Protein AF-A0A8H6WNJ5-F1 (afdb_monomer_lite)

Radius of gyration: 41.68 Å; chains: 1; bounding box: 129×124×131 Å

Secondary structure (DSSP, 8-state):
-EEEEEETTS-EEEEE--TT-BHHHHHHHHHHHH---GGGEEEEETTEEPPTTSBTGGGT--TT-EEEEEE-PPPPPPPPPPP----------------------------------PPPPTT-TT----HHHHHHHHHHHHHTT--HHHHHHHHHHTTT-HHHHHHHHHH---HHHHHHTT-------------------------------------GGGGGGGTTSSS-------------S----HHHHHT-HHHHHHHHHHTT-GGGHHHHHHHHHTT-HHHHHHHHT-HHHHHHHHT--------SS-PPPTT---PPPPHHHHHHHHHHHTTT--HHHHHHHHHHTTT-HHHHHHHHHHHHTTTTTSSS--SS-------S---S-SSSTTSSSS---S----PPP---GGGGS-EEEEEPP-TTT--SEEE-BTTB----HHHHHHHHHHIIIIIHHHHHHHHTTSGGGTS-GGGTTT----EEEEE---HHHHHHHHHHHHHHH-TTSHHHHHHT-TTHHHHEEEEEE-THHHHHHHHHHHTTS--HHHHHH--SSS-----TTS-TT-TT-S-TTSHHHHHHHHHHHHHHHHHHHTT--B-THHHHHHHHHHHHSSS--SSSTTSTTS-TTTT-BGGGGGGSHHHHTT-SPEEEEEEEE--TT----SPPPTTSPEEEE-SSEEEE-STTT-EEEEGGGTTS-EETTEETTSSEEEES--BHHHHHHHTT--HHHHHHHHHHHS-HHHHHHHHHHHHHHHTTS-BS-SSSEEEE-S-BTSSTTT-GGGG-SEEEEEETTTTS--S--HHHHBTTT--SEEEE------STTS---SHHHHHHHHHHHHTGGGTBPPPPP--SSHHHHHHTTGGGS-EEESSS--SS-SSPEEEE------TT-PPP-S---TT-----HHHHHHHHHHHHHHHHH---TTSSS--TTHHHHHHHHHHHHHHHTSSSPPPPPHHHHHHHHHHB--TTS---GGGS-S---S----S-TTHHHHHHHHHHTHHHHHHHHHHHHHHHHHHHHHHHHHHHHHHHHHHHHHHHHHHHTTSSS-------------------------

pLDDT: mean 73.52, std 24.9, range [21.52, 98.81]

Structure (mmCIF, N/CA/C/O backbone):
data_AF-A0A8H6WNJ5-F1
#
_entry.id   AF-A0A8H6WNJ5-F1
#
loop_
_atom_site.group_PDB
_atom_site.id
_atom_site.type_symbol
_atom_site.label_atom_id
_atom_site.label_alt_id
_atom_site.label_comp_id
_atom_site.label_asym_id
_atom_site.label_entity_id
_atom_site.label_seq_id
_atom_site.pdbx_PDB_ins_code
_atom_site.Cartn_x
_atom_site.Cartn_y
_atom_site.Cartn_z
_atom_site.occupancy
_atom_site.B_iso_or_equiv
_atom_site.auth_seq_id
_atom_site.auth_comp_id
_atom_site.auth_asym_id
_atom_site.auth_atom_id
_atom_site.pdbx_PDB_model_num
ATOM 1 N N . MET A 1 1 ? -17.580 -41.265 -45.799 1.00 80.19 1 MET A N 1
ATOM 2 C CA . MET A 1 1 ? -18.316 -40.592 -44.713 1.00 80.19 1 MET A CA 1
ATOM 3 C C . MET A 1 1 ? -17.388 -39.628 -43.997 1.00 80.19 1 MET A C 1
ATOM 5 O O . MET A 1 1 ? -16.237 -39.984 -43.762 1.00 80.19 1 MET A O 1
ATOM 9 N N . LYS A 1 2 ? -17.866 -38.427 -43.658 1.00 82.88 2 LYS A N 1
ATOM 10 C CA . LYS A 1 2 ? -17.081 -37.424 -42.920 1.00 82.88 2 LYS A CA 1
ATOM 11 C C . LYS A 1 2 ? -17.260 -37.576 -41.416 1.00 82.88 2 LYS A C 1
ATOM 13 O O . LYS A 1 2 ? -18.384 -37.557 -40.906 1.00 82.88 2 LYS A O 1
ATOM 18 N N . ILE A 1 3 ? -16.135 -37.695 -40.718 1.00 87.50 3 ILE A N 1
ATOM 19 C CA . ILE A 1 3 ? -16.066 -37.811 -39.261 1.00 87.50 3 ILE A CA 1
ATOM 20 C C . ILE A 1 3 ? -15.277 -36.616 -38.725 1.00 87.50 3 ILE A C 1
ATOM 22 O O . ILE A 1 3 ? -14.269 -36.210 -39.306 1.00 87.50 3 ILE A O 1
ATOM 26 N N . THR A 1 4 ? -15.735 -36.036 -37.620 1.00 87.62 4 THR A N 1
ATOM 27 C CA . THR A 1 4 ? -15.039 -34.931 -36.952 1.00 87.62 4 THR A CA 1
ATOM 28 C C . THR A 1 4 ? -14.009 -35.496 -35.975 1.00 87.62 4 THR A C 1
ATOM 30 O O . THR A 1 4 ? -14.309 -36.421 -35.227 1.00 87.62 4 THR A O 1
ATOM 33 N N . VAL A 1 5 ? -12.800 -34.942 -35.924 1.00 88.06 5 VAL A N 1
ATOM 34 C CA . VAL A 1 5 ? -11.782 -35.316 -34.932 1.00 88.06 5 VAL A CA 1
ATOM 35 C C . VAL A 1 5 ? -11.458 -34.101 -34.075 1.00 88.06 5 VAL A C 1
ATOM 37 O O . VAL A 1 5 ? -11.085 -33.047 -34.590 1.00 88.06 5 VAL A O 1
ATOM 40 N N . LYS A 1 6 ? -11.599 -34.246 -32.755 1.00 87.19 6 LYS A N 1
ATOM 41 C CA . LYS A 1 6 ? -11.269 -33.225 -31.758 1.00 87.19 6 LYS A CA 1
ATOM 42 C C . LYS A 1 6 ? -10.090 -33.687 -30.909 1.00 87.19 6 LYS A C 1
ATOM 44 O O . LYS A 1 6 ? -10.146 -34.714 -30.242 1.00 87.19 6 LYS A O 1
ATOM 49 N N . THR A 1 7 ? -9.012 -32.918 -30.912 1.00 83.44 7 THR A N 1
ATOM 50 C CA . THR A 1 7 ? -7.849 -33.175 -30.050 1.00 83.44 7 THR A CA 1
ATOM 51 C C . THR A 1 7 ? -8.117 -32.726 -28.612 1.00 83.44 7 THR A C 1
ATOM 53 O O . THR A 1 7 ? -8.915 -31.815 -28.375 1.00 83.44 7 THR A O 1
ATOM 56 N N . THR A 1 8 ? -7.376 -33.269 -27.643 1.00 77.12 8 THR A N 1
ATOM 57 C CA . THR A 1 8 ? -7.347 -32.722 -26.268 1.00 77.12 8 THR A CA 1
ATOM 58 C C . THR A 1 8 ? -6.810 -31.286 -26.184 1.00 77.12 8 THR A C 1
ATOM 60 O O . THR A 1 8 ? -7.001 -30.623 -25.174 1.00 77.12 8 THR A O 1
ATOM 63 N N . GLN A 1 9 ? -6.198 -30.768 -27.254 1.00 75.19 9 GLN A N 1
ATOM 64 C CA . GLN A 1 9 ? -5.739 -29.378 -27.388 1.00 75.19 9 GLN A CA 1
ATOM 65 C C . GLN A 1 9 ? -6.824 -28.462 -27.994 1.00 75.19 9 GLN A C 1
ATOM 67 O O . GLN A 1 9 ? -6.501 -27.469 -28.641 1.00 75.19 9 GLN A O 1
ATOM 72 N N . GLN A 1 10 ? -8.106 -28.832 -27.869 1.00 70.94 10 GLN A N 1
ATOM 73 C CA . GLN A 1 10 ? -9.296 -28.161 -28.427 1.00 70.94 10 GLN A CA 1
ATOM 74 C C . GLN A 1 10 ? -9.339 -27.995 -29.965 1.00 70.94 10 GLN A C 1
ATOM 76 O O . GLN A 1 10 ? -10.391 -27.638 -30.491 1.00 70.94 10 GLN A O 1
ATOM 81 N N . LYS A 1 11 ? -8.270 -28.305 -30.717 1.00 79.75 11 LYS A N 1
ATOM 82 C CA . LYS A 1 11 ? -8.272 -28.272 -32.193 1.00 79.75 11 LYS A CA 1
ATOM 83 C C . LYS A 1 11 ? -9.247 -29.301 -32.765 1.00 79.75 11 LYS A C 1
ATOM 85 O O . LYS A 1 11 ? -9.247 -30.448 -32.311 1.00 79.75 11 LYS A O 1
ATOM 90 N N . VAL A 1 12 ? -10.006 -28.893 -33.781 1.00 86.00 12 VAL A N 1
ATOM 91 C CA . VAL A 1 12 ? -11.004 -29.705 -34.491 1.00 86.00 12 VAL A CA 1
ATOM 92 C C . VAL A 1 12 ? -10.688 -29.720 -35.987 1.00 86.00 12 VAL A C 1
ATOM 94 O O . VAL A 1 12 ? -10.395 -28.674 -36.561 1.00 86.00 12 VAL A O 1
ATOM 97 N N . PHE A 1 13 ? -10.770 -30.892 -36.611 1.00 87.12 13 PHE A N 1
ATOM 98 C CA . PHE A 1 13 ? -10.658 -31.094 -38.060 1.00 87.12 13 PHE A CA 1
ATOM 99 C C . PHE A 1 13 ? -11.637 -32.189 -38.522 1.00 87.12 13 PHE A C 1
ATOM 101 O O . PHE A 1 13 ? -12.321 -32.801 -37.699 1.00 87.12 13 PHE A O 1
ATOM 108 N N . GLN A 1 14 ? -11.752 -32.419 -39.831 1.00 88.25 14 GLN A N 1
ATOM 109 C CA . GLN A 1 14 ? -12.578 -33.488 -40.404 1.00 88.25 14 GLN A CA 1
ATOM 110 C C . GLN A 1 14 ? -11.718 -34.444 -41.222 1.00 88.25 14 GLN A C 1
ATOM 112 O O . GLN A 1 14 ? -10.786 -34.005 -41.887 1.00 88.25 14 GLN A O 1
ATOM 117 N N . ILE A 1 15 ? -12.076 -35.726 -41.198 1.00 86.25 15 ILE A N 1
ATOM 118 C CA . ILE A 1 15 ? -11.433 -36.787 -41.971 1.00 86.25 15 ILE A CA 1
ATOM 119 C C . ILE A 1 15 ? -12.477 -37.563 -42.782 1.00 86.25 15 ILE A C 1
ATOM 121 O O . ILE A 1 15 ? -13.592 -37.809 -42.308 1.00 86.25 15 ILE A O 1
ATOM 125 N N . ASP A 1 16 ? -12.116 -37.939 -44.008 1.00 84.75 16 ASP A N 1
ATOM 126 C CA . ASP A 1 16 ? -12.905 -38.839 -44.847 1.00 84.75 16 ASP A CA 1
ATOM 127 C C . ASP A 1 16 ? -12.531 -40.307 -44.560 1.00 84.75 16 ASP A C 1
ATOM 129 O O . ASP A 1 16 ? -11.361 -40.707 -44.592 1.00 84.75 16 ASP A O 1
ATOM 133 N N . ALA A 1 17 ? -13.554 -41.107 -44.258 1.00 83.62 17 ALA A N 1
ATOM 134 C CA . ALA A 1 17 ? -13.458 -42.516 -43.882 1.00 83.62 17 ALA A CA 1
ATOM 135 C C . ALA A 1 17 ? -14.458 -43.376 -44.670 1.00 83.62 17 ALA A C 1
ATOM 137 O O . ALA A 1 17 ? -15.530 -42.898 -45.049 1.00 83.62 17 ALA A O 1
ATOM 138 N N . GLU A 1 18 ? -14.160 -44.654 -44.858 1.00 85.00 18 GLU A N 1
ATOM 139 C CA . GLU A 1 18 ? -15.108 -45.675 -45.310 1.00 85.00 18 GLU A CA 1
ATOM 140 C C . GLU A 1 18 ? -15.568 -46.534 -44.115 1.00 85.00 18 GLU A C 1
ATOM 142 O O . GLU A 1 18 ? -14.791 -46.733 -43.181 1.00 85.00 18 GLU A O 1
ATOM 147 N N . PRO A 1 19 ? -16.803 -47.079 -44.099 1.00 80.19 19 PRO A N 1
ATOM 148 C CA . PRO A 1 19 ? -17.280 -47.923 -42.990 1.00 80.19 19 PRO A CA 1
ATOM 149 C C . PRO A 1 19 ? -16.394 -49.157 -42.728 1.00 80.19 19 PRO A C 1
ATOM 151 O O . PRO A 1 19 ? -16.294 -49.634 -41.595 1.00 80.19 19 PRO A O 1
ATOM 154 N N . THR A 1 20 ? -15.732 -49.630 -43.787 1.00 84.62 20 THR A N 1
ATOM 155 C CA . THR A 1 20 ? -14.778 -50.744 -43.840 1.00 84.62 20 THR A CA 1
ATOM 156 C C . THR A 1 20 ? -13.347 -50.385 -43.431 1.00 84.62 20 THR A C 1
ATOM 158 O O . THR A 1 20 ? -12.560 -51.304 -43.207 1.00 84.62 20 THR A O 1
ATOM 161 N N . ASP A 1 21 ? -12.988 -49.100 -43.310 1.00 85.81 21 ASP A N 1
ATOM 162 C CA . ASP A 1 21 ? -11.672 -48.702 -42.792 1.00 85.81 21 ASP A CA 1
ATOM 163 C C . ASP A 1 21 ? -11.505 -49.173 -41.344 1.00 85.81 21 ASP A C 1
ATOM 165 O O . ASP A 1 21 ? -12.457 -49.150 -40.557 1.00 85.81 21 ASP A O 1
ATOM 169 N N . THR A 1 22 ? -10.282 -49.547 -40.960 1.00 88.56 22 THR A N 1
ATOM 170 C CA . THR A 1 22 ? -9.955 -49.822 -39.557 1.00 88.56 22 THR A CA 1
ATOM 171 C C . THR A 1 22 ? -9.496 -48.569 -38.816 1.00 88.56 22 THR A C 1
ATOM 173 O O . THR A 1 22 ? -9.031 -47.589 -39.405 1.00 88.56 22 THR A O 1
ATOM 176 N N . VAL A 1 23 ? -9.579 -48.608 -37.488 1.00 85.75 23 VAL A N 1
ATOM 177 C CA . VAL A 1 23 ? -9.060 -47.550 -36.607 1.00 85.75 23 VAL A CA 1
ATOM 178 C C . VAL A 1 23 ? -7.545 -47.354 -36.802 1.00 85.75 23 VAL A C 1
ATOM 180 O O . VAL A 1 23 ? -7.070 -46.221 -36.731 1.00 85.75 23 VAL A O 1
ATOM 183 N N . GLY A 1 24 ? -6.799 -48.409 -37.156 1.00 83.00 24 GLY A N 1
ATOM 184 C CA . GLY A 1 24 ? -5.403 -48.298 -37.595 1.00 83.00 24 GLY A CA 1
ATOM 185 C C . GLY A 1 24 ? -5.228 -47.423 -38.846 1.00 83.00 24 GLY A C 1
ATOM 186 O O . GLY A 1 24 ? -4.438 -46.479 -38.823 1.00 83.00 24 GLY A O 1
ATOM 187 N N . VAL A 1 25 ? -6.021 -47.658 -39.899 1.00 84.31 25 VAL A N 1
ATOM 188 C CA . VAL A 1 25 ? -5.990 -46.856 -41.142 1.00 84.31 25 VAL A CA 1
ATOM 189 C C . VAL A 1 25 ? -6.358 -45.389 -40.877 1.00 84.31 25 VAL A C 1
ATOM 191 O O . VAL A 1 25 ? -5.734 -44.481 -41.432 1.00 84.31 25 VAL A O 1
ATOM 194 N N . LEU A 1 26 ? -7.310 -45.126 -39.973 1.00 83.81 26 LEU A N 1
ATOM 195 C CA . LEU A 1 26 ? -7.619 -43.758 -39.537 1.00 83.81 26 LEU A CA 1
ATOM 196 C C . LEU A 1 26 ? -6.427 -43.079 -38.850 1.00 83.81 26 LEU A C 1
ATOM 198 O O . LEU A 1 26 ? -6.127 -41.925 -39.161 1.00 83.81 26 LEU A O 1
ATOM 202 N N . LYS A 1 27 ? -5.706 -43.778 -37.963 1.00 87.06 27 LYS A N 1
ATOM 203 C CA . LYS A 1 27 ? -4.481 -43.238 -37.349 1.00 87.06 27 LYS A CA 1
ATOM 204 C C . LYS A 1 27 ? -3.397 -42.942 -38.386 1.00 87.06 27 LYS A C 1
ATOM 206 O O . LYS A 1 27 ? -2.699 -41.945 -38.231 1.00 87.06 27 LYS A O 1
ATOM 211 N N . GLU A 1 28 ? -3.247 -43.759 -39.428 1.00 83.69 28 GLU A N 1
ATOM 212 C CA . GLU A 1 28 ? -2.262 -43.532 -40.499 1.00 83.69 28 GLU A CA 1
ATOM 213 C C . GLU A 1 28 ? -2.602 -42.311 -41.367 1.00 83.69 28 GLU A C 1
ATOM 215 O O . GLU A 1 28 ? -1.719 -41.496 -41.652 1.00 83.69 28 GLU A O 1
ATOM 220 N N . ARG A 1 29 ? -3.880 -42.102 -41.712 1.00 83.00 29 ARG A N 1
ATOM 221 C CA . ARG A 1 29 ? -4.323 -40.872 -42.395 1.00 83.00 29 ARG A CA 1
ATOM 222 C C . ARG A 1 29 ? -4.084 -39.628 -41.529 1.00 83.00 29 ARG A C 1
ATOM 224 O O . ARG A 1 29 ? -3.439 -38.690 -41.988 1.00 83.00 29 ARG A O 1
ATOM 231 N N . ILE A 1 30 ? -4.466 -39.661 -40.247 1.00 83.06 30 ILE A N 1
ATOM 232 C CA . ILE A 1 30 ? -4.194 -38.568 -39.288 1.00 83.06 30 ILE A CA 1
ATOM 233 C C . ILE A 1 30 ? -2.679 -38.334 -39.113 1.00 83.06 30 ILE A C 1
ATOM 235 O O . ILE A 1 30 ? -2.234 -37.194 -38.983 1.00 83.06 30 ILE A O 1
ATOM 239 N N . SER A 1 31 ? -1.867 -39.395 -39.138 1.00 79.62 31 SER A N 1
ATOM 240 C CA . SER A 1 31 ? -0.401 -39.304 -39.094 1.00 79.62 31 SER A CA 1
ATOM 241 C C . SER A 1 31 ? 0.153 -38.564 -40.314 1.00 79.62 31 SER A C 1
ATOM 243 O O . SER A 1 31 ? 1.023 -37.705 -40.170 1.00 79.62 31 SER A O 1
ATOM 245 N N . THR A 1 32 ? -0.407 -38.841 -41.494 1.00 78.12 32 THR A N 1
ATOM 246 C CA . THR A 1 32 ? -0.011 -38.237 -42.773 1.00 78.12 32 THR A CA 1
ATOM 247 C C . THR A 1 32 ? -0.407 -36.759 -42.864 1.00 78.12 32 THR A C 1
ATOM 249 O O . THR A 1 32 ? 0.394 -35.939 -43.307 1.00 78.12 32 THR A O 1
ATOM 252 N N . GLU A 1 33 ? -1.610 -36.395 -42.413 1.00 73.62 33 GLU A N 1
ATOM 253 C CA . GLU A 1 33 ? -2.128 -35.020 -42.512 1.00 73.62 33 GLU A CA 1
ATOM 254 C C . GLU A 1 33 ? -1.657 -34.100 -41.371 1.00 73.62 33 GLU A C 1
ATOM 256 O O . GLU A 1 33 ? -1.548 -32.885 -41.561 1.00 73.62 33 GLU A O 1
ATOM 261 N N . HIS A 1 34 ? -1.368 -34.645 -40.181 1.00 72.50 34 HIS A N 1
ATOM 262 C CA . HIS A 1 34 ? -1.080 -33.856 -38.970 1.00 72.50 34 HIS A CA 1
ATOM 263 C C . HIS A 1 34 ? 0.207 -34.247 -38.216 1.00 72.50 34 HIS A C 1
ATOM 265 O O . HIS A 1 34 ? 0.498 -33.685 -37.158 1.00 72.50 34 HIS A O 1
ATOM 271 N N . GLY A 1 35 ? 1.028 -35.153 -38.758 1.00 65.56 35 GLY A N 1
ATOM 272 C CA . GLY A 1 35 ? 2.419 -35.358 -38.327 1.00 65.56 35 GLY A CA 1
ATOM 273 C C . GLY A 1 35 ? 2.610 -36.000 -36.946 1.00 65.56 35 GLY A C 1
ATOM 274 O O . GLY A 1 35 ? 3.686 -35.899 -36.357 1.00 65.56 35 GLY A O 1
ATOM 275 N N . HIS A 1 36 ? 1.582 -36.643 -36.392 1.00 72.06 36 HIS A N 1
ATOM 276 C CA . HIS A 1 36 ? 1.666 -37.392 -35.133 1.00 72.06 36 HIS A CA 1
ATOM 277 C C . HIS A 1 36 ? 2.021 -38.860 -35.399 1.00 72.06 36 HIS A C 1
ATOM 279 O O . HIS A 1 36 ? 1.545 -39.437 -36.372 1.00 72.06 36 HIS A O 1
ATOM 285 N N . SER A 1 37 ? 2.821 -39.509 -34.545 1.00 69.94 37 SER A N 1
ATOM 286 C CA . SER A 1 37 ? 3.149 -40.932 -34.735 1.00 69.94 37 SER A CA 1
ATOM 287 C C . SER A 1 37 ? 1.990 -41.833 -34.296 1.00 69.94 37 SER A C 1
ATOM 289 O O . SER A 1 37 ? 1.435 -41.653 -33.210 1.00 69.94 37 SER A O 1
ATOM 291 N N . THR A 1 38 ? 1.638 -42.829 -35.112 1.00 73.25 38 THR A N 1
ATOM 292 C CA . THR A 1 38 ? 0.499 -43.741 -34.878 1.00 73.25 38 THR A CA 1
ATOM 293 C C . THR A 1 38 ? 0.539 -44.412 -33.502 1.00 73.25 38 THR A C 1
ATOM 295 O O . THR A 1 38 ? -0.462 -44.409 -32.789 1.00 73.25 38 THR A O 1
ATOM 298 N N . ALA A 1 39 ? 1.717 -44.873 -33.070 1.00 70.62 39 ALA A N 1
ATOM 299 C CA . ALA A 1 39 ? 1.939 -45.485 -31.756 1.00 70.62 39 ALA A CA 1
ATOM 300 C C . ALA A 1 39 ? 1.699 -44.543 -30.553 1.00 70.62 39 ALA A C 1
ATOM 302 O O . ALA A 1 39 ? 1.490 -45.016 -29.438 1.00 70.62 39 ALA A O 1
ATOM 303 N N . SER A 1 40 ? 1.718 -43.218 -30.749 1.00 75.44 40 SER A N 1
ATOM 304 C CA . SER A 1 40 ? 1.399 -42.240 -29.694 1.00 75.44 40 SER A CA 1
ATOM 305 C C . SER A 1 40 ? -0.095 -41.903 -29.606 1.00 75.44 40 SER A C 1
ATOM 307 O O . SER A 1 40 ? -0.538 -41.342 -28.596 1.00 75.44 40 SER A O 1
ATOM 309 N N . MET A 1 41 ? -0.871 -42.239 -30.644 1.00 82.31 41 MET A N 1
ATOM 310 C CA . MET A 1 41 ? -2.264 -41.831 -30.808 1.00 82.31 41 MET A CA 1
ATOM 311 C C . MET A 1 41 ? -3.247 -42.834 -30.199 1.00 82.31 41 MET A C 1
ATOM 313 O O . MET A 1 41 ? -3.257 -44.019 -30.538 1.00 82.31 41 MET A O 1
ATOM 317 N N . LYS A 1 42 ? -4.143 -42.329 -29.347 1.00 86.06 42 LYS A N 1
ATOM 318 C CA . LYS A 1 42 ? -5.325 -43.047 -28.851 1.00 86.06 42 LYS A CA 1
ATOM 319 C C . LYS A 1 42 ? -6.575 -42.323 -29.340 1.00 86.06 42 LYS A C 1
ATOM 321 O O . LYS A 1 42 ? -6.768 -41.149 -29.025 1.00 86.06 42 LYS A O 1
ATOM 326 N N . MET A 1 43 ? -7.404 -43.024 -30.109 1.00 83.81 43 MET A N 1
ATOM 327 C CA . MET A 1 43 ? -8.712 -42.534 -30.546 1.00 83.81 43 MET A CA 1
ATOM 328 C C . MET A 1 43 ? -9.778 -43.009 -29.561 1.00 83.81 43 MET A C 1
ATOM 330 O O . MET A 1 43 ? -9.734 -44.153 -29.109 1.00 83.81 43 MET A O 1
ATOM 334 N N . ILE A 1 44 ? -10.712 -42.130 -29.210 1.00 87.50 44 ILE A N 1
ATOM 335 C CA . ILE A 1 44 ? -11.752 -42.377 -28.210 1.00 87.50 44 ILE A CA 1
ATOM 336 C C . ILE A 1 44 ? -13.110 -42.013 -28.809 1.00 87.50 44 ILE A C 1
ATOM 338 O O . ILE A 1 44 ? -13.285 -40.920 -29.350 1.00 87.50 44 ILE A O 1
ATOM 342 N N . TYR A 1 45 ? -14.075 -42.920 -28.679 1.00 86.81 45 TYR A N 1
ATOM 343 C CA . TYR A 1 45 ? -15.467 -42.728 -29.084 1.00 86.81 45 TYR A CA 1
ATOM 344 C C . TYR A 1 45 ? -16.383 -43.180 -27.949 1.00 86.81 45 TYR A C 1
ATOM 346 O O . TYR A 1 45 ? -16.164 -44.247 -27.376 1.00 86.81 45 TYR A O 1
ATOM 354 N N . SER A 1 46 ? -17.389 -42.373 -27.601 1.00 80.50 46 SER A N 1
ATOM 355 C CA . SER A 1 46 ? -18.374 -42.691 -26.549 1.00 80.50 46 SER A CA 1
ATOM 356 C C . SER A 1 46 ? -17.741 -43.241 -25.253 1.00 80.50 46 SER A C 1
ATOM 358 O O . SER A 1 46 ? -18.128 -44.290 -24.740 1.00 80.50 46 SER A O 1
ATOM 360 N N . GLY A 1 47 ? -16.690 -42.563 -24.770 1.00 72.19 47 GLY A N 1
ATOM 361 C CA . GLY A 1 47 ? -15.939 -42.918 -23.556 1.00 72.19 47 GLY A CA 1
ATOM 362 C C . GLY A 1 47 ? -14.959 -44.096 -23.679 1.00 72.19 47 GLY A C 1
ATOM 363 O O . GLY A 1 47 ? -14.218 -44.361 -22.737 1.00 72.19 47 GLY A O 1
ATOM 364 N N . LYS A 1 48 ? -14.905 -44.802 -24.816 1.00 79.81 48 LYS A N 1
ATOM 365 C CA . LYS A 1 48 ? -14.087 -46.014 -24.996 1.00 79.81 48 LYS A CA 1
ATOM 366 C C . LYS A 1 48 ? -12.903 -45.759 -25.926 1.00 79.81 48 LYS A C 1
ATOM 368 O O . LYS A 1 48 ? -13.068 -45.211 -27.015 1.00 79.81 48 LYS A O 1
ATOM 373 N N . VAL A 1 49 ? -11.709 -46.189 -25.508 1.00 85.50 49 VAL A N 1
ATOM 374 C CA . VAL A 1 49 ? -10.516 -46.207 -26.370 1.00 85.50 49 VAL A CA 1
ATOM 375 C C . VAL A 1 49 ? -10.712 -47.265 -27.454 1.00 85.50 49 VAL A C 1
ATOM 377 O O . VAL A 1 49 ? -11.038 -48.415 -27.152 1.00 85.50 49 VAL A O 1
ATOM 380 N N . LEU A 1 50 ? -10.524 -46.878 -28.711 1.00 85.94 50 LEU A N 1
ATOM 381 C CA . LEU A 1 50 ? -10.669 -47.767 -29.856 1.00 85.94 50 LEU A CA 1
ATOM 382 C C . LEU A 1 50 ? -9.378 -48.560 -30.113 1.00 85.94 50 LEU A C 1
ATOM 384 O O . LEU A 1 50 ? -8.273 -48.026 -30.010 1.00 85.94 50 LEU A O 1
ATOM 388 N N . THR A 1 51 ? -9.542 -49.841 -30.443 1.00 84.81 51 THR A N 1
ATOM 389 C CA . THR A 1 51 ? -8.473 -50.781 -30.816 1.00 84.81 51 THR A CA 1
ATOM 390 C C . THR A 1 51 ? -8.303 -50.812 -32.330 1.00 84.81 51 THR A C 1
ATOM 392 O O . THR A 1 51 ? -9.301 -50.824 -33.052 1.00 84.81 51 THR A O 1
ATOM 395 N N . ASP A 1 52 ? -7.061 -50.874 -32.803 1.00 85.62 52 ASP A N 1
ATOM 396 C CA . ASP A 1 52 ? -6.713 -50.595 -34.205 1.00 85.62 52 ASP A CA 1
ATOM 397 C C . ASP A 1 52 ? -7.245 -51.634 -35.205 1.00 85.62 52 ASP A C 1
ATOM 399 O O . ASP A 1 52 ? -7.427 -51.317 -36.379 1.00 85.62 52 ASP A O 1
ATOM 403 N N . ASP A 1 53 ? -7.590 -52.828 -34.717 1.00 82.88 53 ASP A N 1
ATOM 404 C CA . ASP A 1 53 ? -8.133 -53.964 -35.473 1.00 82.88 53 ASP A CA 1
ATOM 405 C C . ASP A 1 53 ? -9.632 -53.830 -35.817 1.00 82.88 53 ASP A C 1
ATOM 407 O O . ASP A 1 53 ? -10.174 -54.643 -36.566 1.00 82.88 53 ASP A O 1
ATOM 411 N N . LYS A 1 54 ? -10.337 -52.844 -35.243 1.00 85.00 54 LYS A N 1
ATOM 412 C CA . LYS A 1 54 ? -11.787 -52.657 -35.436 1.00 85.00 54 LYS A CA 1
ATOM 413 C C . LYS A 1 54 ? -12.094 -51.743 -36.614 1.00 85.00 54 LYS A C 1
ATOM 415 O O . LYS A 1 54 ? -11.413 -50.739 -36.809 1.00 85.00 54 LYS A O 1
ATOM 420 N N . THR A 1 55 ? -13.162 -52.050 -37.352 1.00 87.44 55 THR A N 1
ATOM 421 C CA . THR A 1 55 ? -13.692 -51.173 -38.408 1.00 87.44 55 THR A CA 1
ATOM 422 C C . THR A 1 55 ? -14.509 -50.016 -37.836 1.00 87.44 55 THR A C 1
ATOM 424 O O . THR A 1 55 ? -15.065 -50.133 -36.736 1.00 87.44 55 THR A O 1
ATOM 427 N N . VAL A 1 56 ? -14.630 -48.922 -38.594 1.00 82.75 56 VAL A N 1
ATOM 428 C CA . VAL A 1 56 ? -15.483 -47.763 -38.263 1.00 82.75 56 VAL A CA 1
ATOM 429 C C . VAL A 1 56 ? -16.925 -48.197 -37.974 1.00 82.75 56 VAL A C 1
ATOM 431 O O . VAL A 1 56 ? -17.487 -47.815 -36.945 1.00 82.75 56 VAL A O 1
ATOM 434 N N . GLU A 1 57 ? -17.485 -49.070 -38.816 1.00 82.25 57 GLU A N 1
ATOM 435 C CA . GLU A 1 57 ? -18.824 -49.644 -38.634 1.00 82.25 57 GLU A CA 1
ATOM 436 C C . GLU A 1 57 ? -18.941 -50.458 -37.333 1.00 82.25 57 GLU A C 1
ATOM 438 O O . GLU A 1 57 ? -19.872 -50.251 -36.554 1.00 82.25 57 GLU A O 1
ATOM 443 N N . SER A 1 58 ? -17.958 -51.316 -37.022 1.00 80.81 58 SER A N 1
ATOM 444 C CA . SER A 1 58 ? -17.956 -52.121 -35.785 1.00 80.81 58 SER A CA 1
ATOM 445 C C . SER A 1 58 ? -17.808 -51.294 -34.498 1.00 80.81 58 SER A C 1
ATOM 447 O O . SER A 1 58 ? -18.099 -51.785 -33.405 1.00 80.81 58 SER A O 1
ATOM 449 N N . CYS A 1 59 ? -17.374 -50.035 -34.616 1.00 78.50 59 CYS A N 1
ATOM 450 C CA . CYS A 1 59 ? -17.323 -49.073 -33.516 1.00 78.50 59 CYS A CA 1
ATOM 451 C C . CYS A 1 59 ? -18.638 -48.288 -33.340 1.00 78.50 59 CYS A C 1
ATOM 453 O O . CYS A 1 59 ? -18.765 -47.547 -32.366 1.00 78.50 59 CYS A O 1
ATOM 455 N N . GLY A 1 60 ? -19.609 -48.445 -34.250 1.00 80.38 60 GLY A N 1
ATOM 456 C CA . GLY A 1 60 ? -20.910 -47.767 -34.217 1.00 80.38 60 GLY A CA 1
ATOM 457 C C . GLY A 1 60 ? -20.890 -46.298 -34.660 1.00 80.38 60 GLY A C 1
ATOM 458 O O . GLY A 1 60 ? -21.890 -45.606 -34.468 1.00 80.38 60 GLY A O 1
ATOM 459 N N . ILE A 1 61 ? -19.776 -45.832 -35.233 1.00 84.12 61 ILE A N 1
ATOM 460 C CA . ILE A 1 61 ? -19.540 -44.428 -35.600 1.00 84.12 61 ILE A CA 1
ATOM 461 C C . ILE A 1 61 ? -20.386 -44.054 -36.824 1.00 84.12 61 ILE A C 1
ATOM 463 O O . ILE A 1 61 ? -20.418 -44.787 -37.813 1.00 84.12 61 ILE A O 1
ATOM 467 N N . LYS A 1 62 ? -21.042 -42.891 -36.781 1.00 80.75 62 LYS A N 1
ATOM 468 C CA . LYS A 1 62 ? -21.910 -42.373 -37.849 1.00 80.75 62 LYS A CA 1
ATOM 469 C C . LYS A 1 62 ? -21.325 -41.127 -38.511 1.00 80.75 62 LYS A C 1
ATOM 471 O O . LYS A 1 62 ? -20.407 -40.482 -38.008 1.00 80.75 62 LYS A O 1
ATOM 476 N N . GLU A 1 63 ? -21.855 -40.778 -39.679 1.00 77.88 63 GLU A N 1
ATOM 477 C CA . GLU A 1 63 ? -21.473 -39.541 -40.361 1.00 77.88 63 GLU A CA 1
ATOM 478 C C . GLU A 1 63 ? -21.896 -38.313 -39.537 1.00 77.88 63 GLU A C 1
ATOM 480 O O . GLU A 1 63 ? -23.031 -38.245 -39.065 1.00 77.88 63 GLU A O 1
ATOM 485 N N . LYS A 1 64 ? -20.982 -37.338 -39.408 1.00 78.25 64 LYS A N 1
ATOM 486 C CA . LYS A 1 64 ? -21.030 -36.169 -38.499 1.00 78.25 64 LYS A CA 1
ATOM 487 C C . LYS A 1 64 ? -20.734 -36.434 -37.015 1.00 78.25 64 LYS A C 1
ATOM 489 O O . LYS A 1 64 ? -20.648 -35.457 -36.273 1.00 78.25 64 LYS A O 1
ATOM 494 N N . ASP A 1 65 ? -20.504 -37.674 -36.580 1.00 82.12 65 ASP A N 1
ATOM 495 C CA . ASP A 1 65 ? -20.020 -37.931 -35.215 1.00 82.12 65 ASP A CA 1
ATOM 496 C C . ASP A 1 65 ? -18.630 -37.310 -34.977 1.00 82.12 65 ASP A C 1
ATOM 498 O O . ASP A 1 65 ? -17.897 -36.984 -35.921 1.00 82.12 65 ASP A O 1
ATOM 502 N N . PHE A 1 66 ? -18.249 -37.175 -33.700 1.00 85.38 66 PHE A N 1
ATOM 503 C CA . PHE A 1 66 ? -16.914 -36.733 -33.302 1.00 85.38 66 PHE A CA 1
ATOM 504 C C . PHE A 1 66 ? -16.112 -37.811 -32.557 1.00 85.38 66 PHE A C 1
ATOM 506 O O . PHE A 1 66 ? -16.625 -38.540 -31.709 1.00 85.38 66 PHE A O 1
ATOM 513 N N . LEU A 1 67 ? -14.817 -37.872 -32.865 1.00 84.81 67 LEU A N 1
ATOM 514 C CA . LEU A 1 67 ? -13.809 -38.724 -32.239 1.00 84.81 67 LEU A CA 1
ATOM 515 C C . LEU A 1 67 ? -12.847 -37.859 -31.425 1.00 84.81 67 LEU A C 1
ATOM 517 O O . LEU A 1 67 ? -12.377 -36.830 -31.914 1.00 84.81 67 LEU A O 1
ATOM 521 N N . VAL A 1 68 ? -12.516 -38.276 -30.203 1.00 86.69 68 VAL A N 1
ATOM 522 C CA . VAL A 1 68 ? -11.527 -37.578 -29.369 1.00 86.69 68 VAL A CA 1
ATOM 523 C C . VAL A 1 68 ? -10.148 -38.204 -29.569 1.00 86.69 68 VAL A C 1
ATOM 525 O O . VAL A 1 68 ? -9.970 -39.407 -29.381 1.00 86.69 68 VAL A O 1
ATOM 528 N N . LEU A 1 69 ? -9.164 -37.387 -29.946 1.00 84.19 69 LEU A N 1
ATOM 529 C CA . LEU A 1 69 ? -7.781 -37.805 -30.173 1.00 84.19 69 LEU A CA 1
ATOM 530 C C . LEU A 1 69 ? -6.877 -37.364 -29.015 1.00 84.19 69 LEU A C 1
ATOM 532 O O . LEU A 1 69 ? -6.652 -36.169 -28.801 1.00 84.19 69 LEU A O 1
ATOM 536 N N . MET A 1 70 ? -6.304 -38.340 -28.309 1.00 79.69 70 MET A N 1
ATOM 537 C CA . MET A 1 70 ? -5.195 -38.132 -27.376 1.00 79.69 70 MET A CA 1
ATOM 538 C C . MET A 1 70 ? -3.864 -38.465 -28.058 1.00 79.69 70 MET A C 1
ATOM 540 O O . MET A 1 70 ? -3.729 -39.522 -28.677 1.00 79.69 70 MET A O 1
ATOM 544 N N . VAL A 1 71 ? -2.863 -37.598 -27.885 1.00 81.19 71 VAL A N 1
ATOM 545 C CA . VAL A 1 71 ? -1.483 -37.820 -28.347 1.00 81.19 71 VAL A CA 1
ATOM 546 C C . VAL A 1 71 ? -0.566 -37.917 -27.131 1.00 81.19 71 VAL A C 1
ATOM 548 O O . VAL A 1 71 ? -0.445 -36.975 -26.347 1.00 81.19 71 VAL A O 1
ATOM 551 N N . SER A 1 72 ? 0.071 -39.072 -26.962 1.00 67.69 72 SER A N 1
ATOM 552 C CA . SER A 1 72 ? 0.897 -39.398 -25.797 1.00 67.69 72 SER A CA 1
ATOM 553 C C . SER A 1 72 ? 2.328 -38.888 -26.001 1.00 67.69 72 SER A C 1
ATOM 555 O O . SER A 1 72 ? 3.042 -39.406 -26.859 1.00 67.69 72 SER A O 1
ATOM 557 N N . LYS A 1 73 ? 2.787 -37.901 -25.217 1.00 49.72 73 LYS A N 1
ATOM 558 C CA . LYS A 1 73 ? 4.206 -37.491 -25.251 1.00 49.72 73 LYS A CA 1
ATOM 559 C C . LYS A 1 73 ? 5.090 -38.657 -24.763 1.00 49.72 73 LYS A C 1
ATOM 561 O O . LYS A 1 73 ? 4.837 -39.158 -23.666 1.00 49.72 73 LYS A O 1
ATOM 566 N N . PRO A 1 74 ? 6.121 -39.090 -25.514 1.00 38.62 74 PRO A N 1
ATOM 567 C CA . PRO A 1 74 ? 7.048 -40.111 -25.035 1.00 38.62 74 PRO A CA 1
ATOM 568 C C . PRO A 1 74 ? 7.846 -39.587 -23.834 1.00 38.62 74 PRO A C 1
ATOM 570 O O . PRO A 1 74 ? 8.283 -38.435 -23.816 1.00 38.62 74 PRO A O 1
ATOM 573 N N . LYS A 1 75 ? 8.034 -40.438 -22.820 1.00 29.31 75 LYS A N 1
ATOM 574 C CA . LYS A 1 75 ? 8.761 -40.092 -21.591 1.00 29.31 75 LYS A CA 1
ATOM 575 C C . LYS A 1 75 ? 10.259 -39.918 -21.904 1.00 29.31 75 LYS A C 1
ATOM 577 O O . LYS A 1 75 ? 10.855 -40.859 -22.431 1.00 29.31 75 LYS A O 1
ATOM 582 N N . PRO A 1 76 ? 10.890 -38.772 -21.582 1.00 30.19 76 PRO A N 1
ATOM 583 C CA . PRO A 1 76 ? 12.320 -38.599 -21.803 1.00 30.19 76 PRO A CA 1
ATOM 584 C C . PRO A 1 76 ? 13.107 -39.581 -20.927 1.00 30.19 76 PRO A C 1
ATOM 586 O O . PRO A 1 76 ? 12.892 -39.666 -19.717 1.00 30.19 76 PRO A O 1
ATOM 589 N N . THR A 1 77 ? 14.011 -40.331 -21.554 1.00 25.86 77 THR A N 1
ATOM 590 C CA . THR A 1 77 ? 14.980 -41.198 -20.866 1.00 25.86 77 THR A CA 1
ATOM 591 C C . THR A 1 77 ? 16.284 -40.409 -20.682 1.00 25.86 77 THR A C 1
ATOM 593 O O . THR A 1 77 ? 16.647 -39.683 -21.609 1.00 25.86 77 THR A O 1
ATOM 596 N N . PRO A 1 78 ? 16.987 -40.484 -19.534 1.00 31.12 78 PRO A N 1
ATOM 597 C CA . PRO A 1 78 ? 18.138 -39.615 -19.281 1.00 31.12 78 PRO A CA 1
ATOM 598 C C . PRO A 1 78 ? 19.337 -39.947 -20.179 1.00 31.12 78 PRO A C 1
ATOM 600 O O . PRO A 1 78 ? 19.813 -41.082 -20.185 1.00 31.12 78 PRO A O 1
ATOM 603 N N . THR A 1 79 ? 19.868 -38.950 -20.890 1.00 25.28 79 THR A N 1
ATOM 604 C CA . THR A 1 79 ? 21.131 -39.077 -21.635 1.00 25.28 79 THR A CA 1
ATOM 605 C C . THR A 1 79 ? 22.323 -38.780 -20.703 1.00 25.28 79 THR A C 1
ATOM 607 O O . THR A 1 79 ? 22.251 -37.793 -19.968 1.00 25.28 79 THR A O 1
ATOM 610 N N . PRO A 1 80 ? 23.414 -39.578 -20.683 1.00 28.67 80 PRO A N 1
ATOM 611 C CA . PRO A 1 80 ? 24.472 -39.428 -19.673 1.00 28.67 80 PRO A CA 1
ATOM 612 C C . PRO A 1 80 ? 25.468 -38.284 -19.934 1.00 28.67 80 PRO A C 1
ATOM 614 O O . PRO A 1 80 ? 25.625 -37.813 -21.059 1.00 28.67 80 PRO A O 1
ATOM 617 N N . MET A 1 81 ? 26.217 -37.907 -18.890 1.00 33.97 81 MET A N 1
ATOM 618 C CA . MET A 1 81 ? 27.415 -37.060 -19.002 1.00 33.97 81 MET A CA 1
ATOM 619 C C . MET A 1 81 ? 28.546 -37.754 -19.797 1.00 33.97 81 MET A C 1
ATOM 621 O O . MET A 1 81 ? 28.637 -38.984 -19.783 1.00 33.97 81 MET A O 1
ATOM 625 N N . PRO A 1 82 ? 29.436 -36.991 -20.466 1.00 30.70 82 PRO A N 1
ATOM 626 C CA . PRO A 1 82 ? 30.526 -37.552 -21.264 1.00 30.70 82 PRO A CA 1
ATOM 627 C C . PRO A 1 82 ? 31.620 -38.207 -20.390 1.00 30.70 82 PRO A C 1
ATOM 629 O O . PRO A 1 82 ? 32.023 -37.618 -19.383 1.00 30.70 82 PRO A O 1
ATOM 632 N N . PRO A 1 83 ? 32.146 -39.391 -20.764 1.00 30.39 83 PRO A N 1
ATOM 633 C CA . PRO A 1 83 ? 33.150 -40.103 -19.977 1.00 30.39 83 PRO A CA 1
ATOM 634 C C . PRO A 1 83 ? 34.596 -39.734 -20.348 1.00 30.39 83 PRO A C 1
ATOM 636 O O . PRO A 1 83 ? 34.964 -39.685 -21.523 1.00 30.39 83 PRO A O 1
ATOM 639 N N . SER A 1 84 ? 35.459 -39.614 -19.338 1.00 28.55 84 SER A N 1
ATOM 640 C CA . SER A 1 84 ? 36.914 -39.679 -19.525 1.00 28.55 84 SER A CA 1
ATOM 641 C C . SER A 1 84 ? 37.379 -41.138 -19.624 1.00 28.55 84 SER A C 1
ATOM 643 O O . SER A 1 84 ? 37.272 -41.880 -18.657 1.00 28.55 84 SER A O 1
ATOM 645 N N . ALA A 1 85 ? 37.894 -41.510 -20.801 1.00 29.95 85 ALA A N 1
ATOM 646 C CA . ALA A 1 85 ? 38.792 -42.633 -21.128 1.00 29.95 85 ALA A CA 1
ATOM 647 C C . ALA A 1 85 ? 38.793 -43.927 -20.265 1.00 29.95 85 ALA A C 1
ATOM 649 O O . ALA A 1 85 ? 39.305 -43.915 -19.147 1.00 29.95 85 ALA A O 1
ATOM 650 N N . SER A 1 86 ? 38.459 -45.084 -20.877 1.00 27.73 86 SER A N 1
ATOM 651 C CA . SER A 1 86 ? 39.371 -46.260 -21.015 1.00 27.73 86 SER A CA 1
ATOM 652 C C . SER A 1 86 ? 38.762 -47.474 -21.769 1.00 27.73 86 SER A C 1
ATOM 654 O O . SER A 1 86 ? 37.728 -48.004 -21.391 1.00 27.73 86 SER A O 1
ATOM 656 N N . THR A 1 87 ? 39.457 -47.900 -22.832 1.00 26.34 87 THR A N 1
ATOM 657 C CA . THR A 1 87 ? 39.595 -49.242 -23.478 1.00 26.34 87 THR A CA 1
ATOM 658 C C . THR A 1 87 ? 38.621 -50.443 -23.260 1.00 26.34 87 THR A C 1
ATOM 660 O O . THR A 1 87 ? 38.488 -50.961 -22.158 1.00 26.34 87 THR A O 1
ATOM 663 N N . SER A 1 88 ? 38.193 -51.026 -24.406 1.00 29.36 88 SER A N 1
ATOM 664 C CA . SER A 1 88 ? 38.053 -52.475 -24.778 1.00 29.36 88 SER A CA 1
ATOM 665 C C . SER A 1 88 ? 36.960 -53.439 -24.217 1.00 29.36 88 SER A C 1
ATOM 667 O O . SER A 1 88 ? 37.115 -54.005 -23.144 1.00 29.36 88 SER A O 1
ATOM 669 N N . THR A 1 89 ? 35.942 -53.728 -25.061 1.00 24.91 89 THR A N 1
ATOM 670 C CA . THR A 1 89 ? 35.417 -55.045 -25.586 1.00 24.91 89 THR A CA 1
ATOM 671 C C . THR A 1 89 ? 35.737 -56.420 -24.923 1.00 24.91 89 THR A C 1
ATOM 673 O O . THR A 1 89 ? 36.901 -56.606 -24.571 1.00 24.91 89 THR A O 1
ATOM 676 N N . PRO A 1 90 ? 34.911 -57.504 -25.113 1.00 44.94 90 PRO A N 1
ATOM 677 C CA . PRO A 1 90 ? 33.422 -57.654 -25.206 1.00 44.94 90 PRO A CA 1
ATOM 678 C C . PRO A 1 90 ? 32.834 -58.991 -24.572 1.00 44.94 90 PRO A C 1
ATOM 680 O O . PRO A 1 90 ? 33.568 -59.683 -23.878 1.00 44.94 90 PRO A O 1
ATOM 683 N N . VAL A 1 91 ? 31.564 -59.392 -24.892 1.00 28.09 91 VAL A N 1
ATOM 684 C CA . VAL A 1 91 ? 30.936 -60.783 -24.957 1.00 28.09 91 VAL A CA 1
ATOM 685 C C . VAL A 1 91 ? 29.665 -61.147 -24.091 1.00 28.09 91 VAL A C 1
ATOM 687 O O . VAL A 1 91 ? 29.782 -61.464 -22.918 1.00 28.09 91 VAL A O 1
ATOM 690 N N . ALA A 1 92 ? 28.486 -61.208 -24.766 1.00 29.97 92 ALA A N 1
ATOM 691 C CA . ALA A 1 92 ? 27.342 -62.193 -24.821 1.00 29.97 92 ALA A CA 1
ATOM 692 C C . ALA A 1 92 ? 26.422 -62.738 -23.652 1.00 29.97 92 ALA A C 1
ATOM 694 O O . ALA A 1 92 ? 26.895 -63.128 -22.591 1.00 29.97 92 ALA A O 1
ATOM 695 N N . THR A 1 93 ? 25.131 -63.004 -24.026 1.00 25.66 93 THR A N 1
ATOM 696 C CA . THR A 1 93 ? 24.131 -64.065 -23.580 1.00 25.66 93 THR A CA 1
ATOM 697 C C . THR A 1 93 ? 23.445 -64.010 -22.173 1.00 25.66 93 THR A C 1
ATOM 699 O O . THR A 1 93 ? 24.082 -63.542 -21.242 1.00 25.66 93 THR A O 1
ATOM 702 N N . GLU A 1 94 ? 22.190 -64.467 -21.877 1.00 29.45 94 GLU A N 1
ATOM 703 C CA . GLU A 1 94 ? 20.984 -64.958 -22.638 1.00 29.45 94 GLU A CA 1
ATOM 704 C C . GLU A 1 94 ? 19.652 -65.038 -21.779 1.00 29.45 94 GLU A C 1
ATOM 706 O O . GLU A 1 94 ? 19.726 -65.079 -20.556 1.00 29.45 94 GLU A O 1
ATOM 711 N N . ALA A 1 95 ? 18.473 -65.183 -22.436 1.00 27.16 95 ALA A N 1
ATOM 712 C CA . ALA A 1 95 ? 17.219 -65.923 -22.056 1.00 27.16 95 ALA A CA 1
ATOM 713 C C . ALA A 1 95 ? 16.149 -65.451 -20.997 1.00 27.16 95 ALA A C 1
ATOM 715 O O . ALA A 1 95 ? 16.379 -64.616 -20.130 1.00 27.16 95 ALA A O 1
ATOM 716 N N . THR A 1 96 ? 14.922 -66.022 -21.113 1.00 25.64 96 THR A N 1
ATOM 717 C CA . THR A 1 96 ? 13.646 -65.858 -20.319 1.00 25.64 96 THR A CA 1
ATOM 718 C C . THR A 1 96 ? 12.932 -67.242 -20.170 1.00 25.64 96 THR A C 1
ATOM 720 O O . THR A 1 96 ? 13.430 -68.163 -20.825 1.00 25.64 96 THR A O 1
ATOM 723 N N . PRO A 1 97 ? 11.843 -67.491 -19.365 1.00 42.12 97 PRO A N 1
ATOM 724 C CA . PRO A 1 97 ? 10.418 -67.400 -19.837 1.00 42.12 97 PRO A CA 1
ATOM 725 C C . PRO A 1 97 ? 9.284 -67.273 -18.731 1.00 42.12 97 PRO A C 1
ATOM 727 O O . PRO A 1 97 ? 9.572 -66.889 -17.602 1.00 42.12 97 PRO A O 1
ATOM 730 N N . ALA A 1 98 ? 7.997 -67.577 -19.055 1.00 29.19 98 ALA A N 1
ATOM 731 C CA . ALA A 1 98 ? 6.737 -67.464 -18.237 1.00 29.19 98 ALA A CA 1
ATOM 732 C C . ALA A 1 98 ? 5.872 -68.787 -18.244 1.00 29.19 98 ALA A C 1
ATOM 734 O O . ALA A 1 98 ? 6.425 -69.798 -18.666 1.00 29.19 98 ALA A O 1
ATOM 735 N N . ALA A 1 99 ? 4.583 -68.972 -17.835 1.00 28.59 99 ALA A N 1
ATOM 736 C CA . ALA A 1 99 ? 3.377 -68.152 -17.490 1.00 28.59 99 ALA A CA 1
ATOM 737 C C . ALA A 1 99 ? 2.306 -68.966 -16.648 1.00 28.59 99 ALA A C 1
ATOM 739 O O . ALA A 1 99 ? 2.622 -70.080 -16.237 1.00 28.59 99 ALA A O 1
ATOM 740 N N . ALA A 1 100 ? 1.057 -68.476 -16.395 1.00 26.94 100 ALA A N 1
ATOM 741 C CA . ALA A 1 100 ? 0.020 -69.134 -15.526 1.00 26.94 100 ALA A CA 1
ATOM 742 C C . ALA A 1 100 ? -1.507 -68.879 -15.875 1.00 26.94 100 ALA A C 1
ATOM 744 O O . ALA A 1 100 ? -1.775 -67.868 -16.525 1.00 26.94 100 ALA A O 1
ATOM 745 N N . PRO A 1 101 ? -2.506 -69.728 -15.453 1.00 41.78 101 PRO A N 1
ATOM 746 C CA . PRO A 1 101 ? -3.965 -69.593 -15.788 1.00 41.78 101 PRO A CA 1
ATOM 747 C C . PRO A 1 101 ? -5.055 -69.893 -14.676 1.00 41.78 101 PRO A C 1
ATOM 749 O O . PRO A 1 101 ? -4.706 -70.354 -13.595 1.00 41.78 101 PRO A O 1
ATOM 752 N N . ALA A 1 102 ? -6.370 -69.790 -15.031 1.00 26.78 102 ALA A N 1
ATOM 753 C CA . ALA A 1 102 ? -7.607 -70.425 -14.433 1.00 26.78 102 ALA A CA 1
ATOM 754 C C . ALA A 1 102 ? -8.211 -69.891 -13.080 1.00 26.78 102 ALA A C 1
ATOM 756 O O . ALA A 1 102 ? -7.473 -69.289 -12.313 1.00 26.78 102 ALA A O 1
ATOM 757 N N . ALA A 1 103 ? -9.498 -70.081 -12.658 1.00 26.50 103 ALA A N 1
ATOM 758 C CA . ALA A 1 103 ? -10.829 -70.410 -13.276 1.00 26.50 103 ALA A CA 1
ATOM 759 C C . ALA A 1 103 ? -12.044 -70.212 -12.271 1.00 26.50 103 ALA A C 1
ATOM 761 O O . ALA A 1 103 ? -11.814 -69.852 -11.122 1.00 26.50 103 ALA A O 1
ATOM 762 N N . ALA A 1 104 ? -13.320 -70.441 -12.684 1.00 25.84 104 ALA A N 1
ATOM 763 C CA . ALA A 1 104 ? -14.620 -70.322 -11.927 1.00 25.84 104 ALA A CA 1
ATOM 764 C C . ALA A 1 104 ? -15.735 -71.231 -12.579 1.00 25.84 104 ALA A C 1
ATOM 766 O O . ALA A 1 104 ? -15.304 -72.013 -13.436 1.00 25.84 104 ALA A O 1
ATOM 767 N N . PRO A 1 105 ? -17.100 -71.187 -12.355 1.00 47.00 105 PRO A N 1
ATOM 768 C CA . PRO A 1 105 ? -18.039 -70.460 -11.430 1.00 47.00 105 PRO A CA 1
ATOM 769 C C . PRO A 1 105 ? -19.224 -71.344 -10.841 1.00 47.00 105 PRO A C 1
ATOM 771 O O . PRO A 1 105 ? -19.116 -72.562 -10.941 1.00 47.00 105 PRO A O 1
ATOM 774 N N . ALA A 1 106 ? -20.352 -70.780 -10.298 1.00 27.38 106 ALA A N 1
ATOM 775 C CA . ALA A 1 106 ? -21.795 -71.184 -10.545 1.00 27.38 106 ALA A CA 1
ATOM 776 C C . ALA A 1 106 ? -22.940 -70.699 -9.556 1.00 27.38 106 ALA A C 1
ATOM 778 O O . ALA A 1 106 ? -23.005 -71.182 -8.430 1.00 27.38 106 ALA A O 1
ATOM 779 N N . ALA A 1 107 ? -23.941 -69.934 -10.077 1.00 26.84 107 ALA A N 1
ATOM 780 C CA . ALA A 1 107 ? -25.383 -69.759 -9.657 1.00 26.84 107 ALA A CA 1
ATOM 781 C C . ALA A 1 107 ? -25.737 -69.165 -8.238 1.00 26.84 107 ALA A C 1
ATOM 783 O O . ALA A 1 107 ? -24.811 -68.890 -7.488 1.00 26.84 107 ALA A O 1
ATOM 784 N N . VAL A 1 108 ? -26.985 -68.840 -7.782 1.00 26.02 108 VAL A N 1
ATOM 785 C CA . VAL A 1 108 ? -28.427 -69.022 -8.206 1.00 26.02 108 VAL A CA 1
ATOM 786 C C . VAL A 1 108 ? -29.354 -67.821 -7.749 1.00 26.02 108 VAL A C 1
ATOM 788 O O . VAL A 1 108 ? -28.840 -66.862 -7.188 1.00 26.02 108 VAL A O 1
ATOM 791 N N . ALA A 1 109 ? -30.698 -67.855 -7.957 1.00 25.77 109 ALA A N 1
ATOM 792 C CA . ALA A 1 109 ? -31.772 -66.869 -7.570 1.00 25.77 109 ALA A CA 1
ATOM 793 C C . ALA A 1 109 ? -33.182 -67.584 -7.471 1.00 25.77 109 ALA A C 1
ATOM 795 O O . ALA A 1 109 ? -33.114 -68.818 -7.545 1.00 25.77 109 ALA A O 1
ATOM 796 N N . PRO A 1 110 ? -34.433 -66.993 -7.387 1.00 35.00 110 PRO A N 1
ATOM 797 C CA . PRO A 1 110 ? -34.952 -65.582 -7.389 1.00 35.00 110 PRO A CA 1
ATOM 798 C C . PRO A 1 110 ? -36.241 -65.270 -6.498 1.00 35.00 110 PRO A C 1
ATOM 800 O O . PRO A 1 110 ? -36.598 -66.079 -5.649 1.00 35.00 110 PRO A O 1
ATOM 803 N N . ALA A 1 111 ? -36.989 -64.169 -6.801 1.00 25.48 111 ALA A N 1
ATOM 804 C CA . ALA A 1 111 ? -38.425 -63.804 -6.500 1.00 25.48 111 ALA A CA 1
ATOM 805 C C . ALA A 1 111 ? -38.862 -63.297 -5.079 1.00 25.48 111 ALA A C 1
ATOM 807 O O . ALA A 1 111 ? -38.402 -63.848 -4.088 1.00 25.48 111 ALA A O 1
ATOM 808 N N . ALA A 1 112 ? -39.800 -62.329 -4.873 1.00 25.27 112 ALA A N 1
ATOM 809 C CA . ALA A 1 112 ? -40.495 -61.333 -5.743 1.00 25.27 112 ALA A CA 1
ATOM 810 C C . ALA A 1 112 ? -41.222 -60.171 -4.960 1.00 25.27 112 ALA A C 1
ATOM 812 O O . ALA A 1 112 ? -41.570 -60.348 -3.797 1.00 25.27 112 ALA A O 1
ATOM 813 N N . ASP A 1 113 ? -41.468 -59.036 -5.650 1.00 22.94 113 ASP A N 1
ATOM 814 C CA . ASP A 1 113 ? -42.430 -57.896 -5.495 1.00 22.94 113 ASP A CA 1
ATOM 815 C C . ASP A 1 113 ? -42.842 -57.219 -4.153 1.00 22.94 113 ASP A C 1
ATOM 817 O O . ASP A 1 113 ? -43.570 -57.787 -3.342 1.00 22.94 113 ASP A O 1
ATOM 821 N N . ALA A 1 114 ? -42.595 -55.892 -4.072 1.00 25.06 114 ALA A N 1
ATOM 822 C CA . ALA A 1 114 ? -43.539 -54.816 -3.663 1.00 25.06 114 ALA A CA 1
ATOM 823 C C . ALA A 1 114 ? -42.967 -53.413 -4.033 1.00 25.06 114 ALA A C 1
ATOM 825 O O . ALA A 1 114 ? -41.750 -53.270 -4.124 1.00 25.06 114 ALA A O 1
ATOM 826 N N . SER A 1 115 ? -43.791 -52.370 -4.259 1.00 25.67 115 SER A N 1
ATOM 827 C CA . SER A 1 115 ? -43.335 -51.087 -4.859 1.00 25.67 115 SER A CA 1
ATOM 828 C C . SER A 1 115 ? -43.380 -49.841 -3.955 1.00 25.67 115 SER A C 1
ATOM 830 O O . SER A 1 115 ? -44.425 -49.557 -3.368 1.00 25.67 115 SER A O 1
ATOM 832 N N . ALA A 1 116 ? -42.337 -49.001 -4.011 1.00 26.92 116 ALA A N 1
ATOM 833 C CA . ALA A 1 116 ? -42.395 -47.559 -3.724 1.00 26.92 116 ALA A CA 1
ATOM 834 C C . ALA A 1 116 ? -41.216 -46.811 -4.394 1.00 26.92 116 ALA A C 1
ATOM 836 O O . ALA A 1 116 ? -40.099 -47.285 -4.269 1.00 26.92 116 ALA A O 1
ATOM 837 N N . ALA A 1 117 ? -41.504 -45.674 -5.056 1.00 29.44 117 ALA A N 1
ATOM 838 C CA . ALA A 1 117 ? -40.627 -44.582 -5.555 1.00 29.44 117 ALA A CA 1
ATOM 839 C C . ALA A 1 117 ? -39.255 -44.888 -6.244 1.00 29.44 117 ALA A C 1
ATOM 841 O O . ALA A 1 117 ? -38.500 -45.750 -5.811 1.00 29.44 117 ALA A O 1
ATOM 842 N N . PRO A 1 118 ? -38.859 -44.138 -7.297 1.00 29.11 118 PRO A N 1
ATOM 843 C CA . PRO A 1 118 ? -37.531 -44.282 -7.903 1.00 29.11 118 PRO A CA 1
ATOM 844 C C . PRO A 1 118 ? -36.418 -43.659 -7.027 1.00 29.11 118 PRO A C 1
ATOM 846 O O . PRO A 1 118 ? -36.626 -42.573 -6.480 1.00 29.11 118 PRO A O 1
ATOM 849 N N . PRO A 1 119 ? -35.229 -44.285 -6.923 1.00 32.03 119 PRO A N 1
ATOM 850 C CA . PRO A 1 119 ? -34.064 -43.692 -6.264 1.00 32.03 119 PRO A CA 1
ATOM 851 C C . PRO A 1 119 ? -33.378 -42.628 -7.149 1.00 32.03 119 PRO A C 1
ATOM 853 O O . PRO A 1 119 ? -33.540 -42.657 -8.374 1.00 32.03 119 PRO A O 1
ATOM 856 N N . PRO A 1 120 ? -32.577 -41.713 -6.564 1.00 31.19 120 PRO A N 1
ATOM 857 C CA . PRO A 1 120 ? -31.722 -40.805 -7.328 1.00 31.19 120 PRO A CA 1
ATOM 858 C C . PRO A 1 120 ? -30.653 -41.571 -8.125 1.00 31.19 120 PRO A C 1
ATOM 860 O O . PRO A 1 120 ? -30.255 -42.684 -7.771 1.00 31.19 120 PRO A O 1
ATOM 863 N N . ALA A 1 121 ? -30.193 -40.973 -9.224 1.00 33.75 121 ALA A N 1
ATOM 864 C CA . ALA A 1 121 ? -29.188 -41.574 -10.094 1.00 33.75 121 ALA A CA 1
ATOM 865 C C . ALA A 1 121 ? -27.766 -41.442 -9.518 1.00 33.75 121 ALA A C 1
ATOM 867 O O . ALA A 1 121 ? -27.457 -40.515 -8.774 1.00 33.75 121 ALA A O 1
ATOM 868 N N . PHE A 1 122 ? -26.879 -42.357 -9.915 1.00 27.70 122 PHE A N 1
ATOM 869 C CA . PHE A 1 122 ? -25.459 -42.312 -9.563 1.00 27.70 122 PHE A CA 1
ATOM 870 C C . PHE A 1 122 ? -24.811 -41.056 -10.183 1.00 27.70 122 PHE A C 1
ATOM 872 O O . PHE A 1 122 ? -24.706 -40.971 -11.409 1.00 27.70 122 PHE A O 1
ATOM 879 N N . GLY A 1 123 ? -24.415 -40.080 -9.356 1.00 42.88 123 GLY A N 1
ATOM 880 C CA . GLY A 1 123 ? -23.836 -38.812 -9.827 1.00 42.88 123 GLY A CA 1
ATOM 881 C C . GLY A 1 123 ? -24.013 -37.572 -8.934 1.00 42.88 123 GLY A C 1
ATOM 882 O O . GLY A 1 123 ? -23.490 -36.525 -9.301 1.00 42.88 123 GLY A O 1
ATOM 883 N N . ASP A 1 124 ? -24.713 -37.651 -7.795 1.00 37.59 124 ASP A N 1
ATOM 884 C CA . ASP A 1 124 ? -24.883 -36.514 -6.866 1.00 37.59 124 ASP A CA 1
ATOM 885 C C . ASP A 1 124 ? -23.647 -36.318 -5.960 1.00 37.59 124 ASP A C 1
ATOM 887 O O . ASP A 1 124 ? -23.452 -37.018 -4.962 1.00 37.59 124 ASP A O 1
ATOM 891 N N . THR A 1 125 ? -22.782 -35.360 -6.306 1.00 40.56 125 THR A N 1
ATOM 892 C CA . THR A 1 125 ? -21.405 -35.253 -5.779 1.00 40.56 125 THR A CA 1
ATOM 893 C C . THR A 1 125 ? -21.255 -34.597 -4.395 1.00 40.56 125 THR A C 1
ATOM 895 O O . THR A 1 125 ? -20.148 -34.200 -4.033 1.00 40.56 125 THR A O 1
ATOM 898 N N . SER A 1 126 ? -22.325 -34.453 -3.605 1.00 47.81 126 SER A N 1
ATOM 899 C CA . SER A 1 126 ? -22.309 -33.693 -2.336 1.00 47.81 126 SER A CA 1
ATOM 900 C C . SER A 1 126 ? -23.071 -34.332 -1.161 1.00 47.81 126 SER A C 1
ATOM 902 O O . SER A 1 126 ? -23.408 -33.646 -0.197 1.00 47.81 126 SER A O 1
ATOM 904 N N . SER A 1 127 ? -23.300 -35.654 -1.170 1.00 50.66 127 SER A N 1
ATOM 905 C CA . SER A 1 127 ? -23.907 -36.357 -0.024 1.00 50.66 127 SER A CA 1
ATOM 906 C C . SER A 1 127 ? -22.872 -36.996 0.922 1.00 50.66 127 SER A C 1
ATOM 908 O O . SER A 1 127 ? -22.221 -37.992 0.607 1.00 50.66 127 SER A O 1
ATOM 910 N N . PHE A 1 128 ? -22.746 -36.448 2.137 1.00 56.62 128 PHE A N 1
ATOM 911 C CA . PHE A 1 128 ? -22.082 -37.130 3.255 1.00 56.62 128 PHE A CA 1
ATOM 912 C C . PHE A 1 128 ? -23.039 -38.168 3.852 1.00 56.62 128 PHE A C 1
ATOM 914 O O . PHE A 1 128 ? -24.013 -37.824 4.525 1.00 56.62 128 PHE A O 1
ATOM 921 N N . LEU A 1 129 ? -22.788 -39.451 3.589 1.00 69.88 129 LEU A N 1
ATOM 922 C CA . LEU A 1 129 ? -23.731 -40.508 3.948 1.00 69.88 129 LEU A CA 1
ATOM 923 C C . LEU A 1 129 ? -23.739 -40.809 5.454 1.00 69.88 129 LEU A C 1
ATOM 925 O O . LEU A 1 129 ? -22.700 -40.975 6.099 1.00 69.88 129 LEU A O 1
ATOM 929 N N . SER A 1 130 ? -24.944 -40.947 6.007 1.00 65.00 130 SER A N 1
ATOM 930 C CA . SER A 1 130 ? -25.192 -41.354 7.393 1.00 65.00 130 SER A CA 1
ATOM 931 C C . SER A 1 130 ? -26.437 -42.251 7.489 1.00 65.00 130 SER A C 1
ATOM 933 O O . SER A 1 130 ? -27.148 -42.462 6.503 1.00 65.00 130 SER A O 1
ATOM 935 N N . GLY A 1 131 ? -26.685 -42.833 8.666 1.00 73.75 131 GLY A N 1
ATOM 936 C CA . GLY A 1 131 ? -27.868 -43.664 8.914 1.00 73.75 131 GLY A CA 1
ATOM 937 C C . GLY A 1 131 ? -27.950 -44.921 8.035 1.00 73.75 131 GLY A C 1
ATOM 938 O O . GLY A 1 131 ? -26.950 -45.598 7.793 1.00 73.75 131 GLY A O 1
ATOM 939 N N . THR A 1 132 ? -29.160 -45.256 7.580 1.00 61.84 132 THR A N 1
ATOM 940 C CA . THR A 1 132 ? -29.430 -46.450 6.758 1.00 61.84 132 THR A CA 1
ATOM 941 C C . THR A 1 132 ? -28.829 -46.357 5.358 1.00 61.84 132 THR A C 1
ATOM 943 O O . THR A 1 132 ? -28.288 -47.350 4.883 1.00 61.84 132 THR A O 1
ATOM 946 N N . VAL A 1 133 ? -28.823 -45.171 4.742 1.00 67.31 133 VAL A N 1
ATOM 947 C CA . VAL A 1 133 ? -28.312 -44.952 3.373 1.00 67.31 133 VAL A CA 1
ATOM 948 C C . VAL A 1 133 ? -26.813 -45.274 3.274 1.00 67.31 133 VAL A C 1
ATOM 950 O O . VAL A 1 133 ? -26.351 -45.859 2.293 1.00 67.31 133 VAL A O 1
ATOM 953 N N . LEU A 1 134 ? -26.046 -44.982 4.332 1.00 75.75 134 LEU A N 1
ATOM 954 C CA . LEU A 1 134 ? -24.651 -45.419 4.461 1.00 75.75 134 LEU A CA 1
ATOM 955 C C . LEU A 1 134 ? -24.531 -46.955 4.480 1.00 75.75 134 LEU A C 1
ATOM 957 O O . LEU A 1 134 ? -23.660 -47.517 3.821 1.00 75.75 134 LEU A O 1
ATOM 961 N N . GLN A 1 135 ? -25.411 -47.644 5.210 1.00 76.38 135 GLN A N 1
ATOM 962 C CA . GLN A 1 135 ? -25.395 -49.105 5.348 1.00 76.38 135 GLN A CA 1
ATOM 963 C C . GLN A 1 135 ? -25.838 -49.825 4.059 1.00 76.38 135 GLN A C 1
ATOM 965 O O . GLN A 1 135 ? -25.295 -50.883 3.725 1.00 76.38 135 GLN A O 1
ATOM 970 N N . GLU A 1 136 ? -26.785 -49.246 3.321 1.00 78.25 136 GLU A N 1
ATOM 971 C CA . GLU A 1 136 ? -27.195 -49.679 1.980 1.00 78.25 136 GLU A CA 1
ATOM 972 C C . GLU A 1 136 ? -26.047 -49.487 0.984 1.00 78.25 136 GLU A C 1
ATOM 974 O O . GLU A 1 136 ? -25.668 -50.428 0.295 1.00 78.25 136 GLU A O 1
ATOM 979 N N . THR A 1 137 ? -25.387 -48.327 0.995 1.00 77.38 137 THR A N 1
ATOM 980 C CA . THR A 1 137 ? -24.253 -48.042 0.100 1.00 77.38 137 THR A CA 1
ATOM 981 C C . THR A 1 137 ? -23.043 -48.944 0.382 1.00 77.38 137 THR A C 1
ATOM 983 O O . THR A 1 137 ? -22.428 -49.458 -0.551 1.00 77.38 137 THR A O 1
ATOM 986 N N . ILE A 1 138 ? -22.754 -49.240 1.657 1.00 82.00 138 ILE A N 1
ATOM 987 C CA . ILE A 1 138 ? -21.772 -50.269 2.052 1.00 82.00 138 ILE A CA 1
ATOM 988 C C . ILE A 1 138 ? -22.162 -51.648 1.493 1.00 82.00 138 ILE A C 1
ATOM 990 O O . ILE A 1 138 ? -21.294 -52.417 1.085 1.00 82.00 138 ILE A O 1
ATOM 994 N N . THR A 1 139 ? -23.455 -51.972 1.453 1.00 80.50 139 THR A N 1
ATOM 995 C CA . THR A 1 139 ? -23.942 -53.256 0.928 1.00 80.50 139 THR A CA 1
ATOM 996 C C . THR A 1 139 ? -23.818 -53.311 -0.599 1.00 80.50 139 THR A C 1
ATOM 998 O O . THR A 1 139 ? -23.264 -54.277 -1.115 1.00 80.50 139 THR A O 1
ATOM 1001 N N . ASN A 1 140 ? -24.160 -52.235 -1.313 1.00 80.00 140 ASN A N 1
ATOM 1002 C CA . ASN A 1 140 ? -23.961 -52.113 -2.764 1.00 80.00 140 ASN A CA 1
ATOM 1003 C C . ASN A 1 140 ? -22.474 -52.256 -3.162 1.00 80.00 140 ASN A C 1
ATOM 1005 O O . ASN A 1 140 ? -22.147 -52.865 -4.179 1.00 80.00 140 ASN A O 1
ATOM 1009 N N . MET A 1 141 ? -21.544 -51.749 -2.344 1.00 78.81 141 MET A N 1
ATOM 1010 C CA . MET A 1 141 ? -20.102 -51.945 -2.562 1.00 78.81 141 MET A CA 1
ATOM 1011 C C . MET A 1 141 ? -19.620 -53.369 -2.260 1.00 78.81 141 MET A C 1
ATOM 1013 O O . MET A 1 141 ? -18.687 -53.843 -2.908 1.00 78.81 141 MET A O 1
ATOM 1017 N N . MET A 1 142 ? -20.259 -54.079 -1.325 1.00 80.44 142 MET A N 1
ATOM 1018 C CA . MET A 1 142 ? -20.008 -55.511 -1.132 1.00 80.44 142 MET A CA 1
ATOM 1019 C C . MET A 1 142 ? -20.510 -56.344 -2.317 1.00 80.44 142 MET A C 1
ATOM 1021 O O . MET A 1 142 ? -19.860 -57.316 -2.695 1.00 80.44 142 MET A O 1
ATOM 1025 N N . GLU A 1 143 ? -21.622 -55.954 -2.946 1.00 76.50 143 GLU A N 1
ATOM 1026 C CA . GLU A 1 143 ? -22.132 -56.604 -4.163 1.00 76.50 143 GLU A CA 1
ATOM 1027 C C . GLU A 1 143 ? -21.209 -56.399 -5.379 1.00 76.50 143 GLU A C 1
ATOM 1029 O O . GLU A 1 143 ? -21.163 -57.253 -6.264 1.00 76.50 143 GLU A O 1
ATOM 1034 N N . MET A 1 144 ? -20.379 -55.347 -5.381 1.00 71.69 144 MET A N 1
ATOM 1035 C CA . MET A 1 144 ? -19.266 -55.190 -6.333 1.00 71.69 144 MET A CA 1
ATOM 1036 C C . MET A 1 144 ? -18.054 -56.106 -6.044 1.00 71.69 144 MET A C 1
ATOM 1038 O O . MET A 1 144 ? -17.085 -56.088 -6.802 1.00 71.69 144 MET A O 1
ATOM 1042 N N . GLY A 1 145 ? -18.104 -56.934 -4.993 1.00 68.38 145 GLY A N 1
ATOM 1043 C CA . GLY A 1 145 ? -17.137 -58.005 -4.717 1.00 68.38 145 GLY A CA 1
ATOM 1044 C C . GLY A 1 145 ? -16.096 -57.715 -3.630 1.00 68.38 145 GLY A C 1
ATOM 1045 O O . GLY A 1 145 ? -15.247 -58.569 -3.377 1.00 68.38 145 GLY A O 1
ATOM 1046 N N . PHE A 1 146 ? -16.150 -56.553 -2.973 1.00 81.75 146 PHE A N 1
ATOM 1047 C CA . PHE A 1 146 ? -15.239 -56.189 -1.879 1.00 81.75 146 PHE A CA 1
ATOM 1048 C C . PHE A 1 146 ? -15.738 -56.707 -0.520 1.00 81.75 146 PHE A C 1
ATOM 1050 O O . PHE A 1 146 ? -16.945 -56.806 -0.281 1.00 81.75 146 PHE A O 1
ATOM 1057 N N . THR A 1 147 ? -14.839 -57.025 0.419 1.00 85.62 147 THR A N 1
ATOM 1058 C CA . THR A 1 147 ? -15.274 -57.478 1.753 1.00 85.62 147 THR A CA 1
ATOM 1059 C C . THR A 1 147 ? -15.840 -56.322 2.581 1.00 85.62 147 THR A C 1
ATOM 1061 O O . THR A 1 147 ? -15.424 -55.170 2.445 1.00 85.62 147 THR A O 1
ATOM 1064 N N . ARG A 1 148 ? -16.761 -56.616 3.514 1.00 80.88 148 ARG A N 1
ATOM 1065 C CA . ARG A 1 148 ? -17.366 -55.581 4.379 1.00 80.88 148 ARG A CA 1
ATOM 1066 C C . ARG A 1 148 ? -16.325 -54.787 5.170 1.00 80.88 148 ARG A C 1
ATOM 1068 O O . ARG A 1 148 ? -16.533 -53.604 5.426 1.00 80.88 148 ARG A O 1
ATOM 1075 N N . GLU A 1 149 ? -15.214 -55.416 5.548 1.00 81.62 149 GLU A N 1
ATOM 1076 C CA . GLU A 1 149 ? -14.124 -54.763 6.277 1.00 81.62 149 GLU A CA 1
ATOM 1077 C C . GLU A 1 149 ? -13.322 -53.802 5.396 1.00 81.62 149 GLU A C 1
ATOM 1079 O O . GLU A 1 149 ? -12.983 -52.712 5.853 1.00 81.62 149 GLU A O 1
ATOM 1084 N N . GLU A 1 150 ? -13.050 -54.163 4.139 1.00 81.50 150 GLU A N 1
ATOM 1085 C CA . GLU A 1 150 ? -12.409 -53.271 3.166 1.00 81.50 150 GLU A CA 1
ATOM 1086 C C . GLU A 1 150 ? -13.318 -52.087 2.842 1.00 81.50 150 GLU A C 1
ATOM 1088 O O . GLU A 1 150 ? -12.881 -50.945 2.954 1.00 81.50 150 GLU A O 1
ATOM 1093 N N . VAL A 1 151 ? -14.598 -52.343 2.542 1.00 85.94 151 VAL A N 1
ATOM 1094 C CA . VAL A 1 151 ? -15.595 -51.297 2.264 1.00 85.94 151 VAL A CA 1
ATOM 1095 C C . VAL A 1 151 ? -15.741 -50.348 3.453 1.00 85.94 151 VAL A C 1
ATOM 1097 O O . VAL A 1 151 ? -15.664 -49.136 3.283 1.00 85.94 151 VAL A O 1
ATOM 1100 N N . THR A 1 152 ? -15.882 -50.864 4.679 1.00 81.31 152 THR A N 1
ATOM 1101 C CA . THR A 1 152 ? -16.022 -50.014 5.878 1.00 81.31 152 THR A CA 1
ATOM 1102 C C . THR A 1 152 ? -14.744 -49.213 6.161 1.00 81.31 152 THR A C 1
ATOM 1104 O O . THR A 1 152 ? -14.818 -48.074 6.619 1.00 81.31 152 THR A O 1
ATOM 1107 N N . ARG A 1 153 ? -13.561 -49.768 5.861 1.00 82.06 153 ARG A N 1
ATOM 1108 C CA . ARG A 1 153 ? -12.270 -49.073 6.004 1.00 82.06 153 ARG A CA 1
ATOM 1109 C C . ARG A 1 153 ? -12.083 -47.991 4.939 1.00 82.06 153 ARG A C 1
ATOM 1111 O O . ARG A 1 153 ? -11.606 -46.910 5.271 1.00 82.06 153 ARG A O 1
ATOM 1118 N N . ALA A 1 154 ? -12.498 -48.255 3.700 1.00 83.19 154 ALA A N 1
ATOM 1119 C CA . ALA A 1 154 ? -12.493 -47.288 2.608 1.00 83.19 154 ALA A CA 1
ATOM 1120 C C . ALA A 1 154 ? -13.491 -46.150 2.862 1.00 83.19 154 ALA A C 1
ATOM 1122 O O . ALA A 1 154 ? -13.093 -44.996 2.768 1.00 83.19 154 ALA A O 1
ATOM 1123 N N . MET A 1 155 ? -14.723 -46.456 3.293 1.00 82.62 155 MET A N 1
ATOM 1124 C CA . MET A 1 155 ? -15.722 -45.454 3.695 1.00 82.62 155 MET A CA 1
ATOM 1125 C C . MET A 1 155 ? -15.254 -44.622 4.897 1.00 82.62 155 MET A C 1
ATOM 1127 O O . MET A 1 155 ? -15.455 -43.412 4.913 1.00 82.62 155 MET A O 1
ATOM 1131 N N . ARG A 1 156 ? -14.565 -45.216 5.886 1.00 79.75 156 ARG A N 1
ATOM 1132 C CA . ARG A 1 156 ? -13.952 -44.437 6.979 1.00 79.75 156 ARG A CA 1
ATOM 1133 C C . ARG A 1 156 ? -12.863 -43.496 6.456 1.00 79.75 156 ARG A C 1
ATOM 1135 O O . ARG A 1 156 ? -12.872 -42.325 6.812 1.00 79.75 156 ARG A O 1
ATOM 1142 N N . ALA A 1 157 ? -11.954 -43.986 5.612 1.00 78.69 157 ALA A N 1
ATOM 1143 C CA . ALA A 1 157 ? -10.878 -43.173 5.039 1.00 78.69 157 ALA A CA 1
ATOM 1144 C C . ALA A 1 157 ? -11.378 -42.118 4.030 1.00 78.69 157 ALA A C 1
ATOM 1146 O O . ALA A 1 157 ? -10.710 -41.110 3.820 1.00 78.69 157 ALA A O 1
ATOM 1147 N N . SER A 1 158 ? -12.544 -42.320 3.409 1.00 79.56 158 SER A N 1
ATOM 1148 C CA . SER A 1 158 ? -13.182 -41.359 2.503 1.00 79.56 158 SER A CA 1
ATOM 1149 C C . SER A 1 158 ? -14.138 -40.383 3.201 1.00 79.56 158 SER A C 1
ATOM 1151 O O . SER A 1 158 ? -14.759 -39.572 2.515 1.00 79.56 158 SER A O 1
ATOM 1153 N N . PHE A 1 159 ? -14.268 -40.451 4.533 1.00 78.69 159 PHE A N 1
ATOM 1154 C CA . PHE A 1 159 ? -15.230 -39.674 5.326 1.00 78.69 159 PHE A CA 1
ATOM 1155 C C . PHE A 1 159 ? -16.687 -39.874 4.860 1.00 78.69 159 PHE A C 1
ATOM 1157 O O . PHE A 1 159 ? -17.444 -38.927 4.668 1.00 78.69 159 PHE A O 1
ATOM 1164 N N . ASN A 1 160 ? -17.076 -41.137 4.664 1.00 81.44 160 ASN A N 1
ATOM 1165 C CA . ASN A 1 160 ? -18.374 -41.608 4.163 1.00 81.44 160 ASN A CA 1
ATOM 1166 C C . ASN A 1 160 ? -18.762 -41.133 2.747 1.00 81.44 160 ASN A C 1
ATOM 1168 O O . ASN A 1 160 ? -19.907 -41.337 2.338 1.00 81.44 160 ASN A O 1
ATOM 1172 N N . ASN A 1 161 ? -17.836 -40.561 1.968 1.00 83.19 161 ASN A N 1
ATOM 1173 C CA . ASN A 1 161 ? -18.058 -40.304 0.544 1.00 83.19 161 ASN A CA 1
ATOM 1174 C C . ASN A 1 161 ? -17.919 -41.616 -0.267 1.00 83.19 161 ASN A C 1
ATOM 1176 O O . ASN A 1 161 ? -16.879 -42.280 -0.156 1.00 83.19 161 ASN A O 1
ATOM 1180 N N . PRO A 1 162 ? -18.919 -42.004 -1.081 1.00 76.56 162 PRO A N 1
ATOM 1181 C CA . PRO A 1 162 ? -18.915 -43.306 -1.738 1.00 76.56 162 PRO A CA 1
ATOM 1182 C C . PRO A 1 162 ? -17.971 -43.398 -2.944 1.00 76.56 162 PRO A C 1
ATOM 1184 O O . PRO A 1 162 ? -17.281 -44.405 -3.092 1.00 76.56 162 PRO A O 1
ATOM 1187 N N . ASP A 1 163 ? -17.875 -42.364 -3.780 1.00 77.75 163 ASP A N 1
ATOM 1188 C CA . ASP A 1 163 ? -17.028 -42.398 -4.980 1.00 77.75 163 ASP A CA 1
ATOM 1189 C C . ASP A 1 163 ? -15.539 -42.487 -4.618 1.00 77.75 163 ASP A C 1
ATOM 1191 O O . ASP A 1 163 ? -14.805 -43.320 -5.154 1.00 77.75 163 ASP A O 1
ATOM 1195 N N . ARG A 1 164 ? -15.105 -41.713 -3.615 1.00 78.94 164 ARG A N 1
ATOM 1196 C CA . ARG A 1 164 ? -13.746 -41.786 -3.057 1.00 78.94 164 ARG A CA 1
ATOM 1197 C C . ARG A 1 164 ? -13.483 -43.117 -2.341 1.00 78.94 164 ARG A C 1
ATOM 1199 O O . ARG A 1 164 ? -12.357 -43.606 -2.376 1.00 78.94 164 ARG A O 1
ATOM 1206 N N . ALA A 1 165 ? -14.491 -43.744 -1.728 1.00 80.69 165 ALA A N 1
ATOM 1207 C CA . ALA A 1 165 ? -14.328 -45.096 -1.187 1.00 80.69 165 ALA A CA 1
ATOM 1208 C C . ALA A 1 165 ? -14.147 -46.137 -2.302 1.00 80.69 165 ALA A C 1
ATOM 1210 O O . ALA A 1 165 ? -13.271 -46.992 -2.188 1.00 80.69 165 ALA A O 1
ATOM 1211 N N . ALA A 1 166 ? -14.910 -46.046 -3.395 1.00 80.19 166 ALA A N 1
ATOM 1212 C CA . ALA A 1 166 ? -14.732 -46.906 -4.564 1.00 80.19 166 ALA A CA 1
ATOM 1213 C C . ALA A 1 166 ? -13.342 -46.715 -5.202 1.00 80.19 166 ALA A C 1
ATOM 1215 O O . ALA A 1 166 ? -12.673 -47.701 -5.516 1.00 80.19 166 ALA A O 1
ATOM 1216 N N . GLU A 1 167 ? -12.852 -45.475 -5.305 1.00 78.81 167 GLU A N 1
ATOM 1217 C CA . GLU A 1 167 ? -11.478 -45.185 -5.730 1.00 78.81 167 GLU A CA 1
ATOM 1218 C C . GLU A 1 167 ? -10.446 -45.844 -4.798 1.00 78.81 167 GLU A C 1
ATOM 1220 O O . GLU A 1 167 ? -9.545 -46.537 -5.275 1.00 78.81 167 GLU A O 1
ATOM 1225 N N . TYR A 1 168 ? -10.590 -45.712 -3.475 1.00 86.31 168 TYR A N 1
ATOM 1226 C CA . TYR A 1 168 ? -9.682 -46.328 -2.496 1.00 86.31 168 TYR A CA 1
ATOM 1227 C C . TYR A 1 168 ? -9.759 -47.863 -2.456 1.00 86.31 168 TYR A C 1
ATOM 1229 O O . TYR A 1 168 ? -8.762 -48.505 -2.124 1.00 86.31 168 TYR A O 1
ATOM 1237 N N . LEU A 1 169 ? -10.890 -48.467 -2.833 1.00 81.94 169 LEU A N 1
ATOM 1238 C CA . LEU A 1 169 ? -11.025 -49.918 -3.020 1.00 81.94 169 LEU A CA 1
ATOM 1239 C C . LEU A 1 169 ? -10.314 -50.409 -4.294 1.00 81.94 169 LEU A C 1
ATOM 1241 O O . LEU A 1 169 ? -9.785 -51.519 -4.306 1.00 81.94 169 LEU A O 1
ATOM 1245 N N . MET A 1 170 ? -10.252 -49.588 -5.348 1.00 72.81 170 MET A N 1
ATOM 1246 C CA . MET A 1 170 ? -9.568 -49.927 -6.606 1.00 72.81 170 MET A CA 1
ATOM 1247 C C . MET A 1 170 ? -8.073 -49.565 -6.628 1.00 72.81 170 MET A C 1
ATOM 1249 O O . MET A 1 170 ? -7.309 -50.190 -7.363 1.00 72.81 170 MET A O 1
ATOM 1253 N N . THR A 1 171 ? -7.646 -48.560 -5.855 1.00 78.75 171 THR A N 1
ATOM 1254 C CA . THR A 1 171 ? -6.274 -48.005 -5.885 1.00 78.75 171 THR A CA 1
ATOM 1255 C C . THR A 1 171 ? -5.486 -48.196 -4.584 1.00 78.75 171 THR A C 1
ATOM 1257 O O . THR A 1 171 ? -4.255 -48.143 -4.607 1.00 78.75 171 THR A O 1
ATOM 1260 N N . GLY A 1 172 ? -6.169 -48.482 -3.471 1.00 76.50 172 GLY A N 1
ATOM 1261 C CA . GLY A 1 172 ? -5.599 -48.594 -2.129 1.00 76.50 172 GLY A CA 1
ATOM 1262 C C . GLY A 1 172 ? -5.666 -47.283 -1.334 1.00 76.50 172 GLY A C 1
ATOM 1263 O O . GLY A 1 172 ? -5.368 -46.206 -1.842 1.00 76.50 172 GLY A O 1
ATOM 1264 N N . ILE A 1 173 ? -6.020 -47.378 -0.048 1.00 80.88 173 ILE A N 1
ATOM 1265 C CA . ILE A 1 173 ? -6.097 -46.223 0.864 1.00 80.88 173 ILE A CA 1
ATOM 1266 C C . ILE A 1 173 ? -4.697 -45.590 1.038 1.00 80.88 173 ILE A C 1
ATOM 1268 O O . ILE A 1 173 ? -3.773 -46.304 1.447 1.00 80.88 173 ILE A O 1
ATOM 1272 N N . PRO A 1 174 ? -4.517 -44.273 0.810 1.00 72.62 174 PRO A N 1
ATOM 1273 C CA . PRO A 1 174 ? -3.248 -43.576 1.029 1.00 72.62 174 PRO A CA 1
ATOM 1274 C C . PRO A 1 174 ? -2.690 -43.741 2.449 1.00 72.62 174 PRO A C 1
ATOM 1276 O O . PRO A 1 174 ? -3.419 -43.640 3.434 1.00 72.62 174 PRO A O 1
ATOM 1279 N N . ALA A 1 175 ? -1.372 -43.938 2.569 1.00 69.06 175 ALA A N 1
ATOM 1280 C CA . ALA A 1 175 ? -0.718 -44.306 3.832 1.00 69.06 175 ALA A CA 1
ATOM 1281 C C . ALA A 1 175 ? -0.944 -43.321 5.000 1.00 69.06 175 ALA A C 1
ATOM 1283 O O . ALA A 1 175 ? -0.942 -43.749 6.151 1.00 69.06 175 ALA A O 1
ATOM 1284 N N . HIS A 1 176 ? -1.178 -42.030 4.728 1.00 66.31 176 HIS A N 1
ATOM 1285 C CA . HIS A 1 176 ? -1.474 -41.045 5.774 1.00 66.31 176 HIS A CA 1
ATOM 1286 C C . HIS A 1 176 ? -2.858 -41.262 6.421 1.00 66.31 176 HIS A C 1
ATOM 1288 O O . HIS A 1 176 ? -2.984 -41.122 7.633 1.00 66.31 176 HIS A O 1
ATOM 1294 N N . LEU A 1 177 ? -3.856 -41.722 5.656 1.00 64.81 177 LEU A N 1
ATOM 1295 C CA . LEU A 1 177 ? -5.212 -42.019 6.149 1.00 64.81 177 LEU A CA 1
ATOM 1296 C C . LEU A 1 177 ? -5.310 -43.390 6.848 1.00 64.81 177 LEU A C 1
ATOM 1298 O O . LEU A 1 177 ? -6.264 -43.663 7.577 1.00 64.81 177 LEU A O 1
ATOM 1302 N N . GLN A 1 178 ? -4.325 -44.277 6.654 1.00 64.56 178 GLN A N 1
ATOM 1303 C CA . GLN A 1 178 ? -4.332 -45.615 7.264 1.00 64.56 178 GLN A CA 1
ATOM 1304 C C . GLN A 1 178 ? -4.160 -45.578 8.792 1.00 64.56 178 GLN A C 1
ATOM 1306 O O . GLN A 1 178 ? -4.724 -46.426 9.483 1.00 64.56 178 GLN A O 1
ATOM 1311 N N . ALA A 1 179 ? -3.412 -44.605 9.323 1.00 55.84 179 ALA A N 1
ATOM 1312 C CA . ALA A 1 179 ? -3.246 -44.423 10.768 1.00 55.84 179 ALA A CA 1
ATOM 1313 C C . ALA A 1 179 ? -4.526 -43.875 11.425 1.00 55.84 179 ALA A C 1
ATOM 1315 O O . ALA A 1 179 ? -4.943 -44.340 12.485 1.00 55.84 179 ALA A O 1
ATOM 1316 N N . GLU A 1 180 ? -5.183 -42.929 10.757 1.00 53.62 180 GLU A N 1
ATOM 1317 C CA . GLU A 1 180 ? -6.412 -42.274 11.216 1.00 53.62 180 GLU A CA 1
ATOM 1318 C C . GLU A 1 180 ? -7.602 -43.250 11.269 1.00 53.62 180 GLU A C 1
ATOM 1320 O O . GLU A 1 180 ? -8.413 -43.220 12.195 1.00 53.62 180 GLU A O 1
ATOM 1325 N N . ALA A 1 181 ? -7.641 -44.226 10.356 1.00 50.47 181 ALA A N 1
ATOM 1326 C CA . ALA A 1 181 ? -8.638 -45.293 10.364 1.00 50.47 181 ALA A CA 1
ATOM 1327 C C . ALA A 1 181 ? -8.547 -46.263 11.572 1.00 50.47 181 ALA A C 1
ATOM 1329 O O . ALA A 1 181 ? -9.511 -47.007 11.803 1.00 50.47 181 ALA A O 1
ATOM 1330 N N . ALA A 1 182 ? -7.428 -46.280 12.317 1.00 51.03 182 ALA A N 1
ATOM 1331 C CA . ALA A 1 182 ? -7.090 -47.321 13.299 1.00 51.03 182 ALA A CA 1
ATOM 1332 C C . ALA A 1 182 ? -7.573 -47.061 14.747 1.00 51.03 182 ALA A C 1
ATOM 1334 O O . ALA A 1 182 ? -8.023 -48.002 15.398 1.00 51.03 182 ALA A O 1
ATOM 1335 N N . GLY A 1 183 ? -7.547 -45.810 15.228 1.00 36.97 183 GLY A N 1
ATOM 1336 C CA . GLY A 1 183 ? -8.106 -45.394 16.531 1.00 36.97 183 GLY A CA 1
ATOM 1337 C C . GLY A 1 183 ? -7.183 -45.546 17.775 1.00 36.97 183 GLY A C 1
ATOM 1338 O O . GLY A 1 183 ? -6.448 -46.530 17.861 1.00 36.97 183 GLY A O 1
ATOM 1339 N N . PRO A 1 184 ? -7.209 -44.621 18.771 1.00 35.06 184 PRO A N 1
ATOM 1340 C CA . PRO A 1 184 ? -6.356 -44.682 19.978 1.00 35.06 184 PRO A CA 1
ATOM 1341 C C . PRO A 1 184 ? -7.028 -45.277 21.242 1.00 35.06 184 PRO A C 1
ATOM 1343 O O . PRO A 1 184 ? -8.253 -45.337 21.344 1.00 35.06 184 PRO A O 1
ATOM 1346 N N . GLN A 1 185 ? -6.220 -45.628 22.259 1.00 26.56 185 GLN A N 1
ATOM 1347 C CA . GLN A 1 185 ? -6.667 -45.965 23.629 1.00 26.56 185 GLN A CA 1
ATOM 1348 C C . GLN A 1 185 ? -6.355 -44.842 24.661 1.00 26.56 185 GLN A C 1
ATOM 1350 O O . GLN A 1 185 ? -5.337 -44.168 24.509 1.00 26.56 185 GLN A O 1
ATOM 1355 N N . PRO A 1 186 ? -7.161 -44.672 25.738 1.00 26.95 186 PRO A N 1
ATOM 1356 C CA . PRO A 1 186 ? -6.961 -43.669 26.811 1.00 26.95 186 PRO A CA 1
ATOM 1357 C C . PRO A 1 186 ? -6.586 -44.296 28.196 1.00 26.95 186 PRO A C 1
ATOM 1359 O O . PRO A 1 186 ? -6.602 -45.523 28.310 1.00 26.95 186 PRO A O 1
ATOM 1362 N N . PRO A 1 187 ? -6.433 -43.533 29.313 1.00 40.69 187 PRO A N 1
ATOM 1363 C CA . PRO A 1 187 ? -5.580 -42.343 29.540 1.00 40.69 187 PRO A CA 1
ATOM 1364 C C . PRO A 1 187 ? -4.891 -42.317 30.954 1.00 40.69 187 PRO A C 1
ATOM 1366 O O . PRO A 1 187 ? -5.054 -43.240 31.750 1.00 40.69 187 PRO A O 1
ATOM 1369 N N . ALA A 1 188 ? -4.196 -41.221 31.320 1.00 23.23 188 ALA A N 1
ATOM 1370 C CA . ALA A 1 188 ? -3.841 -40.823 32.710 1.00 23.23 188 ALA A CA 1
ATOM 1371 C C . ALA A 1 188 ? -3.624 -39.281 32.812 1.00 23.23 188 ALA A C 1
ATOM 1373 O O . ALA A 1 188 ? -3.346 -38.673 31.780 1.00 23.23 188 ALA A O 1
ATOM 1374 N N . ALA A 1 189 ? -3.784 -38.624 33.985 1.00 24.42 189 ALA A N 1
ATOM 1375 C CA . ALA A 1 189 ? -4.006 -37.153 34.050 1.00 24.42 189 ALA A CA 1
ATOM 1376 C C . ALA A 1 189 ? -3.619 -36.386 35.360 1.00 24.42 189 ALA A C 1
ATOM 1378 O O . ALA A 1 189 ? -3.460 -37.005 36.410 1.00 24.42 189 ALA A O 1
ATOM 1379 N N . ALA A 1 190 ? -3.642 -35.032 35.269 1.00 24.28 190 ALA A N 1
ATOM 1380 C CA . ALA A 1 190 ? -3.763 -33.982 36.329 1.00 24.28 190 ALA A CA 1
ATOM 1381 C C . ALA A 1 190 ? -2.534 -33.698 37.256 1.00 24.28 190 ALA A C 1
ATOM 1383 O O . ALA A 1 190 ? -1.607 -34.510 37.234 1.00 24.28 190 ALA A O 1
ATOM 1384 N N . PRO A 1 191 ? -2.474 -32.600 38.082 1.00 32.06 191 PRO A N 1
ATOM 1385 C CA . PRO A 1 191 ? -3.439 -31.500 38.366 1.00 32.06 191 PRO A CA 1
ATOM 1386 C C . PRO A 1 191 ? -2.858 -30.032 38.323 1.00 32.06 191 PRO A C 1
ATOM 1388 O O . PRO A 1 191 ? -1.921 -29.775 37.573 1.00 32.06 191 PRO A O 1
ATOM 1391 N N . GLN A 1 192 ? -3.442 -29.064 39.070 1.00 24.84 192 GLN A N 1
ATOM 1392 C CA . GLN A 1 192 ? -3.347 -27.576 38.937 1.00 24.84 192 GLN A CA 1
ATOM 1393 C C . GLN A 1 192 ? -3.000 -26.818 40.261 1.00 24.84 192 GLN A C 1
ATOM 1395 O O . GLN A 1 192 ? -3.103 -27.432 41.316 1.00 24.84 192 GLN A O 1
ATOM 1400 N N . ASP A 1 193 ? -2.676 -25.503 40.198 1.00 23.55 193 ASP A N 1
ATOM 1401 C CA . ASP A 1 193 ? -2.842 -24.410 41.222 1.00 23.55 193 ASP A CA 1
ATOM 1402 C C . ASP A 1 193 ? -2.193 -23.083 40.688 1.00 23.55 193 ASP A C 1
ATOM 1404 O O . ASP A 1 193 ? -1.395 -23.181 39.756 1.00 23.55 193 ASP A O 1
ATOM 1408 N N . ALA A 1 194 ? -2.387 -21.819 41.143 1.00 22.62 194 ALA A N 1
ATOM 1409 C CA . ALA A 1 194 ? -3.347 -21.114 42.035 1.00 22.62 194 ALA A CA 1
ATOM 1410 C C . ALA A 1 194 ? -3.359 -19.560 41.736 1.00 22.62 194 ALA A C 1
ATOM 1412 O O . ALA A 1 194 ? -3.117 -19.170 40.596 1.00 22.62 194 ALA A O 1
ATOM 1413 N N . ALA A 1 195 ? -3.648 -18.663 42.710 1.00 22.20 195 ALA A N 1
ATOM 1414 C CA . ALA A 1 195 ? -3.980 -17.217 42.543 1.00 22.20 195 ALA A CA 1
ATOM 1415 C C . ALA A 1 195 ? -3.371 -16.208 43.583 1.00 22.20 195 ALA A C 1
ATOM 1417 O O . ALA A 1 195 ? -2.838 -16.647 44.599 1.00 22.20 195 ALA A O 1
ATOM 1418 N N . ALA A 1 196 ? -3.578 -14.878 43.365 1.00 22.64 196 ALA A N 1
ATOM 1419 C CA . ALA A 1 196 ? -3.796 -13.752 44.341 1.00 22.64 196 ALA A CA 1
ATOM 1420 C C . ALA A 1 196 ? -2.865 -12.486 44.330 1.00 22.64 196 ALA A C 1
ATOM 1422 O O . ALA A 1 196 ? -1.676 -12.561 44.038 1.00 22.64 196 ALA A O 1
ATOM 1423 N N . ALA A 1 197 ? -3.430 -11.318 44.721 1.00 22.28 197 ALA A N 1
ATOM 1424 C CA . ALA A 1 197 ? -2.820 -9.968 44.917 1.00 22.28 197 ALA A CA 1
ATOM 1425 C C . ALA A 1 197 ? -3.484 -9.229 46.126 1.00 22.28 197 ALA A C 1
ATOM 1427 O O . ALA A 1 197 ? -4.487 -9.769 46.610 1.00 22.28 197 ALA A O 1
ATOM 1428 N N . PRO A 1 198 ? -2.988 -8.072 46.678 1.00 32.84 198 PRO A N 1
ATOM 1429 C CA . PRO A 1 198 ? -3.596 -6.736 46.359 1.00 32.84 198 PRO A CA 1
ATOM 1430 C C . PRO A 1 198 ? -2.815 -5.404 46.717 1.00 32.84 198 PRO A C 1
ATOM 1432 O O . PRO A 1 198 ? -1.785 -5.428 47.385 1.00 32.84 198 PRO A O 1
ATOM 1435 N N . ALA A 1 199 ? -3.451 -4.240 46.418 1.00 21.52 199 ALA A N 1
ATOM 1436 C CA . ALA A 1 199 ? -3.498 -2.941 47.173 1.00 21.52 199 ALA A CA 1
ATOM 1437 C C . ALA A 1 199 ? -2.628 -1.683 46.805 1.00 21.52 199 ALA A C 1
ATOM 1439 O O . ALA A 1 199 ? -1.501 -1.778 46.334 1.00 21.52 199 ALA A O 1
ATOM 1440 N N . GLN A 1 200 ? -3.194 -0.477 47.068 1.00 23.33 200 GLN A N 1
ATOM 1441 C CA . GLN A 1 200 ? -2.674 0.916 46.863 1.00 23.33 200 GLN A CA 1
ATOM 1442 C C . GLN A 1 200 ? -2.652 1.733 48.196 1.00 23.33 200 GLN A C 1
ATOM 1444 O O . GLN A 1 200 ? -3.149 1.186 49.186 1.00 23.33 200 GLN A O 1
ATOM 1449 N N . PRO A 1 201 ? -2.152 3.010 48.286 1.00 30.62 201 PRO A N 1
ATOM 1450 C CA . PRO A 1 201 ? -3.056 4.198 48.135 1.00 30.62 201 PRO A CA 1
ATOM 1451 C C . PRO A 1 201 ? -2.469 5.633 47.823 1.00 30.62 201 PRO A C 1
ATOM 1453 O O . PRO A 1 201 ? -1.333 5.950 48.158 1.00 30.62 201 PRO A O 1
ATOM 1456 N N . ALA A 1 202 ? -3.366 6.549 47.386 1.00 21.53 202 ALA A N 1
ATOM 1457 C CA . ALA A 1 202 ? -3.460 8.019 47.668 1.00 21.53 202 ALA A CA 1
ATOM 1458 C C . ALA A 1 202 ? -2.520 9.099 47.023 1.00 21.53 202 ALA A C 1
ATOM 1460 O O . ALA A 1 202 ? -1.450 8.811 46.502 1.00 21.53 202 ALA A O 1
ATOM 1461 N N . ALA A 1 203 ? -2.979 10.375 47.033 1.00 23.20 203 ALA A N 1
ATOM 1462 C CA . ALA A 1 203 ? -2.555 11.503 46.159 1.00 23.20 203 ALA A CA 1
ATOM 1463 C C . ALA A 1 203 ? -2.346 12.878 46.871 1.00 23.20 203 ALA A C 1
ATOM 1465 O O . ALA A 1 203 ? -2.800 13.030 48.003 1.00 23.20 203 ALA A O 1
ATOM 1466 N N . ALA A 1 204 ? -1.749 13.893 46.194 1.00 22.42 204 ALA A N 1
ATOM 1467 C CA . ALA A 1 204 ? -1.816 15.349 46.521 1.00 22.42 204 ALA A CA 1
ATOM 1468 C C . ALA A 1 204 ? -1.235 16.304 45.418 1.00 22.42 204 ALA A C 1
ATOM 1470 O O . ALA A 1 204 ? -0.520 15.855 44.527 1.00 22.42 204 ALA A O 1
ATOM 1471 N N . ALA A 1 205 ? -1.505 17.623 45.518 1.00 23.97 205 ALA A N 1
ATOM 1472 C CA . ALA A 1 205 ? -0.976 18.783 44.732 1.00 23.97 205 ALA A CA 1
ATOM 1473 C C . ALA A 1 205 ? -0.759 20.007 45.701 1.00 23.97 205 ALA A C 1
ATOM 1475 O O . ALA A 1 205 ? -0.910 19.738 46.899 1.00 23.97 205 ALA A O 1
ATOM 1476 N N . PRO A 1 206 ? -0.491 21.312 45.346 1.00 32.44 206 PRO A N 1
ATOM 1477 C CA . PRO A 1 206 ? -0.302 22.017 44.039 1.00 32.44 206 PRO A CA 1
ATOM 1478 C C . PRO A 1 206 ? 0.768 23.191 43.947 1.00 32.44 206 PRO A C 1
ATOM 1480 O O . PRO A 1 206 ? 1.230 23.680 44.969 1.00 32.44 206 PRO A O 1
ATOM 1483 N N . ALA A 1 207 ? 1.013 23.740 42.725 1.00 22.38 207 ALA A N 1
ATOM 1484 C CA . ALA A 1 207 ? 1.454 25.137 42.338 1.00 22.38 207 ALA A CA 1
ATOM 1485 C C . ALA A 1 207 ? 2.785 25.766 42.912 1.00 22.38 207 ALA A C 1
ATOM 1487 O O . ALA A 1 207 ? 3.389 25.124 43.767 1.00 22.38 207 ALA A O 1
ATOM 1488 N N . PRO A 1 208 ? 3.295 26.994 42.527 1.00 29.50 208 PRO A N 1
ATOM 1489 C CA . PRO A 1 208 ? 2.921 27.991 41.475 1.00 29.50 208 PRO A CA 1
ATOM 1490 C C . PRO A 1 208 ? 4.066 28.702 40.626 1.00 29.50 208 PRO A C 1
ATOM 1492 O O . PRO A 1 208 ? 5.219 28.764 41.027 1.00 29.50 208 PRO A O 1
ATOM 1495 N N . ALA A 1 209 ? 3.679 29.340 39.496 1.00 22.92 209 ALA A N 1
ATOM 1496 C CA . ALA A 1 209 ? 4.096 30.631 38.839 1.00 22.92 209 ALA A CA 1
ATOM 1497 C C . ALA A 1 209 ? 5.559 31.179 38.571 1.00 22.92 209 ALA A C 1
ATOM 1499 O O . ALA A 1 209 ? 6.246 31.585 39.500 1.00 22.92 209 ALA A O 1
ATOM 1500 N N . ALA A 1 210 ? 5.836 31.492 37.270 1.00 23.28 210 ALA A N 1
ATOM 1501 C CA . ALA A 1 210 ? 6.519 32.692 36.651 1.00 23.28 210 ALA A CA 1
ATOM 1502 C C . ALA A 1 210 ? 8.038 33.017 36.926 1.00 23.28 210 ALA A C 1
ATOM 1504 O O . ALA A 1 210 ? 8.594 32.376 37.814 1.00 23.28 210 ALA A O 1
ATOM 1505 N N . PRO A 1 211 ? 8.754 33.986 36.243 1.00 28.30 211 PRO A N 1
ATOM 1506 C CA . PRO A 1 211 ? 8.380 34.954 35.164 1.00 28.30 211 PRO A CA 1
ATOM 1507 C C . PRO A 1 211 ? 9.395 35.289 33.985 1.00 28.30 211 PRO A C 1
ATOM 1509 O O . PRO A 1 211 ? 10.605 35.194 34.132 1.00 28.30 211 PRO A O 1
ATOM 1512 N N . ALA A 1 212 ? 8.857 35.842 32.872 1.00 23.14 212 ALA A N 1
ATOM 1513 C CA . ALA A 1 212 ? 9.285 36.993 32.003 1.00 23.14 212 ALA A CA 1
ATOM 1514 C C . ALA A 1 212 ? 10.637 37.177 31.203 1.00 23.14 212 ALA A C 1
ATOM 1516 O O . ALA A 1 212 ? 11.725 37.167 31.765 1.00 23.14 212 ALA A O 1
ATOM 1517 N N . ALA A 1 213 ? 10.464 37.674 29.945 1.00 22.34 213 ALA A N 1
ATOM 1518 C CA . ALA A 1 213 ? 11.300 38.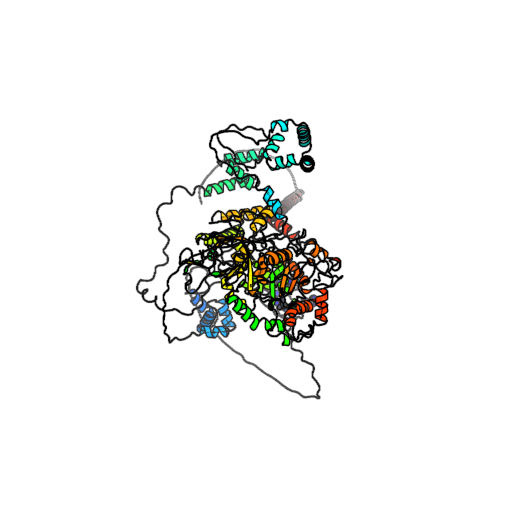605 29.113 1.00 22.34 213 ALA A CA 1
ATOM 1519 C C . ALA A 1 213 ? 12.619 38.115 28.428 1.00 22.34 213 ALA A C 1
ATOM 1521 O O . ALA A 1 213 ? 13.168 37.112 28.877 1.00 22.34 213 ALA A O 1
ATOM 1522 N N . PRO A 1 214 ? 13.186 38.804 27.383 1.00 28.67 214 PRO A N 1
ATOM 1523 C CA . PRO A 1 214 ? 12.757 40.009 26.622 1.00 28.67 214 PRO A CA 1
ATOM 1524 C C . PRO A 1 214 ? 12.688 39.833 25.061 1.00 28.67 214 PRO A C 1
ATOM 1526 O O . PRO A 1 214 ? 12.837 38.728 24.551 1.00 28.67 214 PRO A O 1
ATOM 1529 N N . GLY A 1 215 ? 12.469 40.922 24.292 1.00 26.20 215 GLY A N 1
ATOM 1530 C CA . GLY A 1 215 ? 12.520 40.970 22.801 1.00 26.20 215 GLY A CA 1
ATOM 1531 C C . GLY A 1 215 ? 13.881 41.432 22.218 1.00 26.20 215 GLY A C 1
ATOM 1532 O O . GLY A 1 215 ? 14.864 41.466 22.949 1.00 26.20 215 GLY A O 1
ATOM 1533 N N . VAL A 1 216 ? 14.038 41.839 20.943 1.00 27.92 216 VAL A N 1
ATOM 1534 C CA . VAL A 1 216 ? 13.079 42.176 19.857 1.00 27.92 216 VAL A CA 1
ATOM 1535 C C . VAL A 1 216 ? 13.694 41.867 18.472 1.00 27.92 216 VAL A C 1
ATOM 1537 O O . VAL A 1 216 ? 14.875 42.124 18.258 1.00 27.92 216 VAL A O 1
ATOM 1540 N N . GLY A 1 217 ? 12.877 41.430 17.504 1.00 26.02 217 GLY A N 1
ATOM 1541 C CA . GLY A 1 217 ? 13.195 41.420 16.065 1.00 26.02 217 GLY A CA 1
ATOM 1542 C C . GLY A 1 217 ? 11.906 41.322 15.237 1.00 26.02 217 GLY A C 1
ATOM 1543 O O . GLY A 1 217 ? 11.125 40.398 15.444 1.00 26.02 217 GLY A O 1
ATOM 1544 N N . GLN A 1 218 ? 11.623 42.304 14.376 1.00 33.72 218 GLN A N 1
ATOM 1545 C CA . GLN A 1 218 ? 10.308 42.457 13.727 1.00 33.72 218 GLN A CA 1
ATOM 1546 C C . GLN A 1 218 ? 10.120 41.526 12.519 1.00 33.72 218 GLN A C 1
ATOM 1548 O O . GLN A 1 218 ? 11.067 41.277 11.778 1.00 33.72 218 GLN A O 1
ATOM 1553 N N . ASN A 1 219 ? 8.883 41.074 12.281 1.00 28.48 219 ASN A N 1
ATOM 1554 C CA . ASN A 1 219 ? 8.499 40.357 11.063 1.00 28.48 219 ASN A CA 1
ATOM 1555 C C . ASN A 1 219 ? 7.039 40.631 10.653 1.00 28.48 219 ASN A C 1
ATOM 1557 O O . ASN A 1 219 ? 6.216 41.062 11.459 1.00 28.48 219 ASN A O 1
ATOM 1561 N N . LEU A 1 220 ? 6.735 40.396 9.373 1.00 41.19 220 LEU A N 1
ATOM 1562 C CA . LEU A 1 220 ? 5.622 41.023 8.639 1.00 41.19 220 LEU A CA 1
ATOM 1563 C C . LEU A 1 220 ? 4.196 40.574 9.042 1.00 41.19 220 LEU A C 1
ATOM 156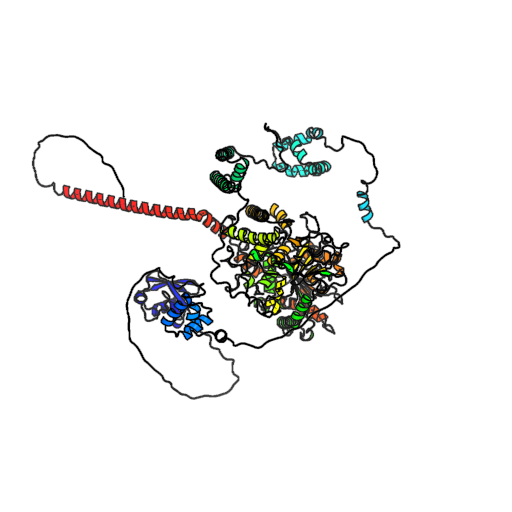5 O O . LEU A 1 220 ? 3.215 41.174 8.609 1.00 41.19 220 LEU A O 1
ATOM 1569 N N . PHE A 1 221 ? 4.063 39.571 9.915 1.00 35.31 221 PHE A N 1
ATOM 1570 C CA . PHE A 1 221 ? 2.774 39.030 10.377 1.00 35.31 221 PHE A CA 1
ATOM 1571 C C . PHE A 1 221 ? 1.911 40.061 11.135 1.00 35.31 221 PHE A C 1
ATOM 1573 O O . PHE A 1 221 ? 0.684 39.987 11.127 1.00 35.31 221 PHE A O 1
ATOM 1580 N N . GLN A 1 222 ? 2.542 41.071 11.747 1.00 46.66 222 GLN A N 1
ATOM 1581 C CA . GLN A 1 222 ? 1.857 42.072 12.572 1.00 46.66 222 GLN A CA 1
ATOM 1582 C C . GLN A 1 222 ? 0.989 43.069 11.774 1.00 46.66 222 GLN A C 1
ATOM 1584 O O . GLN A 1 222 ? 0.181 43.769 12.379 1.00 46.66 222 GLN A O 1
ATOM 1589 N N . LEU A 1 223 ? 1.091 43.111 10.435 1.00 46.69 223 LEU A N 1
ATOM 1590 C CA . LEU A 1 223 ? 0.160 43.883 9.595 1.00 46.69 223 LEU A CA 1
ATOM 1591 C C . LEU A 1 223 ? -1.167 43.147 9.337 1.00 46.69 223 LEU A C 1
ATOM 1593 O O . LEU A 1 223 ? -2.204 43.793 9.225 1.00 46.69 223 LEU A O 1
ATOM 1597 N N . ALA A 1 224 ? -1.159 41.811 9.264 1.00 38.62 224 ALA A N 1
ATOM 1598 C CA . ALA A 1 224 ? -2.353 41.033 8.917 1.00 38.62 224 ALA A CA 1
ATOM 1599 C C . ALA A 1 224 ? -3.425 41.101 10.020 1.00 38.62 224 ALA A C 1
ATOM 1601 O O . ALA A 1 224 ? -4.596 41.351 9.744 1.00 38.62 224 ALA A O 1
ATOM 1602 N N . GLN A 1 225 ? -3.017 40.985 11.290 1.00 47.41 225 GLN A N 1
ATOM 1603 C CA . GLN A 1 225 ? -3.938 41.088 12.431 1.00 47.41 225 GLN A CA 1
ATOM 1604 C C . GLN A 1 225 ? -4.560 42.488 12.607 1.00 47.41 225 GLN A C 1
ATOM 1606 O O . GLN A 1 225 ? -5.591 42.609 13.267 1.00 47.41 225 GLN A O 1
ATOM 1611 N N . GLN A 1 226 ? -4.002 43.543 11.996 1.00 43.94 226 GLN A N 1
ATOM 1612 C CA . GLN A 1 226 ? -4.589 44.888 12.065 1.00 43.94 226 GLN A CA 1
ATOM 1613 C C . GLN A 1 226 ? -5.817 45.080 11.160 1.00 43.94 226 GLN A C 1
ATOM 1615 O O . GLN A 1 226 ? -6.591 46.002 11.407 1.00 43.94 226 GLN A O 1
ATOM 1620 N N . ALA A 1 227 ? -6.053 44.206 10.175 1.00 38.00 227 ALA A N 1
ATOM 1621 C CA . ALA A 1 227 ? -7.262 44.263 9.349 1.00 38.00 227 ALA A CA 1
ATOM 1622 C C . ALA A 1 227 ? -8.518 43.736 10.075 1.00 38.00 227 ALA A C 1
ATOM 1624 O O . ALA A 1 227 ? -9.629 44.143 9.751 1.00 38.00 227 ALA A O 1
ATOM 1625 N N . GLN A 1 228 ? -8.354 42.851 11.068 1.00 39.41 228 GLN A N 1
ATOM 1626 C CA . GLN A 1 228 ? -9.465 42.109 11.685 1.00 39.41 228 GLN A CA 1
ATOM 1627 C C . GLN A 1 228 ? -9.857 42.606 13.093 1.00 39.41 228 GLN A C 1
ATOM 1629 O O . GLN A 1 228 ? -10.827 42.125 13.671 1.00 39.41 228 GLN A O 1
ATOM 1634 N N . GLN A 1 229 ? -9.153 43.603 13.648 1.00 39.62 229 GLN A N 1
ATOM 1635 C CA . GLN A 1 229 ? -9.429 44.178 14.979 1.00 39.62 229 GLN A CA 1
ATOM 1636 C C . GLN A 1 229 ? -10.269 45.474 14.969 1.00 39.62 229 GLN A C 1
ATOM 1638 O O . GLN A 1 229 ? -10.242 46.228 15.940 1.00 39.62 229 GLN A O 1
ATOM 1643 N N . GLN A 1 230 ? -11.046 45.747 13.913 1.00 36.50 230 GLN A N 1
ATOM 1644 C CA . GLN A 1 230 ? -11.892 46.954 13.830 1.00 36.50 230 GLN A CA 1
ATOM 1645 C C . GLN A 1 230 ? -13.413 46.730 13.889 1.00 36.50 230 GLN A C 1
ATOM 1647 O O . GLN A 1 230 ? -14.166 47.649 13.573 1.00 36.50 230 GLN A O 1
ATOM 1652 N N . GLN A 1 231 ? -13.893 45.570 14.364 1.00 35.66 231 GLN A N 1
ATOM 1653 C CA . GLN A 1 231 ? -15.343 45.365 14.530 1.00 35.66 231 GLN A CA 1
ATOM 1654 C C . GLN A 1 231 ? -15.816 44.587 15.776 1.00 35.66 231 GLN A C 1
ATOM 1656 O O . GLN A 1 231 ? -16.890 43.994 15.745 1.00 35.66 231 GLN A O 1
ATOM 1661 N N . ALA A 1 232 ? -15.087 44.645 16.905 1.00 31.19 232 ALA A N 1
ATOM 1662 C CA . ALA A 1 232 ? -15.640 44.227 18.207 1.00 31.19 232 ALA A CA 1
ATOM 1663 C C . ALA A 1 232 ? -14.922 44.815 19.450 1.00 31.19 232 ALA A C 1
ATOM 1665 O O . ALA A 1 232 ? -14.057 44.155 20.018 1.00 31.19 232 ALA A O 1
ATOM 1666 N N . GLN A 1 233 ? -15.334 46.000 19.934 1.00 27.08 233 GLN A N 1
ATOM 1667 C CA . GLN A 1 233 ? -15.561 46.265 21.376 1.00 27.08 233 GLN A CA 1
ATOM 1668 C C . GLN A 1 233 ? -16.143 47.669 21.652 1.00 27.08 233 GLN A C 1
ATOM 1670 O O . GLN A 1 233 ? -15.648 48.667 21.138 1.00 27.08 233 GLN A O 1
ATOM 1675 N N . GLY A 1 234 ? -17.145 47.734 22.542 1.00 26.30 234 GLY A N 1
ATOM 1676 C CA . GLY A 1 234 ? -17.793 48.970 23.015 1.00 26.30 234 GLY A CA 1
ATOM 1677 C C . GLY A 1 234 ? -19.051 49.357 22.213 1.00 26.30 234 GLY A C 1
ATOM 1678 O O . GLY A 1 234 ? -18.970 49.559 21.011 1.00 26.30 234 GLY A O 1
ATOM 1679 N N . GLY A 1 235 ? -20.242 49.485 22.810 1.00 25.20 235 GLY A N 1
ATOM 1680 C CA . GLY A 1 235 ? -20.612 49.305 24.221 1.00 25.20 235 GLY A CA 1
ATOM 1681 C C . GLY A 1 235 ? -22.133 49.158 24.413 1.00 25.20 235 GLY A C 1
ATOM 1682 O O . GLY A 1 235 ? -22.891 49.205 23.450 1.00 25.20 235 GLY A O 1
ATOM 1683 N N . ALA A 1 236 ? -22.578 48.933 25.653 1.00 25.67 236 ALA A N 1
ATOM 1684 C CA . ALA A 1 236 ? -23.950 48.512 25.957 1.00 25.67 236 ALA A CA 1
ATOM 1685 C C . ALA A 1 236 ? -24.995 49.650 26.000 1.00 25.67 236 ALA A C 1
ATOM 1687 O O . ALA A 1 236 ? -24.712 50.759 26.451 1.00 25.67 236 ALA A O 1
ATOM 1688 N N . GLY A 1 237 ? -26.236 49.320 25.629 1.00 23.75 237 GLY A N 1
ATOM 1689 C CA . GLY A 1 237 ? -27.440 50.149 25.758 1.00 23.75 237 GLY A CA 1
ATOM 1690 C C . GLY A 1 237 ? -28.683 49.355 25.328 1.00 23.75 237 GLY A C 1
ATOM 1691 O O . GLY A 1 237 ? -28.562 48.436 24.524 1.00 23.75 237 GLY A O 1
ATOM 1692 N N . ALA A 1 238 ? -29.864 49.661 25.877 1.00 28.86 238 ALA A N 1
ATOM 1693 C CA . ALA A 1 238 ? -31.099 48.904 25.630 1.00 28.86 238 ALA A CA 1
ATOM 1694 C C . ALA A 1 238 ? -32.194 49.775 24.989 1.00 28.86 238 ALA A C 1
ATOM 1696 O O . ALA A 1 238 ? -32.372 50.923 25.392 1.00 28.86 238 ALA A O 1
ATOM 1697 N N . GLY A 1 239 ? -32.967 49.225 24.045 1.00 24.00 239 GLY A N 1
ATOM 1698 C CA . GLY A 1 239 ? -34.118 49.917 23.450 1.00 24.00 239 GLY A CA 1
ATOM 1699 C C . GLY A 1 239 ? -34.641 49.267 22.164 1.00 24.00 239 GLY A C 1
ATOM 1700 O O . GLY A 1 239 ? -33.867 48.847 21.317 1.00 24.00 239 GLY A O 1
ATOM 1701 N N . ALA A 1 240 ? -35.963 49.166 22.046 1.00 27.19 240 ALA A N 1
ATOM 1702 C CA . ALA A 1 240 ? -36.693 48.431 21.014 1.00 27.19 240 ALA A CA 1
ATOM 1703 C C . ALA A 1 240 ? -36.638 48.993 19.569 1.00 27.19 240 ALA A C 1
ATOM 1705 O O . ALA A 1 240 ? -36.603 50.201 19.371 1.00 27.19 240 ALA A O 1
ATOM 1706 N N . ALA A 1 241 ? -36.856 48.073 18.616 1.00 29.45 241 ALA A N 1
ATOM 1707 C CA . ALA A 1 241 ? -37.534 48.230 17.315 1.00 29.45 241 ALA A CA 1
ATOM 1708 C C . ALA A 1 241 ? -36.879 48.995 16.128 1.00 29.45 241 ALA A C 1
ATOM 1710 O O . ALA A 1 241 ? -36.486 50.148 16.225 1.00 29.45 241 ALA A O 1
ATOM 1711 N N . ALA A 1 242 ? -36.976 48.337 14.958 1.00 28.84 242 ALA A N 1
ATOM 1712 C CA . ALA A 1 242 ? -37.046 48.859 13.579 1.00 28.84 242 ALA A CA 1
ATOM 1713 C C . ALA A 1 242 ? -35.854 49.619 12.929 1.00 28.84 242 ALA A C 1
ATOM 1715 O O . ALA A 1 242 ? -35.609 50.785 13.213 1.00 28.84 242 ALA A O 1
ATOM 1716 N N . GLY A 1 243 ? -35.303 49.027 11.851 1.00 28.03 243 GLY A N 1
ATOM 1717 C CA . GLY A 1 243 ? -35.111 49.755 10.578 1.00 28.03 243 GLY A CA 1
ATOM 1718 C C . GLY A 1 243 ? -33.695 50.114 10.080 1.00 28.03 243 GLY A C 1
ATOM 1719 O O . GLY A 1 243 ? -33.309 51.276 10.138 1.00 28.03 243 GLY A O 1
ATOM 1720 N N . GLY A 1 244 ? -33.017 49.174 9.400 1.00 28.20 244 GLY A N 1
ATOM 1721 C CA . GLY A 1 244 ? -31.927 49.453 8.434 1.00 28.20 244 GLY A CA 1
ATOM 1722 C C . GLY A 1 244 ? -30.545 49.823 9.014 1.00 28.20 244 GLY A C 1
ATOM 1723 O O . GLY A 1 244 ? -30.382 49.820 10.233 1.00 28.20 244 GLY A O 1
ATOM 1724 N N . PRO A 1 245 ? -29.538 50.152 8.166 1.00 37.44 245 PRO A N 1
ATOM 1725 C CA . PRO A 1 245 ? -29.536 50.197 6.693 1.00 37.44 245 PRO A CA 1
ATOM 1726 C C . PRO A 1 245 ? -28.639 49.120 6.026 1.00 37.44 245 PRO A C 1
ATOM 1728 O O . PRO A 1 245 ? -27.729 48.589 6.654 1.00 37.44 245 PRO A O 1
ATOM 1731 N N . GLY A 1 246 ? -28.847 48.841 4.729 1.00 33.88 246 GLY A N 1
ATOM 1732 C CA . GLY A 1 246 ? -27.960 47.947 3.955 1.00 33.88 246 GLY A CA 1
ATOM 1733 C C . GLY A 1 246 ? -28.526 47.317 2.670 1.00 33.88 246 GLY A C 1
ATOM 1734 O O . GLY A 1 246 ? -27.804 46.601 1.987 1.00 33.88 246 GLY A O 1
ATOM 1735 N N . ALA A 1 247 ? -29.798 47.548 2.328 1.00 40.03 247 ALA A N 1
ATOM 1736 C CA . ALA A 1 247 ? -30.441 46.925 1.167 1.00 40.03 247 ALA A CA 1
ATOM 1737 C C . ALA A 1 247 ? -30.177 47.665 -0.163 1.00 40.03 247 ALA A C 1
ATOM 1739 O O . ALA A 1 247 ? -30.113 48.893 -0.202 1.00 40.03 247 ALA A O 1
ATOM 1740 N N . LEU A 1 248 ? -30.091 46.898 -1.256 1.00 44.59 248 LEU A N 1
ATOM 1741 C CA . LEU A 1 248 ? -30.001 47.380 -2.640 1.00 44.59 248 LEU A CA 1
ATOM 1742 C C . LEU A 1 248 ? -31.292 48.083 -3.094 1.00 44.59 248 LEU A C 1
ATOM 1744 O O . LEU A 1 248 ? -32.373 47.498 -3.021 1.00 44.59 248 LEU A O 1
ATOM 1748 N N . ASP A 1 249 ? -31.173 49.281 -3.676 1.00 52.12 249 ASP A N 1
ATOM 1749 C CA . ASP A 1 249 ? -32.253 49.888 -4.467 1.00 52.12 249 ASP A CA 1
ATOM 1750 C C . ASP A 1 249 ? -32.286 49.265 -5.875 1.00 52.12 249 ASP A C 1
ATOM 1752 O O . ASP A 1 249 ? -31.644 49.725 -6.825 1.00 52.12 249 ASP A O 1
ATOM 1756 N N . LEU A 1 250 ? -33.039 48.172 -5.999 1.00 56.19 250 LEU A N 1
ATOM 1757 C CA . LEU A 1 250 ? -33.201 47.445 -7.259 1.00 56.19 250 LEU A CA 1
ATOM 1758 C C . LEU A 1 250 ? -34.017 48.238 -8.304 1.00 56.19 250 LEU A C 1
ATOM 1760 O O . LEU A 1 250 ? -33.865 48.002 -9.505 1.00 56.19 250 LEU A O 1
ATOM 1764 N N . ALA A 1 251 ? -34.838 49.206 -7.876 1.00 53.16 251 ALA A N 1
ATOM 1765 C CA . ALA A 1 251 ? -35.645 50.037 -8.770 1.00 53.16 251 ALA A CA 1
ATOM 1766 C C . ALA A 1 251 ? -34.787 51.079 -9.511 1.00 53.16 251 ALA A C 1
ATOM 1768 O O . ALA A 1 251 ? -35.037 51.363 -10.687 1.00 53.16 251 ALA A O 1
ATOM 1769 N N . ALA A 1 252 ? -33.726 51.586 -8.877 1.00 53.47 252 ALA A N 1
ATOM 1770 C CA . ALA A 1 252 ? -32.719 52.408 -9.548 1.00 53.47 252 ALA A CA 1
ATOM 1771 C C . ALA A 1 252 ? -31.963 51.628 -10.648 1.00 53.47 252 ALA A C 1
ATOM 1773 O O . ALA A 1 252 ? -31.685 52.174 -11.717 1.00 53.47 252 ALA A O 1
ATOM 1774 N N . LEU A 1 253 ? -31.676 50.338 -10.425 1.00 56.56 253 LEU A N 1
ATOM 1775 C CA . LEU A 1 253 ? -30.954 49.486 -11.381 1.00 56.56 253 LEU A CA 1
ATOM 1776 C C . LEU A 1 253 ? -31.802 49.065 -12.593 1.00 56.56 253 LEU A C 1
ATOM 1778 O O . LEU A 1 253 ? -31.296 49.094 -13.715 1.00 56.56 253 LEU A O 1
ATOM 1782 N N . GLN A 1 254 ? -33.090 48.747 -12.412 1.00 61.25 254 GLN A N 1
ATOM 1783 C CA . GLN A 1 254 ? -33.999 48.408 -13.525 1.00 61.25 254 GLN A CA 1
ATOM 1784 C C . GLN A 1 254 ? -34.163 49.542 -14.560 1.00 61.25 254 GLN A C 1
ATOM 1786 O O . GLN A 1 254 ? -34.501 49.278 -15.717 1.00 61.25 254 GLN A O 1
ATOM 1791 N N . ASN A 1 255 ? -33.907 50.792 -14.165 1.00 55.69 255 ASN A N 1
ATOM 1792 C CA . ASN A 1 255 ? -34.020 51.976 -15.019 1.00 55.69 255 ASN A CA 1
ATOM 1793 C C . ASN A 1 255 ? -32.684 52.423 -15.651 1.00 55.69 255 ASN A C 1
ATOM 1795 O O . ASN A 1 255 ? -32.631 53.464 -16.305 1.00 55.69 255 ASN A O 1
ATOM 1799 N N . ASN A 1 256 ? -31.599 51.654 -15.492 1.00 71.12 256 ASN A N 1
ATOM 1800 C CA . ASN A 1 256 ? -30.322 51.960 -16.137 1.00 71.12 256 ASN A CA 1
ATOM 1801 C C . ASN A 1 256 ? -30.379 51.629 -17.650 1.00 71.12 256 ASN A C 1
ATOM 1803 O O . ASN A 1 256 ? -30.603 50.466 -18.003 1.00 71.12 256 ASN A O 1
ATOM 1807 N N . PRO A 1 257 ? -30.119 52.590 -18.563 1.00 59.06 257 PRO A N 1
ATOM 1808 C CA . PRO A 1 257 ? -30.212 52.361 -20.007 1.00 59.06 257 PRO A CA 1
ATOM 1809 C C . PRO A 1 257 ? -29.241 51.292 -20.538 1.00 59.06 257 PRO A C 1
ATOM 1811 O O . PRO A 1 257 ? -29.554 50.638 -21.530 1.00 59.06 257 PRO A O 1
ATOM 1814 N N . GLN A 1 258 ? -28.103 51.045 -19.873 1.00 58.56 258 GLN A N 1
ATOM 1815 C CA . GLN A 1 258 ? -27.202 49.945 -20.252 1.00 58.56 258 GLN A CA 1
ATOM 1816 C C . GLN A 1 258 ? -27.826 48.567 -19.981 1.00 58.56 258 GLN A C 1
ATOM 1818 O O . GLN A 1 258 ? -27.604 47.632 -20.746 1.00 58.56 258 GLN A O 1
ATOM 1823 N N . ILE A 1 259 ? -28.639 48.439 -18.927 1.00 65.75 259 ILE A N 1
ATOM 1824 C CA . ILE A 1 259 ? -29.325 47.185 -18.582 1.00 65.75 259 ILE A CA 1
ATOM 1825 C C . ILE A 1 259 ? -30.543 46.961 -19.489 1.00 65.75 259 ILE A C 1
ATOM 1827 O O . ILE A 1 259 ? -30.851 45.821 -19.829 1.00 65.75 259 ILE A O 1
ATOM 1831 N N . GLN A 1 260 ? -31.181 48.034 -19.965 1.00 68.38 260 GLN A N 1
ATOM 1832 C CA . GLN A 1 260 ? -32.235 47.943 -20.982 1.00 68.38 260 GLN A CA 1
ATOM 1833 C C . GLN A 1 260 ? -31.670 47.445 -22.325 1.00 68.38 260 GLN A C 1
ATOM 1835 O O . GLN A 1 260 ? -32.152 46.440 -22.841 1.00 68.38 260 GLN A O 1
ATOM 1840 N N . GLN A 1 261 ? -30.567 48.029 -22.818 1.00 66.12 261 GLN A N 1
ATOM 1841 C CA . GLN A 1 261 ? -29.873 47.522 -24.015 1.00 66.12 261 GLN A CA 1
ATOM 1842 C C . GLN A 1 261 ? -29.379 46.072 -23.861 1.00 66.12 261 GLN A C 1
ATOM 1844 O O . GLN A 1 261 ? -29.420 45.299 -24.818 1.00 66.12 261 GLN A O 1
ATOM 1849 N N . LEU A 1 262 ? -28.927 45.687 -22.662 1.00 57.88 262 LEU A N 1
ATOM 1850 C CA . LEU A 1 262 ? -28.529 44.311 -22.361 1.00 57.88 262 LEU A CA 1
ATOM 1851 C C . LEU A 1 262 ? -29.720 43.342 -22.446 1.00 57.88 262 LEU A C 1
ATOM 1853 O O . LEU A 1 262 ? -29.585 42.275 -23.043 1.00 57.88 262 LEU A O 1
ATOM 1857 N N . ARG A 1 263 ? -30.890 43.716 -21.908 1.00 63.44 263 ARG A N 1
ATOM 1858 C CA . ARG A 1 263 ? -32.110 42.892 -21.967 1.00 63.44 263 ARG A CA 1
ATOM 1859 C C . ARG A 1 263 ? -32.590 42.698 -23.414 1.00 63.44 263 ARG A C 1
ATOM 1861 O O . ARG A 1 263 ? -32.902 41.571 -23.792 1.00 63.44 263 ARG A O 1
ATOM 1868 N N . ASP A 1 264 ? -32.550 43.750 -24.235 1.00 68.31 264 ASP A N 1
ATOM 1869 C CA . ASP A 1 264 ? -32.904 43.685 -25.663 1.00 68.31 264 ASP A CA 1
ATOM 1870 C C . ASP A 1 264 ? -31.953 42.781 -26.472 1.00 68.31 264 ASP A C 1
ATOM 1872 O O . ASP A 1 264 ? -32.387 42.085 -27.393 1.00 68.31 264 ASP A O 1
ATOM 1876 N N . LEU A 1 265 ? -30.657 42.757 -26.133 1.00 60.81 265 LEU A N 1
ATOM 1877 C CA . LEU A 1 265 ? -29.671 41.852 -26.740 1.00 60.81 265 LEU A CA 1
ATOM 1878 C C . LEU A 1 265 ? -29.848 40.398 -26.276 1.00 60.81 265 LEU A C 1
ATOM 1880 O O . LEU A 1 265 ? -29.783 39.481 -27.097 1.00 60.81 265 LEU A O 1
ATOM 1884 N N . MET A 1 266 ? -30.115 40.175 -24.986 1.00 55.81 266 MET A N 1
ATOM 1885 C CA . MET A 1 266 ? -30.366 38.839 -24.430 1.00 55.81 266 MET A CA 1
ATOM 1886 C C . MET A 1 266 ? -31.612 38.184 -25.035 1.00 55.81 266 MET A C 1
ATOM 1888 O O . MET A 1 266 ? -31.577 36.994 -25.339 1.00 55.81 266 MET A O 1
ATOM 1892 N N . ALA A 1 267 ? -32.670 38.961 -25.289 1.00 62.06 267 ALA A N 1
ATOM 1893 C CA . ALA A 1 267 ? -33.880 38.492 -25.967 1.00 62.06 267 ALA A CA 1
ATOM 1894 C C . ALA A 1 267 ? -33.639 38.038 -27.423 1.00 62.06 267 ALA A C 1
ATOM 1896 O O . ALA A 1 267 ? -34.449 37.294 -27.972 1.00 62.06 267 ALA A O 1
ATOM 1897 N N . GLN A 1 268 ? -32.540 38.473 -28.053 1.00 69.12 268 GLN A N 1
ATOM 1898 C CA . GLN A 1 268 ? -32.206 38.150 -29.445 1.00 69.12 268 GLN A CA 1
ATOM 1899 C C . GLN A 1 268 ? -31.133 37.061 -29.589 1.00 69.12 268 GLN A C 1
ATOM 1901 O O . GLN A 1 268 ? -31.135 36.355 -30.596 1.00 69.12 268 GLN A O 1
ATOM 1906 N N . ASN A 1 269 ? -30.196 36.922 -28.640 1.00 60.81 269 ASN A N 1
ATOM 1907 C CA . ASN A 1 269 ? -29.101 35.953 -28.767 1.00 60.81 269 ASN A CA 1
ATOM 1908 C C . ASN A 1 269 ? -28.542 35.463 -27.406 1.00 60.81 269 ASN A C 1
ATOM 1910 O O . ASN A 1 269 ? -27.492 35.938 -26.957 1.00 60.81 269 ASN A O 1
ATOM 1914 N N . PRO A 1 270 ? -29.194 34.484 -26.746 1.00 60.31 270 PRO A N 1
ATOM 1915 C CA . PRO A 1 270 ? -28.806 34.021 -25.408 1.00 60.31 270 PRO A CA 1
ATOM 1916 C C . PRO A 1 270 ? -27.427 33.337 -25.344 1.00 60.31 270 PRO A C 1
ATOM 1918 O O . PRO A 1 270 ? -26.827 33.269 -24.274 1.00 60.31 270 PRO A O 1
ATOM 1921 N N . ALA A 1 271 ? -26.864 32.886 -26.472 1.00 62.47 271 ALA A N 1
ATOM 1922 C CA . ALA A 1 271 ? -25.532 32.273 -26.504 1.00 62.47 271 ALA A CA 1
ATOM 1923 C C . ALA A 1 271 ? -24.387 33.254 -26.158 1.00 62.47 271 ALA A C 1
ATOM 1925 O O . ALA A 1 271 ? -23.291 32.824 -25.803 1.00 62.47 271 ALA A O 1
ATOM 1926 N N . LEU A 1 272 ? -24.626 34.570 -26.234 1.00 61.94 272 LEU A N 1
ATOM 1927 C CA . LEU A 1 272 ? -23.622 35.601 -25.936 1.00 61.94 272 LEU A CA 1
ATOM 1928 C C . LEU A 1 272 ? -23.522 35.970 -24.444 1.00 61.94 272 LEU A C 1
ATOM 1930 O O . LEU A 1 272 ? -22.651 36.757 -24.077 1.00 61.94 272 LEU A O 1
ATOM 1934 N N . ILE A 1 273 ? -24.368 35.405 -23.574 1.00 60.03 273 ILE A N 1
ATOM 1935 C CA . ILE A 1 273 ? -24.446 35.778 -22.150 1.00 60.03 273 ILE A CA 1
ATOM 1936 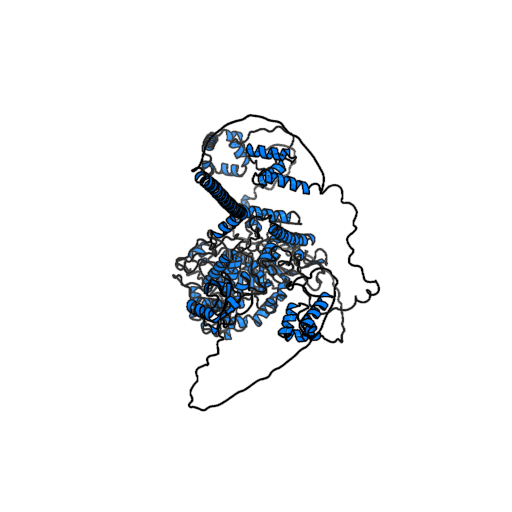C C . ILE A 1 273 ? -23.119 35.523 -21.409 1.00 60.03 273 ILE A C 1
ATOM 1938 O O . ILE A 1 273 ? -22.626 36.416 -20.724 1.00 60.03 273 ILE A O 1
ATOM 1942 N N . GLN A 1 274 ? -22.505 34.348 -21.588 1.00 59.69 274 GLN A N 1
ATOM 1943 C CA . GLN A 1 274 ? -21.236 33.966 -20.941 1.00 59.69 274 GLN A CA 1
ATOM 1944 C C . GLN A 1 274 ? -20.082 34.968 -21.183 1.00 59.69 274 GLN A C 1
ATOM 1946 O O . GLN A 1 274 ? -19.605 35.568 -20.214 1.00 59.69 274 GLN A O 1
ATOM 1951 N N . PRO A 1 275 ? -19.640 35.227 -22.434 1.00 58.75 275 PRO A N 1
ATOM 1952 C CA . PRO A 1 275 ? -18.542 36.166 -22.681 1.00 58.75 275 PRO A CA 1
ATOM 1953 C C . PRO A 1 275 ? -18.895 37.612 -22.300 1.00 58.75 275 PRO A C 1
ATOM 1955 O O . PRO A 1 275 ? -18.012 38.375 -21.904 1.00 58.75 275 PRO A O 1
ATOM 1958 N N . LEU A 1 276 ? -20.173 38.003 -22.375 1.00 59.06 276 LEU A N 1
ATOM 1959 C CA . LEU A 1 276 ? -20.593 39.365 -22.049 1.00 59.06 276 LEU A CA 1
ATOM 1960 C C . LEU A 1 276 ? -20.623 39.625 -20.532 1.00 59.06 276 LEU A C 1
ATOM 1962 O O . LEU A 1 276 ? -20.247 40.716 -20.108 1.00 59.06 276 LEU A O 1
ATOM 1966 N N . ILE A 1 277 ? -20.976 38.630 -19.705 1.00 62.19 277 ILE A N 1
ATOM 1967 C CA . ILE A 1 277 ? -20.847 38.715 -18.238 1.00 62.19 277 ILE A CA 1
ATOM 1968 C C . ILE A 1 277 ? -19.373 38.857 -17.837 1.00 62.19 277 ILE A C 1
ATOM 1970 O O . ILE A 1 277 ? -19.048 39.734 -17.037 1.00 62.19 277 ILE A O 1
ATOM 1974 N N . GLN A 1 278 ? -18.466 38.081 -18.443 1.00 66.00 278 GLN A N 1
ATOM 1975 C CA . GLN A 1 278 ? -17.022 38.225 -18.205 1.00 66.00 278 GLN A CA 1
ATOM 1976 C C . GLN A 1 278 ? -16.521 39.635 -18.577 1.00 66.00 278 GLN A C 1
ATOM 1978 O O . GLN A 1 278 ? -15.791 40.263 -17.808 1.00 66.00 278 GLN A O 1
ATOM 1983 N N . GLN A 1 279 ? -16.968 40.179 -19.715 1.00 65.69 279 GLN A N 1
ATOM 1984 C CA . GLN A 1 279 ? -16.617 41.536 -20.146 1.00 65.69 279 GLN A CA 1
ATOM 1985 C C . GLN A 1 279 ? -17.231 42.638 -19.255 1.00 65.69 279 GLN A C 1
ATOM 1987 O O . GLN A 1 279 ? -16.631 43.707 -19.104 1.00 65.69 279 GLN A O 1
ATOM 1992 N N . LEU A 1 280 ? -18.406 42.406 -18.662 1.00 58.12 280 LEU A N 1
ATOM 1993 C CA . LEU A 1 280 ? -19.053 43.342 -17.737 1.00 58.12 280 LEU A CA 1
ATOM 1994 C C . LEU A 1 280 ? -18.361 43.338 -16.364 1.00 58.12 280 LEU A C 1
ATOM 1996 O O . LEU A 1 280 ? -18.068 44.405 -15.824 1.00 58.12 280 LEU A O 1
ATOM 2000 N N . GLY A 1 281 ? -18.025 42.157 -15.837 1.00 57.22 281 GLY A N 1
ATOM 2001 C CA . GLY A 1 281 ? -17.299 42.010 -14.574 1.00 57.22 281 GLY A CA 1
ATOM 2002 C C . GLY A 1 281 ? -15.894 42.613 -14.612 1.00 57.22 281 GLY A C 1
ATOM 2003 O O . GLY A 1 281 ? -15.484 43.273 -13.659 1.00 57.22 281 GLY A O 1
ATOM 2004 N N . ALA A 1 282 ? -15.204 42.503 -15.751 1.00 65.38 282 ALA A N 1
ATOM 2005 C CA . ALA A 1 282 ? -13.921 43.169 -15.984 1.00 65.38 282 ALA A CA 1
ATOM 2006 C C . ALA A 1 282 ? -14.009 44.713 -15.996 1.00 65.38 282 ALA A C 1
ATOM 2008 O O . ALA A 1 282 ? -13.000 45.381 -15.777 1.00 65.38 282 ALA A O 1
ATOM 2009 N N . GLN A 1 283 ? -15.190 45.291 -16.254 1.00 59.62 283 GLN A N 1
ATOM 2010 C CA . GLN A 1 283 ? -15.403 46.745 -16.297 1.00 59.62 283 GLN A CA 1
ATOM 2011 C C . GLN A 1 283 ? -15.999 47.323 -15.008 1.00 59.62 283 GLN A C 1
ATOM 2013 O O . GLN A 1 283 ? -15.795 48.504 -14.733 1.00 59.62 283 GLN A O 1
ATOM 2018 N N . ASN A 1 284 ? -16.728 46.531 -14.216 1.00 54.44 284 ASN A N 1
ATOM 2019 C CA . ASN A 1 284 ? -17.351 47.001 -12.978 1.00 54.44 284 ASN A CA 1
ATOM 2020 C C . ASN A 1 284 ? -17.247 45.955 -11.845 1.00 54.44 284 ASN A C 1
ATOM 2022 O O . ASN A 1 284 ? -18.223 45.258 -11.558 1.00 54.44 284 ASN A O 1
ATOM 2026 N N . PRO A 1 285 ? -16.085 45.845 -11.167 1.00 62.41 285 PRO A N 1
ATOM 2027 C CA . PRO A 1 285 ? -15.840 44.801 -10.164 1.00 62.41 285 PRO A CA 1
ATOM 2028 C C . PRO A 1 285 ? -16.810 44.828 -8.974 1.00 62.41 285 PRO A C 1
ATOM 2030 O O . PRO A 1 285 ? -17.193 43.779 -8.462 1.00 62.41 285 PRO A O 1
ATOM 2033 N N . ALA A 1 286 ? -17.266 46.019 -8.567 1.00 57.59 286 ALA A N 1
ATOM 2034 C CA . ALA A 1 286 ? -18.249 46.167 -7.493 1.00 57.59 286 ALA A CA 1
ATOM 2035 C C . ALA A 1 286 ? -19.610 45.545 -7.858 1.00 57.59 286 ALA A C 1
ATOM 2037 O O . ALA A 1 286 ? -20.304 45.024 -6.987 1.00 57.59 286 ALA A O 1
ATOM 2038 N N . LEU A 1 287 ? -19.982 45.558 -9.145 1.00 60.50 287 LEU A N 1
ATOM 2039 C CA . LEU A 1 287 ? -21.196 44.895 -9.616 1.00 60.50 287 LEU A CA 1
ATOM 2040 C C . LEU A 1 287 ? -21.076 43.369 -9.503 1.00 60.50 287 LEU A C 1
ATOM 2042 O O . LEU A 1 287 ? -22.047 42.740 -9.102 1.00 60.50 287 LEU A O 1
ATOM 2046 N N . MET A 1 288 ? -19.903 42.781 -9.770 1.00 61.56 288 MET A N 1
ATOM 2047 C CA . MET A 1 288 ? -19.702 41.334 -9.602 1.00 61.56 288 MET A CA 1
ATOM 2048 C C . MET A 1 288 ? -19.838 40.882 -8.147 1.00 61.56 288 MET A C 1
ATOM 2050 O O . MET A 1 288 ? -20.562 39.927 -7.894 1.00 61.56 288 MET A O 1
ATOM 2054 N N . GLN A 1 289 ? -19.262 41.610 -7.186 1.00 61.25 289 GLN A N 1
ATOM 2055 C CA . GLN A 1 289 ? -19.426 41.261 -5.766 1.00 61.25 289 GLN A CA 1
ATOM 2056 C C . GLN A 1 289 ? -20.892 41.356 -5.301 1.00 61.25 289 GLN A C 1
ATOM 2058 O O . GLN A 1 289 ? -21.339 40.544 -4.496 1.00 61.25 289 GLN A O 1
ATOM 2063 N N . MET A 1 290 ? -21.673 42.303 -5.837 1.00 55.47 290 MET A N 1
ATOM 2064 C CA . MET A 1 290 ? -23.119 42.387 -5.567 1.00 55.47 290 MET A CA 1
ATOM 2065 C C . MET A 1 290 ? -23.941 41.312 -6.304 1.00 55.47 290 MET A C 1
ATOM 2067 O O . MET A 1 290 ? -25.029 40.962 -5.850 1.00 55.47 290 MET A O 1
ATOM 2071 N N . ILE A 1 291 ? -23.428 40.776 -7.415 1.00 57.22 291 ILE A N 1
ATOM 2072 C CA . ILE A 1 291 ? -24.016 39.664 -8.176 1.00 57.22 291 ILE A CA 1
ATOM 2073 C C . ILE A 1 291 ? -23.803 38.331 -7.448 1.00 57.22 291 ILE A C 1
ATOM 2075 O O . ILE A 1 291 ? -24.767 37.594 -7.249 1.00 57.22 291 ILE A O 1
ATOM 2079 N N . GLU A 1 292 ? -22.578 38.057 -6.991 1.00 55.09 292 GLU A N 1
ATOM 2080 C CA . GLU A 1 292 ? -22.228 36.867 -6.199 1.00 55.09 292 GLU A CA 1
ATOM 2081 C C . GLU A 1 292 ? -23.048 36.789 -4.902 1.00 55.09 292 GLU A C 1
ATOM 2083 O O . GLU A 1 292 ? -23.501 35.717 -4.509 1.00 55.09 292 GLU A O 1
ATOM 2088 N N . GLN A 1 293 ? -23.301 37.937 -4.266 1.00 51.16 293 GLN A N 1
ATOM 2089 C CA . GLN A 1 293 ? -24.052 38.025 -3.010 1.00 51.16 293 GLN A CA 1
ATOM 2090 C C . GLN A 1 293 ? -25.582 37.996 -3.179 1.00 51.16 293 GLN A C 1
ATOM 2092 O O . GLN A 1 293 ? -26.290 37.872 -2.179 1.00 51.16 293 GLN A O 1
ATOM 2097 N N . ASN A 1 294 ? -26.128 38.145 -4.395 1.00 51.31 294 ASN A N 1
ATOM 2098 C CA . ASN A 1 294 ? -27.583 38.191 -4.594 1.00 51.31 294 ASN A CA 1
ATOM 2099 C C . ASN A 1 294 ? -28.050 37.706 -5.989 1.00 51.31 294 ASN A C 1
ATOM 2101 O O . ASN A 1 294 ? -28.641 38.476 -6.756 1.00 51.31 294 ASN A O 1
ATOM 2105 N N . PRO A 1 295 ? -27.860 36.416 -6.332 1.00 53.88 295 PRO A N 1
ATOM 2106 C CA . PRO A 1 295 ? -28.277 35.865 -7.627 1.00 53.88 295 PRO A CA 1
ATOM 2107 C C . PRO A 1 295 ? -29.797 35.949 -7.876 1.00 53.88 295 PRO A C 1
ATOM 2109 O O . PRO A 1 295 ? -30.234 36.067 -9.021 1.00 53.88 295 PRO A O 1
ATOM 2112 N N . ALA A 1 296 ? -30.626 35.979 -6.825 1.00 50.03 296 ALA A N 1
ATOM 2113 C CA . ALA A 1 296 ? -32.074 36.170 -6.954 1.00 50.03 296 ALA A CA 1
ATOM 2114 C C . ALA A 1 296 ? -32.456 37.574 -7.474 1.00 50.03 296 ALA A C 1
ATOM 2116 O O . ALA A 1 296 ? -33.469 37.733 -8.162 1.00 50.03 296 ALA A O 1
ATOM 2117 N N . ALA A 1 297 ? -31.639 38.600 -7.204 1.00 52.47 297 ALA A N 1
ATOM 2118 C CA . ALA A 1 297 ? -31.848 39.939 -7.754 1.00 52.47 297 ALA A CA 1
ATOM 2119 C C . ALA A 1 297 ? -31.635 39.979 -9.279 1.00 52.47 297 ALA A C 1
ATOM 2121 O O . ALA A 1 297 ? -32.341 40.718 -9.964 1.00 52.47 297 ALA A O 1
ATOM 2122 N N . ILE A 1 298 ? -30.734 39.149 -9.825 1.00 55.81 298 ILE A N 1
ATOM 2123 C CA . ILE A 1 298 ? -30.500 39.012 -11.273 1.00 55.81 298 ILE A CA 1
ATOM 2124 C C . ILE A 1 298 ? -31.752 38.515 -12.005 1.00 55.81 298 ILE A C 1
ATOM 2126 O O . ILE A 1 298 ? -32.150 39.123 -12.997 1.00 55.81 298 ILE A O 1
ATOM 2130 N N . ALA A 1 299 ? -32.418 37.466 -11.509 1.00 56.84 299 ALA A N 1
ATOM 2131 C CA . ALA A 1 299 ? -33.609 36.910 -12.163 1.00 56.84 299 ALA A CA 1
ATOM 2132 C C . ALA A 1 299 ? -34.728 37.965 -12.298 1.00 56.84 299 ALA A C 1
ATOM 2134 O O . ALA A 1 299 ? -35.298 38.167 -13.375 1.00 56.84 299 ALA A O 1
ATOM 2135 N N . ARG A 1 300 ? -34.950 38.737 -11.226 1.00 57.78 300 ARG A N 1
ATOM 2136 C CA . ARG A 1 300 ? -35.904 39.861 -11.180 1.00 57.78 300 ARG A CA 1
ATOM 2137 C C . ARG A 1 300 ? -35.459 41.079 -12.002 1.00 57.78 300 ARG A C 1
ATOM 2139 O O . ARG A 1 300 ? -36.296 41.849 -12.471 1.00 57.78 300 ARG A O 1
ATOM 2146 N N . LEU A 1 301 ? -34.155 41.262 -12.210 1.00 54.69 301 LEU A N 1
ATOM 2147 C CA . LEU A 1 301 ? -33.593 42.323 -13.052 1.00 54.69 301 LEU A CA 1
ATOM 2148 C C . LEU A 1 301 ? -33.733 42.014 -14.554 1.00 54.69 301 LEU A C 1
ATOM 2150 O O . LEU A 1 301 ? -33.870 42.947 -15.351 1.00 54.69 301 LEU A O 1
ATOM 2154 N N . PHE A 1 302 ? -33.777 40.736 -14.942 1.00 57.53 302 PHE A N 1
ATOM 2155 C CA . PHE A 1 302 ? -34.056 40.309 -16.321 1.00 57.53 302 PHE A CA 1
ATOM 2156 C C . PHE A 1 302 ? -35.535 39.999 -16.608 1.00 57.53 302 PHE A C 1
ATOM 2158 O O . PHE A 1 302 ? -35.904 39.925 -17.776 1.00 57.53 302 PHE A O 1
ATOM 2165 N N . GLY A 1 303 ? -36.393 39.966 -15.582 1.00 49.22 303 GLY A N 1
ATOM 2166 C CA . GLY A 1 303 ? -37.854 40.012 -15.733 1.00 49.22 303 GLY A CA 1
ATOM 2167 C C . GLY A 1 303 ? -38.523 38.658 -15.976 1.00 49.22 303 GLY A C 1
ATOM 2168 O O . GLY A 1 303 ? -39.515 38.597 -16.695 1.00 49.22 303 GLY A O 1
ATOM 2169 N N . VAL A 1 304 ? -37.976 37.580 -15.407 1.00 45.12 304 VAL A N 1
ATOM 2170 C CA . VAL A 1 304 ? -38.486 36.211 -15.586 1.00 45.12 304 VAL A CA 1
ATOM 2171 C C . VAL A 1 304 ? -39.392 35.808 -14.415 1.00 45.12 304 VAL A C 1
ATOM 2173 O O . VAL A 1 304 ? -38.925 35.172 -13.478 1.00 45.12 304 VAL A O 1
ATOM 2176 N N . GLU A 1 305 ? -40.675 36.183 -14.462 1.00 33.47 305 GLU A N 1
ATOM 2177 C CA . GLU A 1 305 ? -41.757 35.599 -13.640 1.00 33.47 305 GLU A CA 1
ATOM 2178 C C . GLU A 1 305 ? -43.138 36.077 -14.143 1.00 33.47 305 GLU A C 1
ATOM 2180 O O . GLU A 1 305 ? -43.258 37.221 -14.583 1.00 33.47 305 GLU A O 1
ATOM 2185 N N . GLY A 1 306 ? -44.179 35.230 -14.074 1.00 32.25 306 GLY A N 1
ATOM 2186 C CA . GLY A 1 306 ? -45.565 35.654 -14.351 1.00 32.25 306 GLY A CA 1
ATOM 2187 C C . GLY A 1 306 ? -46.494 34.624 -15.012 1.00 32.25 306 GLY A C 1
ATOM 2188 O O . GLY A 1 306 ? -46.799 34.745 -16.196 1.00 32.25 306 GLY A O 1
ATOM 2189 N N . ALA A 1 307 ? -47.006 33.667 -14.235 1.00 28.08 307 ALA A N 1
ATOM 2190 C CA . ALA A 1 307 ? -48.268 32.968 -14.502 1.00 28.08 307 ALA A CA 1
ATOM 2191 C C . ALA A 1 307 ? -48.890 32.572 -13.151 1.00 28.08 307 ALA A C 1
ATOM 2193 O O . ALA A 1 307 ? -48.197 32.022 -12.297 1.00 28.08 307 ALA A O 1
ATOM 2194 N N . GLU A 1 308 ? -50.154 32.924 -12.926 1.00 26.14 308 GLU A N 1
ATOM 2195 C CA . GLU A 1 308 ? -50.767 32.943 -11.589 1.00 26.14 308 GLU A CA 1
ATOM 2196 C C . GLU A 1 308 ? -51.462 31.614 -11.234 1.00 26.14 308 GLU A C 1
ATOM 2198 O O . GLU A 1 308 ? -51.991 30.922 -12.103 1.00 26.14 308 GLU A O 1
ATOM 2203 N N . PHE A 1 309 ? -51.489 31.281 -9.939 1.00 26.67 309 PHE A N 1
ATOM 2204 C CA . PHE A 1 309 ? -52.279 30.188 -9.363 1.00 26.67 309 PHE A CA 1
ATOM 2205 C C . PHE A 1 309 ? -53.128 30.741 -8.211 1.00 26.67 309 PHE A C 1
ATOM 2207 O O . PHE A 1 309 ? -52.587 31.332 -7.278 1.00 26.67 309 PHE A O 1
ATOM 2214 N N . GLU A 1 310 ? -54.442 30.519 -8.257 1.00 26.50 310 GLU A N 1
ATOM 2215 C CA . GLU A 1 310 ? -55.350 30.734 -7.124 1.00 26.50 310 GLU A CA 1
ATOM 2216 C C . GLU A 1 310 ? -55.579 29.394 -6.399 1.00 26.50 310 GLU A C 1
ATOM 2218 O O . GLU A 1 310 ? -55.990 28.414 -7.023 1.00 26.50 310 GLU A O 1
ATOM 2223 N N . GLY A 1 311 ? -55.312 29.336 -5.091 1.00 27.31 311 GLY A N 1
ATOM 2224 C CA . GLY A 1 311 ? -55.501 28.142 -4.254 1.00 27.31 311 GLY A CA 1
ATOM 2225 C C . GLY A 1 311 ? -54.831 28.289 -2.881 1.00 27.31 311 GLY A C 1
ATOM 2226 O O . GLY A 1 311 ? -53.778 28.912 -2.780 1.00 27.31 311 GLY A O 1
ATOM 2227 N N . GLU A 1 312 ? -55.463 27.771 -1.825 1.00 28.02 312 GLU A N 1
ATOM 2228 C CA . GLU A 1 312 ? -55.089 28.033 -0.423 1.00 28.02 312 GLU A CA 1
ATOM 2229 C C . GLU A 1 312 ? -53.741 27.427 0.031 1.00 28.02 312 GLU A C 1
ATOM 2231 O O . GLU A 1 312 ? -53.428 26.271 -0.240 1.00 28.02 312 GLU A O 1
ATOM 2236 N N . ASP A 1 313 ? -52.993 28.241 0.786 1.00 31.73 313 ASP A N 1
ATOM 2237 C CA . ASP A 1 313 ? -51.995 27.909 1.816 1.00 31.73 313 ASP A CA 1
ATOM 2238 C C . ASP A 1 313 ? -50.972 26.779 1.559 1.00 31.73 313 ASP A C 1
ATOM 2240 O O . ASP A 1 313 ? -51.024 25.695 2.142 1.00 31.73 313 ASP A O 1
ATOM 2244 N N . GLY A 1 314 ? -49.903 27.109 0.820 1.00 29.69 314 GLY A N 1
ATOM 2245 C CA . GLY A 1 314 ? -48.654 26.335 0.817 1.00 29.69 314 GLY A CA 1
ATOM 2246 C C . GLY A 1 314 ? -47.466 27.094 0.212 1.00 29.69 314 GLY A C 1
ATOM 2247 O O . GLY A 1 314 ? -47.432 27.340 -0.990 1.00 29.69 314 GLY A O 1
ATOM 2248 N N . ALA A 1 315 ? -46.466 27.458 1.023 1.00 29.67 315 ALA A N 1
ATOM 2249 C CA . ALA A 1 315 ? -45.245 28.110 0.536 1.00 29.67 315 ALA A CA 1
ATOM 2250 C C . ALA A 1 315 ? -44.190 27.076 0.097 1.00 29.67 315 ALA A C 1
ATOM 2252 O O . ALA A 1 315 ? -43.822 26.195 0.873 1.00 29.67 315 ALA A O 1
ATOM 2253 N N . LEU A 1 316 ? -43.677 27.203 -1.132 1.00 30.39 316 LEU A N 1
ATOM 2254 C CA . LEU A 1 316 ? -42.647 26.306 -1.671 1.00 30.39 316 LEU A CA 1
ATOM 2255 C C . LEU A 1 316 ? -41.272 26.529 -1.002 1.00 30.39 316 LEU A C 1
ATOM 2257 O O . LEU A 1 316 ? -40.849 27.680 -0.857 1.00 30.39 316 LEU A O 1
ATOM 2261 N N . PRO A 1 317 ? -40.535 25.459 -0.641 1.00 30.92 317 PRO A N 1
ATOM 2262 C CA . PRO A 1 317 ? -39.176 25.570 -0.121 1.00 30.92 317 PRO A CA 1
ATOM 2263 C C . PRO A 1 317 ? -38.155 25.891 -1.235 1.00 30.92 317 PRO A C 1
ATOM 2265 O O . PRO A 1 317 ? -38.337 25.480 -2.388 1.00 30.92 317 PRO A O 1
ATOM 2268 N N . PRO A 1 318 ? -37.049 26.591 -0.918 1.00 25.73 318 PRO A N 1
ATOM 2269 C CA . PRO A 1 318 ? -36.009 26.911 -1.892 1.00 25.73 318 PRO A CA 1
ATOM 2270 C C . PRO A 1 318 ? -35.255 25.643 -2.324 1.00 25.73 318 PRO A C 1
ATOM 2272 O O . PRO A 1 318 ? -34.574 25.018 -1.517 1.00 25.73 318 PRO A O 1
ATOM 2275 N N . GLY A 1 319 ? -35.367 25.280 -3.605 1.00 37.16 319 GLY A N 1
ATOM 2276 C CA . GLY A 1 319 ? -34.696 24.112 -4.197 1.00 37.16 319 GLY A CA 1
ATOM 2277 C C . GLY A 1 319 ? -35.544 23.323 -5.201 1.00 37.16 319 GLY A C 1
ATOM 2278 O O . GLY A 1 319 ? -34.995 22.554 -5.985 1.00 37.16 319 GLY A O 1
ATOM 2279 N N . ALA A 1 320 ? -36.866 23.525 -5.223 1.00 30.42 320 ALA A N 1
ATOM 2280 C CA . ALA A 1 320 ? -37.762 22.830 -6.149 1.00 30.42 320 ALA A CA 1
ATOM 2281 C C . ALA A 1 320 ? -37.470 23.178 -7.626 1.00 30.42 320 ALA A C 1
ATOM 2283 O O . ALA A 1 320 ? -37.574 24.336 -8.033 1.00 30.42 320 ALA A O 1
ATOM 2284 N N . GLN A 1 321 ? -37.153 22.169 -8.446 1.00 34.16 321 GLN A N 1
ATOM 2285 C CA . GLN A 1 321 ? -37.060 22.328 -9.900 1.00 34.16 321 GLN A CA 1
ATOM 2286 C C . GLN A 1 321 ? -38.455 22.268 -10.534 1.00 34.16 321 GLN A C 1
ATOM 2288 O O . GLN A 1 321 ? -39.176 21.283 -10.384 1.00 34.16 321 GLN A O 1
ATOM 2293 N N . VAL A 1 322 ? -38.831 23.311 -11.278 1.00 35.09 322 VAL A N 1
ATOM 2294 C CA . VAL A 1 322 ? -40.099 23.348 -12.021 1.00 35.09 322 VAL A CA 1
ATOM 2295 C C . VAL A 1 322 ? -39.928 22.600 -13.345 1.00 35.09 322 VAL A C 1
ATOM 2297 O O . VAL A 1 322 ? -39.432 23.155 -14.325 1.00 35.09 322 VAL A O 1
ATOM 2300 N N . ILE A 1 323 ? -40.334 21.330 -13.371 1.00 47.28 323 ILE A N 1
ATOM 2301 C CA . ILE A 1 323 ? -40.336 20.503 -14.584 1.00 47.28 323 ILE A CA 1
ATOM 2302 C C . ILE A 1 323 ? -41.470 20.973 -15.506 1.00 47.28 323 ILE A C 1
ATOM 2304 O O . ILE A 1 323 ? -42.647 20.899 -15.148 1.00 47.28 323 ILE A O 1
ATOM 2308 N N . SER A 1 324 ? -41.130 21.450 -16.705 1.00 43.66 324 SER A N 1
ATOM 2309 C CA . SER A 1 324 ? -42.109 21.813 -17.731 1.00 43.66 324 SER A CA 1
ATOM 2310 C C . SER A 1 324 ? -42.632 20.567 -18.452 1.00 43.66 324 SER A C 1
ATOM 2312 O O . SER A 1 324 ? -41.879 19.836 -19.091 1.00 43.66 324 SER A O 1
ATOM 2314 N N . VAL A 1 325 ? -43.942 20.340 -18.359 1.00 57.50 325 VAL A N 1
ATOM 2315 C CA . VAL A 1 325 ? -44.633 19.173 -18.933 1.00 57.50 325 VAL A CA 1
ATOM 2316 C C . VAL A 1 325 ? -45.321 19.565 -20.243 1.00 57.50 325 VAL A C 1
ATOM 2318 O O . VAL A 1 325 ? -45.974 20.608 -20.311 1.00 57.50 325 VAL A O 1
ATOM 2321 N N . THR A 1 326 ? -45.188 18.747 -21.286 1.00 77.06 326 THR A N 1
ATOM 2322 C CA . THR A 1 326 ? -45.878 18.934 -22.575 1.00 77.06 326 THR A CA 1
ATOM 2323 C C . THR A 1 326 ? -47.345 18.494 -22.511 1.00 77.06 326 THR A C 1
ATOM 2325 O O . THR A 1 326 ? -47.775 17.812 -21.584 1.00 77.06 326 THR A O 1
ATOM 2328 N N . GLU A 1 327 ? -48.141 18.870 -23.514 1.00 61.78 327 GLU A N 1
ATOM 2329 C CA . GLU A 1 327 ? -49.582 18.579 -23.533 1.00 61.78 327 GLU A CA 1
ATOM 2330 C C . GLU A 1 327 ? -49.903 17.073 -23.626 1.00 61.78 327 GLU A C 1
ATOM 2332 O O . GLU A 1 327 ? -50.874 16.612 -23.027 1.00 61.78 327 GLU A O 1
ATOM 2337 N N . GLU A 1 328 ? -49.073 16.288 -24.320 1.00 67.00 328 GLU A N 1
ATOM 2338 C CA . GLU A 1 328 ? -49.252 14.833 -24.439 1.00 67.00 328 GLU A CA 1
ATOM 2339 C C . GLU A 1 328 ? -48.889 14.112 -23.131 1.00 67.00 328 GLU A C 1
ATOM 2341 O O . GLU A 1 328 ? -49.654 13.271 -22.655 1.00 67.00 328 GLU A O 1
ATOM 2346 N N . GLU A 1 329 ? -47.782 14.507 -22.492 1.00 75.25 329 GLU A N 1
ATOM 2347 C CA . GLU A 1 329 ? -47.389 14.019 -21.163 1.00 75.25 329 GLU A CA 1
ATOM 2348 C C . GLU A 1 329 ? -48.437 14.395 -20.106 1.00 75.25 329 GLU A C 1
ATOM 2350 O O . GLU A 1 329 ? -48.825 13.560 -19.290 1.00 75.25 329 GLU A O 1
ATOM 2355 N N . ARG A 1 330 ? -48.970 15.625 -20.154 1.00 78.19 330 ARG A N 1
ATOM 2356 C CA . ARG A 1 330 ? -50.054 16.085 -19.272 1.00 78.19 330 ARG A CA 1
ATOM 2357 C C . ARG A 1 330 ? -51.302 15.214 -19.414 1.00 78.19 330 ARG A C 1
ATOM 2359 O O . ARG A 1 330 ? -51.940 14.916 -18.408 1.00 78.19 330 ARG A O 1
ATOM 2366 N N . ALA A 1 331 ? -51.627 14.772 -20.628 1.00 78.75 331 ALA A N 1
ATOM 2367 C CA . ALA A 1 331 ? -52.746 13.868 -20.868 1.00 78.75 331 ALA A CA 1
ATOM 2368 C C . ALA A 1 331 ? -52.488 12.437 -20.352 1.00 78.75 331 ALA A C 1
ATOM 2370 O O . ALA A 1 331 ? -53.437 11.791 -19.912 1.00 78.75 331 ALA A O 1
ATOM 2371 N N . ALA A 1 332 ? -51.245 11.941 -20.383 1.00 78.19 332 ALA A N 1
ATOM 2372 C CA . ALA A 1 332 ? -50.867 10.651 -19.790 1.00 78.19 332 ALA A CA 1
ATOM 2373 C C . ALA A 1 332 ? -50.908 10.693 -18.253 1.00 78.19 332 ALA A C 1
ATOM 2375 O O . ALA A 1 332 ? -51.557 9.863 -17.621 1.00 78.19 332 ALA A O 1
ATOM 2376 N N . ILE A 1 333 ? -50.323 11.734 -17.653 1.00 83.81 333 ILE A N 1
ATOM 2377 C CA . ILE A 1 333 ? -50.383 12.001 -16.209 1.00 83.81 333 ILE A CA 1
ATOM 2378 C C . ILE A 1 333 ? -51.842 12.090 -15.733 1.00 83.81 333 ILE A C 1
ATOM 2380 O O . ILE A 1 333 ? -52.198 11.452 -14.750 1.00 83.81 333 ILE A O 1
ATOM 2384 N N . GLN A 1 334 ? -52.727 12.774 -16.468 1.00 83.94 334 GLN A N 1
ATOM 2385 C CA . GLN A 1 334 ? -54.156 12.832 -16.128 1.00 83.94 334 GLN A CA 1
ATOM 2386 C C . GLN A 1 334 ? -54.891 11.485 -16.254 1.00 83.94 334 GLN A C 1
ATOM 2388 O O . GLN A 1 334 ? -55.870 11.268 -15.540 1.00 83.94 334 GLN A O 1
ATOM 2393 N N . ARG A 1 335 ? -54.446 10.565 -17.124 1.00 85.69 335 ARG A N 1
ATOM 2394 C CA . ARG A 1 335 ? -54.994 9.197 -17.181 1.00 85.69 335 ARG A CA 1
ATOM 2395 C C . ARG A 1 335 ? -54.549 8.362 -15.982 1.00 85.69 335 ARG A C 1
ATOM 2397 O O . ARG A 1 335 ? -55.376 7.656 -15.416 1.00 85.69 335 ARG A O 1
ATOM 2404 N N . LEU A 1 336 ? -53.297 8.505 -15.551 1.00 82.38 336 LEU A N 1
ATOM 2405 C CA . LEU A 1 336 ? -52.762 7.850 -14.352 1.00 82.38 336 LEU A CA 1
ATOM 2406 C C . LEU A 1 336 ? -53.375 8.413 -13.054 1.00 82.38 336 LEU A C 1
ATOM 2408 O O . LEU A 1 336 ? -53.755 7.643 -12.177 1.00 82.38 336 LEU A O 1
ATOM 2412 N N . GLU A 1 337 ? -53.576 9.731 -12.953 1.00 85.75 337 GLU A N 1
ATOM 2413 C CA . GLU A 1 337 ? -54.355 10.364 -11.872 1.00 85.75 337 GLU A CA 1
ATOM 2414 C C . GLU A 1 337 ? -55.795 9.812 -11.823 1.00 85.75 337 GLU A C 1
ATOM 2416 O O . GLU A 1 337 ? -56.323 9.529 -10.747 1.00 85.75 337 GLU A O 1
ATOM 2421 N N . ALA A 1 338 ? -56.424 9.584 -12.983 1.00 84.12 338 ALA A N 1
ATOM 2422 C CA . ALA A 1 338 ? -57.775 9.024 -13.077 1.00 84.12 338 ALA A CA 1
ATOM 2423 C C . ALA A 1 338 ? -57.886 7.539 -12.664 1.00 84.12 338 ALA A C 1
ATOM 2425 O O . ALA A 1 338 ? -59.006 7.052 -12.495 1.00 84.12 338 ALA A O 1
ATOM 2426 N N . LEU A 1 339 ? -56.767 6.833 -12.452 1.00 79.75 339 LEU A N 1
ATOM 2427 C CA . LEU A 1 339 ? -56.745 5.505 -11.820 1.00 79.75 339 LEU A CA 1
ATOM 2428 C C . LEU A 1 339 ? -56.820 5.575 -10.280 1.00 79.75 339 LEU A C 1
ATOM 2430 O O . LEU A 1 339 ? -56.981 4.541 -9.639 1.00 79.75 339 LEU A O 1
ATOM 2434 N N . GLY A 1 340 ? -56.759 6.776 -9.688 1.00 75.56 340 GLY A N 1
ATOM 2435 C CA . GLY A 1 340 ? -56.915 7.013 -8.246 1.00 75.56 340 GLY A CA 1
ATOM 2436 C C . GLY A 1 340 ? -55.626 7.373 -7.500 1.00 75.56 340 GLY A C 1
ATOM 2437 O O . GLY A 1 340 ? -55.660 7.548 -6.282 1.00 75.56 340 GLY A O 1
ATOM 2438 N N . PHE A 1 341 ? -54.497 7.503 -8.200 1.00 82.81 341 PHE A N 1
ATOM 2439 C CA . PHE A 1 341 ? -53.200 7.807 -7.593 1.00 82.81 341 PHE A CA 1
ATOM 2440 C C . PHE A 1 341 ? -52.996 9.312 -7.342 1.00 82.81 341 PHE A C 1
ATOM 2442 O O . PHE A 1 341 ? -53.412 10.142 -8.156 1.00 82.81 341 PHE A O 1
ATOM 2449 N N . PRO A 1 342 ? -52.310 9.705 -6.250 1.00 82.31 342 PRO A N 1
ATOM 2450 C CA . PRO A 1 342 ? -52.021 11.106 -5.978 1.00 82.31 342 PRO A CA 1
ATOM 2451 C C . PRO A 1 342 ? -51.014 11.662 -6.993 1.00 82.31 342 PRO A C 1
ATOM 2453 O O . PRO A 1 342 ? -49.962 11.072 -7.243 1.00 82.31 342 PRO A O 1
ATOM 2456 N N . ARG A 1 343 ? -51.311 12.853 -7.524 1.00 73.81 343 ARG A N 1
ATOM 2457 C CA . ARG A 1 343 ? -50.555 13.540 -8.588 1.00 73.81 343 ARG A CA 1
ATOM 2458 C C . ARG A 1 343 ? -49.033 13.549 -8.414 1.00 73.81 343 ARG A C 1
ATOM 2460 O O . ARG A 1 343 ? -48.315 13.424 -9.399 1.00 73.81 343 ARG A O 1
ATOM 2467 N N . GLN A 1 344 ? -48.530 13.694 -7.188 1.00 73.62 344 GLN A N 1
ATOM 2468 C CA . GLN A 1 344 ? -47.088 13.690 -6.931 1.00 73.62 344 GLN A CA 1
ATOM 2469 C C . GLN A 1 344 ? -46.453 12.316 -7.199 1.00 73.62 344 GLN A C 1
ATOM 2471 O O . GLN A 1 344 ? -45.459 12.255 -7.915 1.00 73.62 344 GLN A O 1
ATOM 2476 N N . ALA A 1 345 ? -47.069 11.228 -6.723 1.00 75.62 345 ALA A N 1
ATOM 2477 C CA . ALA A 1 345 ? -46.613 9.867 -7.014 1.00 75.62 345 ALA A CA 1
ATOM 2478 C C . ALA A 1 345 ? -46.760 9.530 -8.506 1.00 75.62 345 ALA A C 1
ATOM 2480 O O . ALA A 1 345 ? -45.886 8.887 -9.076 1.00 75.62 345 ALA A O 1
ATOM 2481 N N . VAL A 1 346 ? -47.822 10.017 -9.163 1.00 81.62 346 VAL A N 1
ATOM 2482 C CA . VAL A 1 346 ? -47.995 9.870 -10.618 1.00 81.62 346 VAL A CA 1
ATOM 2483 C C . VAL A 1 346 ? -46.864 10.548 -11.390 1.00 81.62 346 VAL A C 1
ATOM 2485 O O . VAL A 1 346 ? -46.300 9.938 -12.292 1.00 81.62 346 VAL A O 1
ATOM 2488 N N . LEU A 1 347 ? -46.515 11.790 -11.043 1.00 73.94 347 LEU A N 1
ATOM 2489 C CA . LEU A 1 347 ? -45.412 12.521 -11.675 1.00 73.94 347 LEU A CA 1
ATOM 2490 C C . LEU A 1 347 ? -44.068 11.818 -11.444 1.00 73.94 347 LEU A C 1
ATOM 2492 O O . LEU A 1 347 ? -43.295 11.662 -12.386 1.00 73.94 347 LEU A O 1
ATOM 2496 N N . GLU A 1 348 ? -43.809 11.368 -10.215 1.00 69.94 348 GLU A N 1
ATOM 2497 C CA . GLU A 1 348 ? -42.595 10.637 -9.845 1.00 69.94 348 GLU A CA 1
ATOM 2498 C C . GLU A 1 348 ? -42.472 9.317 -10.621 1.00 69.94 348 GLU A C 1
ATOM 2500 O O . GLU A 1 348 ? -41.480 9.112 -11.318 1.00 69.94 348 GLU A O 1
ATOM 2505 N N . ALA A 1 349 ? -43.512 8.477 -10.608 1.00 71.75 349 ALA A N 1
ATOM 2506 C CA . ALA A 1 349 ? -43.561 7.222 -11.355 1.00 71.75 349 ALA A CA 1
ATOM 2507 C C . ALA A 1 349 ? -43.435 7.434 -12.872 1.00 71.75 349 ALA A C 1
ATOM 2509 O O . ALA A 1 349 ? -42.693 6.713 -13.538 1.00 71.75 349 ALA A O 1
ATOM 2510 N N . TYR A 1 350 ? -44.124 8.437 -13.427 1.00 78.00 350 TYR A N 1
ATOM 2511 C CA . TYR A 1 350 ? -44.103 8.729 -14.860 1.00 78.00 350 TYR A CA 1
ATOM 2512 C C . TYR A 1 350 ? -42.724 9.199 -15.336 1.00 78.00 350 TYR A C 1
ATOM 2514 O O . TYR A 1 350 ? -42.263 8.749 -16.382 1.00 78.00 350 TYR A O 1
ATOM 2522 N N . PHE A 1 351 ? -42.022 10.046 -14.575 1.00 77.31 351 PHE A N 1
ATOM 2523 C CA . PHE A 1 351 ? -40.656 10.444 -14.933 1.00 77.31 351 PHE A CA 1
ATOM 2524 C C . PHE A 1 351 ? -39.604 9.372 -14.606 1.00 77.31 351 PHE A C 1
ATOM 2526 O O . PHE A 1 351 ? -38.639 9.252 -15.358 1.00 77.31 351 PHE A O 1
ATOM 2533 N N . ALA A 1 352 ? -39.798 8.553 -13.567 1.00 64.31 352 ALA A N 1
ATOM 2534 C CA . ALA A 1 352 ? -38.929 7.409 -13.275 1.00 64.31 352 ALA A CA 1
ATOM 2535 C C . ALA A 1 352 ? -39.026 6.306 -14.348 1.00 64.31 352 ALA A C 1
ATOM 2537 O O . ALA A 1 352 ? -38.019 5.696 -14.697 1.00 64.31 352 ALA A O 1
ATOM 2538 N N . CYS A 1 353 ? -40.213 6.089 -14.924 1.00 75.31 353 CYS A N 1
ATOM 2539 C CA . CYS A 1 353 ? -40.457 5.116 -15.995 1.00 75.31 353 CYS A CA 1
ATOM 2540 C C . CYS A 1 353 ? -40.199 5.677 -17.412 1.00 75.31 353 CYS A C 1
ATOM 2542 O O . CYS A 1 353 ? -40.860 5.257 -18.360 1.00 75.31 353 CYS A O 1
ATOM 2544 N N . ASP A 1 354 ? -39.296 6.656 -17.558 1.00 80.81 354 ASP A N 1
ATOM 2545 C CA . ASP A 1 354 ? -38.967 7.359 -18.817 1.00 80.81 354 ASP A CA 1
ATOM 2546 C C . ASP A 1 354 ? -40.207 7.747 -19.652 1.00 80.81 354 ASP A C 1
ATOM 2548 O O . ASP A 1 354 ? -40.302 7.504 -20.856 1.00 80.81 354 ASP A O 1
ATOM 2552 N N . LYS A 1 355 ? -41.206 8.336 -18.977 1.00 81.06 355 LYS A N 1
ATOM 2553 C CA . LYS A 1 355 ? -42.460 8.846 -19.562 1.00 81.06 355 LYS A CA 1
ATOM 2554 C C . LYS A 1 355 ? -43.342 7.764 -20.200 1.00 81.06 355 LYS A C 1
ATOM 2556 O O . LYS A 1 355 ? -44.226 8.072 -20.998 1.00 81.06 355 LYS A O 1
ATOM 2561 N N . ASN A 1 356 ? -43.136 6.496 -19.847 1.00 79.44 356 ASN A N 1
ATOM 2562 C CA . ASN A 1 356 ? -43.972 5.390 -20.293 1.00 79.44 356 ASN A CA 1
ATOM 2563 C C . ASN A 1 356 ? -45.175 5.195 -19.353 1.00 79.44 356 ASN A C 1
ATOM 2565 O O . ASN A 1 356 ? -45.026 4.810 -18.194 1.00 79.44 356 ASN A O 1
ATOM 2569 N N . GLU A 1 357 ? -46.378 5.436 -19.878 1.00 82.25 357 GLU A N 1
ATOM 2570 C CA . GLU A 1 357 ? -47.640 5.357 -19.131 1.00 82.25 357 GLU A CA 1
ATOM 2571 C C . GLU A 1 357 ? -47.954 3.944 -18.604 1.00 82.25 357 GLU A C 1
ATOM 2573 O O . GLU A 1 357 ? -48.420 3.810 -17.477 1.00 82.25 357 GLU A O 1
ATOM 2578 N N . GLU A 1 358 ? -47.662 2.884 -19.367 1.00 77.88 358 GLU A N 1
ATOM 2579 C CA . GLU A 1 358 ? -47.959 1.500 -18.957 1.00 77.88 358 GLU A CA 1
ATOM 2580 C C . GLU A 1 358 ? -47.011 1.017 -17.848 1.00 77.88 358 GLU A C 1
ATOM 2582 O O . GLU A 1 358 ? -47.447 0.372 -16.893 1.00 77.88 358 GLU A O 1
ATOM 2587 N N . LEU A 1 359 ? -45.722 1.368 -17.929 1.00 73.81 359 LEU A N 1
ATOM 2588 C CA . LEU A 1 359 ? -44.752 1.079 -16.864 1.00 73.81 359 LEU A CA 1
ATOM 2589 C C . LEU A 1 359 ? -45.063 1.871 -15.588 1.00 73.81 359 LEU A C 1
ATOM 2591 O O . LEU A 1 359 ? -45.064 1.289 -14.504 1.00 73.81 359 LEU A O 1
ATOM 2595 N N . ALA A 1 360 ? -45.402 3.158 -15.719 1.00 80.06 360 ALA A N 1
ATOM 2596 C CA . ALA A 1 360 ? -45.797 3.990 -14.587 1.00 80.06 360 ALA A CA 1
ATOM 2597 C C . ALA A 1 360 ? -47.076 3.472 -13.905 1.00 80.06 360 ALA A C 1
ATOM 2599 O O . ALA A 1 360 ? -47.136 3.445 -12.679 1.00 80.06 360 ALA A O 1
ATOM 2600 N N . ALA A 1 361 ? -48.071 3.006 -14.672 1.00 78.50 361 ALA A N 1
ATOM 2601 C CA . ALA A 1 361 ? -49.277 2.389 -14.120 1.00 78.50 361 ALA A CA 1
ATOM 2602 C C . ALA A 1 361 ? -48.954 1.139 -13.284 1.00 78.50 361 ALA A C 1
ATOM 2604 O O . ALA A 1 361 ? -49.401 1.041 -12.143 1.00 78.50 361 ALA A O 1
ATOM 2605 N N . ASN A 1 362 ? -48.151 0.212 -13.821 1.00 76.06 362 ASN A N 1
ATOM 2606 C CA . ASN A 1 362 ? -47.770 -1.011 -13.105 1.00 76.06 362 ASN A CA 1
ATOM 2607 C C . ASN A 1 362 ? -46.998 -0.690 -11.814 1.00 76.06 362 ASN A C 1
ATOM 2609 O O . ASN A 1 362 ? -47.362 -1.182 -10.750 1.00 76.06 362 ASN A O 1
ATOM 2613 N N . TYR A 1 363 ? -46.010 0.210 -11.888 1.00 75.88 363 TYR A N 1
ATOM 2614 C CA . TYR A 1 363 ? -45.241 0.676 -10.728 1.00 75.88 363 TYR A CA 1
ATOM 2615 C C . TYR A 1 363 ? -46.136 1.266 -9.625 1.00 75.88 363 TYR A C 1
ATOM 2617 O O . TYR A 1 363 ? -45.935 0.986 -8.444 1.00 75.88 363 TYR A O 1
ATOM 2625 N N . LEU A 1 364 ? -47.151 2.053 -9.998 1.00 80.06 364 LEU A N 1
ATOM 2626 C CA . LEU A 1 364 ? -48.101 2.649 -9.058 1.00 80.06 364 LEU A CA 1
ATOM 2627 C C . LEU A 1 364 ? -49.007 1.599 -8.384 1.00 80.06 364 LEU A C 1
ATOM 2629 O O . LEU A 1 364 ? -49.212 1.672 -7.171 1.00 80.06 364 LEU A O 1
ATOM 2633 N N . PHE A 1 365 ? -49.514 0.608 -9.129 1.00 77.19 365 PHE A N 1
ATOM 2634 C CA . PHE A 1 365 ? -50.313 -0.484 -8.552 1.00 77.19 365 PHE A CA 1
ATOM 2635 C C . PHE A 1 365 ? -49.483 -1.390 -7.631 1.00 77.19 365 PHE A C 1
ATOM 2637 O O . PHE A 1 365 ? -49.942 -1.729 -6.539 1.00 77.19 365 PHE A O 1
ATOM 2644 N N . ASP A 1 366 ? -48.253 -1.736 -8.018 1.00 69.75 366 ASP A N 1
ATOM 2645 C CA . ASP A 1 366 ? -47.364 -2.537 -7.172 1.00 69.75 366 ASP A CA 1
ATOM 2646 C C . ASP A 1 366 ? -46.951 -1.778 -5.901 1.00 69.75 366 ASP A C 1
ATOM 2648 O O . ASP A 1 366 ? -46.918 -2.371 -4.824 1.00 69.75 366 ASP A O 1
ATOM 2652 N N . ALA A 1 367 ? -46.737 -0.458 -5.975 1.00 59.31 367 ALA A N 1
ATOM 2653 C CA . ALA A 1 367 ? -46.465 0.371 -4.799 1.00 59.31 367 ALA A CA 1
ATOM 2654 C C . ALA A 1 367 ? -47.643 0.418 -3.802 1.00 59.31 367 ALA A C 1
ATOM 2656 O O . ALA A 1 367 ? -47.413 0.418 -2.591 1.00 59.31 367 ALA A O 1
ATOM 2657 N N . GLN A 1 368 ? -48.897 0.411 -4.275 1.00 52.31 368 GLN A N 1
ATOM 2658 C CA . GLN A 1 368 ? -50.076 0.353 -3.394 1.00 52.31 368 GLN A CA 1
ATOM 2659 C C . GLN A 1 368 ? -50.188 -0.976 -2.634 1.00 52.31 368 GLN A C 1
ATOM 2661 O O . GLN A 1 368 ? -50.529 -0.963 -1.451 1.00 52.31 368 GLN A O 1
ATOM 2666 N N . ASN A 1 369 ? -49.821 -2.104 -3.255 1.00 47.25 369 ASN A N 1
ATOM 2667 C CA . ASN A 1 369 ? -49.851 -3.424 -2.606 1.00 47.25 369 ASN A CA 1
ATOM 2668 C C . ASN A 1 369 ? -48.939 -3.529 -1.361 1.00 47.25 369 ASN A C 1
ATOM 2670 O O . ASN A 1 369 ? -49.125 -4.438 -0.553 1.00 47.25 369 ASN A O 1
ATOM 2674 N N . PHE A 1 370 ? -47.986 -2.605 -1.177 1.00 40.16 370 PHE A N 1
ATOM 2675 C CA . PHE A 1 370 ? -47.143 -2.512 0.022 1.00 40.16 370 PHE A CA 1
ATOM 2676 C C . PHE A 1 370 ? -47.650 -1.522 1.088 1.00 40.16 370 PHE A C 1
ATOM 2678 O O . PHE A 1 370 ? -47.130 -1.539 2.201 1.00 40.16 370 PHE A O 1
ATOM 2685 N N . GLN A 1 371 ? -48.639 -0.667 0.792 1.00 39.19 371 GLN A N 1
ATOM 2686 C CA . GLN A 1 371 ? -49.136 0.344 1.743 1.00 39.19 371 GLN A CA 1
ATOM 2687 C C . GLN A 1 371 ? -50.361 -0.114 2.550 1.00 39.19 371 GLN A C 1
ATOM 2689 O O . GLN A 1 371 ? -50.502 0.286 3.703 1.00 39.19 371 GLN A O 1
ATOM 2694 N N . ASP A 1 372 ? -51.192 -1.013 2.014 1.00 33.75 372 ASP A N 1
ATOM 2695 C CA . ASP A 1 372 ? -52.391 -1.540 2.695 1.00 33.75 372 ASP A CA 1
ATOM 2696 C C . ASP A 1 372 ? -52.095 -2.610 3.781 1.00 33.75 372 ASP A C 1
ATOM 2698 O O . ASP A 1 372 ? -53.010 -3.292 4.248 1.00 33.75 372 ASP A O 1
ATOM 2702 N N . TYR A 1 373 ? -50.832 -2.780 4.200 1.00 34.53 373 TYR A N 1
ATOM 2703 C CA . TYR A 1 373 ? -50.414 -3.842 5.133 1.00 34.53 373 TYR A CA 1
ATOM 2704 C C . TYR A 1 373 ? -49.973 -3.386 6.536 1.00 34.53 373 TYR A C 1
ATOM 2706 O O . TYR A 1 373 ? -49.721 -4.247 7.379 1.00 34.53 373 TYR A O 1
ATOM 2714 N N . ASP A 1 374 ? -49.926 -2.079 6.825 1.00 35.88 374 ASP A N 1
ATOM 2715 C CA . ASP A 1 374 ? -49.545 -1.559 8.151 1.00 35.88 374 ASP A CA 1
ATOM 2716 C C . ASP A 1 374 ? -50.600 -0.589 8.722 1.00 35.88 374 ASP A C 1
ATOM 2718 O O . ASP A 1 374 ? -50.562 0.629 8.537 1.00 35.88 374 ASP A O 1
ATOM 2722 N N . GLY A 1 375 ? -51.588 -1.162 9.416 1.00 33.16 375 GLY A N 1
ATOM 2723 C CA . GLY A 1 375 ? -52.675 -0.441 10.082 1.00 33.16 375 GLY A CA 1
ATOM 2724 C C . GLY A 1 375 ? -53.615 -1.384 10.844 1.00 33.16 375 GLY A C 1
ATOM 2725 O O . GLY A 1 375 ? -54.321 -2.183 10.239 1.00 33.16 375 GLY A O 1
ATOM 2726 N N . ASP A 1 376 ? -53.642 -1.272 12.176 1.00 31.39 376 ASP A N 1
ATOM 2727 C CA . ASP A 1 376 ? -54.543 -1.983 13.107 1.00 31.39 376 ASP A CA 1
ATOM 2728 C C . ASP A 1 376 ? -54.346 -3.505 13.342 1.00 31.39 376 ASP A C 1
ATOM 2730 O O . ASP A 1 376 ? -55.330 -4.239 13.493 1.00 31.39 376 ASP A O 1
ATOM 2734 N N . ARG A 1 377 ? -53.099 -3.981 13.549 1.00 32.84 377 ARG A N 1
ATOM 2735 C CA . ARG A 1 377 ? -52.812 -5.018 14.585 1.00 32.84 377 ARG A CA 1
ATOM 2736 C C . ARG A 1 377 ? -51.320 -5.302 14.856 1.00 32.84 377 ARG A C 1
ATOM 2738 O O . ARG A 1 377 ? -50.754 -6.202 14.254 1.00 32.84 377 ARG A O 1
ATOM 2745 N N . PHE A 1 378 ? -50.734 -4.672 15.879 1.00 27.84 378 PHE A N 1
ATOM 2746 C CA . PHE A 1 378 ? -49.582 -5.246 16.602 1.00 27.84 378 PHE A CA 1
ATOM 2747 C C . PHE A 1 378 ? -49.574 -4.847 18.083 1.00 27.84 378 PHE A C 1
ATOM 2749 O O . PHE A 1 378 ? -48.810 -4.000 18.530 1.00 27.84 378 PHE A O 1
ATOM 2756 N N . ASP A 1 379 ? -50.437 -5.510 18.852 1.00 28.05 379 ASP A N 1
ATOM 2757 C CA . ASP A 1 379 ? -50.329 -5.588 20.307 1.00 28.05 379 ASP A CA 1
ATOM 2758 C C . ASP A 1 379 ? -50.775 -6.998 20.740 1.00 28.05 379 ASP A C 1
ATOM 2760 O O . ASP A 1 379 ? -51.777 -7.501 20.229 1.00 28.05 379 ASP A O 1
ATOM 2764 N N . HIS A 1 380 ? -49.986 -7.648 21.600 1.00 31.50 380 HIS A N 1
ATOM 2765 C CA . HIS A 1 380 ? -50.142 -9.021 22.123 1.00 31.50 380 HIS A CA 1
ATOM 2766 C C . HIS A 1 380 ? -50.804 -10.096 21.218 1.00 31.50 380 HIS A C 1
ATOM 2768 O O . HIS A 1 380 ? -52.013 -10.309 21.268 1.00 31.50 380 HIS A O 1
ATOM 2774 N N . ASP A 1 381 ? -49.993 -10.939 20.564 1.00 26.47 381 ASP A N 1
ATOM 2775 C CA . ASP A 1 381 ? -49.689 -12.261 21.151 1.00 26.47 381 ASP A CA 1
ATOM 2776 C C . ASP A 1 381 ? -48.542 -12.986 20.425 1.00 26.47 381 ASP A C 1
ATOM 2778 O O . ASP A 1 381 ? -48.409 -12.919 19.205 1.00 26.47 381 ASP A O 1
ATOM 2782 N N . GLY A 1 382 ? -47.719 -13.718 21.180 1.00 32.97 382 GLY A N 1
ATOM 2783 C CA . GLY A 1 382 ? -46.657 -14.565 20.634 1.00 32.97 382 GLY A CA 1
ATOM 2784 C C . GLY A 1 382 ? -46.884 -16.032 20.984 1.00 32.97 382 GLY A C 1
ATOM 2785 O O . GLY A 1 382 ? -46.792 -16.406 22.150 1.00 32.97 382 GLY A O 1
ATOM 2786 N N . THR A 1 383 ? -47.155 -16.892 19.997 1.00 25.39 383 THR A N 1
ATOM 2787 C CA . THR A 1 383 ? -47.092 -18.359 20.158 1.00 25.39 383 THR A CA 1
ATOM 2788 C C . THR A 1 383 ? -47.014 -19.083 18.812 1.00 25.39 383 THR A C 1
ATOM 2790 O O . THR A 1 383 ? -47.688 -18.700 17.866 1.00 25.39 383 THR A O 1
ATOM 2793 N N . ALA A 1 384 ? -46.247 -20.183 18.783 1.00 24.98 384 ALA A N 1
ATOM 2794 C CA . ALA A 1 384 ? -45.946 -21.042 17.626 1.00 24.98 384 ALA A CA 1
ATOM 2795 C C . ALA A 1 384 ? -45.181 -20.346 16.464 1.00 24.98 384 ALA A C 1
ATOM 2797 O O . ALA A 1 384 ? -45.538 -19.275 16.004 1.00 24.98 384 ALA A O 1
ATOM 2798 N N . SER A 1 385 ? -44.100 -20.916 15.923 1.00 24.55 385 SER A N 1
ATOM 2799 C CA . SER A 1 385 ? -43.778 -22.350 15.877 1.00 24.55 385 SER A CA 1
ATOM 2800 C C . SER A 1 385 ? -42.387 -22.707 16.418 1.00 24.55 385 SER A C 1
ATOM 2802 O O . SER A 1 385 ? -41.392 -22.644 15.706 1.00 24.55 385 SER A O 1
ATOM 2804 N N . ILE A 1 386 ? -42.347 -23.222 17.651 1.00 24.45 386 ILE A N 1
ATOM 2805 C CA . ILE A 1 386 ? -41.282 -24.116 18.132 1.00 24.45 386 ILE A CA 1
ATOM 2806 C C . ILE A 1 386 ? -41.939 -25.470 18.405 1.00 24.45 386 ILE A C 1
ATOM 2808 O O . ILE A 1 386 ? -42.587 -25.590 19.442 1.00 24.45 386 ILE A O 1
ATOM 2812 N N . LEU A 1 387 ? -41.788 -26.480 17.526 1.00 22.88 387 LEU A N 1
ATOM 2813 C CA . LEU A 1 387 ? -41.983 -27.891 17.925 1.00 22.88 387 LEU A CA 1
ATOM 2814 C C . LEU A 1 387 ? -41.463 -28.990 16.953 1.00 22.88 387 LEU A C 1
ATOM 2816 O O . LEU A 1 387 ? -42.232 -29.859 16.552 1.00 22.88 387 LEU A O 1
ATOM 2820 N N . VAL A 1 388 ? -40.156 -29.066 16.655 1.00 24.52 388 VAL A N 1
ATOM 2821 C CA . VAL A 1 388 ? -39.522 -30.371 16.296 1.00 24.52 388 VAL A CA 1
ATOM 2822 C C . VAL A 1 388 ? -38.148 -30.565 16.966 1.00 24.52 388 VAL A C 1
ATOM 2824 O O . VAL A 1 388 ? -37.197 -31.041 16.360 1.00 24.52 388 VAL A O 1
ATOM 2827 N N . VAL A 1 389 ? -38.032 -30.228 18.256 1.00 26.50 389 VAL A N 1
ATOM 2828 C CA . VAL A 1 389 ? -36.903 -30.667 19.106 1.00 26.50 389 VAL A CA 1
ATOM 2829 C C . VAL A 1 389 ? -37.437 -31.073 20.481 1.00 26.50 389 VAL A C 1
ATOM 2831 O O . VAL A 1 389 ? -37.376 -30.291 21.423 1.00 26.50 389 VAL A O 1
ATOM 2834 N N . CYS A 1 390 ? -38.020 -32.276 20.602 1.00 23.59 390 CYS A N 1
ATOM 2835 C CA . CYS A 1 390 ? -38.379 -32.853 21.909 1.00 23.59 390 CYS A CA 1
ATOM 2836 C C . CYS A 1 390 ? -38.732 -34.360 21.849 1.00 23.59 390 CYS A C 1
ATOM 2838 O O . CYS A 1 390 ? -39.903 -34.729 21.900 1.00 23.59 390 CYS A O 1
ATOM 2840 N N . MET A 1 391 ? -37.737 -35.257 21.771 1.00 25.27 391 MET A N 1
ATOM 2841 C CA . MET A 1 391 ? -37.946 -36.710 21.966 1.00 25.27 391 MET A CA 1
ATOM 2842 C C . MET A 1 391 ? -36.766 -37.426 22.661 1.00 25.27 391 MET A C 1
ATOM 2844 O O . MET A 1 391 ? -36.262 -38.435 22.181 1.00 25.27 391 MET A O 1
ATOM 2848 N N . PHE A 1 392 ? -36.361 -36.950 23.845 1.00 24.94 392 PHE A N 1
ATOM 2849 C CA . PHE A 1 392 ? -35.602 -37.764 24.811 1.00 24.94 392 PHE A CA 1
ATOM 2850 C C . PHE A 1 392 ? -36.067 -37.495 26.261 1.00 24.94 392 PHE A C 1
ATOM 2852 O O . PHE A 1 392 ? -36.392 -36.348 26.573 1.00 24.94 392 PHE A O 1
ATOM 2859 N N . PRO A 1 393 ? -36.132 -38.506 27.160 1.00 27.44 393 PRO A N 1
ATOM 2860 C CA . PRO A 1 393 ? -36.662 -38.316 28.516 1.00 27.44 393 PRO A CA 1
ATOM 2861 C C . PRO A 1 393 ? -35.696 -37.588 29.477 1.00 27.44 393 PRO A C 1
ATOM 2863 O O . PRO A 1 393 ? -34.489 -37.849 29.456 1.00 27.44 393 PRO A O 1
ATOM 2866 N N . PRO A 1 394 ? -36.200 -36.743 30.398 1.00 30.12 394 PRO A N 1
ATOM 2867 C CA . PRO A 1 394 ? -35.367 -35.988 31.333 1.00 30.12 394 PRO A CA 1
ATOM 2868 C C . PRO A 1 394 ? -34.919 -36.843 32.532 1.00 30.12 394 PRO A C 1
ATOM 2870 O O . PRO A 1 394 ? -35.589 -36.904 33.562 1.00 30.12 394 PRO A O 1
ATOM 2873 N N . SER A 1 395 ? -33.772 -37.522 32.424 1.00 29.61 395 SER A N 1
ATOM 2874 C CA . SER A 1 395 ? -33.132 -38.209 33.572 1.00 29.61 395 SER A CA 1
ATOM 2875 C C . SER A 1 395 ? -31.595 -38.292 33.527 1.00 29.61 395 SER A C 1
ATOM 2877 O O . SER A 1 395 ? -31.006 -38.885 34.425 1.00 29.61 395 SER A O 1
ATOM 2879 N N . LEU A 1 396 ? -30.928 -37.712 32.518 1.00 28.36 396 LEU A N 1
ATOM 2880 C CA . LEU A 1 396 ? -29.473 -37.865 32.309 1.00 28.36 396 LEU A CA 1
ATOM 2881 C C . LEU A 1 396 ? -28.692 -36.553 32.074 1.00 28.36 396 LEU A C 1
ATOM 2883 O O . LEU A 1 396 ? -27.505 -36.600 31.769 1.00 28.36 396 LEU A O 1
ATOM 2887 N N . LEU A 1 397 ? -29.306 -35.380 32.272 1.00 27.66 397 LEU A N 1
ATOM 2888 C CA . LEU A 1 397 ? -28.676 -34.072 32.013 1.00 27.66 397 LEU A CA 1
ATOM 2889 C C . LEU A 1 397 ? -28.248 -33.324 33.295 1.00 27.66 397 LEU A C 1
ATOM 2891 O O . LEU A 1 397 ? -28.522 -32.140 33.457 1.00 27.66 397 LEU A O 1
ATOM 2895 N N . VAL A 1 398 ? -27.598 -34.026 34.232 1.00 30.78 398 VAL A N 1
ATOM 2896 C CA . VAL A 1 398 ? -27.064 -33.441 35.490 1.00 30.78 398 VAL A CA 1
ATOM 2897 C C . VAL A 1 398 ? -25.589 -33.828 35.737 1.00 30.78 398 VAL A C 1
ATOM 2899 O O . VAL A 1 398 ? -25.006 -33.449 36.746 1.00 30.78 398 VAL A O 1
ATOM 2902 N N . LEU A 1 399 ? -24.942 -34.557 34.815 1.00 27.69 399 LEU A N 1
ATOM 2903 C CA . LEU A 1 399 ? -23.573 -35.066 35.011 1.00 27.69 399 LEU A CA 1
ATOM 2904 C C . LEU A 1 399 ? -22.676 -34.965 33.759 1.00 27.69 399 LEU A C 1
ATOM 2906 O O . LEU A 1 399 ? -21.985 -35.914 33.404 1.00 27.69 399 LEU A O 1
ATOM 2910 N N . ALA A 1 400 ? -22.694 -33.807 33.090 1.00 26.31 400 ALA A N 1
ATOM 2911 C CA . ALA A 1 400 ? -21.806 -33.502 31.954 1.00 26.31 400 ALA A CA 1
ATOM 2912 C C . ALA A 1 400 ? -21.249 -32.058 31.945 1.00 26.31 400 ALA A C 1
ATOM 2914 O O . ALA A 1 400 ? -20.556 -31.672 31.012 1.00 26.31 400 ALA A O 1
ATOM 2915 N N . LEU A 1 401 ? -21.526 -31.255 32.982 1.00 29.17 401 LEU A N 1
ATOM 2916 C CA . LEU A 1 401 ? -21.112 -29.846 33.096 1.00 29.17 401 LEU A CA 1
ATOM 2917 C C . LEU A 1 401 ? -20.014 -29.649 34.161 1.00 29.17 401 LEU A C 1
ATOM 2919 O O . LEU A 1 401 ? -20.103 -28.778 35.022 1.00 29.17 401 LEU A O 1
ATOM 2923 N N . ALA A 1 402 ? -18.976 -30.492 34.117 1.00 31.08 402 ALA A N 1
ATOM 2924 C CA . ALA A 1 402 ? -17.778 -30.351 34.947 1.00 31.08 402 ALA A CA 1
ATOM 2925 C C . ALA A 1 402 ? -16.552 -31.055 34.325 1.00 31.08 402 ALA A C 1
ATOM 2927 O O . ALA A 1 402 ? -16.452 -32.278 34.378 1.00 31.08 402 ALA A O 1
ATOM 2928 N N . GLY A 1 403 ? -15.590 -30.271 33.816 1.00 29.28 403 GLY A N 1
ATOM 2929 C CA . GLY A 1 403 ? -14.203 -30.711 33.588 1.00 29.28 403 GLY A CA 1
ATOM 2930 C C . GLY A 1 403 ? -13.793 -31.069 32.151 1.00 29.28 403 GLY A C 1
ATOM 2931 O O . GLY A 1 403 ? -13.717 -32.247 31.818 1.00 29.28 403 GLY A O 1
ATOM 2932 N N . ALA A 1 404 ? -13.413 -30.062 31.349 1.00 26.20 404 ALA A N 1
ATOM 2933 C CA . ALA A 1 404 ? -12.616 -30.234 30.119 1.00 26.20 404 ALA A CA 1
ATOM 2934 C C . ALA A 1 404 ? -11.904 -28.927 29.673 1.00 26.20 404 ALA A C 1
ATOM 2936 O O . ALA A 1 404 ? -12.050 -28.481 28.539 1.00 26.20 404 ALA A O 1
ATOM 2937 N N . THR A 1 405 ? -11.147 -28.268 30.559 1.00 33.38 405 THR A N 1
ATOM 2938 C CA . THR A 1 405 ? -10.381 -27.051 30.211 1.00 33.38 405 THR A CA 1
ATOM 2939 C C . THR A 1 405 ? -8.943 -27.363 29.780 1.00 33.38 405 THR A C 1
ATOM 2941 O O . THR A 1 405 ? -8.028 -27.212 30.592 1.00 33.38 405 THR A O 1
ATOM 2944 N N . SER A 1 406 ? -8.733 -27.753 28.518 1.00 30.66 406 SER A N 1
ATOM 2945 C CA . SER A 1 406 ? -7.463 -27.549 27.788 1.00 30.66 406 SER A CA 1
ATOM 2946 C C . SER A 1 406 ? -7.513 -28.071 26.343 1.00 30.66 406 SER A C 1
ATOM 2948 O O . SER A 1 406 ? -7.970 -29.180 26.101 1.00 30.66 406 SER A O 1
ATOM 2950 N N . GLY A 1 407 ? -6.962 -27.286 25.408 1.00 36.78 407 GLY A N 1
ATOM 2951 C CA . GLY A 1 407 ? -6.396 -27.756 24.133 1.00 36.78 407 GLY A CA 1
ATOM 2952 C C . GLY A 1 407 ? -7.268 -28.643 23.236 1.00 36.78 407 GLY A C 1
ATOM 2953 O O . GLY A 1 407 ? -6.971 -29.824 23.085 1.00 36.78 407 GLY A O 1
ATOM 2954 N N . LEU A 1 408 ? -8.256 -28.050 22.565 1.00 28.69 408 LEU A N 1
ATOM 2955 C CA . LEU A 1 408 ? -8.815 -28.576 21.316 1.00 28.69 408 LEU A CA 1
ATOM 2956 C C . LEU A 1 408 ? -8.891 -27.440 20.297 1.00 28.69 408 LEU A C 1
ATOM 2958 O O . LEU A 1 408 ? -9.307 -26.332 20.642 1.00 28.69 408 LEU A O 1
ATOM 2962 N N . ASP A 1 409 ? -8.469 -27.716 19.066 1.00 30.42 409 ASP A N 1
ATOM 2963 C CA . ASP A 1 409 ? -8.527 -26.762 17.964 1.00 30.42 409 ASP A CA 1
ATOM 2964 C C . ASP A 1 409 ? -9.978 -26.415 17.614 1.00 30.42 409 ASP A C 1
ATOM 2966 O O . ASP A 1 409 ? -10.868 -27.271 17.627 1.00 30.42 409 ASP A O 1
ATOM 2970 N N . ALA A 1 410 ? -10.218 -25.147 17.280 1.00 28.67 410 ALA A N 1
ATOM 2971 C CA . ALA A 1 410 ? -11.511 -24.724 16.772 1.00 28.67 410 ALA A CA 1
ATOM 2972 C C . ALA A 1 410 ? -11.710 -25.302 15.364 1.00 28.67 410 ALA A C 1
ATOM 2974 O O . ALA A 1 410 ? -11.073 -24.860 14.407 1.00 28.67 410 ALA A O 1
ATOM 2975 N N . LEU A 1 411 ? -12.619 -26.273 15.237 1.00 28.38 411 LEU A N 1
ATOM 2976 C CA . LEU A 1 411 ? -13.250 -26.557 13.949 1.00 28.38 411 LEU A CA 1
ATOM 2977 C C . LEU A 1 411 ? -13.881 -25.249 13.441 1.00 28.38 411 LEU A C 1
ATOM 2979 O O . LEU A 1 411 ? -14.483 -24.539 14.253 1.00 28.38 411 LEU A O 1
ATOM 2983 N N . PRO A 1 412 ? -13.744 -24.912 12.147 1.00 36.16 412 PRO A N 1
ATOM 2984 C CA . PRO A 1 412 ? -14.259 -23.655 11.633 1.00 36.16 412 PRO A CA 1
ATOM 2985 C C . PRO A 1 412 ? -15.770 -23.583 11.851 1.00 36.16 412 PRO A C 1
ATOM 2987 O O . PRO A 1 412 ? -16.516 -24.500 11.496 1.00 36.16 412 PRO A O 1
ATOM 2990 N N . THR A 1 413 ? -16.211 -22.473 12.435 1.00 37.94 413 THR A N 1
ATOM 2991 C CA . THR A 1 413 ? -17.591 -22.014 12.297 1.00 37.94 413 THR A CA 1
ATOM 2992 C C . THR A 1 413 ? -17.920 -21.869 10.815 1.00 37.94 413 THR A C 1
ATOM 2994 O O . THR A 1 413 ? -17.041 -21.633 9.990 1.00 37.94 413 THR A O 1
ATOM 2997 N N . GLN A 1 414 ? -19.186 -22.053 10.455 1.00 45.47 414 GLN A N 1
ATOM 2998 C CA . GLN A 1 414 ? -19.610 -21.883 9.072 1.00 45.47 414 GLN A CA 1
ATOM 2999 C C . GLN A 1 414 ? -19.764 -20.382 8.795 1.00 45.47 414 GLN A C 1
ATOM 3001 O O . GLN A 1 414 ? -20.838 -19.834 9.035 1.00 45.47 414 GLN A O 1
ATOM 3006 N N . ASP A 1 415 ? -18.666 -19.744 8.374 1.00 69.56 415 ASP A N 1
ATOM 3007 C CA . ASP A 1 415 ? -18.556 -18.289 8.204 1.00 69.56 415 ASP A CA 1
ATOM 3008 C C . ASP A 1 415 ? -19.745 -17.718 7.410 1.00 69.56 415 ASP A C 1
ATOM 3010 O O . ASP A 1 415 ? -20.019 -18.128 6.276 1.00 69.56 415 ASP A O 1
ATOM 3014 N N . ASN A 1 416 ? -20.428 -16.738 8.000 1.00 88.62 416 ASN A N 1
ATOM 3015 C CA . ASN A 1 416 ? -21.646 -16.122 7.482 1.00 88.62 416 ASN A CA 1
ATOM 3016 C C . ASN A 1 416 ? -21.425 -14.629 7.164 1.00 88.62 416 ASN A C 1
ATOM 3018 O O . ASN A 1 416 ? -20.604 -13.947 7.775 1.00 88.62 416 ASN A O 1
ATOM 3022 N N . VAL A 1 417 ? -22.202 -14.069 6.232 1.00 91.50 417 VAL A N 1
ATOM 3023 C CA . VAL A 1 417 ? -22.153 -12.633 5.893 1.00 91.50 417 VAL A CA 1
ATOM 3024 C C . VAL A 1 417 ? -22.516 -11.731 7.081 1.00 91.50 417 VAL A C 1
ATOM 3026 O O . VAL A 1 417 ? -22.124 -10.564 7.110 1.00 91.50 417 VAL A O 1
ATOM 3029 N N . THR A 1 418 ? -23.213 -12.269 8.087 1.00 93.31 418 THR A N 1
ATOM 3030 C CA . THR A 1 418 ? -23.503 -11.591 9.360 1.00 93.31 418 THR A CA 1
ATOM 3031 C C . THR A 1 418 ? -22.277 -11.383 10.243 1.00 93.31 418 THR A C 1
ATOM 3033 O O . THR A 1 418 ? -22.301 -10.475 11.071 1.00 93.31 418 THR A O 1
ATOM 3036 N N . ASP A 1 419 ? -21.204 -12.157 10.051 1.00 94.56 419 ASP A N 1
ATOM 3037 C CA . ASP A 1 419 ? -20.009 -12.183 10.918 1.00 94.56 419 ASP A CA 1
ATOM 3038 C C . ASP A 1 419 ? -19.100 -10.956 10.700 1.00 94.56 419 ASP A C 1
ATOM 3040 O O . ASP A 1 419 ? -18.043 -10.798 11.313 1.00 94.56 419 ASP A O 1
ATOM 3044 N N . TYR A 1 420 ? -19.558 -10.038 9.845 1.00 95.56 420 TYR A N 1
ATOM 3045 C CA . TYR A 1 420 ? -19.117 -8.651 9.771 1.00 95.56 420 TYR A CA 1
ATOM 3046 C C . TYR A 1 420 ? -19.487 -7.847 11.036 1.00 95.56 420 TYR A C 1
ATOM 3048 O O . TYR A 1 420 ? -18.863 -6.825 11.334 1.00 95.56 420 TYR A O 1
ATOM 3056 N N . ALA A 1 421 ? -20.484 -8.309 11.800 1.00 95.38 421 ALA A N 1
ATOM 3057 C CA . ALA A 1 421 ? -20.860 -7.737 13.084 1.00 95.38 421 ALA A CA 1
ATOM 3058 C C . ALA A 1 421 ? -19.779 -7.992 14.152 1.00 95.38 421 ALA A C 1
ATOM 3060 O O . ALA A 1 421 ? -19.381 -9.139 14.370 1.00 95.38 421 ALA A O 1
ATOM 3061 N N . PRO A 1 422 ? -19.327 -6.958 14.881 1.00 95.19 422 PRO A N 1
ATOM 3062 C CA . PRO A 1 422 ? -18.384 -7.141 15.971 1.00 95.19 422 PRO A CA 1
ATOM 3063 C C . PRO A 1 422 ? -19.051 -7.785 17.193 1.00 95.19 422 PRO A C 1
ATOM 3065 O O . PRO A 1 422 ? -20.191 -7.485 17.549 1.00 95.19 422 PRO A O 1
ATOM 3068 N N . SER A 1 423 ? -18.295 -8.615 17.910 1.00 93.69 423 SER A N 1
ATOM 3069 C CA . SER A 1 423 ? -18.704 -9.142 19.213 1.00 93.69 423 SER A CA 1
ATOM 3070 C C . SER A 1 423 ? -18.635 -8.039 20.270 1.00 93.69 423 SER A C 1
ATOM 3072 O O . SER A 1 423 ? -17.547 -7.597 20.648 1.00 93.69 423 SER A O 1
ATOM 3074 N N . VAL A 1 424 ? -19.796 -7.605 20.761 1.00 91.00 424 VAL A N 1
ATOM 3075 C CA . VAL A 1 424 ? -19.943 -6.592 21.819 1.00 91.00 424 VAL A CA 1
ATOM 3076 C C . VAL A 1 424 ? -20.159 -7.223 23.199 1.00 91.00 424 VAL A C 1
ATOM 3078 O O . VAL A 1 424 ? -20.536 -8.386 23.314 1.00 91.00 424 VAL A O 1
ATOM 3081 N N . ASN A 1 425 ? -19.928 -6.444 24.261 1.00 87.62 425 ASN A N 1
ATOM 3082 C CA . ASN A 1 425 ? -20.001 -6.888 25.663 1.00 87.62 425 ASN A CA 1
ATOM 3083 C C . ASN A 1 425 ? -19.051 -8.052 26.015 1.00 87.62 425 ASN A C 1
ATOM 3085 O O . ASN A 1 425 ? -19.288 -8.793 26.968 1.00 87.62 425 ASN A O 1
ATOM 3089 N N . VAL A 1 426 ? -17.947 -8.181 25.275 1.00 91.19 426 VAL A N 1
ATOM 3090 C CA . VAL A 1 426 ? -16.851 -9.108 25.582 1.00 91.19 426 VAL A CA 1
ATOM 3091 C C . VAL A 1 426 ? -16.127 -8.619 26.837 1.00 91.19 426 VAL A C 1
ATOM 3093 O O . VAL A 1 426 ? -15.949 -7.415 27.020 1.00 91.19 426 VAL A O 1
ATOM 3096 N N . GLU A 1 427 ? -15.678 -9.532 27.696 1.00 89.31 427 GLU A N 1
ATOM 3097 C CA . GLU A 1 427 ? -14.886 -9.180 28.878 1.00 89.31 427 GLU A CA 1
ATOM 3098 C C . GLU A 1 427 ? -13.587 -8.456 28.469 1.00 89.31 427 GLU A C 1
ATOM 3100 O O . GLU A 1 427 ? -12.770 -8.979 27.702 1.00 89.31 427 GLU A O 1
ATOM 3105 N N . CYS A 1 428 ? -13.409 -7.224 28.956 1.00 87.12 428 CYS A N 1
ATOM 3106 C CA . CYS A 1 428 ? -12.155 -6.492 28.804 1.00 87.12 428 CYS A CA 1
ATOM 3107 C C . CYS A 1 428 ? -11.006 -7.218 29.528 1.00 87.12 428 CYS A C 1
ATOM 3109 O O . CYS A 1 428 ? -11.226 -7.794 30.594 1.00 87.12 428 CYS A O 1
ATOM 3111 N N . PRO A 1 429 ? -9.758 -7.139 29.026 1.00 87.62 429 PRO A N 1
ATOM 3112 C CA . PRO A 1 429 ? -8.610 -7.588 29.800 1.00 87.62 429 PRO A CA 1
ATOM 3113 C C . PRO A 1 429 ? -8.467 -6.736 31.069 1.00 87.62 429 PRO A C 1
ATOM 3115 O O . PRO A 1 429 ? -8.874 -5.574 31.105 1.00 87.62 429 PRO A O 1
ATOM 3118 N N . ASP A 1 430 ? -7.857 -7.306 32.107 1.00 84.00 430 ASP A N 1
ATOM 3119 C CA . ASP A 1 430 ? -7.610 -6.601 33.363 1.00 84.00 430 ASP A CA 1
ATOM 3120 C C . ASP A 1 430 ? -6.704 -5.376 33.145 1.00 84.00 430 ASP A C 1
ATOM 3122 O O . ASP A 1 430 ? -5.484 -5.485 33.019 1.00 84.00 430 ASP A O 1
ATOM 3126 N N . PHE A 1 431 ? -7.312 -4.188 33.163 1.00 80.62 431 PHE A N 1
ATOM 3127 C CA . PHE A 1 431 ? -6.632 -2.902 33.007 1.00 80.62 431 PHE A CA 1
ATOM 3128 C C . PHE A 1 431 ? -5.568 -2.611 34.083 1.00 80.62 431 PHE A C 1
ATOM 3130 O O . PHE A 1 431 ? -4.790 -1.672 33.914 1.00 80.62 431 PHE A O 1
ATOM 3137 N N . SER A 1 432 ? -5.513 -3.367 35.189 1.00 75.81 432 SER A N 1
ATOM 3138 C CA . SER A 1 432 ? -4.448 -3.230 36.195 1.00 75.81 432 SER A CA 1
ATOM 3139 C C . SER A 1 432 ? -3.145 -3.943 35.807 1.00 75.81 432 SER A C 1
ATOM 3141 O O . SER A 1 432 ? -2.082 -3.569 36.304 1.00 75.81 432 SER A O 1
ATOM 3143 N N . THR A 1 433 ? -3.207 -4.905 34.878 1.00 79.94 433 THR A N 1
ATOM 3144 C CA . THR A 1 433 ? -2.046 -5.635 34.339 1.00 79.94 433 THR A CA 1
ATOM 3145 C C . THR A 1 433 ? -1.814 -5.387 32.846 1.00 79.94 433 THR A C 1
ATOM 3147 O O . THR A 1 433 ? -0.668 -5.419 32.399 1.00 79.94 433 THR A O 1
ATOM 3150 N N . THR A 1 434 ? -2.867 -5.097 32.075 1.00 81.75 434 THR A N 1
ATOM 3151 C CA . THR A 1 434 ? -2.834 -4.933 30.613 1.00 81.75 434 THR A CA 1
ATOM 3152 C C . THR A 1 434 ? -3.558 -3.653 30.192 1.00 81.75 434 THR A C 1
ATOM 3154 O O . THR A 1 434 ? -4.783 -3.616 30.099 1.00 81.75 434 THR A O 1
ATOM 3157 N N . SER A 1 435 ? -2.806 -2.592 29.888 1.00 86.75 435 SER A N 1
ATOM 3158 C CA . SER A 1 435 ? -3.379 -1.397 29.251 1.00 86.75 435 SER A CA 1
ATOM 3159 C C . SER A 1 435 ? -3.709 -1.678 27.784 1.00 86.75 435 SER A C 1
ATOM 3161 O O . SER A 1 435 ? -2.869 -2.213 27.060 1.00 86.75 435 SER A O 1
ATOM 3163 N N . LEU A 1 436 ? -4.899 -1.271 27.329 1.00 90.56 436 LEU A N 1
ATOM 3164 C CA . LEU A 1 436 ? -5.249 -1.283 25.903 1.00 90.56 436 LEU A CA 1
ATOM 3165 C C . LEU A 1 436 ? -4.610 -0.119 25.128 1.00 90.56 436 LEU A C 1
ATOM 3167 O O . LEU A 1 436 ? -4.379 -0.256 23.929 1.00 90.56 436 LEU A O 1
ATOM 3171 N N . LEU A 1 437 ? -4.288 0.990 25.810 1.00 92.81 437 LEU A N 1
ATOM 3172 C CA . LEU A 1 437 ? -3.555 2.123 25.239 1.00 92.81 437 LEU A CA 1
ATOM 3173 C C . LEU A 1 437 ? -2.057 2.061 25.544 1.00 92.81 437 LEU A C 1
ATOM 3175 O O . LEU A 1 437 ? -1.648 1.725 26.662 1.00 92.81 437 LEU A O 1
ATOM 3179 N N . ARG A 1 438 ? -1.246 2.523 24.592 1.00 93.81 438 ARG A N 1
ATOM 3180 C CA . ARG A 1 438 ? 0.156 2.905 24.796 1.00 93.81 438 ARG A CA 1
ATOM 3181 C C . ARG A 1 438 ? 0.322 4.380 24.445 1.00 93.81 438 ARG A C 1
ATOM 3183 O O . ARG A 1 438 ? 0.161 4.765 23.294 1.00 93.81 438 ARG A O 1
ATOM 3190 N N . GLU A 1 439 ? 0.667 5.207 25.427 1.00 94.06 439 GLU A N 1
ATOM 3191 C CA . GLU A 1 439 ? 1.013 6.615 25.208 1.00 94.06 439 GLU A CA 1
ATOM 3192 C C . GLU A 1 439 ? 2.530 6.822 25.222 1.00 94.06 439 GLU A C 1
ATOM 3194 O O . GLU A 1 439 ? 3.244 6.221 26.028 1.00 94.06 439 GLU A O 1
ATOM 3199 N N . TRP A 1 440 ? 3.020 7.732 24.378 1.00 94.69 440 TRP A N 1
ATOM 3200 C CA . TRP A 1 440 ? 4.435 8.106 24.316 1.00 94.69 440 TRP A CA 1
ATOM 3201 C C . TRP A 1 440 ? 4.617 9.629 24.419 1.00 94.69 440 TRP A C 1
ATOM 3203 O O . TRP A 1 440 ? 3.649 10.386 24.556 1.00 94.69 440 TRP A O 1
ATOM 3213 N N . SER A 1 441 ? 5.870 10.085 24.330 1.00 93.62 441 SER A N 1
ATOM 3214 C CA . SER A 1 441 ? 6.202 11.467 23.962 1.00 93.62 441 SER A CA 1
ATOM 3215 C C . SER A 1 441 ? 6.753 11.511 22.528 1.00 93.62 441 SER A C 1
ATOM 3217 O O . SER A 1 441 ? 7.346 10.522 22.086 1.00 93.62 441 SER A O 1
ATOM 3219 N N . PRO A 1 442 ? 6.648 12.643 21.804 1.00 92.44 442 PRO A N 1
ATOM 3220 C CA . PRO A 1 442 ? 7.155 12.753 20.431 1.00 92.44 442 PRO A CA 1
ATOM 3221 C C . PRO A 1 442 ? 8.670 12.529 20.283 1.00 92.44 442 PRO A C 1
ATOM 3223 O O . PRO A 1 442 ? 9.161 12.304 19.184 1.00 92.44 442 PRO A O 1
ATOM 3226 N N . GLN A 1 443 ? 9.434 12.608 21.376 1.00 92.00 443 GLN A N 1
ATOM 3227 C CA . GLN A 1 443 ? 10.882 12.377 21.392 1.00 92.00 443 GLN A CA 1
ATOM 3228 C C . GLN A 1 443 ? 11.262 10.934 21.768 1.00 92.00 443 GLN A C 1
ATOM 3230 O O . GLN A 1 443 ? 12.426 10.569 21.626 1.00 92.00 443 GLN A O 1
ATOM 3235 N N . ASN A 1 444 ? 10.318 10.125 22.265 1.00 93.69 444 ASN A N 1
ATOM 3236 C CA . ASN A 1 444 ? 10.568 8.771 22.767 1.00 93.69 444 ASN A CA 1
ATOM 3237 C C . ASN A 1 444 ? 9.377 7.840 22.471 1.00 93.69 444 ASN A C 1
ATOM 3239 O O . ASN A 1 444 ? 8.732 7.312 23.380 1.00 93.69 444 ASN A O 1
ATOM 3243 N N . GLN A 1 445 ? 9.066 7.678 21.185 1.00 95.00 445 GLN A N 1
ATOM 3244 C CA . GLN A 1 445 ? 8.057 6.738 20.693 1.00 95.00 445 GLN A CA 1
ATOM 3245 C C . GLN A 1 445 ? 8.620 5.315 20.575 1.00 95.00 445 GLN A C 1
ATOM 3247 O O . GLN A 1 445 ? 9.822 5.123 20.383 1.00 95.00 445 GLN A O 1
ATOM 3252 N N . SER A 1 446 ? 7.750 4.305 20.652 1.00 95.75 446 SER A N 1
ATOM 3253 C CA . SER A 1 446 ? 8.140 2.891 20.566 1.00 95.75 446 SER A CA 1
ATOM 3254 C C . SER A 1 446 ? 7.120 2.070 19.781 1.00 95.75 446 SER A C 1
ATOM 3256 O O . SER A 1 446 ? 5.918 2.292 19.906 1.00 95.75 446 SER A O 1
ATOM 3258 N N . LEU A 1 447 ? 7.596 1.103 18.997 1.00 97.12 447 LEU A N 1
ATOM 3259 C CA . LEU A 1 447 ? 6.750 0.159 18.255 1.00 97.12 447 LEU A CA 1
ATOM 3260 C C . LEU A 1 447 ? 6.035 -0.821 19.188 1.00 97.12 447 LEU A C 1
ATOM 3262 O O . LEU A 1 447 ? 6.387 -0.929 20.370 1.00 97.12 447 LEU A O 1
ATOM 3266 N N . HIS A 1 448 ? 5.054 -1.556 18.664 1.00 96.50 448 HIS A N 1
ATOM 3267 C CA . HIS A 1 448 ? 4.403 -2.605 19.441 1.00 96.50 448 HIS A CA 1
ATOM 3268 C C . HIS A 1 448 ? 5.387 -3.768 19.699 1.00 96.50 448 HIS A C 1
ATOM 3270 O O . HIS A 1 448 ? 6.089 -4.180 18.772 1.00 96.50 448 HIS A O 1
ATOM 3276 N N . PRO A 1 449 ? 5.463 -4.364 20.908 1.00 96.38 449 PRO A N 1
ATOM 3277 C CA . PRO A 1 449 ? 6.442 -5.422 21.187 1.00 96.38 449 PRO A CA 1
ATOM 3278 C C . PRO A 1 449 ? 6.344 -6.634 20.247 1.00 96.38 449 PRO A C 1
ATOM 3280 O O . PRO A 1 449 ? 7.358 -7.255 19.936 1.00 96.38 449 PRO A O 1
ATOM 3283 N N . GLN A 1 450 ? 5.141 -6.948 19.753 1.00 97.44 450 GLN A N 1
ATOM 3284 C CA . GLN A 1 450 ? 4.928 -8.034 18.790 1.00 97.44 450 GLN A CA 1
ATOM 3285 C C . GLN A 1 450 ? 5.322 -7.659 17.347 1.00 97.44 450 GLN A C 1
ATOM 3287 O O . GLN A 1 450 ? 5.729 -8.542 16.598 1.00 97.44 450 GLN A O 1
ATOM 3292 N N . GLU A 1 451 ? 5.284 -6.374 16.965 1.00 98.19 451 GLU A N 1
ATOM 3293 C CA . GLU A 1 451 ? 5.839 -5.880 15.689 1.00 98.19 451 GLU A CA 1
ATOM 3294 C C . GLU A 1 451 ? 7.364 -6.051 15.690 1.00 98.19 451 GLU A C 1
ATOM 3296 O O . GLU A 1 451 ? 7.917 -6.676 14.786 1.00 98.19 451 GLU A O 1
ATOM 3301 N N . VAL A 1 452 ? 8.034 -5.605 16.762 1.00 98.25 452 VAL A N 1
ATOM 3302 C CA . VAL A 1 452 ? 9.486 -5.789 16.951 1.00 98.25 452 VAL A CA 1
ATOM 3303 C C . VAL A 1 452 ? 9.852 -7.274 16.926 1.00 98.25 452 VAL A C 1
ATOM 3305 O O . VAL A 1 452 ? 10.711 -7.686 16.147 1.00 98.25 452 VAL A O 1
ATOM 3308 N N . ALA A 1 453 ? 9.163 -8.098 17.724 1.00 98.38 453 ALA A N 1
ATOM 3309 C CA . ALA A 1 453 ? 9.420 -9.535 17.786 1.00 98.38 453 ALA A CA 1
ATOM 3310 C C . ALA A 1 453 ? 9.190 -10.236 16.436 1.00 98.38 453 ALA A C 1
ATOM 3312 O O . ALA A 1 453 ? 9.964 -11.125 16.082 1.00 98.38 453 ALA A O 1
ATOM 3313 N N . TYR A 1 454 ? 8.178 -9.832 15.658 1.00 98.56 454 TYR A N 1
ATOM 3314 C CA . TYR A 1 454 ? 7.952 -10.363 14.314 1.00 98.56 454 TYR A CA 1
ATOM 3315 C C . TYR A 1 454 ? 9.076 -9.977 13.349 1.00 98.56 454 TYR A C 1
ATOM 3317 O O . TYR A 1 454 ? 9.659 -10.849 12.702 1.00 98.56 454 TYR A O 1
ATOM 3325 N N . VAL A 1 455 ? 9.389 -8.682 13.257 1.00 98.31 455 VAL A N 1
ATOM 3326 C CA . VAL A 1 455 ? 10.349 -8.142 12.286 1.00 98.31 455 VAL A CA 1
ATOM 3327 C C . VAL A 1 455 ? 11.759 -8.650 12.572 1.00 98.31 455 VAL A C 1
ATOM 3329 O O . VAL A 1 455 ? 12.443 -9.079 11.643 1.00 98.31 455 VAL A O 1
ATOM 3332 N N . ASP A 1 456 ? 12.181 -8.692 13.836 1.00 97.31 456 ASP A N 1
ATOM 3333 C CA . ASP A 1 456 ? 13.501 -9.210 14.196 1.00 97.31 456 ASP A CA 1
ATOM 3334 C C . ASP A 1 456 ? 13.553 -10.753 14.107 1.00 97.31 456 ASP A C 1
ATOM 3336 O O . ASP A 1 456 ? 14.578 -11.305 13.704 1.00 97.31 456 ASP A O 1
ATOM 3340 N N . SER A 1 457 ? 12.453 -11.475 14.374 1.00 97.56 457 SER A N 1
ATOM 3341 C CA . SER A 1 457 ? 12.359 -12.922 14.093 1.00 97.56 457 SER A CA 1
ATOM 3342 C C . SER A 1 457 ? 12.528 -13.206 12.599 1.00 97.56 457 SER A C 1
ATOM 3344 O O . SER A 1 457 ? 13.390 -14.003 12.219 1.00 97.56 457 SER A O 1
ATOM 3346 N N . ARG A 1 458 ? 11.772 -12.511 11.741 1.00 97.44 458 ARG A N 1
ATOM 3347 C CA . ARG A 1 458 ? 11.840 -12.635 10.278 1.00 97.44 458 ARG A CA 1
ATOM 3348 C C . ARG A 1 458 ? 13.193 -12.193 9.718 1.00 97.44 458 ARG A C 1
ATOM 3350 O O . ARG A 1 458 ? 13.702 -12.820 8.788 1.00 97.44 458 ARG A O 1
ATOM 3357 N N . TYR A 1 459 ? 13.815 -11.163 10.295 1.00 96.62 459 TYR A N 1
ATOM 3358 C CA . TYR A 1 459 ? 15.163 -10.748 9.905 1.00 96.62 459 TYR A CA 1
ATOM 3359 C C . TYR A 1 459 ? 16.177 -11.878 10.126 1.00 96.62 459 TYR A C 1
ATOM 3361 O O . TYR A 1 459 ? 16.922 -12.239 9.215 1.00 96.62 459 TYR A O 1
ATOM 3369 N N . ASN A 1 460 ? 16.150 -12.488 11.314 1.00 95.38 460 ASN A N 1
ATOM 3370 C CA . ASN A 1 460 ? 17.085 -13.543 11.694 1.00 95.38 460 ASN A CA 1
ATOM 3371 C C . ASN A 1 460 ? 16.822 -14.901 11.015 1.00 95.38 460 ASN A C 1
ATOM 3373 O O . ASN A 1 460 ? 17.767 -15.670 10.875 1.00 95.38 460 ASN A O 1
ATOM 3377 N N . THR A 1 461 ? 15.582 -15.199 10.602 1.00 95.00 461 THR A N 1
ATOM 3378 C CA . THR A 1 461 ? 15.177 -16.527 10.080 1.00 95.00 461 THR A CA 1
ATOM 3379 C C . THR A 1 461 ? 14.859 -16.580 8.585 1.00 95.00 461 THR A C 1
ATOM 3381 O O . THR A 1 461 ? 14.682 -17.672 8.051 1.00 95.00 461 THR A O 1
ATOM 3384 N N . THR A 1 462 ? 14.761 -15.438 7.895 1.00 95.75 462 THR A N 1
ATOM 3385 C CA . THR A 1 462 ? 14.370 -15.402 6.472 1.00 95.75 462 THR A CA 1
ATOM 3386 C C . THR A 1 462 ? 15.138 -14.343 5.688 1.00 95.75 462 THR A C 1
ATOM 3388 O O . THR A 1 462 ? 15.788 -14.662 4.698 1.00 95.75 462 THR A O 1
ATOM 3391 N N . VAL A 1 463 ? 15.121 -13.080 6.131 1.00 96.62 463 VAL A N 1
ATOM 3392 C CA . VAL A 1 463 ? 15.631 -11.951 5.321 1.00 96.62 463 VAL A CA 1
ATOM 3393 C C . VAL A 1 463 ? 17.119 -12.084 5.008 1.00 96.62 463 VAL A C 1
ATOM 3395 O O . VAL A 1 463 ? 17.517 -11.787 3.887 1.00 96.62 463 VAL A O 1
ATOM 3398 N N . GLN A 1 464 ? 17.948 -12.547 5.951 1.00 94.62 464 GLN A N 1
ATOM 3399 C CA . GLN A 1 464 ? 19.381 -12.745 5.692 1.00 94.62 464 GLN A CA 1
ATOM 3400 C C . GLN A 1 464 ? 19.644 -13.780 4.586 1.00 94.62 464 GLN A C 1
ATOM 3402 O O . GLN A 1 464 ? 20.487 -13.540 3.723 1.00 94.62 464 GLN A O 1
ATOM 3407 N N . ASP A 1 465 ? 18.900 -14.887 4.563 1.00 95.06 465 ASP A N 1
ATOM 3408 C CA . ASP A 1 465 ? 19.056 -15.917 3.532 1.00 95.06 465 ASP A CA 1
ATOM 3409 C C . ASP A 1 465 ? 18.473 -15.480 2.185 1.00 95.06 465 ASP A C 1
ATOM 3411 O O . ASP A 1 465 ? 19.062 -15.771 1.147 1.00 95.06 465 ASP A O 1
ATOM 3415 N N . GLU A 1 466 ? 17.401 -14.686 2.181 1.00 97.06 466 GLU A N 1
ATOM 3416 C CA . GLU A 1 466 ? 16.872 -14.062 0.962 1.00 97.06 466 GLU A CA 1
ATOM 3417 C C . GLU A 1 466 ? 17.829 -12.998 0.387 1.00 97.06 466 GLU A C 1
ATOM 3419 O O . GLU A 1 466 ? 18.017 -12.933 -0.829 1.00 97.06 466 GLU A O 1
ATOM 3424 N N . TRP A 1 467 ? 18.538 -12.227 1.226 1.00 97.25 467 TRP A N 1
ATOM 3425 C CA . TRP A 1 467 ? 19.641 -11.366 0.769 1.00 97.25 467 TRP A CA 1
ATOM 3426 C C . TRP A 1 467 ? 20.767 -12.187 0.130 1.00 97.25 467 TRP A C 1
ATOM 3428 O O . TRP A 1 467 ? 21.261 -11.826 -0.940 1.00 97.25 467 TRP A O 1
ATOM 3438 N N . ASN A 1 468 ? 21.150 -13.309 0.746 1.00 95.12 468 ASN A N 1
ATOM 3439 C CA . ASN A 1 468 ? 22.155 -14.221 0.194 1.00 95.12 468 ASN A CA 1
ATOM 3440 C C . ASN A 1 468 ? 21.683 -14.849 -1.135 1.00 95.12 468 ASN A C 1
ATOM 3442 O O . ASN A 1 468 ? 22.468 -14.977 -2.074 1.00 95.12 468 ASN A O 1
ATOM 3446 N N . ALA A 1 469 ? 20.397 -15.191 -1.254 1.00 96.12 469 ALA A N 1
ATOM 3447 C CA . ALA A 1 469 ? 19.801 -15.761 -2.461 1.00 96.12 469 ALA A CA 1
ATOM 3448 C C . ALA A 1 469 ? 19.634 -14.740 -3.603 1.00 96.12 469 ALA A C 1
ATOM 3450 O O . ALA A 1 469 ? 19.731 -15.120 -4.773 1.00 96.12 469 ALA A O 1
ATOM 3451 N N . TRP A 1 470 ? 19.395 -13.463 -3.284 1.00 97.50 470 TRP A N 1
ATOM 3452 C CA . TRP A 1 470 ? 19.240 -12.383 -4.263 1.00 97.50 470 TRP A CA 1
ATOM 3453 C C . TRP A 1 470 ? 20.593 -11.860 -4.771 1.00 97.50 470 TRP A C 1
ATOM 3455 O O . TRP A 1 470 ? 20.797 -11.758 -5.982 1.00 97.50 470 TRP A O 1
ATOM 3465 N N . LEU A 1 471 ? 21.539 -11.573 -3.867 1.00 96.00 471 LEU A N 1
ATOM 3466 C CA . LEU A 1 471 ? 22.866 -11.034 -4.211 1.00 96.00 471 LEU A CA 1
ATOM 3467 C C . LEU A 1 471 ? 23.868 -12.118 -4.659 1.00 96.00 471 LEU A C 1
ATOM 3469 O O . LEU A 1 471 ? 24.876 -11.807 -5.301 1.00 96.00 471 LEU A O 1
ATOM 3473 N N . GLY A 1 472 ? 23.610 -13.386 -4.322 1.00 93.50 472 GLY A N 1
ATOM 3474 C CA . GLY A 1 472 ? 24.509 -14.507 -4.584 1.00 93.50 472 GLY A CA 1
ATOM 3475 C C . GLY A 1 472 ? 25.826 -14.395 -3.811 1.00 93.50 472 GLY A C 1
ATOM 3476 O O . GLY A 1 472 ? 25.865 -13.981 -2.655 1.00 93.50 472 GLY A O 1
ATOM 3477 N N . ASP A 1 473 ? 26.935 -14.738 -4.467 1.00 89.88 473 ASP A N 1
ATOM 3478 C CA . ASP A 1 473 ? 28.288 -14.582 -3.912 1.00 89.88 473 ASP A CA 1
ATOM 3479 C C . ASP A 1 473 ? 28.788 -13.121 -3.895 1.00 89.88 473 ASP A C 1
ATOM 3481 O O . ASP A 1 473 ? 29.841 -12.831 -3.326 1.00 89.88 473 ASP A O 1
ATOM 3485 N N . GLY A 1 474 ? 28.041 -12.194 -4.510 1.00 90.69 474 GLY A N 1
ATOM 3486 C CA . GLY A 1 474 ? 28.409 -10.786 -4.672 1.00 90.69 474 GLY A CA 1
ATOM 3487 C C . GLY A 1 474 ? 29.443 -10.504 -5.762 1.00 90.69 474 GLY A C 1
ATOM 3488 O O . GLY A 1 474 ? 29.806 -9.341 -5.953 1.00 90.69 474 GLY A O 1
ATOM 3489 N N . SER A 1 475 ? 29.879 -11.512 -6.528 1.00 91.75 475 SER A N 1
ATOM 3490 C CA . SER A 1 475 ? 30.852 -11.352 -7.621 1.00 91.75 475 SER A CA 1
ATOM 3491 C C . SER A 1 475 ? 30.392 -10.315 -8.651 1.00 91.75 475 SER A C 1
ATOM 3493 O O . SER A 1 475 ? 31.142 -9.396 -8.979 1.00 91.75 475 SER A O 1
ATOM 3495 N N . LYS A 1 476 ? 29.119 -10.388 -9.070 1.00 92.69 476 LYS A N 1
ATOM 3496 C CA . LYS A 1 476 ? 28.456 -9.419 -9.966 1.00 92.69 476 LYS A CA 1
ATOM 3497 C C . LYS A 1 476 ? 28.429 -7.987 -9.422 1.00 92.69 476 LYS A C 1
ATOM 3499 O O . LYS A 1 476 ? 28.369 -7.048 -10.205 1.00 92.69 476 LYS A O 1
ATOM 3504 N N . LEU A 1 477 ? 28.444 -7.827 -8.099 1.00 94.06 477 LEU A N 1
ATOM 3505 C CA . LEU A 1 477 ? 28.366 -6.538 -7.404 1.00 94.06 477 LEU A CA 1
ATOM 3506 C C . LEU A 1 477 ? 29.751 -5.983 -7.045 1.00 94.06 477 LEU A C 1
ATOM 3508 O O . LEU A 1 477 ? 29.860 -4.822 -6.657 1.00 94.06 477 LEU A O 1
ATOM 3512 N N . GLY A 1 478 ? 30.812 -6.789 -7.160 1.00 93.06 478 GLY A N 1
ATOM 3513 C CA . GLY A 1 478 ? 32.160 -6.434 -6.715 1.00 93.06 478 GLY A CA 1
ATOM 3514 C C . GLY A 1 478 ? 32.317 -6.373 -5.190 1.00 93.06 478 GLY A C 1
ATOM 3515 O O . GLY A 1 478 ? 33.182 -5.646 -4.703 1.00 93.06 478 GLY A O 1
ATOM 3516 N N . TYR A 1 479 ? 31.494 -7.109 -4.433 1.00 91.12 479 TYR A N 1
ATOM 3517 C CA . TYR A 1 479 ? 31.532 -7.155 -2.966 1.00 91.12 479 TYR A CA 1
ATOM 3518 C C . TYR A 1 479 ? 31.615 -8.591 -2.446 1.00 91.12 479 TYR A C 1
ATOM 3520 O O . TYR A 1 479 ? 31.024 -9.497 -3.020 1.00 91.12 479 TYR A O 1
ATOM 3528 N N . ASN A 1 480 ? 32.269 -8.789 -1.299 1.00 89.94 480 ASN A N 1
ATOM 3529 C CA . ASN A 1 480 ? 32.123 -10.027 -0.536 1.00 89.94 480 ASN A CA 1
ATOM 3530 C C . ASN A 1 480 ? 30.915 -9.908 0.410 1.00 89.94 480 ASN A C 1
ATOM 3532 O O . ASN A 1 480 ? 31.008 -9.253 1.455 1.00 89.94 480 ASN A O 1
ATOM 3536 N N . ILE A 1 481 ? 29.808 -10.576 0.073 1.00 89.69 481 ILE A N 1
ATOM 3537 C CA . ILE A 1 481 ? 28.560 -10.557 0.861 1.00 89.69 481 ILE A CA 1
ATOM 3538 C C . ILE A 1 481 ? 28.763 -11.102 2.285 1.00 89.69 481 ILE A C 1
ATOM 3540 O O . ILE A 1 481 ? 28.083 -10.663 3.212 1.00 89.69 481 ILE A O 1
ATOM 3544 N N . SER A 1 482 ? 29.772 -11.953 2.523 1.00 87.75 482 SER A N 1
ATOM 3545 C CA . SER A 1 482 ? 30.100 -12.440 3.873 1.00 87.75 482 SER A CA 1
ATOM 3546 C C . SER A 1 482 ? 30.477 -11.312 4.850 1.00 87.75 482 SER A C 1
ATOM 3548 O O . SER A 1 482 ? 30.414 -11.510 6.060 1.00 87.75 482 SER A O 1
ATOM 3550 N N . SER A 1 483 ? 30.858 -10.128 4.352 1.00 87.75 483 SER A N 1
ATOM 3551 C CA . SER A 1 483 ? 31.141 -8.943 5.178 1.00 87.75 483 SER A CA 1
ATOM 3552 C C . SER A 1 483 ? 29.884 -8.165 5.606 1.00 87.75 483 SER A C 1
ATOM 3554 O O . SER A 1 483 ? 29.940 -7.389 6.566 1.00 87.75 483 SER A O 1
ATOM 3556 N N . PHE A 1 484 ? 28.747 -8.399 4.938 1.00 89.56 484 PHE A N 1
ATOM 3557 C CA . PHE A 1 484 ? 27.460 -7.737 5.188 1.00 89.56 484 PHE A CA 1
ATOM 3558 C C . PHE A 1 484 ? 26.496 -8.571 6.054 1.00 89.56 484 PHE A C 1
ATOM 3560 O O . PHE A 1 484 ? 25.481 -8.036 6.498 1.00 89.56 484 PHE A O 1
ATOM 3567 N N . GLN A 1 485 ? 26.828 -9.834 6.355 1.00 86.00 485 GLN A N 1
ATOM 3568 C CA . GLN A 1 485 ? 26.048 -10.703 7.252 1.00 86.00 485 GLN A CA 1
ATOM 3569 C C . GLN A 1 485 ? 25.752 -10.011 8.592 1.00 86.00 485 GLN A C 1
ATOM 3571 O O . GLN A 1 485 ? 26.614 -9.327 9.154 1.00 86.00 485 GLN A O 1
ATOM 3576 N N . GLY A 1 486 ? 24.521 -10.147 9.089 1.00 87.38 486 GLY A N 1
ATOM 3577 C CA . GLY A 1 486 ? 24.022 -9.439 10.271 1.00 87.38 486 GLY A CA 1
ATOM 3578 C C . GLY A 1 486 ? 23.799 -7.929 10.097 1.00 87.38 486 GLY A C 1
ATOM 3579 O O . GLY A 1 486 ? 23.140 -7.329 10.942 1.00 87.38 486 GLY A O 1
ATOM 3580 N N . ARG A 1 487 ? 24.288 -7.298 9.017 1.00 91.44 487 ARG A N 1
ATOM 3581 C CA . ARG A 1 487 ? 24.266 -5.834 8.795 1.00 91.44 487 ARG A CA 1
ATOM 3582 C C . ARG A 1 487 ? 23.346 -5.378 7.660 1.00 91.44 487 ARG A C 1
ATOM 3584 O O . ARG A 1 487 ? 23.354 -4.183 7.341 1.00 91.44 487 ARG A O 1
ATOM 3591 N N . PHE A 1 488 ? 22.605 -6.293 7.037 1.00 95.31 488 PHE A N 1
ATOM 3592 C CA . PHE A 1 488 ? 21.766 -5.990 5.881 1.00 95.31 488 PHE A CA 1
ATOM 3593 C C . PHE A 1 488 ? 20.724 -4.889 6.176 1.00 95.31 488 PHE A C 1
ATOM 3595 O O . PHE A 1 488 ? 20.324 -4.705 7.330 1.00 95.31 488 PHE A O 1
ATOM 3602 N N . PRO A 1 489 ? 20.302 -4.108 5.166 1.00 96.06 489 PRO A N 1
ATOM 3603 C CA . PRO A 1 489 ? 19.452 -2.940 5.398 1.00 96.06 489 PRO A CA 1
ATOM 3604 C C . PRO A 1 489 ? 17.995 -3.327 5.695 1.00 96.06 489 PRO A C 1
ATOM 3606 O O . PRO A 1 489 ? 17.470 -4.265 5.093 1.00 96.06 489 PRO A O 1
ATOM 3609 N N . LYS A 1 490 ? 17.320 -2.591 6.590 1.00 97.25 490 LYS A N 1
ATOM 3610 C CA . LYS A 1 490 ? 15.861 -2.694 6.778 1.00 97.25 490 LYS A CA 1
ATOM 3611 C C . LYS A 1 490 ? 15.174 -1.967 5.616 1.00 97.25 490 LYS A C 1
ATOM 3613 O O . LYS A 1 490 ? 15.312 -0.750 5.476 1.00 97.25 490 LYS A O 1
ATOM 3618 N N . VAL A 1 491 ? 14.469 -2.727 4.776 1.00 98.62 491 VAL A N 1
ATOM 3619 C CA . VAL A 1 491 ? 13.796 -2.246 3.555 1.00 98.62 491 VAL A CA 1
ATOM 3620 C C . VAL A 1 491 ? 12.292 -2.097 3.803 1.00 98.62 491 VAL A C 1
ATOM 3622 O O . VAL A 1 491 ? 11.682 -2.987 4.394 1.00 98.62 491 VAL A O 1
ATOM 3625 N N . GLY A 1 492 ? 11.675 -1.016 3.330 1.00 98.62 492 GLY A N 1
ATOM 3626 C CA . GLY A 1 492 ? 10.214 -0.866 3.258 1.00 98.62 492 GLY A CA 1
ATOM 3627 C C . GLY A 1 492 ? 9.725 -0.714 1.819 1.00 98.62 492 GLY A C 1
ATOM 3628 O O . GLY A 1 492 ? 10.463 -0.198 0.983 1.00 98.62 492 GLY A O 1
ATOM 3629 N N . ILE A 1 493 ? 8.491 -1.130 1.532 1.00 98.81 493 ILE A N 1
ATOM 3630 C CA . ILE A 1 493 ? 7.807 -0.893 0.248 1.00 98.81 493 ILE A CA 1
ATOM 3631 C C . ILE A 1 493 ? 6.544 -0.065 0.508 1.00 98.81 493 ILE A C 1
ATOM 3633 O O . ILE A 1 493 ? 5.735 -0.470 1.335 1.00 98.81 493 ILE A O 1
ATOM 3637 N N . ALA A 1 494 ? 6.359 1.051 -0.200 1.00 98.50 494 ALA A N 1
ATOM 3638 C CA . ALA A 1 494 ? 5.156 1.884 -0.143 1.00 98.50 494 ALA A CA 1
ATOM 3639 C C . ALA A 1 494 ? 4.296 1.705 -1.405 1.00 98.50 494 ALA A C 1
ATOM 3641 O O . ALA A 1 494 ? 4.784 1.887 -2.526 1.00 98.50 494 ALA A O 1
ATOM 3642 N N . VAL A 1 495 ? 3.015 1.377 -1.210 1.00 98.06 495 VAL A N 1
ATOM 3643 C CA . VAL A 1 495 ? 2.007 1.158 -2.259 1.00 98.06 495 VAL A CA 1
ATOM 3644 C C . VAL A 1 495 ? 0.957 2.282 -2.203 1.00 98.06 495 VAL A C 1
ATOM 3646 O O . VAL A 1 495 ? 0.259 2.393 -1.193 1.00 98.06 495 VAL A O 1
ATOM 3649 N N . PRO A 1 496 ? 0.843 3.132 -3.238 1.00 95.81 496 PRO A N 1
ATOM 3650 C CA . PRO A 1 496 ? 0.027 4.343 -3.194 1.00 95.81 496 PRO A CA 1
ATOM 3651 C C . PRO A 1 496 ? -1.468 4.090 -3.390 1.00 95.81 496 PRO A C 1
ATOM 3653 O O . PRO A 1 496 ? -1.899 2.991 -3.749 1.00 95.81 496 PRO A O 1
ATOM 3656 N N . GLY A 1 497 ? -2.242 5.160 -3.234 1.00 93.50 497 GLY A N 1
ATOM 3657 C CA . GLY A 1 497 ? -3.647 5.215 -3.605 1.00 93.50 497 GLY A CA 1
ATOM 3658 C C . GLY A 1 497 ? -3.903 5.466 -5.089 1.00 93.50 497 GLY A C 1
ATOM 3659 O O . GLY A 1 497 ? -2.988 5.667 -5.897 1.00 93.50 497 GLY A O 1
ATOM 3660 N N . GLY A 1 498 ? -5.187 5.409 -5.452 1.00 89.44 498 GLY A N 1
ATOM 3661 C CA . GLY A 1 498 ? -5.655 5.469 -6.841 1.00 89.44 498 GLY A CA 1
ATOM 3662 C C . GLY A 1 498 ? -6.484 4.258 -7.293 1.00 89.44 498 GLY A C 1
ATOM 3663 O O . GLY A 1 498 ? -6.352 3.834 -8.445 1.00 89.44 498 GLY A O 1
ATOM 3664 N N . GLY A 1 499 ? -7.303 3.686 -6.402 1.00 90.12 499 GLY A N 1
ATOM 3665 C CA . GLY A 1 499 ? -8.291 2.646 -6.723 1.00 90.12 499 GLY A CA 1
ATOM 3666 C C . GLY A 1 499 ? -7.726 1.414 -7.443 1.00 90.12 499 GLY A C 1
ATOM 3667 O O . GLY A 1 499 ? -6.597 0.982 -7.195 1.00 90.12 499 GLY A O 1
ATOM 3668 N N . LEU A 1 500 ? -8.500 0.854 -8.379 1.00 91.88 500 LEU A N 1
ATOM 3669 C CA . LEU A 1 500 ? -8.121 -0.351 -9.132 1.00 91.88 500 LEU A CA 1
ATOM 3670 C C . LEU A 1 500 ? -6.883 -0.166 -10.030 1.00 91.88 500 LEU A C 1
ATOM 3672 O O . LEU A 1 500 ? -6.182 -1.147 -10.294 1.00 91.88 500 LEU A O 1
ATOM 3676 N N . ARG A 1 501 ? -6.558 1.068 -10.458 1.00 94.31 501 ARG A N 1
ATOM 3677 C CA . ARG A 1 501 ? -5.277 1.362 -11.130 1.00 94.31 501 ARG A CA 1
ATOM 3678 C C . ARG A 1 501 ? -4.116 1.109 -10.168 1.00 94.31 501 ARG A C 1
ATOM 3680 O O . ARG A 1 501 ? -3.155 0.439 -10.533 1.00 94.31 501 ARG A O 1
ATOM 3687 N N . ALA A 1 502 ? -4.200 1.637 -8.947 1.00 95.31 502 ALA A N 1
ATOM 3688 C CA . ALA A 1 502 ? -3.162 1.465 -7.932 1.00 95.31 502 ALA A CA 1
ATOM 3689 C C . ALA A 1 502 ? -3.054 0.022 -7.435 1.00 95.31 502 ALA A C 1
ATOM 3691 O O . ALA A 1 502 ? -1.938 -0.463 -7.257 1.00 95.31 502 ALA A O 1
ATOM 3692 N N . ALA A 1 503 ? -4.178 -0.692 -7.325 1.00 96.62 503 ALA A N 1
ATOM 3693 C CA . ALA A 1 503 ? -4.168 -2.107 -6.977 1.00 96.62 503 ALA A CA 1
ATOM 3694 C C . ALA A 1 503 ? -3.391 -2.952 -8.009 1.00 96.62 503 ALA A C 1
ATOM 3696 O O . ALA A 1 503 ? -2.458 -3.680 -7.663 1.00 96.62 503 ALA A O 1
ATOM 3697 N N . GLN A 1 504 ? -3.709 -2.798 -9.300 1.00 97.06 504 GLN A N 1
ATOM 3698 C CA . GLN A 1 504 ? -3.005 -3.507 -10.376 1.00 97.06 504 GLN A CA 1
ATOM 3699 C C . GLN A 1 504 ? -1.550 -3.039 -10.531 1.00 97.06 504 GLN A C 1
ATOM 3701 O O . GLN A 1 504 ? -0.668 -3.860 -10.772 1.00 97.06 504 GLN A O 1
ATOM 3706 N N . TYR A 1 505 ? -1.259 -1.746 -10.349 1.00 97.94 505 TYR A N 1
ATOM 3707 C CA . TYR A 1 505 ? 0.110 -1.231 -10.443 1.00 97.94 505 TYR A CA 1
ATOM 3708 C C . TYR A 1 505 ? 1.007 -1.731 -9.303 1.00 97.94 505 TYR A C 1
ATOM 3710 O O . TYR A 1 505 ? 2.108 -2.225 -9.556 1.00 97.94 505 TYR A O 1
ATOM 3718 N N . GLY A 1 506 ? 0.525 -1.665 -8.058 1.00 97.75 506 GLY A N 1
ATOM 3719 C CA . GLY A 1 506 ? 1.235 -2.175 -6.885 1.00 97.75 506 GLY A CA 1
ATOM 3720 C C . GLY A 1 506 ? 1.540 -3.666 -7.015 1.00 97.75 506 GLY A C 1
ATOM 3721 O O . GLY A 1 506 ? 2.683 -4.083 -6.818 1.00 97.75 506 GLY A O 1
ATOM 3722 N N . ALA A 1 507 ? 0.556 -4.456 -7.450 1.00 98.12 507 ALA A N 1
ATOM 3723 C CA . ALA A 1 507 ? 0.744 -5.876 -7.719 1.00 98.12 507 ALA A CA 1
ATOM 3724 C C . ALA A 1 507 ? 1.731 -6.131 -8.878 1.00 98.12 507 ALA A C 1
ATOM 3726 O O . ALA A 1 507 ? 2.652 -6.934 -8.732 1.00 98.12 507 ALA A O 1
ATOM 3727 N N . GLY A 1 508 ? 1.609 -5.419 -10.005 1.00 98.06 508 GLY A N 1
ATOM 3728 C CA . GLY A 1 508 ? 2.528 -5.521 -11.148 1.00 98.06 508 GLY A CA 1
ATOM 3729 C C . GLY A 1 508 ? 3.982 -5.232 -10.776 1.00 98.06 508 GLY A C 1
ATOM 3730 O O . GLY A 1 508 ? 4.885 -5.980 -11.157 1.00 98.06 508 GLY A O 1
ATOM 3731 N N . CYS A 1 509 ? 4.197 -4.213 -9.946 1.00 98.44 509 CYS A N 1
ATOM 3732 C CA . CYS A 1 509 ? 5.496 -3.910 -9.362 1.00 98.44 509 CYS A CA 1
ATOM 3733 C C . CYS A 1 509 ? 5.991 -5.029 -8.442 1.00 98.44 509 CYS A C 1
ATOM 3735 O O . CYS A 1 509 ? 7.117 -5.491 -8.601 1.00 98.44 509 CYS A O 1
ATOM 3737 N N . MET A 1 510 ? 5.161 -5.511 -7.509 1.00 98.19 510 MET A N 1
ATOM 3738 C CA . MET A 1 510 ? 5.536 -6.620 -6.624 1.00 98.19 510 MET A CA 1
ATOM 3739 C C . MET A 1 510 ? 5.915 -7.877 -7.418 1.00 98.19 510 MET A C 1
ATOM 3741 O O . MET A 1 510 ? 6.921 -8.500 -7.100 1.00 98.19 510 MET A O 1
ATOM 3745 N N . ASN A 1 511 ? 5.203 -8.193 -8.504 1.00 98.56 511 ASN A N 1
ATOM 3746 C CA . ASN A 1 511 ? 5.519 -9.305 -9.408 1.00 98.56 511 ASN A CA 1
ATOM 3747 C C . ASN A 1 511 ? 6.911 -9.162 -10.058 1.00 98.56 511 ASN A C 1
ATOM 3749 O O . ASN A 1 511 ? 7.634 -10.145 -10.204 1.00 98.56 511 ASN A O 1
ATOM 3753 N N . ALA A 1 512 ? 7.306 -7.935 -10.412 1.00 98.50 512 ALA A N 1
ATOM 3754 C CA . ALA A 1 512 ? 8.633 -7.610 -10.939 1.00 98.50 512 ALA A CA 1
ATOM 3755 C C . ALA A 1 512 ? 9.745 -7.586 -9.868 1.00 98.50 512 ALA A C 1
ATOM 3757 O O . ALA A 1 512 ? 10.927 -7.590 -10.217 1.00 98.50 512 ALA A O 1
ATOM 3758 N N . LEU A 1 513 ? 9.389 -7.595 -8.580 1.00 98.62 513 LEU A N 1
ATOM 3759 C CA . LEU A 1 513 ? 10.308 -7.638 -7.435 1.00 98.62 513 LEU A CA 1
ATOM 3760 C C . LEU A 1 513 ? 10.318 -8.997 -6.701 1.00 98.62 513 LEU A C 1
ATOM 3762 O O . LEU A 1 513 ? 11.107 -9.183 -5.773 1.00 98.62 513 LEU A O 1
ATOM 3766 N N . ASP A 1 514 ? 9.486 -9.956 -7.118 1.00 98.50 514 ASP A N 1
ATOM 3767 C CA . ASP A 1 514 ? 9.299 -11.264 -6.478 1.00 98.50 514 ASP A CA 1
ATOM 3768 C C . ASP A 1 514 ? 10.281 -12.325 -7.018 1.00 98.50 514 ASP A C 1
ATOM 3770 O O . ASP A 1 514 ? 10.268 -12.665 -8.201 1.00 98.50 514 ASP A O 1
ATOM 3774 N N . ALA A 1 515 ? 11.109 -12.915 -6.150 1.00 97.94 515 ALA A N 1
ATOM 3775 C CA . ALA A 1 515 ? 12.012 -14.019 -6.504 1.00 97.94 515 ALA A CA 1
ATOM 3776 C C . ALA A 1 515 ? 11.294 -15.317 -6.928 1.00 97.94 515 ALA A C 1
ATOM 3778 O O . ALA A 1 515 ? 11.939 -16.210 -7.487 1.00 97.94 515 ALA A O 1
ATOM 3779 N N . ARG A 1 516 ? 9.983 -15.443 -6.677 1.00 97.56 516 ARG A N 1
ATOM 3780 C CA . ARG A 1 516 ? 9.141 -16.544 -7.178 1.00 97.56 516 ARG A CA 1
ATOM 3781 C C . ARG A 1 516 ? 8.852 -16.400 -8.676 1.00 97.56 516 ARG A C 1
ATOM 3783 O O . ARG A 1 516 ? 8.637 -17.405 -9.350 1.00 97.56 516 ARG A O 1
ATOM 3790 N N . ASN A 1 517 ? 8.904 -15.181 -9.219 1.00 98.06 517 ASN A N 1
ATOM 3791 C CA . ASN A 1 517 ? 8.796 -14.939 -10.653 1.00 98.06 517 ASN A CA 1
ATOM 3792 C C . ASN A 1 517 ? 10.158 -15.184 -11.331 1.00 98.06 517 ASN A C 1
ATOM 3794 O O . ASN A 1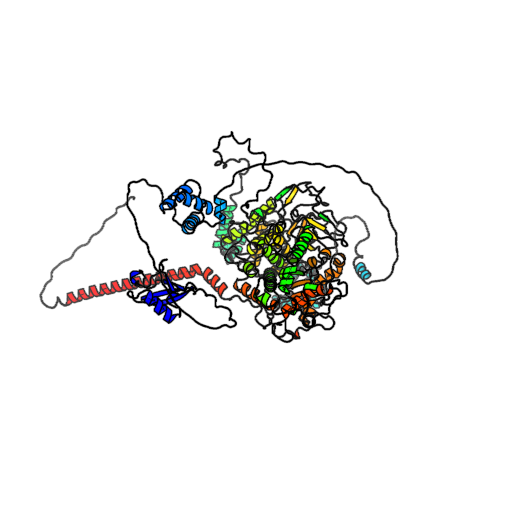 517 ? 11.137 -14.468 -11.109 1.00 98.06 517 ASN A O 1
ATOM 3798 N N . ALA A 1 518 ? 10.222 -16.204 -12.192 1.00 97.69 518 ALA A N 1
ATOM 3799 C CA . ALA A 1 518 ? 11.458 -16.609 -12.862 1.00 97.69 518 ALA A CA 1
ATOM 3800 C C . ALA A 1 518 ? 12.055 -15.512 -13.766 1.00 97.69 518 ALA A C 1
ATOM 3802 O O . ALA A 1 518 ? 13.278 -15.389 -13.841 1.00 97.69 518 ALA A O 1
ATOM 3803 N N . SER A 1 519 ? 11.218 -14.691 -14.410 1.00 97.69 519 SER A N 1
ATOM 3804 C CA . SER A 1 519 ? 11.662 -13.580 -15.260 1.00 97.69 519 SER A CA 1
ATOM 3805 C C . SER A 1 519 ? 12.221 -12.423 -14.427 1.00 97.69 519 SER A C 1
ATOM 3807 O O . SER A 1 519 ? 13.282 -11.898 -14.757 1.00 97.69 519 SER A O 1
ATOM 3809 N N . ALA A 1 520 ? 11.583 -12.079 -13.302 1.00 98.06 520 ALA A N 1
ATOM 3810 C CA . ALA A 1 520 ? 12.091 -11.065 -12.372 1.00 98.06 520 ALA A CA 1
ATOM 3811 C C . ALA A 1 520 ? 13.434 -11.496 -11.763 1.00 98.06 520 ALA A C 1
ATOM 3813 O O . ALA A 1 520 ? 14.389 -10.720 -11.697 1.00 98.06 520 ALA A O 1
ATOM 3814 N N . LYS A 1 521 ? 13.543 -12.771 -11.369 1.00 97.06 521 LYS A N 1
ATOM 3815 C CA . LYS A 1 521 ? 14.788 -13.357 -10.857 1.00 97.06 521 LYS A CA 1
ATOM 3816 C C . LYS A 1 521 ? 15.896 -13.400 -11.918 1.00 97.06 521 LYS A C 1
ATOM 3818 O O . LYS A 1 521 ? 17.058 -13.185 -11.582 1.00 97.06 521 LYS A O 1
ATOM 3823 N N . ALA A 1 522 ? 15.555 -13.621 -13.190 1.00 96.75 522 ALA A N 1
ATOM 3824 C CA . ALA A 1 522 ? 16.504 -13.553 -14.303 1.00 96.75 522 ALA A CA 1
ATOM 3825 C C . ALA A 1 522 ? 16.975 -12.115 -14.602 1.00 96.75 522 ALA A C 1
ATOM 3827 O O . ALA A 1 522 ? 18.160 -11.915 -14.866 1.00 96.75 522 ALA A O 1
ATOM 3828 N N . ALA A 1 523 ? 16.083 -11.122 -14.499 1.00 96.69 523 ALA A N 1
ATOM 3829 C CA . ALA A 1 523 ? 16.416 -9.697 -14.609 1.00 96.69 523 ALA A CA 1
ATOM 3830 C C . ALA A 1 523 ? 17.243 -9.168 -13.417 1.00 96.69 523 ALA A C 1
ATOM 3832 O O . ALA A 1 523 ? 17.878 -8.121 -13.513 1.00 96.69 523 ALA A O 1
ATOM 3833 N N . GLY A 1 524 ? 17.253 -9.891 -12.291 1.00 96.81 524 GLY A N 1
ATOM 3834 C CA . GLY A 1 524 ? 17.953 -9.514 -11.061 1.00 96.81 524 GLY A CA 1
ATOM 3835 C C . GLY A 1 524 ? 17.151 -8.597 -10.133 1.00 96.81 524 GLY A C 1
ATOM 3836 O O . GLY A 1 524 ? 17.643 -8.243 -9.067 1.00 96.81 524 GLY A O 1
ATOM 3837 N N . THR A 1 525 ? 15.917 -8.235 -10.487 1.00 98.12 525 THR A N 1
ATOM 3838 C CA . THR A 1 525 ? 15.002 -7.462 -9.629 1.00 98.12 525 THR A CA 1
ATOM 3839 C C . THR A 1 525 ? 14.232 -8.350 -8.644 1.00 98.12 525 THR A C 1
ATOM 3841 O O . THR A 1 525 ? 13.946 -7.931 -7.523 1.00 98.12 525 THR A O 1
ATOM 3844 N N . GLY A 1 526 ? 13.955 -9.600 -9.034 1.00 97.94 526 GLY A N 1
ATOM 3845 C CA . GLY A 1 526 ? 13.271 -10.606 -8.221 1.00 97.94 526 GLY A CA 1
ATOM 3846 C C . GLY A 1 526 ? 14.085 -11.016 -6.993 1.00 97.94 526 GLY A C 1
ATOM 3847 O O . GLY A 1 526 ? 15.112 -11.683 -7.126 1.00 97.94 526 GLY A O 1
ATOM 3848 N N . GLY A 1 527 ? 13.603 -10.623 -5.813 1.00 97.81 527 GLY A N 1
ATOM 3849 C CA . GLY A 1 527 ? 14.254 -10.785 -4.508 1.00 97.81 527 GLY A CA 1
ATOM 3850 C C . GLY A 1 527 ? 14.090 -9.562 -3.605 1.00 97.81 527 GLY A C 1
ATOM 3851 O O . GLY A 1 527 ? 14.092 -9.703 -2.383 1.00 97.81 527 GLY A O 1
ATOM 3852 N N . LEU A 1 528 ? 13.849 -8.374 -4.179 1.00 98.56 528 LEU A N 1
ATOM 3853 C CA . LEU A 1 528 ? 13.604 -7.157 -3.397 1.00 98.56 528 LEU A CA 1
ATOM 3854 C C . LEU A 1 528 ? 12.320 -7.252 -2.545 1.00 98.56 528 LEU A C 1
ATOM 3856 O O . LEU A 1 528 ? 12.287 -6.723 -1.435 1.00 98.56 528 LEU A O 1
ATOM 3860 N N . LEU A 1 529 ? 11.291 -7.972 -3.014 1.00 98.31 529 LEU A N 1
ATOM 3861 C CA . LEU A 1 529 ? 10.074 -8.238 -2.234 1.00 98.31 529 LEU A CA 1
ATOM 3862 C C . LEU A 1 529 ? 10.343 -9.166 -1.038 1.00 98.31 529 LEU A C 1
ATOM 3864 O O . LEU A 1 529 ? 9.796 -8.958 0.041 1.00 98.31 529 LEU A O 1
ATOM 3868 N N . GLN A 1 530 ? 11.203 -10.173 -1.203 1.00 97.81 530 GLN A N 1
ATOM 3869 C CA . GLN A 1 530 ? 11.553 -11.116 -0.140 1.00 97.81 530 GLN A CA 1
ATOM 3870 C C . GLN A 1 530 ? 12.325 -10.434 0.998 1.00 97.81 530 GLN A C 1
ATOM 3872 O O . GLN A 1 530 ? 12.010 -10.652 2.171 1.00 97.81 530 GLN A O 1
ATOM 3877 N N . VAL A 1 531 ? 13.285 -9.560 0.674 1.00 98.06 531 VAL A N 1
ATOM 3878 C CA . VAL A 1 531 ? 14.084 -8.836 1.684 1.00 98.06 531 VAL A CA 1
ATOM 3879 C C . VAL A 1 531 ? 13.360 -7.641 2.321 1.00 98.06 531 VAL A C 1
ATOM 3881 O O . VAL A 1 531 ? 13.833 -7.108 3.329 1.00 98.06 531 VAL A O 1
ATOM 3884 N N . ALA A 1 532 ? 12.204 -7.230 1.786 1.00 98.44 532 ALA A N 1
ATOM 3885 C CA . ALA A 1 532 ? 11.363 -6.191 2.376 1.00 98.44 532 ALA A CA 1
ATOM 3886 C C . ALA A 1 532 ? 10.992 -6.552 3.822 1.00 98.44 532 ALA A C 1
ATOM 3888 O O . ALA A 1 532 ? 10.458 -7.623 4.086 1.00 98.44 532 ALA A O 1
ATOM 3889 N N . SER A 1 533 ? 11.288 -5.672 4.775 1.00 98.31 533 SER A N 1
ATOM 3890 C CA . SER A 1 533 ? 10.935 -5.826 6.193 1.00 98.31 533 SER A CA 1
ATOM 3891 C C . SER A 1 533 ? 9.504 -5.359 6.474 1.00 98.31 533 SER A C 1
ATOM 3893 O O . SER A 1 533 ? 8.804 -5.990 7.264 1.00 98.31 533 SER A O 1
ATOM 3895 N N . TYR A 1 534 ? 9.070 -4.296 5.789 1.00 98.75 534 TYR A N 1
ATOM 3896 C CA . TYR A 1 534 ? 7.750 -3.675 5.917 1.00 98.75 534 TYR A CA 1
ATOM 3897 C C . TYR A 1 534 ? 7.095 -3.460 4.550 1.00 98.75 534 TYR A C 1
ATOM 3899 O O . TYR A 1 534 ? 7.787 -3.225 3.555 1.00 98.75 534 TYR A O 1
ATOM 3907 N N . VAL A 1 535 ? 5.764 -3.466 4.522 1.00 98.62 535 VAL A N 1
ATOM 3908 C CA . VAL A 1 535 ? 4.956 -2.958 3.407 1.00 98.62 535 VAL A CA 1
ATOM 3909 C C . VAL A 1 535 ? 3.909 -1.991 3.954 1.00 98.62 535 VAL A C 1
ATOM 3911 O O . VAL A 1 535 ? 3.202 -2.327 4.902 1.00 98.62 535 VAL A O 1
ATOM 3914 N N . SER A 1 536 ? 3.827 -0.788 3.387 1.00 98.50 536 SER A N 1
ATOM 3915 C CA . SER A 1 536 ? 2.778 0.184 3.685 1.00 98.50 536 SER A CA 1
ATOM 3916 C C . SER A 1 536 ? 1.844 0.360 2.489 1.00 98.50 536 SER A C 1
ATOM 3918 O O . SER A 1 536 ? 2.296 0.436 1.347 1.00 98.50 536 SER A O 1
ATOM 3920 N N . GLY A 1 537 ? 0.538 0.419 2.745 1.00 97.88 537 GLY A N 1
ATOM 3921 C CA . GLY A 1 537 ? -0.497 0.585 1.726 1.00 97.88 537 GLY A CA 1
ATOM 3922 C C . GLY A 1 537 ? -1.557 1.594 2.158 1.00 97.88 537 GLY A C 1
ATOM 3923 O O . GLY A 1 537 ? -1.945 1.620 3.324 1.00 97.88 537 GLY A O 1
ATOM 3924 N N . LEU A 1 538 ? -2.048 2.400 1.218 1.00 96.00 538 LEU A N 1
ATOM 3925 C CA . LEU A 1 538 ? -3.246 3.225 1.409 1.00 96.00 538 LEU A CA 1
ATOM 3926 C C . LEU A 1 538 ? -4.192 3.075 0.217 1.00 96.00 538 LEU A C 1
ATOM 3928 O O . LEU A 1 538 ? -3.730 2.766 -0.885 1.00 96.00 538 LEU A O 1
ATOM 3932 N N . SER A 1 539 ? -5.498 3.267 0.414 1.00 95.00 539 SER A N 1
ATOM 3933 C CA . SER A 1 539 ? -6.514 3.217 -0.649 1.00 95.00 539 SER A CA 1
ATOM 3934 C C . SER A 1 539 ? -6.381 1.944 -1.503 1.00 95.00 539 SER A C 1
ATOM 3936 O O . SER A 1 539 ? -6.293 0.846 -0.950 1.00 95.00 539 SER A O 1
ATOM 3938 N N . GLY A 1 540 ? -6.268 2.052 -2.830 1.00 94.75 540 GLY A N 1
ATOM 3939 C CA . GLY A 1 540 ? -6.001 0.916 -3.728 1.00 94.75 540 GLY A CA 1
ATOM 3940 C C . GLY A 1 540 ? -4.759 0.073 -3.378 1.00 94.75 540 GLY A C 1
ATOM 3941 O O . GLY A 1 540 ? -4.750 -1.137 -3.605 1.00 94.75 540 GLY A O 1
ATOM 3942 N N . GLY A 1 541 ? -3.728 0.664 -2.766 1.00 97.06 541 GLY A N 1
ATOM 3943 C CA . GLY A 1 541 ? -2.559 -0.046 -2.236 1.00 97.06 541 GLY A CA 1
ATOM 3944 C C . GLY A 1 541 ? -2.839 -0.843 -0.956 1.00 97.06 541 GLY A C 1
ATOM 3945 O O . GLY A 1 541 ? -2.184 -1.863 -0.708 1.00 97.06 541 GLY A O 1
ATOM 3946 N N . SER A 1 542 ? -3.850 -0.451 -0.171 1.00 97.81 542 SER A N 1
ATOM 3947 C CA . SER A 1 542 ? -4.345 -1.264 0.949 1.00 97.81 542 SER A CA 1
ATOM 3948 C C . SER A 1 542 ? -4.988 -2.560 0.446 1.00 97.81 542 SER A C 1
ATOM 3950 O O . SER A 1 542 ? -4.774 -3.615 1.042 1.00 97.81 542 SER A O 1
ATOM 3952 N N . TRP A 1 543 ? -5.675 -2.518 -0.704 1.00 97.56 543 TRP A N 1
ATOM 3953 C CA . TRP A 1 543 ? -6.361 -3.675 -1.287 1.00 97.56 543 TRP A CA 1
ATOM 3954 C C . TRP A 1 543 ? -5.373 -4.754 -1.744 1.00 97.56 543 TRP A C 1
ATOM 3956 O O . TRP A 1 543 ? -5.597 -5.936 -1.487 1.00 97.56 543 TRP A O 1
ATOM 3966 N N . VAL A 1 544 ? -4.231 -4.369 -2.331 1.00 97.25 544 VAL A N 1
ATOM 3967 C CA . VAL A 1 544 ? -3.127 -5.308 -2.632 1.00 97.25 544 VAL A CA 1
ATOM 3968 C C . VAL A 1 544 ? -2.565 -5.912 -1.350 1.00 97.25 544 VAL A C 1
ATOM 3970 O O . VAL A 1 544 ? -2.372 -7.121 -1.266 1.00 97.25 544 VAL A O 1
ATOM 3973 N N . THR A 1 545 ? -2.315 -5.067 -0.347 1.00 97.31 545 THR A N 1
ATOM 3974 C CA . THR A 1 545 ? -1.672 -5.468 0.909 1.00 97.31 545 THR A CA 1
ATOM 3975 C C . THR A 1 545 ? -2.541 -6.458 1.688 1.00 97.31 545 THR A C 1
ATOM 3977 O O . THR A 1 545 ? -2.049 -7.502 2.107 1.00 97.31 545 THR A O 1
ATOM 3980 N N . GLY A 1 546 ? -3.838 -6.174 1.831 1.00 97.25 546 GLY A N 1
ATOM 3981 C CA . GLY A 1 546 ? -4.790 -7.063 2.491 1.00 97.25 546 GLY A CA 1
ATOM 3982 C C . GLY A 1 546 ? -5.084 -8.328 1.686 1.00 97.25 546 GLY A C 1
ATOM 3983 O O . GLY A 1 546 ? -4.964 -9.423 2.232 1.00 97.25 546 GLY A O 1
ATOM 3984 N N . SER A 1 547 ? -5.380 -8.225 0.383 1.00 97.19 547 SER A N 1
ATOM 3985 C CA . SER A 1 547 ? -5.648 -9.417 -0.441 1.00 97.19 547 SER A CA 1
ATOM 3986 C C . SER A 1 547 ? -4.467 -10.388 -0.471 1.00 97.19 547 SER A C 1
ATOM 3988 O O . SER A 1 547 ? -4.682 -11.592 -0.339 1.00 97.19 547 SER A O 1
ATOM 3990 N N . LEU A 1 548 ? -3.224 -9.898 -0.549 1.00 97.62 548 LEU A N 1
ATOM 3991 C CA . LEU A 1 548 ? -2.032 -10.740 -0.425 1.00 97.62 548 LEU A CA 1
ATOM 3992 C C . LEU A 1 548 ? -2.002 -11.522 0.892 1.00 97.62 548 LEU A C 1
ATOM 3994 O O . LEU A 1 548 ? -1.646 -12.695 0.887 1.00 97.62 548 LEU A O 1
ATOM 3998 N N . LEU A 1 549 ? -2.361 -10.900 2.015 1.00 96.88 549 LEU A N 1
ATOM 3999 C CA . LEU A 1 549 ? -2.348 -11.556 3.323 1.00 96.88 549 LEU A CA 1
ATOM 4000 C C . LEU A 1 549 ? -3.475 -12.586 3.435 1.00 96.88 549 LEU A C 1
ATOM 4002 O O . LEU A 1 549 ? -3.199 -13.759 3.680 1.00 96.88 549 LEU A O 1
ATOM 4006 N N . PHE A 1 550 ? -4.723 -12.179 3.203 1.00 97.00 550 PHE A N 1
ATOM 4007 C CA . PHE A 1 550 ? -5.901 -13.026 3.419 1.00 97.00 550 PHE A CA 1
ATOM 4008 C C . PHE A 1 550 ? -6.055 -14.159 2.387 1.00 97.00 550 PHE A C 1
ATOM 4010 O O . PHE A 1 550 ? -6.657 -15.181 2.701 1.00 97.00 550 PHE A O 1
ATOM 4017 N N . ASN A 1 551 ? -5.408 -14.069 1.218 1.00 96.19 551 ASN A N 1
ATOM 4018 C CA . ASN A 1 551 ? -5.244 -15.204 0.294 1.00 96.19 551 ASN A CA 1
ATOM 4019 C C . ASN A 1 551 ? -4.004 -16.085 0.613 1.00 96.19 551 ASN A C 1
ATOM 4021 O O . ASN A 1 551 ? -3.600 -16.901 -0.211 1.00 96.19 551 ASN A O 1
ATOM 4025 N N . ASN A 1 552 ? -3.388 -15.941 1.796 1.00 96.50 552 ASN A N 1
ATOM 4026 C CA . ASN A 1 552 ? -2.217 -16.699 2.276 1.00 96.50 552 ASN A CA 1
ATOM 4027 C C . ASN A 1 552 ? -0.923 -16.521 1.440 1.00 96.50 552 ASN A C 1
ATOM 4029 O O . ASN A 1 552 ? -0.146 -17.454 1.232 1.00 96.50 552 ASN A O 1
ATOM 4033 N N . TRP A 1 553 ? -0.666 -15.290 0.993 1.00 96.88 553 TRP A N 1
ATOM 4034 C CA . TRP A 1 553 ? 0.526 -14.838 0.257 1.00 96.88 553 TRP A CA 1
ATOM 4035 C C . TRP A 1 553 ? 0.878 -15.656 -1.006 1.00 96.88 553 TRP A C 1
ATOM 4037 O O . TRP A 1 553 ? 2.011 -16.143 -1.146 1.00 96.88 553 TRP A O 1
ATOM 4047 N N . PRO A 1 554 ? -0.054 -15.787 -1.971 1.00 97.19 554 PRO A N 1
ATOM 4048 C CA . PRO A 1 554 ? 0.166 -16.527 -3.216 1.00 97.19 554 PRO A CA 1
ATOM 4049 C C . PRO A 1 554 ? 1.152 -15.783 -4.138 1.00 97.19 554 PRO A C 1
ATOM 4051 O O . PRO A 1 554 ? 1.695 -14.733 -3.767 1.00 97.19 554 PRO A O 1
ATOM 4054 N N . THR A 1 555 ? 1.445 -16.306 -5.337 1.00 97.31 555 THR A N 1
ATOM 4055 C CA . THR A 1 555 ? 2.163 -15.489 -6.335 1.00 97.31 555 THR A CA 1
ATOM 4056 C C . THR A 1 555 ? 1.221 -14.425 -6.902 1.00 97.31 555 THR A C 1
ATOM 4058 O O . THR A 1 555 ? 0.003 -14.593 -6.887 1.00 97.31 555 THR A O 1
ATOM 4061 N N . ILE A 1 556 ? 1.760 -13.304 -7.390 1.00 97.44 556 ILE A N 1
ATOM 4062 C CA . ILE A 1 556 ? 0.915 -12.221 -7.916 1.00 97.44 556 ILE A CA 1
ATOM 4063 C C . ILE A 1 556 ? 0.037 -12.670 -9.108 1.00 97.44 556 ILE A C 1
ATOM 4065 O O . ILE A 1 556 ? -1.132 -12.292 -9.133 1.00 97.44 556 ILE A O 1
ATOM 4069 N N . PRO A 1 557 ? 0.519 -13.479 -10.077 1.00 96.44 557 PRO A N 1
ATOM 4070 C CA . PRO A 1 557 ? -0.356 -14.049 -11.101 1.00 96.44 557 PRO A CA 1
ATOM 4071 C C . PRO A 1 557 ? -1.537 -14.846 -10.528 1.00 96.44 557 PRO A C 1
ATOM 4073 O O . PRO A 1 557 ? -2.662 -14.628 -10.971 1.00 96.44 557 PRO A O 1
ATOM 4076 N N . ASP A 1 558 ? -1.303 -15.694 -9.520 1.00 96.88 558 ASP A N 1
ATOM 4077 C CA . ASP A 1 558 ? -2.359 -16.493 -8.877 1.00 96.88 558 ASP A CA 1
ATOM 4078 C C . ASP A 1 558 ? -3.360 -15.604 -8.114 1.00 96.88 558 ASP A C 1
ATOM 4080 O O . ASP A 1 558 ? -4.561 -15.857 -8.138 1.00 96.88 558 ASP A O 1
ATOM 4084 N N . LEU A 1 559 ? -2.877 -14.534 -7.467 1.00 96.69 559 LEU A N 1
ATOM 4085 C CA . LEU A 1 559 ? -3.703 -13.573 -6.727 1.00 96.69 559 LEU A CA 1
ATOM 4086 C C . LEU A 1 559 ? -4.731 -12.871 -7.627 1.00 96.69 559 LEU A C 1
ATOM 4088 O O . LEU A 1 559 ? -5.863 -12.641 -7.214 1.00 96.69 559 LEU A O 1
ATOM 4092 N N . ILE A 1 560 ? -4.329 -12.501 -8.846 1.00 96.06 560 ILE A N 1
ATOM 4093 C CA . ILE A 1 560 ? -5.165 -11.703 -9.754 1.00 96.06 560 ILE A CA 1
ATOM 4094 C C . ILE A 1 560 ? -5.999 -12.596 -10.673 1.00 96.06 560 ILE A C 1
ATOM 4096 O O . ILE A 1 560 ? -7.163 -12.296 -10.908 1.00 96.06 560 ILE A O 1
ATOM 4100 N N . PHE A 1 561 ? -5.418 -13.674 -11.205 1.00 95.38 561 PHE A N 1
ATOM 4101 C CA . PHE A 1 561 ? -6.034 -14.490 -12.261 1.00 95.38 561 PHE A CA 1
ATOM 4102 C C . PHE A 1 561 ? -6.509 -15.871 -11.791 1.00 95.38 561 PHE A C 1
ATOM 4104 O O . PHE A 1 561 ? -7.075 -16.616 -12.593 1.00 95.38 561 PHE A O 1
ATOM 4111 N N . GLY A 1 562 ? -6.271 -16.206 -10.522 1.00 94.25 562 GLY A N 1
ATOM 4112 C CA . GLY A 1 562 ? -6.531 -17.520 -9.952 1.00 94.25 562 GLY A CA 1
ATOM 4113 C C . GLY A 1 562 ? -5.470 -18.559 -10.320 1.00 94.25 562 GLY A C 1
ATOM 4114 O O . GLY A 1 562 ? -4.719 -18.409 -11.285 1.00 94.25 562 GLY A O 1
ATOM 4115 N N . ASN A 1 563 ? -5.417 -19.644 -9.547 1.00 93.50 563 ASN A N 1
ATOM 4116 C CA . ASN A 1 563 ? -4.534 -20.790 -9.799 1.00 93.50 563 ASN A CA 1
ATOM 4117 C C . ASN A 1 563 ? -5.255 -21.978 -10.473 1.00 93.50 563 ASN A C 1
ATOM 4119 O O . ASN A 1 563 ? -4.610 -22.956 -10.856 1.00 93.50 563 ASN A O 1
ATOM 4123 N N . GLY A 1 564 ? -6.583 -21.897 -10.636 1.00 84.94 564 GLY A N 1
ATOM 4124 C CA . GLY A 1 564 ? -7.416 -22.974 -11.185 1.00 84.94 564 GLY A CA 1
ATOM 4125 C C . GLY A 1 564 ? -7.702 -24.120 -10.203 1.00 84.94 564 GLY A C 1
ATOM 4126 O O . GLY A 1 564 ? -8.040 -25.218 -10.646 1.00 84.94 564 GLY A O 1
ATOM 4127 N N . GLY A 1 565 ? -7.530 -23.876 -8.902 1.00 85.94 565 GLY A N 1
ATOM 4128 C CA . GLY A 1 565 ? -7.791 -24.806 -7.805 1.00 85.94 565 GLY A CA 1
ATOM 4129 C C . GLY A 1 565 ? -8.550 -24.129 -6.662 1.00 85.94 565 GLY A C 1
ATOM 4130 O O . GLY A 1 565 ? -9.767 -24.021 -6.718 1.00 85.94 565 GLY A O 1
ATOM 4131 N N . ASP A 1 566 ? -7.829 -23.713 -5.622 1.00 83.62 566 ASP A N 1
ATOM 4132 C CA . ASP A 1 566 ? -8.347 -23.098 -4.389 1.00 83.62 566 ASP A CA 1
ATOM 4133 C C . ASP A 1 566 ? -8.348 -21.555 -4.397 1.00 83.62 566 ASP A C 1
ATOM 4135 O O . ASP A 1 566 ? -8.828 -20.937 -3.447 1.00 83.62 566 ASP A O 1
ATOM 4139 N N . LEU A 1 567 ? -7.836 -20.924 -5.461 1.00 90.88 567 LEU A N 1
ATOM 4140 C CA . LEU A 1 567 ? -7.866 -19.473 -5.659 1.00 90.88 567 LEU A CA 1
ATOM 4141 C C . LEU A 1 567 ? -8.494 -19.119 -7.017 1.00 90.88 567 LEU A C 1
ATOM 4143 O O . LEU A 1 567 ? -7.902 -19.378 -8.066 1.00 90.88 567 LEU A O 1
ATOM 4147 N N . ASP A 1 568 ? -9.648 -18.447 -6.987 1.00 90.50 568 ASP A N 1
ATOM 4148 C CA . ASP A 1 568 ? -10.327 -17.854 -8.156 1.00 90.50 568 ASP A CA 1
ATOM 4149 C C . ASP A 1 568 ? -9.708 -16.528 -8.635 1.00 90.50 568 ASP A C 1
ATOM 4151 O O . ASP A 1 568 ? -10.014 -16.055 -9.730 1.00 90.50 568 ASP A O 1
ATOM 4155 N N . GLY A 1 569 ? -8.867 -15.906 -7.806 1.00 94.19 569 GLY A N 1
ATOM 4156 C CA . GLY A 1 569 ? -8.294 -14.583 -8.052 1.00 94.19 569 GLY A CA 1
ATOM 4157 C C . GLY A 1 569 ? -9.291 -13.423 -7.915 1.00 94.19 569 GLY A C 1
ATOM 4158 O O . GLY A 1 569 ? -10.459 -13.605 -7.550 1.00 94.19 569 GLY A O 1
ATOM 4159 N N . TRP A 1 570 ? -8.818 -12.206 -8.190 1.00 96.31 570 TRP A N 1
ATOM 4160 C CA . TRP A 1 570 ? -9.614 -10.977 -8.113 1.00 96.31 570 TRP A CA 1
ATOM 4161 C C . TRP A 1 570 ? -10.745 -10.931 -9.152 1.00 96.31 570 TRP A C 1
ATOM 4163 O O . TRP A 1 570 ? -10.595 -11.380 -10.289 1.00 96.31 570 TRP A O 1
ATOM 4173 N N . LYS A 1 571 ? -11.875 -10.311 -8.793 1.00 94.75 571 LYS A N 1
ATOM 4174 C CA . LYS A 1 571 ? -13.074 -10.213 -9.656 1.00 94.75 571 LYS A CA 1
ATOM 4175 C C . LYS A 1 571 ? -13.162 -8.892 -10.435 1.00 94.75 571 LYS A C 1
ATOM 4177 O O . LYS A 1 571 ? -14.246 -8.355 -10.606 1.00 94.75 571 LYS A O 1
ATOM 4182 N N . LEU A 1 572 ? -12.027 -8.338 -10.879 1.00 92.81 572 LEU A N 1
ATOM 4183 C CA . LEU A 1 572 ? -11.962 -6.964 -11.418 1.00 92.81 572 LEU A CA 1
ATOM 4184 C C . LEU A 1 572 ? -12.799 -6.722 -12.687 1.00 92.81 572 LEU A C 1
ATOM 4186 O O . LEU A 1 572 ? -13.036 -5.571 -13.041 1.00 92.81 572 LEU A O 1
ATOM 4190 N N . ASP A 1 573 ? -13.214 -7.775 -13.384 1.00 89.38 573 ASP A N 1
ATOM 4191 C CA . ASP A 1 573 ? -14.080 -7.722 -14.562 1.00 89.38 573 ASP A CA 1
ATOM 4192 C C . ASP A 1 573 ? -15.581 -7.615 -14.236 1.00 89.38 573 ASP A C 1
ATOM 4194 O O . ASP A 1 573 ? -16.370 -7.405 -15.157 1.00 89.38 573 ASP A O 1
ATOM 4198 N N . LEU A 1 574 ? -15.968 -7.714 -12.959 1.00 88.12 574 LEU A N 1
ATOM 4199 C CA . LEU A 1 574 ? -17.315 -7.407 -12.474 1.00 88.12 574 LEU A CA 1
ATOM 4200 C C . LEU A 1 574 ? -17.373 -5.952 -11.959 1.00 88.12 574 LEU A C 1
ATOM 4202 O O . LEU A 1 574 ? -16.460 -5.528 -11.247 1.00 88.12 574 LEU A O 1
ATOM 4206 N N . PRO A 1 575 ? -18.420 -5.171 -12.289 1.00 82.19 575 PRO A N 1
ATOM 4207 C CA . PRO A 1 575 ? -18.619 -3.851 -11.699 1.00 82.19 575 PRO A CA 1
ATOM 4208 C C . PRO A 1 575 ? -19.002 -3.914 -10.215 1.00 82.19 575 PRO A C 1
ATOM 4210 O O . PRO A 1 575 ? -19.931 -4.620 -9.832 1.00 82.19 575 PRO A O 1
ATOM 4213 N N . PHE A 1 576 ? -18.384 -3.065 -9.390 1.00 79.12 576 PHE A N 1
ATOM 4214 C CA . PHE A 1 576 ? -18.714 -2.919 -7.960 1.00 79.12 576 PHE A CA 1
ATOM 4215 C C . PHE A 1 576 ? -20.181 -2.514 -7.697 1.00 79.12 576 PHE A C 1
ATOM 4217 O O . PHE A 1 576 ? -20.726 -2.817 -6.638 1.00 79.12 576 PHE A O 1
ATOM 4224 N N . ALA A 1 577 ? -20.796 -1.799 -8.644 1.00 69.19 577 ALA A N 1
ATOM 4225 C CA . ALA A 1 577 ? -22.120 -1.179 -8.531 1.00 69.19 577 ALA A CA 1
ATOM 4226 C C . ALA A 1 577 ? -23.229 -1.907 -9.313 1.00 69.19 577 ALA A C 1
ATOM 4228 O O . ALA A 1 577 ? -24.391 -1.515 -9.234 1.00 69.19 577 ALA A O 1
ATOM 4229 N N . SER A 1 578 ? -22.862 -2.910 -10.111 1.00 76.81 578 SER A N 1
ATOM 4230 C CA . SER A 1 578 ? -23.734 -3.576 -11.087 1.00 76.81 578 SER A CA 1
ATOM 4231 C C . SER A 1 578 ? -23.111 -4.901 -11.576 1.00 76.81 578 SER A C 1
ATOM 4233 O O . SER A 1 578 ? -22.840 -5.055 -12.769 1.00 76.81 578 SER A O 1
ATOM 4235 N N . PRO A 1 579 ? -22.806 -5.861 -10.678 1.00 83.19 579 PRO A N 1
ATOM 4236 C CA . PRO A 1 579 ? -22.113 -7.100 -11.046 1.00 83.19 579 PRO A CA 1
ATOM 4237 C C . PRO A 1 579 ? -22.858 -7.987 -12.065 1.00 83.19 579 PRO A C 1
ATOM 4239 O O . PRO A 1 579 ? -22.193 -8.644 -12.864 1.00 83.19 579 PRO A O 1
ATOM 4242 N N . ASP A 1 580 ? -24.197 -7.966 -12.107 1.00 83.88 580 ASP A N 1
ATOM 4243 C CA . ASP A 1 580 ? -25.025 -8.587 -13.170 1.00 83.88 580 ASP A CA 1
ATOM 4244 C C . ASP A 1 580 ? -25.391 -7.587 -14.303 1.00 83.88 580 ASP A C 1
ATOM 4246 O O . ASP A 1 580 ? -26.391 -7.699 -15.010 1.00 83.88 580 ASP A O 1
ATOM 4250 N N . GLY A 1 581 ? -24.562 -6.557 -14.489 1.00 76.69 581 GLY A N 1
ATOM 4251 C CA . GLY A 1 581 ? -24.738 -5.530 -15.515 1.00 76.69 581 GLY A CA 1
ATOM 4252 C C . GLY A 1 581 ? -25.798 -4.475 -15.184 1.00 76.69 581 GLY A C 1
ATOM 4253 O O . GLY A 1 581 ? -26.318 -4.395 -14.070 1.00 76.69 581 GLY A O 1
ATOM 4254 N N . ASP A 1 582 ? -26.076 -3.632 -16.180 1.00 70.81 582 ASP A N 1
ATOM 4255 C CA . ASP A 1 582 ? -26.708 -2.309 -16.059 1.00 70.81 582 ASP A CA 1
ATOM 4256 C C . ASP A 1 582 ? -28.081 -2.300 -15.350 1.00 70.81 582 ASP A C 1
ATOM 4258 O O . ASP A 1 582 ? -28.481 -1.282 -14.781 1.00 70.81 582 ASP A O 1
ATOM 4262 N N . ASN A 1 583 ? -28.808 -3.424 -15.341 1.00 72.81 583 ASN A N 1
ATOM 4263 C CA . ASN A 1 583 ? -30.049 -3.557 -14.579 1.00 72.81 583 ASN A CA 1
ATOM 4264 C C . ASN A 1 583 ? -29.768 -3.892 -13.106 1.00 72.81 583 ASN A C 1
ATOM 4266 O O . ASN A 1 583 ? -29.830 -5.050 -12.692 1.00 72.81 583 ASN A O 1
ATOM 4270 N N . VAL A 1 584 ? -29.561 -2.868 -12.280 1.00 69.25 584 VAL A N 1
ATOM 4271 C CA . VAL A 1 584 ? -29.364 -3.029 -10.824 1.00 69.25 584 VAL A CA 1
ATOM 4272 C C . VAL A 1 584 ? -30.580 -3.573 -10.059 1.00 69.25 584 VAL A C 1
ATOM 4274 O O . VAL A 1 584 ? -30.473 -3.857 -8.868 1.00 69.25 584 VAL A O 1
ATOM 4277 N N . PHE A 1 585 ? -31.724 -3.741 -10.730 1.00 74.50 585 PHE A N 1
ATOM 4278 C CA . PHE A 1 585 ? -32.913 -4.413 -10.201 1.00 74.50 585 PHE A CA 1
ATOM 4279 C C . PHE A 1 585 ? -33.063 -5.859 -10.708 1.00 74.50 585 PHE A C 1
ATOM 4281 O O . PHE A 1 585 ? -34.118 -6.459 -10.513 1.00 74.50 585 PHE A O 1
ATOM 4288 N N . SER A 1 586 ? -32.046 -6.448 -11.352 1.00 82.44 586 SER A N 1
ATOM 4289 C CA . SER A 1 586 ? -32.031 -7.897 -11.602 1.00 82.44 586 SER A CA 1
ATOM 4290 C C . SER A 1 586 ? -32.004 -8.678 -10.286 1.00 82.44 586 SER A C 1
ATOM 4292 O O . SER A 1 586 ? -31.532 -8.170 -9.267 1.00 82.44 586 SER A O 1
ATOM 4294 N N . ASP A 1 587 ? -32.523 -9.907 -10.293 1.00 85.69 587 ASP A N 1
ATOM 4295 C CA . ASP A 1 587 ? -32.610 -10.736 -9.085 1.00 85.69 587 ASP A CA 1
ATOM 4296 C C . ASP A 1 587 ? -31.219 -10.959 -8.461 1.00 85.69 587 ASP A C 1
ATOM 4298 O O . ASP A 1 587 ? -31.052 -10.805 -7.253 1.00 85.69 587 ASP A O 1
ATOM 4302 N N . ASP A 1 588 ? -30.200 -11.211 -9.288 1.00 87.81 588 ASP A N 1
ATOM 4303 C CA . ASP A 1 588 ? -28.814 -11.420 -8.855 1.00 87.81 588 ASP A CA 1
ATOM 4304 C C . ASP A 1 588 ? -28.187 -10.139 -8.264 1.00 87.81 588 ASP A C 1
ATOM 4306 O O . ASP A 1 588 ? -27.594 -10.182 -7.180 1.00 87.81 588 ASP A O 1
ATOM 4310 N N . ASN A 1 589 ? -28.389 -8.967 -8.886 1.00 84.31 589 ASN A N 1
ATOM 4311 C CA . ASN A 1 589 ? -27.978 -7.685 -8.294 1.00 84.31 589 ASN A CA 1
ATOM 4312 C C . ASN A 1 589 ? -28.720 -7.412 -6.965 1.00 84.31 589 ASN A C 1
ATOM 4314 O O . ASN A 1 589 ? -28.110 -6.949 -5.998 1.00 84.31 589 ASN A O 1
ATOM 4318 N N . GLN A 1 590 ? -30.012 -7.746 -6.868 1.00 83.19 590 GLN A N 1
ATOM 4319 C CA . GLN A 1 590 ? -30.781 -7.624 -5.624 1.00 83.19 590 GLN A CA 1
ATOM 4320 C C . GLN A 1 590 ? -30.283 -8.582 -4.528 1.00 83.19 590 GLN A C 1
ATOM 4322 O O . GLN A 1 590 ? -30.197 -8.167 -3.370 1.00 83.19 590 GLN A O 1
ATOM 4327 N N . TYR A 1 591 ? -29.888 -9.816 -4.860 1.00 86.12 591 TYR A N 1
ATOM 4328 C CA . TYR A 1 591 ? -29.252 -10.737 -3.910 1.00 86.12 591 TYR A CA 1
ATOM 4329 C C . TYR A 1 591 ? -27.896 -10.214 -3.418 1.00 86.12 591 TYR A C 1
ATOM 4331 O O . TYR A 1 591 ? -27.637 -10.249 -2.213 1.00 86.12 591 TYR A O 1
ATOM 4339 N N . PHE A 1 592 ? -27.064 -9.665 -4.309 1.00 90.06 592 PHE A N 1
ATOM 4340 C CA . PHE A 1 592 ? -25.779 -9.049 -3.958 1.00 90.06 592 PHE A CA 1
ATOM 4341 C C . PHE A 1 592 ? -25.949 -7.865 -2.990 1.00 90.06 592 PHE A C 1
ATOM 4343 O O . PHE A 1 592 ? -25.337 -7.846 -1.917 1.00 90.06 592 PHE A O 1
ATOM 4350 N N . PHE A 1 593 ? -26.835 -6.909 -3.294 1.00 85.94 593 PHE A N 1
ATOM 4351 C CA . PHE A 1 593 ? -27.093 -5.782 -2.389 1.00 85.94 593 PHE A CA 1
ATOM 4352 C C . PHE A 1 593 ? -27.810 -6.199 -1.104 1.00 85.94 593 PHE A C 1
ATOM 4354 O O . PHE A 1 593 ? -27.511 -5.650 -0.046 1.00 85.94 593 PHE A O 1
ATOM 4361 N N . GLY A 1 594 ? -28.691 -7.201 -1.159 1.00 86.69 594 GLY A N 1
ATOM 4362 C CA . GLY A 1 594 ? -29.290 -7.808 0.027 1.00 86.69 594 GLY A CA 1
ATOM 4363 C C . GLY A 1 594 ? -28.231 -8.410 0.952 1.00 86.69 594 GLY A C 1
ATOM 4364 O O . GLY A 1 594 ? -28.240 -8.136 2.148 1.00 86.69 594 GLY A O 1
ATOM 4365 N N . SER A 1 595 ? -27.279 -9.174 0.407 1.00 90.38 595 SER A N 1
ATOM 4366 C CA . SER A 1 595 ? -26.152 -9.754 1.151 1.00 90.38 595 SER A CA 1
ATOM 4367 C C . SER A 1 595 ? -25.308 -8.695 1.861 1.00 90.38 595 SER A C 1
ATOM 4369 O O . SER A 1 595 ? -25.042 -8.802 3.061 1.00 90.38 595 SER A O 1
ATOM 4371 N N . ILE A 1 596 ? -24.937 -7.636 1.135 1.00 91.25 596 ILE A N 1
ATOM 4372 C CA . ILE A 1 596 ? -24.203 -6.497 1.692 1.00 91.25 596 ILE A CA 1
ATOM 4373 C C . ILE A 1 596 ? -25.019 -5.839 2.810 1.00 91.25 596 ILE A C 1
ATOM 4375 O O . ILE A 1 596 ? -24.495 -5.635 3.906 1.00 91.25 596 ILE A O 1
ATOM 4379 N N . LEU A 1 597 ? -26.305 -5.566 2.573 1.00 88.00 597 LEU A N 1
ATOM 4380 C CA . LEU A 1 597 ? -27.190 -4.935 3.547 1.00 88.00 597 LEU A CA 1
ATOM 4381 C C . LEU A 1 597 ? -27.351 -5.781 4.822 1.00 88.00 597 LEU A C 1
ATOM 4383 O O . LEU A 1 597 ? -27.319 -5.215 5.910 1.00 88.00 597 LEU A O 1
ATOM 4387 N N . TRP A 1 598 ? -27.419 -7.115 4.726 1.00 89.31 598 TRP A N 1
ATOM 4388 C CA . TRP A 1 598 ? -27.407 -8.005 5.899 1.00 89.31 598 TRP A CA 1
ATOM 4389 C C . TRP A 1 598 ? -26.128 -7.863 6.738 1.00 89.31 598 TRP A C 1
ATOM 4391 O O . TRP A 1 598 ? -26.223 -7.847 7.965 1.00 89.31 598 TRP A O 1
ATOM 4401 N N . SER A 1 599 ? -24.950 -7.701 6.117 1.00 92.88 599 SER A N 1
ATOM 4402 C CA . SER A 1 599 ? -23.709 -7.391 6.848 1.00 92.88 599 SER A CA 1
ATOM 4403 C C . SER A 1 599 ? -23.769 -6.028 7.552 1.00 92.88 599 SER A C 1
ATOM 4405 O O . SER A 1 599 ? -23.319 -5.905 8.690 1.00 92.88 599 SER A O 1
ATOM 4407 N N . VAL A 1 600 ? -24.299 -4.986 6.898 1.00 91.19 600 VAL A N 1
ATOM 4408 C CA . VAL A 1 600 ? -24.361 -3.636 7.496 1.00 91.19 600 VAL A CA 1
ATOM 4409 C C . VAL A 1 600 ? -25.395 -3.584 8.629 1.00 91.19 600 VAL A C 1
ATOM 4411 O O . VAL A 1 600 ? -25.093 -3.049 9.695 1.00 91.19 600 VAL A O 1
ATOM 4414 N N . ILE A 1 601 ? -26.569 -4.201 8.444 1.00 89.94 601 ILE A N 1
ATOM 4415 C CA . ILE A 1 601 ? -27.606 -4.328 9.478 1.00 89.94 601 ILE A CA 1
ATOM 4416 C C . ILE A 1 601 ? -27.058 -5.074 10.698 1.00 89.94 601 ILE A C 1
ATOM 4418 O O . ILE A 1 601 ? -27.167 -4.550 11.802 1.00 89.94 601 ILE A O 1
ATOM 4422 N N . SER A 1 602 ? -26.385 -6.223 10.538 1.00 91.94 602 SER A N 1
ATOM 4423 C CA . SER A 1 602 ? -25.877 -6.970 11.702 1.00 91.94 602 SER A CA 1
ATOM 4424 C C . SER A 1 602 ? -24.836 -6.179 12.514 1.00 91.94 602 SER A C 1
ATOM 4426 O O . SER A 1 602 ? -24.799 -6.284 13.743 1.00 91.94 602 SER A O 1
ATOM 4428 N N . LYS A 1 603 ? -24.027 -5.328 11.864 1.00 92.81 603 LYS A N 1
ATOM 4429 C CA . LYS A 1 603 ? -23.111 -4.389 12.540 1.00 92.81 603 LYS A CA 1
ATOM 4430 C C . LYS A 1 603 ? -23.854 -3.242 13.247 1.00 92.81 603 LYS A C 1
ATOM 4432 O O . LYS A 1 603 ? -23.455 -2.866 14.352 1.00 92.81 603 LYS A O 1
ATOM 4437 N N . ALA A 1 604 ? -24.931 -2.720 12.658 1.00 90.06 604 ALA A N 1
ATOM 4438 C CA . ALA A 1 604 ? -25.773 -1.691 13.270 1.00 90.06 604 ALA A CA 1
ATOM 4439 C C . ALA A 1 604 ? -26.567 -2.224 14.483 1.00 90.06 604 ALA A C 1
ATOM 4441 O O . ALA A 1 604 ? -26.620 -1.556 15.519 1.00 90.06 604 ALA A O 1
ATOM 4442 N N . ASP A 1 605 ? -27.096 -3.449 14.398 1.00 91.00 605 ASP A N 1
ATOM 4443 C CA . ASP A 1 605 ? -27.805 -4.156 15.478 1.00 91.00 605 ASP A CA 1
ATOM 4444 C C . ASP A 1 605 ? -26.885 -4.478 16.667 1.00 91.00 605 ASP A C 1
ATOM 4446 O O . ASP A 1 605 ? -27.306 -4.422 17.824 1.00 91.00 605 ASP A O 1
ATOM 4450 N N . ALA A 1 606 ? -25.592 -4.720 16.411 1.00 89.25 606 ALA A N 1
ATOM 4451 C CA . ALA A 1 606 ? -24.565 -4.789 17.454 1.00 89.25 606 ALA A CA 1
ATOM 4452 C C . ALA A 1 606 ? -24.325 -3.433 18.167 1.00 89.25 606 ALA A C 1
ATOM 4454 O O . ALA A 1 606 ? -23.585 -3.368 19.149 1.00 89.25 606 ALA A O 1
ATOM 4455 N N . GLY A 1 607 ? -24.957 -2.345 17.715 1.00 85.00 607 GLY A N 1
ATOM 4456 C CA . GLY A 1 607 ? -24.935 -1.027 18.351 1.00 85.00 607 GLY A CA 1
ATOM 4457 C C . GLY A 1 607 ? -23.817 -0.094 17.875 1.00 85.00 607 GLY A C 1
ATOM 4458 O O . GLY A 1 607 ? -23.595 0.946 18.508 1.00 85.00 607 GLY A O 1
ATOM 4459 N N . VAL A 1 608 ? -23.128 -0.436 16.785 1.00 86.94 608 VAL A N 1
ATOM 4460 C CA . VAL A 1 608 ? -22.047 0.358 16.179 1.00 86.94 608 VAL A CA 1
ATOM 4461 C C . VAL A 1 608 ? -22.618 1.279 15.097 1.00 86.94 608 VAL A C 1
ATOM 4463 O O . VAL A 1 608 ? -23.423 0.839 14.285 1.00 86.94 608 VAL A O 1
ATOM 4466 N N . ASP A 1 609 ? -22.207 2.553 15.073 1.00 87.31 609 ASP A N 1
ATOM 4467 C CA . ASP A 1 609 ? -22.592 3.476 13.995 1.00 87.31 609 ASP A CA 1
ATOM 4468 C C . ASP A 1 609 ? -21.919 3.059 12.673 1.00 87.31 609 ASP A C 1
ATOM 4470 O O . ASP A 1 609 ? -20.693 2.924 12.615 1.00 87.31 609 ASP A O 1
ATOM 4474 N N . THR A 1 610 ? -22.708 2.877 11.615 1.00 88.94 610 THR A N 1
ATOM 4475 C CA . THR A 1 610 ? -22.245 2.517 10.262 1.00 88.94 610 THR A CA 1
ATOM 4476 C C . THR A 1 610 ? -22.132 3.748 9.353 1.00 88.94 610 THR A C 1
ATOM 4478 O O . THR A 1 610 ? -22.430 4.874 9.762 1.00 88.94 610 THR A O 1
ATOM 4481 N N . SER A 1 611 ? -21.671 3.568 8.115 1.00 86.69 611 SER A N 1
ATOM 4482 C CA . SER A 1 611 ? -21.702 4.600 7.060 1.00 86.69 611 SER A CA 1
ATOM 4483 C C . SER A 1 611 ? -21.620 3.992 5.660 1.00 86.69 611 SER A C 1
ATOM 4485 O O . SER A 1 611 ? -21.561 2.771 5.522 1.00 86.69 611 SER A O 1
ATOM 4487 N N . ILE A 1 612 ? -21.522 4.826 4.617 1.00 82.75 612 ILE A N 1
ATOM 4488 C CA . ILE A 1 612 ? -21.267 4.400 3.231 1.00 82.75 612 ILE A CA 1
ATOM 4489 C C . ILE A 1 612 ? -19.956 3.603 3.070 1.00 82.75 612 ILE A C 1
ATOM 4491 O O . ILE A 1 612 ? -19.792 2.843 2.114 1.00 82.75 612 ILE A O 1
ATOM 4495 N N . THR A 1 613 ? -19.040 3.714 4.042 1.00 88.94 613 THR A N 1
ATOM 4496 C CA . THR A 1 613 ? -17.818 2.902 4.095 1.00 88.94 613 THR A CA 1
ATOM 4497 C C . THR A 1 613 ? -18.130 1.421 4.290 1.00 88.94 613 THR A C 1
ATOM 4499 O O . THR A 1 613 ? -17.412 0.588 3.748 1.00 88.94 613 THR A O 1
ATOM 4502 N N . ASP A 1 614 ? -19.175 1.058 5.034 1.00 92.19 614 ASP A N 1
ATOM 4503 C CA . ASP A 1 614 ? -19.505 -0.342 5.313 1.00 92.19 614 ASP A CA 1
ATOM 4504 C C . ASP A 1 614 ? -19.920 -1.145 4.064 1.00 92.19 614 ASP A C 1
ATOM 4506 O O . ASP A 1 614 ? -19.275 -2.162 3.791 1.00 92.19 614 ASP A O 1
ATOM 4510 N N . PRO A 1 615 ? -20.901 -0.719 3.241 1.00 88.81 615 PRO A N 1
ATOM 4511 C CA . PRO A 1 615 ? -21.231 -1.436 2.013 1.00 88.81 615 PRO A CA 1
ATOM 4512 C C . PRO A 1 615 ? -20.077 -1.417 0.999 1.00 88.81 615 PRO A C 1
ATOM 4514 O O . PRO A 1 615 ? -19.799 -2.443 0.382 1.00 88.81 615 PRO A O 1
ATOM 4517 N N . TRP A 1 616 ? -19.320 -0.317 0.897 1.00 88.38 616 TRP A N 1
ATOM 4518 C CA . TRP A 1 616 ? -18.087 -0.245 0.096 1.00 88.38 616 TRP A CA 1
ATOM 4519 C C . TRP A 1 616 ? -17.031 -1.263 0.546 1.00 88.38 616 TRP A C 1
ATOM 4521 O O . TRP A 1 616 ? -16.463 -1.982 -0.274 1.00 88.38 616 TRP A O 1
ATOM 4531 N N . SER A 1 617 ? -16.824 -1.401 1.856 1.00 93.62 617 SER A N 1
ATOM 4532 C CA . SER A 1 617 ? -15.923 -2.391 2.460 1.00 93.62 617 SER A CA 1
ATOM 4533 C C . SER A 1 617 ? -16.334 -3.823 2.125 1.00 93.62 617 SER A C 1
ATOM 4535 O O . SER A 1 617 ? -15.477 -4.672 1.859 1.00 93.62 617 SER A O 1
ATOM 4537 N N . ARG A 1 618 ? -17.643 -4.106 2.084 1.00 93.69 618 ARG A N 1
ATOM 4538 C CA . ARG A 1 618 ? -18.164 -5.397 1.616 1.00 93.69 618 ARG A CA 1
ATOM 4539 C C . ARG A 1 618 ? -17.925 -5.579 0.117 1.00 93.69 618 ARG A C 1
ATOM 4541 O O . ARG A 1 618 ? -17.367 -6.607 -0.249 1.00 93.69 618 ARG A O 1
ATOM 4548 N N . MET A 1 619 ? -18.205 -4.587 -0.731 1.00 92.00 619 MET A N 1
ATOM 4549 C CA . MET A 1 619 ? -17.891 -4.657 -2.170 1.00 92.00 619 MET A CA 1
ATOM 4550 C C . MET A 1 619 ? -16.400 -4.941 -2.413 1.00 92.00 619 MET A C 1
ATOM 4552 O O . MET A 1 619 ? -16.073 -5.863 -3.158 1.00 92.00 619 MET A O 1
ATOM 4556 N N . ILE A 1 620 ? -15.485 -4.242 -1.729 1.00 94.25 620 ILE A N 1
ATOM 4557 C CA . ILE A 1 620 ? -14.042 -4.528 -1.798 1.00 94.25 620 ILE A CA 1
ATOM 4558 C C . ILE A 1 620 ? -13.758 -5.977 -1.357 1.00 94.25 620 ILE A C 1
ATOM 4560 O O . ILE A 1 620 ? -12.988 -6.668 -2.024 1.00 94.25 620 ILE A O 1
ATOM 4564 N N . SER A 1 621 ? -14.399 -6.466 -0.287 1.00 95.75 621 SER A N 1
ATOM 4565 C CA . SER A 1 621 ? -14.235 -7.851 0.194 1.00 95.75 621 SER A CA 1
ATOM 4566 C C . SER A 1 621 ? -14.551 -8.882 -0.897 1.00 95.75 621 SER A C 1
ATOM 4568 O O . SER A 1 621 ? -13.716 -9.742 -1.169 1.00 95.75 621 SER A O 1
ATOM 4570 N N . TYR A 1 622 ? -15.695 -8.739 -1.577 1.00 95.06 622 TYR A N 1
ATOM 4571 C CA . TYR A 1 622 ? -16.126 -9.603 -2.687 1.00 95.06 622 TYR A CA 1
ATOM 4572 C C . TYR A 1 622 ? -15.120 -9.644 -3.858 1.00 95.06 622 TYR A C 1
ATOM 4574 O O . TYR A 1 622 ? -14.974 -10.669 -4.525 1.00 95.06 622 TYR A O 1
ATOM 4582 N N . HIS A 1 623 ? -14.409 -8.543 -4.122 1.00 95.19 623 HIS A N 1
ATOM 4583 C CA . HIS A 1 623 ? -13.501 -8.439 -5.270 1.00 95.19 623 HIS A CA 1
ATOM 4584 C C . HIS A 1 623 ? -12.047 -8.836 -4.957 1.00 95.19 623 HIS A C 1
ATOM 4586 O O . HIS A 1 623 ? -11.321 -9.194 -5.889 1.00 95.19 623 HIS A O 1
ATOM 4592 N N . PHE A 1 624 ? -11.622 -8.779 -3.685 1.00 96.38 624 PHE A N 1
ATOM 4593 C CA . PHE A 1 624 ? -10.212 -8.881 -3.269 1.00 96.38 624 PHE A CA 1
ATOM 4594 C C . PHE A 1 624 ? -9.888 -9.960 -2.222 1.00 96.38 624 PHE A C 1
ATOM 4596 O O . PHE A 1 624 ? -8.744 -10.426 -2.180 1.00 96.38 624 PHE A O 1
ATOM 4603 N N . LEU A 1 625 ? -10.827 -10.341 -1.354 1.00 95.25 625 LEU A N 1
ATOM 4604 C CA . LEU A 1 625 ? -10.602 -11.384 -0.345 1.00 95.25 625 LEU A CA 1
ATOM 4605 C C . LEU A 1 625 ? -10.942 -12.771 -0.918 1.00 95.25 625 LEU A C 1
ATOM 4607 O O . LEU A 1 625 ? -11.481 -12.890 -2.020 1.00 95.25 625 LEU A O 1
ATOM 4611 N N . ASN A 1 626 ? -10.579 -13.829 -0.190 1.00 91.38 626 ASN A N 1
ATOM 4612 C CA . ASN A 1 626 ? -10.960 -15.196 -0.555 1.00 91.38 626 ASN A CA 1
ATOM 4613 C C . ASN A 1 626 ? -12.453 -15.449 -0.231 1.00 91.38 626 ASN A C 1
ATOM 4615 O O . ASN A 1 626 ? -13.227 -14.508 -0.052 1.00 91.38 626 ASN A O 1
ATOM 4619 N N . GLN A 1 627 ? -12.876 -16.718 -0.208 1.00 92.44 627 GLN A N 1
ATOM 4620 C CA . GLN A 1 627 ? -14.276 -17.169 -0.083 1.00 92.44 627 GLN A CA 1
ATOM 4621 C C . GLN A 1 627 ? -15.194 -16.774 -1.258 1.00 92.44 627 GLN A C 1
ATOM 4623 O O . GLN A 1 627 ? -16.130 -17.508 -1.541 1.00 92.44 627 GLN A O 1
ATOM 4628 N N . THR A 1 628 ? -14.918 -15.694 -1.993 1.00 92.88 628 THR A N 1
ATOM 4629 C CA . THR A 1 628 ? -15.703 -15.301 -3.174 1.00 92.88 628 THR A CA 1
ATOM 4630 C C . THR A 1 628 ? -15.157 -15.949 -4.448 1.00 92.88 628 THR A C 1
ATOM 4632 O O . THR A 1 628 ? -14.034 -15.661 -4.868 1.00 92.88 628 THR A O 1
ATOM 4635 N N . ASP A 1 629 ? -15.969 -16.775 -5.103 1.00 91.62 629 ASP A N 1
ATOM 4636 C CA . ASP A 1 629 ? -15.726 -17.368 -6.425 1.00 91.62 629 ASP A CA 1
ATOM 4637 C C . ASP A 1 629 ? -16.729 -16.801 -7.460 1.00 91.62 629 ASP A C 1
ATOM 4639 O O . ASP A 1 629 ? -17.370 -15.780 -7.203 1.00 91.62 629 ASP A O 1
ATOM 4643 N N . ARG A 1 630 ? -16.811 -17.360 -8.677 1.00 88.69 630 ARG A N 1
ATOM 4644 C CA . ARG A 1 630 ? -17.755 -16.884 -9.722 1.00 88.69 630 ARG A CA 1
ATOM 4645 C C . ARG A 1 630 ? -19.126 -17.562 -9.720 1.00 88.69 630 ARG A C 1
ATOM 4647 O O . ARG A 1 630 ? -20.030 -17.078 -10.390 1.00 88.69 630 ARG A O 1
ATOM 4654 N N . PHE A 1 631 ? -19.278 -18.670 -9.009 1.00 89.44 631 PHE A N 1
ATOM 4655 C CA . PHE A 1 631 ? -20.532 -19.402 -8.840 1.00 89.44 631 PHE A CA 1
ATOM 4656 C C . PHE A 1 631 ? -21.284 -18.933 -7.590 1.00 89.44 631 PHE A C 1
ATOM 4658 O O . PHE A 1 631 ? -22.511 -18.948 -7.576 1.00 89.44 631 PHE A O 1
ATOM 4665 N N . ASN A 1 632 ? -20.552 -18.497 -6.561 1.00 92.38 632 ASN A N 1
ATOM 4666 C CA . ASN A 1 632 ? -21.107 -18.065 -5.286 1.00 92.38 632 ASN A CA 1
ATOM 4667 C C . ASN A 1 632 ? -21.339 -16.547 -5.168 1.00 92.38 632 ASN A C 1
ATOM 4669 O O . ASN A 1 632 ? -22.011 -16.133 -4.230 1.00 92.38 632 ASN A O 1
ATOM 4673 N N . PHE A 1 633 ? -20.848 -15.729 -6.111 1.00 93.19 633 PHE A N 1
ATOM 4674 C CA . PHE A 1 633 ? -20.849 -14.253 -6.042 1.00 93.19 633 PHE A CA 1
ATOM 4675 C C . PHE A 1 633 ? -22.222 -13.613 -5.746 1.00 93.19 633 PHE A C 1
ATOM 4677 O O . PHE A 1 633 ? -22.288 -12.560 -5.121 1.00 93.19 633 PHE A O 1
ATOM 4684 N N . PHE A 1 634 ? -23.317 -14.245 -6.171 1.00 93.44 634 PHE A N 1
ATOM 4685 C CA . PHE A 1 634 ? -24.690 -13.761 -5.970 1.00 93.44 634 PHE A CA 1
ATOM 4686 C C . PHE A 1 634 ? -25.449 -14.546 -4.880 1.00 93.44 634 PHE A C 1
ATOM 4688 O O . PHE A 1 634 ? -26.676 -14.554 -4.840 1.00 93.44 634 PHE A O 1
ATOM 4695 N N . THR A 1 635 ? -24.737 -15.257 -3.999 1.00 90.06 635 THR A N 1
ATOM 4696 C CA . THR A 1 635 ? -25.323 -16.195 -3.028 1.00 90.06 635 THR A CA 1
ATOM 4697 C C . THR A 1 635 ? -24.659 -16.071 -1.660 1.00 90.06 635 THR A C 1
ATOM 4699 O O . THR A 1 635 ? -23.443 -15.992 -1.580 1.00 90.06 635 THR A O 1
ATOM 4702 N N . ASN A 1 636 ? -25.408 -16.202 -0.563 1.00 89.81 636 ASN A N 1
ATOM 4703 C CA . ASN A 1 636 ? -24.819 -16.282 0.785 1.00 89.81 636 ASN A CA 1
ATOM 4704 C C . ASN A 1 636 ? -24.285 -17.695 1.108 1.00 89.81 636 ASN A C 1
ATOM 4706 O O . ASN A 1 636 ? -24.522 -18.225 2.192 1.00 89.81 636 ASN A O 1
ATOM 4710 N N . ALA A 1 637 ? -23.611 -18.344 0.152 1.00 88.38 637 ALA A N 1
ATOM 4711 C CA . ALA A 1 637 ? -22.996 -19.659 0.352 1.00 88.38 637 ALA A CA 1
ATOM 4712 C C . ALA A 1 637 ? -21.684 -19.583 1.159 1.00 88.38 637 ALA A C 1
ATOM 4714 O O . ALA A 1 637 ? -21.222 -20.602 1.674 1.00 88.38 637 ALA A O 1
ATOM 4715 N N . THR A 1 638 ? -21.099 -18.385 1.282 1.00 92.56 638 THR A N 1
ATOM 4716 C CA . THR A 1 638 ? -19.936 -18.084 2.129 1.00 92.56 638 THR A CA 1
ATOM 4717 C C . THR A 1 638 ? -20.110 -16.725 2.823 1.00 92.56 638 THR A C 1
ATOM 4719 O O . THR A 1 638 ? -21.077 -16.009 2.567 1.00 92.56 638 THR A O 1
ATOM 4722 N N . ALA A 1 639 ? -19.152 -16.327 3.663 1.00 93.56 639 ALA A N 1
ATOM 4723 C CA . ALA A 1 639 ? -19.087 -14.987 4.245 1.00 93.56 639 ALA A CA 1
ATOM 4724 C C . ALA A 1 639 ? -18.558 -13.888 3.300 1.00 93.56 639 ALA A C 1
ATOM 4726 O O . ALA A 1 639 ? -18.670 -12.702 3.628 1.00 93.56 639 ALA A O 1
ATOM 4727 N N . HIS A 1 640 ? -17.967 -14.228 2.148 1.00 94.81 640 HIS A N 1
ATOM 4728 C CA . HIS A 1 640 ? -17.343 -13.261 1.229 1.00 94.81 640 HIS A CA 1
ATOM 4729 C C . HIS A 1 640 ? -16.372 -12.298 1.939 1.00 94.81 640 HIS A C 1
ATOM 4731 O O . HIS A 1 640 ? -16.460 -11.075 1.799 1.00 94.81 640 HIS A O 1
ATOM 4737 N N . GLY A 1 641 ? -15.504 -12.834 2.798 1.00 94.69 641 GLY A N 1
ATOM 4738 C CA . GLY A 1 641 ? -14.528 -12.069 3.576 1.00 94.69 641 GLY A CA 1
ATOM 4739 C C . GLY A 1 641 ? -15.060 -11.400 4.851 1.00 94.69 641 GLY A C 1
ATOM 4740 O O . GLY A 1 641 ? -14.287 -10.724 5.529 1.00 94.69 641 GLY A O 1
ATOM 4741 N N . ALA A 1 642 ? -16.339 -11.567 5.208 1.00 96.31 642 ALA A N 1
ATOM 4742 C CA . ALA A 1 642 ? -16.818 -11.227 6.552 1.00 96.31 642 ALA A CA 1
ATOM 4743 C C . ALA A 1 642 ? -16.247 -12.203 7.603 1.00 96.31 642 ALA A C 1
ATOM 4745 O O . ALA A 1 642 ? -15.850 -13.320 7.275 1.00 96.31 642 ALA A O 1
ATOM 4746 N N . GLY A 1 643 ? -16.130 -11.754 8.855 1.00 95.31 643 GLY A N 1
ATOM 4747 C CA . GLY A 1 643 ? -15.493 -12.505 9.945 1.00 95.31 643 GLY A CA 1
ATOM 4748 C C . GLY A 1 643 ? -13.957 -12.505 9.909 1.00 95.31 643 GLY A C 1
ATOM 4749 O O . GLY A 1 643 ? -13.318 -12.857 10.898 1.00 95.31 643 GLY A O 1
ATOM 4750 N N . GLN A 1 644 ? -13.334 -12.073 8.807 1.00 96.94 644 GLN A N 1
ATOM 4751 C CA . GLN A 1 644 ? -11.877 -12.034 8.668 1.00 96.94 644 GLN A CA 1
ATOM 4752 C C . GLN A 1 644 ? -11.308 -10.786 9.342 1.00 96.94 644 GLN A C 1
ATOM 4754 O O . GLN A 1 644 ? -11.564 -9.668 8.900 1.00 96.94 644 GLN A O 1
ATOM 4759 N N . LEU A 1 645 ? -10.525 -10.964 10.408 1.00 98.00 645 LEU A N 1
ATOM 4760 C CA . LEU A 1 645 ? -10.023 -9.862 11.234 1.00 98.00 645 LEU A CA 1
ATOM 4761 C C . LEU A 1 645 ? -8.563 -9.519 10.926 1.00 98.00 645 LEU A C 1
ATOM 4763 O O . LEU A 1 645 ? -7.712 -10.398 10.783 1.00 98.00 645 LEU A O 1
ATOM 4767 N N . TRP A 1 646 ? -8.238 -8.228 10.891 1.00 98.25 646 TRP A N 1
ATOM 4768 C CA . TRP A 1 646 ? -6.871 -7.744 10.677 1.00 98.25 646 TRP A CA 1
ATOM 4769 C C . TRP A 1 646 ? -5.956 -8.059 11.872 1.00 98.25 646 TRP A C 1
ATOM 4771 O O . TRP A 1 646 ? -4.778 -8.363 11.680 1.00 98.25 646 TRP A O 1
ATOM 4781 N N . SER A 1 647 ? -6.495 -8.106 13.096 1.00 97.75 647 SER A N 1
ATOM 4782 C CA . SER A 1 647 ? -5.772 -8.627 14.268 1.00 97.75 647 SER A CA 1
ATOM 4783 C C . SER A 1 647 ? -5.535 -10.148 14.239 1.00 97.75 647 SER A C 1
ATOM 4785 O O . SER A 1 647 ? -4.696 -10.639 14.995 1.00 97.75 647 SER A O 1
ATOM 4787 N N . ASP A 1 648 ? -6.169 -10.887 13.317 1.00 97.31 648 ASP A N 1
ATOM 4788 C CA . ASP A 1 648 ? -5.936 -12.321 13.088 1.00 97.31 648 ASP A CA 1
ATOM 4789 C C . ASP A 1 648 ? -4.911 -12.622 11.978 1.00 97.31 648 ASP A C 1
ATOM 4791 O O . ASP A 1 648 ? -4.558 -13.786 11.778 1.00 97.31 648 ASP A O 1
ATOM 4795 N N . ILE A 1 649 ? -4.306 -11.606 11.345 1.00 98.38 649 ILE A N 1
ATOM 4796 C CA . ILE A 1 649 ? -3.130 -11.779 10.464 1.00 98.38 649 ILE A CA 1
ATOM 4797 C C . ILE A 1 649 ? -2.019 -12.669 11.083 1.00 98.38 649 ILE A C 1
ATOM 4799 O O . ILE A 1 649 ? -1.450 -13.486 10.354 1.00 98.38 649 ILE A O 1
ATOM 4803 N N . PRO A 1 650 ? -1.725 -12.633 12.403 1.00 98.06 650 PRO A N 1
ATOM 4804 C CA . PRO A 1 650 ? -0.773 -13.546 13.044 1.00 98.06 650 PRO A CA 1
ATOM 4805 C C . PRO A 1 650 ? -1.143 -15.041 12.998 1.00 98.06 650 PRO A C 1
ATOM 4807 O O . PRO A 1 650 ? -0.292 -15.890 13.283 1.00 98.06 650 PRO A O 1
ATOM 4810 N N . ARG A 1 651 ? -2.389 -15.383 12.644 1.00 97.38 651 ARG A N 1
ATOM 4811 C CA . ARG A 1 651 ? -2.866 -16.761 12.435 1.00 97.38 651 ARG A CA 1
ATOM 4812 C C . ARG A 1 651 ? -2.635 -17.265 11.005 1.00 97.38 651 ARG A C 1
ATOM 4814 O O . ARG A 1 651 ? -2.653 -18.472 10.790 1.00 97.38 651 ARG A O 1
ATOM 4821 N N . ILE A 1 652 ? -2.390 -16.371 10.044 1.00 97.50 652 ILE A N 1
ATOM 4822 C CA . ILE A 1 652 ? -2.220 -16.719 8.627 1.00 97.50 652 ILE A CA 1
ATOM 4823 C C . ILE A 1 652 ? -0.909 -17.512 8.440 1.00 97.50 652 ILE A C 1
ATOM 4825 O O . ILE A 1 652 ? 0.149 -17.025 8.863 1.00 97.50 652 ILE A O 1
ATOM 4829 N N . PRO A 1 653 ? -0.919 -18.695 7.787 1.00 97.81 653 PRO A N 1
ATOM 4830 C CA . PRO A 1 653 ? 0.266 -19.549 7.666 1.00 97.81 653 PRO A CA 1
ATOM 4831 C C . PRO A 1 653 ? 1.499 -18.828 7.109 1.00 97.81 653 PRO A C 1
ATOM 4833 O O . PRO A 1 653 ? 2.560 -18.882 7.727 1.00 97.81 653 PRO A O 1
ATOM 4836 N N . ALA A 1 654 ? 1.366 -18.049 6.031 1.00 97.19 654 ALA A N 1
ATOM 4837 C CA . ALA A 1 654 ? 2.484 -17.301 5.449 1.00 97.19 654 ALA A CA 1
ATOM 4838 C C . ALA A 1 654 ? 3.130 -16.274 6.412 1.00 97.19 654 ALA A C 1
ATOM 4840 O O . ALA A 1 654 ? 4.324 -15.977 6.295 1.00 97.19 654 ALA A O 1
ATOM 4841 N N . TYR A 1 655 ? 2.376 -15.746 7.384 1.00 98.19 655 TYR A N 1
ATOM 4842 C CA . TYR A 1 655 ? 2.894 -14.880 8.451 1.00 98.19 655 TYR A CA 1
ATOM 4843 C C . TYR A 1 655 ? 3.573 -15.707 9.556 1.00 98.19 655 TYR A C 1
ATOM 4845 O O . TYR A 1 655 ? 4.663 -15.370 10.036 1.00 98.19 655 TYR A O 1
ATOM 4853 N N . GLN A 1 656 ? 2.994 -16.846 9.938 1.00 97.44 656 GLN A N 1
ATOM 4854 C CA . GLN A 1 656 ? 3.626 -17.775 10.880 1.00 97.44 656 GLN A CA 1
ATOM 4855 C C . GLN A 1 656 ? 4.980 -18.275 10.350 1.00 97.44 656 GLN A C 1
ATOM 4857 O O . GLN A 1 656 ? 5.981 -18.176 11.061 1.00 97.44 656 GLN A O 1
ATOM 4862 N N . GLU A 1 657 ? 5.037 -18.644 9.072 1.00 97.25 657 GLU A N 1
ATOM 4863 C CA . GLU A 1 657 ? 6.228 -19.048 8.310 1.00 97.25 657 GLU A CA 1
ATOM 4864 C C . GLU A 1 657 ? 7.195 -17.896 7.968 1.00 97.25 657 GLU A C 1
ATOM 4866 O O . GLU A 1 657 ? 8.192 -18.124 7.285 1.00 97.25 657 GLU A O 1
ATOM 4871 N N . LYS A 1 658 ? 6.922 -16.659 8.413 1.00 97.50 658 LYS A N 1
ATOM 4872 C CA . LYS A 1 658 ? 7.781 -15.471 8.211 1.00 97.50 658 LYS A CA 1
ATOM 4873 C C . LYS A 1 658 ? 8.018 -15.102 6.738 1.00 97.50 658 LYS A C 1
ATOM 4875 O O . LYS A 1 658 ? 8.934 -14.342 6.433 1.00 97.50 658 LYS A O 1
ATOM 4880 N N . LYS A 1 659 ? 7.170 -15.548 5.807 1.00 95.69 659 LYS A N 1
ATOM 4881 C CA . LYS A 1 659 ? 7.298 -15.217 4.376 1.00 95.69 659 LYS A CA 1
ATOM 4882 C C . LYS A 1 659 ? 6.988 -13.740 4.110 1.00 95.69 659 LYS A C 1
ATOM 4884 O O . LYS A 1 659 ? 7.698 -13.102 3.333 1.00 95.69 659 LYS A O 1
ATOM 4889 N N . VAL A 1 660 ? 5.995 -13.171 4.798 1.00 96.12 660 VAL A N 1
ATOM 4890 C CA . VAL A 1 660 ? 5.442 -11.837 4.485 1.00 96.12 660 VAL A CA 1
ATOM 4891 C C . VAL A 1 660 ? 6.183 -10.674 5.181 1.00 96.12 660 VAL A C 1
ATOM 4893 O O . VAL A 1 660 ? 6.537 -10.806 6.358 1.00 96.12 660 VAL A O 1
ATOM 4896 N N . PRO A 1 661 ? 6.408 -9.521 4.518 1.00 98.25 661 PRO A N 1
ATOM 4897 C CA . PRO A 1 661 ? 6.795 -8.276 5.192 1.00 98.25 661 PRO A CA 1
ATOM 4898 C C . PRO A 1 661 ? 5.716 -7.837 6.197 1.00 98.25 661 PRO A C 1
ATOM 4900 O O . PRO A 1 661 ? 4.545 -8.180 6.041 1.00 98.25 661 PRO A O 1
ATOM 4903 N N . PHE A 1 662 ? 6.084 -7.072 7.228 1.00 98.75 662 PHE A N 1
ATOM 4904 C CA . PHE A 1 662 ? 5.106 -6.593 8.211 1.00 98.75 662 PHE A CA 1
ATOM 4905 C C . PHE A 1 662 ? 4.186 -5.515 7.595 1.00 98.75 662 PHE A C 1
ATOM 4907 O O . PHE A 1 662 ? 4.713 -4.539 7.048 1.00 98.75 662 PHE A O 1
ATOM 4914 N N . PRO A 1 663 ? 2.848 -5.672 7.648 1.00 98.38 663 PRO A N 1
ATOM 4915 C CA . PRO A 1 663 ? 1.923 -4.801 6.931 1.00 98.38 663 PRO A CA 1
ATOM 4916 C C . PRO A 1 663 ? 1.455 -3.600 7.761 1.00 98.38 663 PRO A C 1
ATOM 4918 O O . PRO A 1 663 ? 1.142 -3.725 8.946 1.00 98.38 663 PRO A O 1
ATOM 4921 N N . LEU A 1 664 ? 1.364 -2.447 7.098 1.00 98.44 664 LEU A N 1
ATOM 4922 C CA . LEU A 1 664 ? 0.945 -1.159 7.648 1.00 98.44 664 LEU A CA 1
ATOM 4923 C C . LEU A 1 664 ? -0.121 -0.556 6.715 1.00 98.44 664 LEU A C 1
ATOM 4925 O O . LEU A 1 664 ? 0.166 -0.324 5.541 1.00 98.44 664 LEU A O 1
ATOM 4929 N N . ILE A 1 665 ? -1.334 -0.290 7.199 1.00 98.44 665 ILE A N 1
ATOM 4930 C CA . ILE A 1 665 ? -2.371 0.423 6.429 1.00 98.44 665 ILE A CA 1
ATOM 4931 C C . ILE A 1 665 ? -2.515 1.852 6.951 1.00 98.44 665 ILE A C 1
ATOM 4933 O O . ILE A 1 665 ? -2.412 2.062 8.157 1.00 98.44 665 ILE A O 1
ATOM 4937 N N . VAL A 1 666 ? -2.732 2.824 6.061 1.00 97.94 666 VAL A N 1
ATOM 4938 C CA . VAL A 1 666 ? -2.844 4.252 6.417 1.00 97.94 666 VAL A CA 1
ATOM 4939 C C . VAL A 1 666 ? -4.258 4.787 6.186 1.00 97.94 666 VAL A C 1
ATOM 4941 O O . VAL A 1 666 ? -4.887 4.456 5.178 1.00 97.94 666 VAL A O 1
ATOM 4944 N N . ALA A 1 667 ? -4.740 5.623 7.106 1.00 96.31 667 ALA A N 1
ATOM 4945 C CA . ALA A 1 667 ? -5.977 6.398 6.985 1.00 96.31 667 ALA A CA 1
ATOM 4946 C C . ALA A 1 667 ? -5.818 7.778 7.650 1.00 96.31 667 ALA A C 1
ATOM 4948 O O . ALA A 1 667 ? -5.103 7.904 8.648 1.00 96.31 667 ALA A O 1
ATOM 4949 N N . ASP A 1 668 ? -6.510 8.790 7.129 1.00 93.19 668 ASP A N 1
ATOM 4950 C CA . ASP A 1 668 ? -6.519 10.155 7.678 1.00 93.19 668 ASP A CA 1
ATOM 4951 C C . ASP A 1 668 ? -7.746 10.364 8.585 1.00 93.19 668 ASP A C 1
ATOM 4953 O O . ASP A 1 668 ? -8.750 9.674 8.423 1.00 93.19 668 ASP A O 1
ATOM 4957 N N . SER A 1 669 ? -7.719 11.332 9.511 1.00 89.94 669 SER A N 1
ATOM 4958 C CA . SER A 1 669 ? -8.926 11.810 10.223 1.00 89.94 669 SER A CA 1
ATOM 4959 C C . SER A 1 669 ? -9.328 13.212 9.771 1.00 89.94 669 SER A C 1
ATOM 4961 O O . SER A 1 669 ? -8.530 14.147 9.875 1.00 89.94 669 SER A O 1
ATOM 4963 N N . ARG A 1 670 ? -10.592 13.382 9.359 1.00 86.19 670 ARG A N 1
ATOM 4964 C CA . ARG A 1 670 ? -11.228 14.704 9.232 1.00 86.19 670 ARG A CA 1
ATOM 4965 C C . ARG A 1 670 ? -11.674 15.161 10.623 1.00 86.19 670 ARG A C 1
ATOM 4967 O O . ARG A 1 670 ? -12.690 14.699 11.139 1.00 86.19 670 ARG A O 1
ATOM 4974 N N . ALA A 1 671 ? -10.882 16.034 11.238 1.00 74.00 671 ALA A N 1
ATOM 4975 C CA . ALA A 1 671 ? -11.010 16.385 12.650 1.00 74.00 671 ALA A CA 1
ATOM 4976 C C . ALA A 1 671 ? -12.375 17.006 13.027 1.00 74.00 671 ALA A C 1
ATOM 4978 O O . ALA A 1 671 ? -12.865 17.943 12.396 1.00 74.00 671 ALA A O 1
ATOM 4979 N N . GLY A 1 672 ? -12.959 16.530 14.129 1.00 65.12 672 GLY A N 1
ATOM 4980 C CA . GLY A 1 672 ? -14.156 17.099 14.753 1.00 65.12 672 GLY A CA 1
ATOM 4981 C C . GLY A 1 672 ? -15.402 17.205 13.866 1.00 65.12 672 GLY A C 1
ATOM 4982 O O . GLY A 1 672 ? -15.775 16.284 13.135 1.00 65.12 672 GLY A O 1
ATOM 4983 N N . ASN A 1 673 ? -16.085 18.344 13.989 1.00 58.28 673 ASN A N 1
ATOM 4984 C CA . ASN A 1 673 ? -17.289 18.675 13.225 1.00 58.28 673 ASN A CA 1
ATOM 4985 C C . ASN A 1 673 ? -16.948 19.409 11.919 1.00 58.28 673 ASN A C 1
ATOM 4987 O O . ASN A 1 673 ? -17.757 20.202 11.446 1.00 58.28 673 ASN A O 1
ATOM 4991 N N . ASP A 1 674 ? -15.755 19.196 11.355 1.00 62.53 674 ASP A N 1
ATOM 4992 C CA . ASP A 1 674 ? -15.516 19.631 9.986 1.00 62.53 674 ASP A CA 1
ATOM 4993 C C . ASP A 1 674 ? -16.359 18.762 9.036 1.00 62.53 674 ASP A C 1
ATOM 4995 O O . ASP A 1 674 ? -16.340 17.523 9.092 1.00 62.53 674 ASP A O 1
ATOM 4999 N N . GLU A 1 675 ? -17.158 19.451 8.230 1.00 60.66 675 GLU A N 1
ATOM 5000 C CA . GLU A 1 675 ? -18.063 18.914 7.212 1.00 60.66 675 GLU A CA 1
ATOM 5001 C C . GLU A 1 675 ? -17.589 19.301 5.801 1.00 60.66 675 GLU A C 1
ATOM 5003 O O . GLU A 1 675 ? -18.244 18.947 4.823 1.00 60.66 675 GLU A O 1
ATOM 5008 N N . SER A 1 676 ? -16.442 19.987 5.665 1.00 56.25 676 SER A N 1
ATOM 5009 C CA . SER A 1 676 ? -15.902 20.334 4.351 1.00 56.25 676 SER A CA 1
ATOM 5010 C C . SER A 1 676 ? -15.577 19.089 3.512 1.00 56.25 676 SER A C 1
ATOM 5012 O O . SER A 1 676 ? -15.222 18.016 4.029 1.00 56.25 676 SER A O 1
ATOM 5014 N N . THR A 1 677 ? -15.708 19.254 2.194 1.00 55.84 677 THR A N 1
ATOM 5015 C CA . THR A 1 677 ? -15.241 18.320 1.162 1.00 55.84 677 THR A CA 1
ATOM 5016 C C . THR A 1 677 ? -13.864 18.706 0.600 1.00 55.84 677 THR A C 1
ATOM 5018 O O . THR A 1 677 ? -13.309 17.952 -0.201 1.00 55.84 677 THR A O 1
ATOM 5021 N N . ASP A 1 678 ? -13.289 19.832 1.047 1.00 56.16 678 ASP A N 1
ATOM 5022 C CA . ASP A 1 678 ? -11.937 20.282 0.694 1.00 56.16 678 ASP A CA 1
ATOM 5023 C C . ASP A 1 678 ? -10.853 19.241 1.046 1.00 56.16 678 ASP A C 1
ATOM 5025 O O . ASP A 1 678 ? -11.009 18.393 1.929 1.00 56.16 678 ASP A O 1
ATOM 5029 N N . ALA A 1 679 ? -9.701 19.337 0.373 1.00 63.78 679 ALA A N 1
ATOM 5030 C CA . ALA A 1 679 ? -8.526 18.527 0.690 1.00 63.78 679 ALA A CA 1
ATOM 5031 C C . ALA A 1 679 ? -7.998 18.828 2.107 1.00 63.78 679 ALA A C 1
ATOM 5033 O O . ALA A 1 679 ? -7.927 19.988 2.521 1.00 63.78 679 ALA A O 1
ATOM 5034 N N . LEU A 1 680 ? -7.591 17.786 2.838 1.00 79.44 680 LEU A N 1
ATOM 5035 C CA . LEU A 1 680 ? -7.168 17.920 4.232 1.00 79.44 680 LEU A CA 1
ATOM 5036 C C . LEU A 1 680 ? -5.842 18.684 4.378 1.00 79.44 680 LEU A C 1
ATOM 5038 O O . LEU A 1 680 ? -4.926 18.567 3.562 1.00 79.44 680 LEU A O 1
ATOM 5042 N N . GLY A 1 681 ? -5.710 19.423 5.483 1.00 83.62 681 GLY A N 1
ATOM 5043 C CA . GLY A 1 681 ? -4.456 20.069 5.876 1.00 83.62 681 GLY A CA 1
ATOM 5044 C C . GLY A 1 681 ? -3.375 19.059 6.279 1.00 83.62 681 GLY A C 1
ATOM 5045 O O . GLY A 1 681 ? -3.675 17.981 6.795 1.00 83.62 681 GLY A O 1
ATOM 5046 N N . LEU A 1 682 ? -2.099 19.420 6.098 1.00 88.00 682 LEU A N 1
ATOM 5047 C CA . LEU A 1 682 ? -0.950 18.564 6.451 1.00 88.00 682 LEU A CA 1
ATOM 5048 C C . LEU A 1 682 ? -0.825 18.298 7.963 1.00 88.00 682 LEU A C 1
ATOM 5050 O O . LEU A 1 682 ? -0.109 17.391 8.379 1.00 88.00 682 LEU A O 1
ATOM 5054 N N . ASP A 1 683 ? -1.497 19.096 8.787 1.00 88.06 683 ASP A N 1
ATOM 5055 C CA . ASP A 1 683 ? -1.624 18.956 10.237 1.00 88.06 683 ASP A CA 1
ATOM 5056 C C . ASP A 1 683 ? -2.711 17.961 10.677 1.00 88.06 683 ASP A C 1
ATOM 5058 O O . ASP A 1 683 ? -2.799 17.644 11.867 1.00 88.06 683 ASP A O 1
ATOM 5062 N N . SER A 1 684 ? -3.474 17.406 9.729 1.00 89.31 684 SER A N 1
ATOM 5063 C CA . SER A 1 684 ? -4.389 16.288 9.976 1.00 89.31 684 SER A CA 1
ATOM 5064 C C . SER A 1 684 ? -3.640 15.083 10.544 1.00 89.31 684 SER A C 1
ATOM 5066 O O . SER A 1 684 ? -2.501 14.787 10.157 1.00 89.31 684 SER A O 1
ATOM 5068 N N . VAL A 1 685 ? -4.286 14.392 11.486 1.00 92.81 685 VAL A N 1
ATOM 5069 C CA . VAL A 1 685 ? -3.695 13.241 12.175 1.00 92.81 685 VAL A CA 1
ATOM 5070 C C . VAL A 1 685 ? -3.783 12.020 11.270 1.00 92.81 685 VAL A C 1
ATOM 5072 O O . VAL A 1 685 ? -4.880 11.597 10.897 1.00 92.81 685 VAL A O 1
ATOM 5075 N N . VAL A 1 686 ? -2.622 11.458 10.948 1.00 95.44 686 VAL A N 1
ATOM 5076 C CA . VAL A 1 686 ? -2.481 10.248 10.136 1.00 95.44 686 VAL A CA 1
ATOM 5077 C C . VAL A 1 686 ? -2.402 9.038 11.056 1.00 95.44 686 VAL A C 1
ATOM 5079 O O . VAL A 1 686 ? -1.645 9.031 12.034 1.00 95.44 686 VAL A O 1
ATOM 5082 N N . TYR A 1 687 ? -3.179 8.008 10.733 1.00 97.50 687 TYR A N 1
ATOM 5083 C CA . TYR A 1 687 ? -3.268 6.774 11.501 1.00 97.50 687 TYR A CA 1
ATOM 5084 C C . TYR A 1 687 ? -2.656 5.593 10.763 1.00 97.50 687 TYR A C 1
ATOM 5086 O O . TYR A 1 687 ? -2.790 5.437 9.551 1.00 97.50 687 TYR A O 1
ATOM 5094 N N . GLU A 1 688 ? -2.028 4.723 11.543 1.00 97.50 688 GLU A N 1
ATOM 5095 C CA . GLU A 1 688 ? -1.483 3.443 11.127 1.00 97.50 688 GLU A CA 1
ATOM 5096 C C . GLU A 1 688 ? -2.319 2.310 11.718 1.00 97.50 688 GLU A C 1
ATOM 5098 O O . GLU A 1 688 ? -2.500 2.222 12.935 1.00 97.50 688 GLU A O 1
ATOM 5103 N N . ILE A 1 689 ? -2.791 1.413 10.859 1.00 98.50 689 ILE A N 1
ATOM 5104 C CA . ILE A 1 689 ? -3.495 0.190 11.231 1.00 98.50 689 ILE A CA 1
ATOM 5105 C C . ILE A 1 689 ? -2.549 -0.985 10.969 1.00 98.50 689 ILE A C 1
ATOM 5107 O O . ILE A 1 689 ? -2.209 -1.308 9.827 1.00 98.50 689 ILE A O 1
ATOM 5111 N N . THR A 1 690 ? -2.101 -1.623 12.047 1.00 98.44 690 THR A N 1
ATOM 5112 C CA . THR A 1 690 ? -1.184 -2.775 12.032 1.00 98.44 690 THR A CA 1
ATOM 5113 C C . THR A 1 690 ? -1.880 -4.002 12.634 1.00 98.44 690 THR A C 1
ATOM 5115 O O . THR A 1 690 ? -2.828 -3.825 13.392 1.00 98.44 690 THR A O 1
ATOM 5118 N N . PRO A 1 691 ? -1.407 -5.245 12.413 1.00 98.31 691 PRO A N 1
ATOM 5119 C CA . PRO A 1 691 ? -1.978 -6.453 13.034 1.00 98.31 691 PRO A CA 1
ATOM 5120 C C . PRO A 1 691 ? -2.082 -6.466 14.571 1.00 98.31 691 PRO A C 1
ATOM 5122 O O . PRO A 1 691 ? -2.646 -7.401 15.129 1.00 98.31 691 PRO A O 1
ATOM 5125 N N . PHE A 1 692 ? -1.514 -5.480 15.273 1.00 97.75 692 PHE A N 1
ATOM 5126 C CA . PHE A 1 692 ? -1.525 -5.411 16.737 1.00 97.75 692 PHE A CA 1
ATOM 5127 C C . PHE A 1 692 ? -2.057 -4.087 17.292 1.00 97.75 692 PHE A C 1
ATOM 5129 O O . PHE A 1 692 ? -2.608 -4.062 18.392 1.00 97.75 692 PHE A O 1
ATOM 5136 N N . GLU A 1 693 ? -1.877 -2.985 16.565 1.00 96.44 693 GLU A N 1
ATOM 5137 C CA . GLU A 1 693 ? -2.086 -1.632 17.077 1.00 96.44 693 GLU A CA 1
ATOM 5138 C C . GLU A 1 693 ? -2.669 -0.705 15.997 1.00 96.44 693 GLU A C 1
ATOM 5140 O O . GLU A 1 693 ? -2.176 -0.675 14.866 1.00 96.44 693 GLU A O 1
ATOM 5145 N N . PHE A 1 694 ? -3.703 0.050 16.375 1.00 97.75 694 PHE A N 1
ATOM 5146 C CA . PHE A 1 694 ? -4.203 1.243 15.693 1.00 97.75 694 PHE A CA 1
ATOM 5147 C C . PHE A 1 694 ? -3.570 2.464 16.369 1.00 97.75 694 PHE A C 1
ATOM 5149 O O . PHE A 1 694 ? -3.778 2.682 17.565 1.00 97.75 694 PHE A O 1
ATOM 5156 N N . ALA A 1 695 ? -2.745 3.221 15.651 1.00 97.06 695 ALA A N 1
ATOM 5157 C CA . ALA A 1 695 ? -1.840 4.204 16.246 1.00 97.06 695 ALA A CA 1
ATOM 5158 C C . ALA A 1 695 ? -1.683 5.471 15.408 1.00 97.06 695 ALA A C 1
ATOM 5160 O O . ALA A 1 695 ? -1.956 5.467 14.216 1.00 97.06 695 ALA A O 1
ATOM 5161 N N . SER A 1 696 ? -1.148 6.533 16.012 1.00 97.00 696 SER A N 1
ATOM 5162 C CA . SER A 1 696 ? -0.535 7.636 15.270 1.00 97.00 696 SER A CA 1
ATOM 5163 C C . SER A 1 696 ? 0.816 8.008 15.872 1.00 97.00 696 SER A C 1
ATOM 5165 O O . SER A 1 696 ? 0.928 8.325 17.062 1.00 97.00 696 SER A O 1
ATOM 5167 N N . PHE A 1 697 ? 1.845 8.013 15.022 1.00 97.06 697 PHE A N 1
ATOM 5168 C CA . PHE A 1 697 ? 3.193 8.479 15.352 1.00 97.06 697 PHE A CA 1
ATOM 5169 C C . PHE A 1 697 ? 3.364 9.996 15.128 1.00 97.06 697 PHE A C 1
ATOM 5171 O O . PHE A 1 697 ? 4.475 10.524 15.262 1.00 97.06 697 PHE A O 1
ATOM 5178 N N . ASP A 1 698 ? 2.278 10.729 14.865 1.00 96.19 698 ASP A N 1
ATOM 5179 C CA . ASP A 1 698 ? 2.302 12.189 14.801 1.00 96.19 698 ASP A CA 1
ATOM 5180 C C . ASP A 1 698 ? 2.595 12.807 16.189 1.00 96.19 698 ASP A C 1
ATOM 5182 O O . ASP A 1 698 ? 2.163 12.277 17.222 1.00 96.19 698 ASP A O 1
ATOM 5186 N N . PRO A 1 699 ? 3.322 13.941 16.272 1.00 95.44 699 PRO A N 1
ATOM 5187 C CA . PRO A 1 699 ? 3.633 14.600 17.546 1.00 95.44 699 PRO A CA 1
ATOM 5188 C C . PRO A 1 699 ? 2.417 15.100 18.344 1.00 95.44 699 PRO A C 1
ATOM 5190 O O . PRO A 1 699 ? 2.540 15.332 19.546 1.00 95.44 699 PRO A O 1
ATOM 5193 N N . SER A 1 700 ? 1.271 15.293 17.687 1.00 93.88 700 SER A N 1
ATOM 5194 C CA . SER A 1 700 ? 0.009 15.762 18.277 1.00 93.88 700 SER A CA 1
ATOM 5195 C C . SER A 1 700 ? -0.639 14.710 19.183 1.00 93.88 700 SER A C 1
ATOM 5197 O O . SER A 1 700 ? -1.028 15.031 20.311 1.00 93.88 700 SER A O 1
ATOM 5199 N N . LEU A 1 701 ? -0.705 13.460 18.705 1.00 95.12 701 LEU A N 1
ATOM 5200 C CA . LEU A 1 701 ? -1.290 12.311 19.401 1.00 95.12 701 LEU A CA 1
ATOM 5201 C C . LEU A 1 701 ? -0.221 11.422 20.057 1.00 95.12 701 LEU A C 1
ATOM 5203 O O . LEU A 1 701 ? -0.236 11.267 21.274 1.00 95.12 701 LEU A O 1
ATOM 5207 N N . SER A 1 702 ? 0.740 10.870 19.306 1.00 95.81 702 SER A N 1
ATOM 5208 C CA . SER A 1 702 ? 1.802 9.994 19.843 1.00 95.81 702 SER A CA 1
ATOM 5209 C C . SER A 1 702 ? 1.270 8.909 20.799 1.00 95.81 702 SER A C 1
ATOM 5211 O O . SER A 1 702 ? 1.707 8.800 21.954 1.00 95.81 702 SER A O 1
ATOM 5213 N N . ALA A 1 703 ? 0.290 8.144 20.318 1.00 96.50 703 ALA A N 1
ATOM 5214 C CA . ALA A 1 703 ? -0.364 7.073 21.059 1.00 96.50 703 ALA A CA 1
ATOM 5215 C C . ALA A 1 703 ? -0.858 5.954 20.126 1.00 96.50 703 ALA A C 1
ATOM 5217 O O . ALA A 1 703 ? -1.071 6.171 18.931 1.00 96.50 703 ALA A O 1
ATOM 5218 N N . GLY A 1 704 ? -1.075 4.772 20.701 1.00 96.19 704 GLY A N 1
ATOM 5219 C CA . GLY A 1 704 ? -1.656 3.608 20.039 1.00 96.19 704 GLY A CA 1
ATOM 5220 C C . GLY A 1 704 ? -2.636 2.842 20.927 1.00 96.19 704 GLY A C 1
ATOM 5221 O O . GLY A 1 704 ? -2.629 2.978 22.152 1.00 96.19 704 GLY A O 1
ATOM 5222 N N . MET A 1 705 ? -3.500 2.065 20.281 1.00 95.06 705 MET A N 1
ATOM 5223 C CA . MET A 1 705 ? -4.583 1.260 20.847 1.00 95.06 705 MET A CA 1
ATOM 5224 C C . MET A 1 705 ? -4.490 -0.169 20.303 1.00 95.06 705 MET A C 1
ATOM 5226 O O . MET A 1 705 ? -4.323 -0.349 19.100 1.00 95.06 705 MET A O 1
ATOM 5230 N N . ASN A 1 706 ? -4.651 -1.191 21.147 1.00 95.88 706 ASN A N 1
ATOM 5231 C CA . ASN A 1 706 ? -4.670 -2.586 20.694 1.00 95.88 706 ASN A CA 1
ATOM 5232 C C . ASN A 1 706 ? -5.798 -2.831 19.665 1.00 95.88 706 ASN A C 1
ATOM 5234 O O . ASN A 1 706 ? -6.976 -2.657 19.988 1.00 95.88 706 ASN A O 1
ATOM 5238 N N . LEU A 1 707 ? -5.444 -3.252 18.442 1.00 97.12 707 LEU A N 1
ATOM 5239 C CA . LEU A 1 707 ? -6.389 -3.304 17.316 1.00 97.12 707 LEU A CA 1
ATOM 5240 C C . LEU A 1 707 ? -7.559 -4.264 17.566 1.00 97.12 707 LEU A C 1
ATOM 5242 O O . LEU A 1 707 ? -8.700 -3.914 17.276 1.00 97.12 707 LEU A O 1
ATOM 5246 N N . SER A 1 708 ? -7.301 -5.423 18.177 1.00 95.56 708 SER A N 1
ATOM 5247 C CA . SER A 1 708 ? -8.324 -6.433 18.500 1.00 95.56 708 SER A CA 1
ATOM 5248 C C . SER A 1 708 ? -9.444 -5.923 19.423 1.00 95.56 708 SER A C 1
ATOM 5250 O O . SER A 1 708 ? -10.445 -6.616 19.600 1.00 95.56 708 SER A O 1
ATOM 5252 N N . TYR A 1 709 ? -9.289 -4.729 20.011 1.00 94.56 709 TYR A N 1
ATOM 5253 C CA . TYR A 1 709 ? -10.296 -4.049 20.827 1.00 94.56 709 TYR A CA 1
ATOM 5254 C C . TYR A 1 709 ? -10.710 -2.667 20.284 1.00 94.56 709 TYR A C 1
ATOM 5256 O O . TYR A 1 709 ? -11.389 -1.924 20.994 1.00 94.56 709 TYR A O 1
ATOM 5264 N N . ALA A 1 710 ? -10.323 -2.290 19.057 1.00 93.38 710 ALA A N 1
ATOM 5265 C CA . ALA A 1 710 ? -10.495 -0.932 18.520 1.00 93.38 710 ALA A CA 1
ATOM 5266 C C . ALA A 1 710 ? -11.958 -0.457 18.417 1.00 93.38 710 ALA A C 1
ATOM 5268 O O . ALA A 1 710 ? -12.207 0.742 18.447 1.00 93.38 710 ALA A O 1
ATOM 5269 N N . GLY A 1 711 ? -12.933 -1.373 18.391 1.00 91.25 711 GLY A N 1
ATOM 5270 C CA . GLY A 1 711 ? -14.356 -1.029 18.502 1.00 91.25 711 GLY A CA 1
ATOM 5271 C C . GLY A 1 711 ? -14.798 -0.553 19.898 1.00 91.25 711 GLY A C 1
ATOM 5272 O O . GLY A 1 711 ? -15.969 -0.245 20.100 1.00 91.25 711 GLY A O 1
ATOM 5273 N N . THR A 1 712 ? -13.903 -0.536 20.892 1.00 91.56 712 THR A N 1
ATOM 5274 C CA . THR A 1 712 ? -14.223 -0.180 22.282 1.00 91.56 712 THR A CA 1
ATOM 5275 C C . THR A 1 712 ? -14.046 1.317 22.522 1.00 91.56 712 THR A C 1
ATOM 5277 O O . THR A 1 712 ? -12.926 1.824 22.481 1.00 91.56 712 THR A O 1
ATOM 5280 N N . HIS A 1 713 ? -15.122 2.015 22.893 1.00 87.56 713 HIS A N 1
ATOM 5281 C CA . HIS A 1 713 ? -15.025 3.386 23.401 1.00 87.56 713 HIS A CA 1
ATOM 5282 C C . HIS A 1 713 ? -14.199 3.445 24.689 1.00 87.56 713 HIS A C 1
ATOM 5284 O O . HIS A 1 713 ? -14.627 2.934 25.733 1.00 87.56 713 HIS A O 1
ATOM 5290 N N . LEU A 1 714 ? -13.046 4.116 24.627 1.00 89.31 714 LEU A N 1
ATOM 5291 C CA . LEU A 1 714 ? -12.233 4.425 25.798 1.00 89.31 714 LEU A CA 1
ATOM 5292 C C . LEU A 1 714 ? -12.327 5.913 26.145 1.00 89.31 714 LEU A C 1
ATOM 5294 O O . LEU A 1 714 ? -12.207 6.777 25.276 1.00 89.31 714 LEU A O 1
ATOM 5298 N N . THR A 1 715 ? -12.452 6.194 27.441 1.00 88.12 715 THR A N 1
ATOM 5299 C CA . THR A 1 715 ? -12.341 7.533 28.028 1.00 88.12 715 THR A CA 1
ATOM 5300 C C . THR A 1 715 ? -11.185 7.523 29.022 1.00 88.12 715 THR A C 1
ATOM 5302 O O . THR A 1 715 ? -11.200 6.763 29.992 1.00 88.12 715 THR A O 1
ATOM 5305 N N . SER A 1 716 ? -10.151 8.323 28.754 1.00 86.50 716 SER A N 1
ATOM 5306 C CA . SER A 1 716 ? -8.877 8.351 29.491 1.00 86.50 716 SER A CA 1
ATOM 5307 C C . SER A 1 716 ? -8.305 6.942 29.738 1.00 86.50 716 SER A C 1
ATOM 5309 O O . SER A 1 716 ? -7.920 6.590 30.855 1.00 86.50 716 SER A O 1
ATOM 5311 N N . GLY A 1 717 ? -8.302 6.114 28.685 1.00 83.81 717 GLY A N 1
ATOM 5312 C CA . GLY A 1 717 ? -7.742 4.757 28.685 1.00 83.81 717 GLY A CA 1
ATOM 5313 C C . GLY A 1 717 ? -8.588 3.665 29.349 1.00 83.81 717 GLY A C 1
ATOM 5314 O O . GLY A 1 717 ? -8.080 2.565 29.553 1.00 83.81 717 GLY A O 1
ATOM 5315 N N . LYS A 1 718 ? -9.857 3.929 29.688 1.00 82.69 718 LYS A N 1
ATOM 5316 C CA . LYS A 1 718 ? -10.772 2.945 30.297 1.00 82.69 718 LYS A CA 1
ATOM 5317 C C . LYS A 1 718 ? -12.051 2.796 29.485 1.00 82.69 718 LYS A C 1
ATOM 5319 O O . LYS A 1 718 ? -12.579 3.796 29.006 1.00 82.69 718 LYS A O 1
ATOM 5324 N N . ALA A 1 719 ? -12.566 1.571 29.376 1.00 81.56 719 ALA A N 1
ATOM 5325 C CA . ALA A 1 719 ? -13.835 1.305 28.700 1.00 81.56 719 ALA A CA 1
ATOM 5326 C C . ALA A 1 719 ? -14.981 2.103 29.344 1.00 81.56 719 ALA A C 1
ATOM 5328 O O . ALA A 1 719 ? -15.121 2.106 30.569 1.00 81.56 719 ALA A O 1
ATOM 5329 N N . ALA A 1 720 ? -15.814 2.753 28.526 1.00 71.12 720 ALA A N 1
ATOM 5330 C CA . ALA A 1 720 ? -16.907 3.607 29.007 1.00 71.12 720 ALA A CA 1
ATOM 5331 C C . ALA A 1 720 ? -17.892 2.864 29.937 1.00 71.12 720 ALA A C 1
ATOM 5333 O O . ALA A 1 720 ? -18.348 3.424 30.932 1.00 71.12 720 ALA A O 1
ATOM 5334 N N . ASN A 1 721 ? -18.135 1.576 29.665 1.00 69.25 721 ASN A N 1
ATOM 5335 C CA . ASN A 1 721 ? -18.979 0.683 30.468 1.00 69.25 721 ASN A CA 1
ATOM 5336 C C . ASN A 1 721 ? -18.185 -0.133 31.518 1.00 69.25 721 ASN A C 1
ATOM 5338 O O . ASN A 1 721 ? -18.651 -1.167 31.994 1.00 69.25 721 ASN A O 1
ATOM 5342 N N . GLY A 1 722 ? -16.969 0.291 31.874 1.00 67.50 722 GLY A N 1
ATOM 5343 C CA . GLY A 1 722 ? -16.135 -0.305 32.926 1.00 67.50 722 GLY A CA 1
ATOM 5344 C C . GLY A 1 722 ? -15.411 -1.596 32.530 1.00 67.50 722 GLY A C 1
ATOM 5345 O O . GLY A 1 722 ? -14.184 -1.638 32.592 1.00 67.50 722 GLY A O 1
ATOM 5346 N N . SER A 1 723 ? -16.149 -2.636 32.129 1.00 68.44 723 SER A N 1
ATOM 5347 C CA . SER A 1 723 ? -15.611 -3.978 31.824 1.00 68.44 723 SER A CA 1
ATOM 5348 C C . SER A 1 723 ? -16.111 -4.595 30.512 1.00 68.44 723 SER A C 1
ATOM 5350 O O . SER A 1 723 ? -15.672 -5.687 30.156 1.00 68.44 723 SER A O 1
ATOM 5352 N N . ALA A 1 724 ? -17.019 -3.921 29.801 1.00 84.06 724 ALA A N 1
ATOM 5353 C CA . ALA A 1 724 ? -17.518 -4.351 28.498 1.00 84.06 724 ALA A CA 1
ATOM 5354 C C . ALA A 1 724 ? -16.660 -3.762 27.366 1.00 84.06 724 ALA A C 1
ATOM 5356 O O . ALA A 1 724 ? -16.580 -2.543 27.203 1.00 84.06 724 ALA A O 1
ATOM 5357 N N . CYS A 1 725 ? -16.046 -4.649 26.589 1.00 91.12 725 CYS A N 1
ATOM 5358 C CA . CYS A 1 725 ? -15.226 -4.366 25.418 1.00 91.12 725 CYS A CA 1
ATOM 5359 C C . CYS A 1 725 ? -15.888 -4.903 24.135 1.00 91.12 725 CYS A C 1
ATOM 5361 O O . CYS A 1 725 ? -16.849 -5.677 24.173 1.00 91.12 725 CYS A O 1
ATOM 5363 N N . VAL A 1 726 ? -15.351 -4.490 22.988 1.00 93.31 726 VAL A N 1
ATOM 5364 C CA . VAL A 1 726 ? -15.783 -4.903 21.645 1.00 93.31 726 VAL A CA 1
ATOM 5365 C C . VAL A 1 726 ? -14.604 -5.543 20.914 1.00 93.31 726 VAL A C 1
ATOM 5367 O O . VAL A 1 726 ? -13.501 -5.000 20.964 1.00 93.31 726 VAL A O 1
ATOM 5370 N N . ARG A 1 727 ? -14.824 -6.667 20.222 1.00 94.94 727 ARG A N 1
ATOM 5371 C CA . ARG A 1 727 ? -13.837 -7.335 19.349 1.00 94.94 727 ARG A CA 1
ATOM 5372 C C . ARG A 1 727 ? -14.413 -7.593 17.957 1.00 94.94 727 ARG A C 1
ATOM 5374 O O . ARG A 1 727 ? -15.627 -7.684 17.807 1.00 94.94 727 ARG A O 1
ATOM 5381 N N . GLY A 1 728 ? -13.556 -7.756 16.950 1.00 94.81 728 GLY A N 1
ATOM 5382 C CA . GLY A 1 728 ? -13.987 -8.063 15.580 1.00 94.81 728 GLY A CA 1
ATOM 5383 C C . GLY A 1 728 ? -14.576 -6.874 14.820 1.00 94.81 728 GLY A C 1
ATOM 5384 O O . GLY A 1 728 ? -15.292 -7.051 13.840 1.00 94.81 728 GLY A O 1
ATOM 5385 N N . PHE A 1 729 ? -14.288 -5.657 15.285 1.00 96.19 729 PHE A N 1
ATOM 5386 C CA . PHE A 1 729 ? -14.570 -4.409 14.568 1.00 96.19 729 PHE A CA 1
ATOM 5387 C C . PHE A 1 729 ? -13.550 -4.181 13.435 1.00 96.19 729 PHE A C 1
ATOM 5389 O O . PHE A 1 729 ? -13.852 -3.573 12.413 1.00 96.19 729 PHE A O 1
ATOM 5396 N N . ASP A 1 730 ? -12.349 -4.731 13.605 1.00 96.75 730 ASP A N 1
ATOM 5397 C CA . ASP A 1 730 ? -11.198 -4.707 12.707 1.00 96.75 730 ASP A CA 1
ATOM 5398 C C . ASP A 1 730 ? -11.330 -5.685 11.521 1.00 96.75 730 ASP A C 1
ATOM 5400 O O . ASP A 1 730 ? -10.376 -6.367 11.145 1.00 96.75 730 ASP A O 1
ATOM 5404 N N . GLN A 1 731 ? -12.522 -5.757 10.925 1.00 97.69 731 GLN A N 1
ATOM 5405 C CA . GLN A 1 731 ? -12.800 -6.553 9.727 1.00 97.69 731 GLN A CA 1
ATOM 5406 C C . GLN A 1 731 ? -11.846 -6.141 8.591 1.00 97.69 731 GLN A C 1
ATOM 5408 O O . GLN A 1 731 ? -11.668 -4.950 8.320 1.00 97.69 731 GLN A O 1
ATOM 5413 N N . ALA A 1 732 ? -11.258 -7.108 7.889 1.00 97.56 732 ALA A N 1
ATOM 5414 C CA . ALA A 1 732 ? -10.244 -6.879 6.859 1.00 97.56 732 ALA A CA 1
ATOM 5415 C C . ALA A 1 732 ? -10.759 -5.963 5.739 1.00 97.56 732 ALA A C 1
ATOM 5417 O O . ALA A 1 732 ? -10.102 -4.983 5.378 1.00 97.56 732 ALA A O 1
ATOM 5418 N N . GLY A 1 733 ? -11.983 -6.226 5.270 1.00 96.44 733 GLY A N 1
ATOM 5419 C CA . GLY A 1 733 ? -12.694 -5.362 4.332 1.00 96.44 733 GLY A CA 1
ATOM 5420 C C . GLY A 1 733 ? -12.947 -3.956 4.879 1.00 96.44 733 GLY A C 1
ATOM 5421 O O . GLY A 1 733 ? -12.793 -2.996 4.133 1.00 96.44 733 GLY A O 1
ATOM 5422 N N . PHE A 1 734 ? -13.266 -3.807 6.173 1.00 97.44 734 PHE A N 1
ATOM 5423 C CA . PHE A 1 734 ? -13.518 -2.496 6.791 1.00 97.44 734 PHE A CA 1
ATOM 5424 C C . PHE A 1 734 ? -12.250 -1.651 6.925 1.00 97.44 734 PHE A C 1
ATOM 5426 O O . PHE A 1 734 ? -12.300 -0.436 6.758 1.00 97.44 734 PHE A O 1
ATOM 5433 N N . ILE A 1 735 ? -11.094 -2.273 7.162 1.00 98.00 735 ILE A N 1
ATOM 5434 C CA . ILE A 1 735 ? -9.795 -1.584 7.204 1.00 98.00 735 ILE A CA 1
ATOM 5435 C C . ILE A 1 735 ? -9.328 -1.193 5.793 1.00 98.00 735 ILE A C 1
ATOM 5437 O O . ILE A 1 735 ? -8.907 -0.055 5.581 1.00 98.00 735 ILE A O 1
ATOM 5441 N N . MET A 1 736 ? -9.483 -2.087 4.812 1.00 97.50 736 MET A N 1
ATOM 5442 C CA . MET A 1 736 ? -9.240 -1.797 3.390 1.00 97.50 736 MET A CA 1
ATOM 5443 C C . MET A 1 736 ? -10.198 -0.737 2.817 1.00 97.50 736 MET A C 1
ATOM 5445 O O . MET A 1 736 ? -9.804 0.046 1.952 1.00 97.50 736 MET A O 1
ATOM 5449 N N . GLY A 1 737 ? -11.442 -0.699 3.297 1.00 94.56 737 GLY A N 1
ATOM 5450 C CA . GLY A 1 737 ? -12.440 0.305 2.940 1.00 94.56 737 GLY A CA 1
ATOM 5451 C C . GLY A 1 737 ? -12.204 1.644 3.628 1.00 94.56 737 GLY A C 1
ATOM 5452 O O . GLY A 1 737 ? -12.187 2.646 2.933 1.00 94.56 737 GLY A O 1
ATOM 5453 N N . THR A 1 738 ? -11.911 1.665 4.936 1.00 95.38 738 THR A N 1
ATOM 5454 C CA . THR A 1 738 ? -11.527 2.877 5.699 1.00 95.38 738 THR A CA 1
ATOM 5455 C C . THR A 1 738 ? -10.357 3.599 5.030 1.00 95.38 738 THR A C 1
ATOM 5457 O O . THR A 1 738 ? -10.412 4.800 4.785 1.00 95.38 738 THR A O 1
ATOM 5460 N N . SER A 1 739 ? -9.315 2.846 4.665 1.00 95.44 739 SER A N 1
ATOM 5461 C CA . SER A 1 739 ? -8.146 3.363 3.943 1.00 95.44 739 SER A CA 1
ATOM 5462 C C . SER A 1 739 ? -8.469 3.881 2.532 1.00 95.44 739 SER A C 1
ATOM 5464 O O . SER A 1 739 ? -7.636 4.555 1.932 1.00 95.44 739 SER A O 1
ATOM 5466 N N . ALA A 1 740 ? -9.666 3.585 2.015 1.00 90.69 740 ALA A N 1
ATOM 5467 C CA . ALA A 1 740 ? -10.186 3.959 0.704 1.00 90.69 740 ALA A CA 1
ATOM 5468 C C . ALA A 1 740 ? -11.526 4.733 0.779 1.00 90.69 740 ALA A C 1
ATOM 5470 O O . ALA A 1 740 ? -12.288 4.741 -0.194 1.00 90.69 740 ALA A O 1
ATOM 5471 N N . SER A 1 741 ? -11.850 5.349 1.925 1.00 83.06 741 SER A N 1
ATOM 5472 C CA . SER A 1 741 ? -13.092 6.107 2.141 1.00 83.06 741 SER A CA 1
ATOM 5473 C C . SER A 1 741 ? -12.990 7.512 1.543 1.00 83.06 741 SER A C 1
ATOM 5475 O O . SER A 1 741 ? -12.981 8.513 2.254 1.00 83.06 741 SER A O 1
ATOM 5477 N N . LEU A 1 742 ? -12.873 7.587 0.216 1.00 66.00 742 LEU A N 1
ATOM 5478 C CA . LEU A 1 742 ? -12.649 8.822 -0.548 1.00 66.00 742 LEU A CA 1
ATOM 5479 C C . LEU A 1 742 ? -13.972 9.509 -0.965 1.00 66.00 742 LEU A C 1
ATOM 5481 O O . LEU A 1 742 ? -14.039 10.176 -1.998 1.00 66.00 742 LEU A O 1
ATOM 5485 N N . PHE A 1 743 ? -15.058 9.310 -0.212 1.00 60.47 743 PHE A N 1
ATOM 5486 C CA . PHE A 1 743 ? -16.422 9.600 -0.681 1.00 60.47 743 PHE A CA 1
ATOM 5487 C C . PHE A 1 743 ? -16.665 11.068 -1.027 1.00 60.47 743 PHE A C 1
ATOM 5489 O O . PHE A 1 743 ? -17.313 11.350 -2.028 1.00 60.47 743 PHE A O 1
ATOM 5496 N N . ASN A 1 744 ? -16.059 11.997 -0.293 1.00 52.72 744 ASN A N 1
ATOM 5497 C CA . ASN A 1 744 ? -16.187 13.436 -0.537 1.00 52.72 744 ASN A CA 1
ATOM 5498 C C . ASN A 1 744 ? -15.678 13.800 -1.943 1.00 52.72 744 ASN A C 1
ATOM 5500 O O . ASN A 1 744 ? -16.395 14.405 -2.738 1.00 52.72 744 ASN A O 1
ATOM 5504 N N . GLN A 1 745 ? -14.478 13.324 -2.299 1.00 51.03 745 GLN A N 1
ATOM 5505 C CA . GLN A 1 745 ? -13.923 13.531 -3.639 1.00 51.03 745 GLN A CA 1
ATOM 5506 C C . GLN A 1 745 ? -14.623 12.658 -4.691 1.00 51.03 745 GLN A C 1
ATOM 5508 O O . GLN A 1 745 ? -14.690 13.063 -5.848 1.00 51.03 745 GLN A O 1
ATOM 5513 N N . ILE A 1 746 ? -15.173 11.490 -4.322 1.00 49.38 746 ILE A N 1
ATOM 5514 C CA . ILE A 1 746 ? -16.043 10.706 -5.212 1.00 49.38 746 ILE A CA 1
ATOM 5515 C C . ILE A 1 746 ? -17.283 11.522 -5.574 1.00 49.38 746 ILE A C 1
ATOM 5517 O O . ILE A 1 746 ? -17.599 11.575 -6.754 1.00 49.38 746 ILE A O 1
ATOM 5521 N N . PHE A 1 747 ? -17.951 12.191 -4.631 1.00 47.88 747 PHE A N 1
ATOM 5522 C CA . PHE A 1 747 ? -19.143 12.997 -4.910 1.00 47.88 747 PHE A CA 1
ATOM 5523 C C . PHE A 1 747 ? -18.817 14.253 -5.735 1.00 47.88 747 PHE A C 1
ATOM 5525 O O . PHE A 1 747 ? -19.472 14.500 -6.751 1.00 47.88 747 PHE A O 1
ATOM 5532 N N . ASP A 1 748 ? -17.750 14.986 -5.407 1.00 42.00 748 ASP A N 1
ATOM 5533 C CA . ASP A 1 748 ? -17.341 16.161 -6.193 1.00 42.00 748 ASP A CA 1
ATOM 5534 C C . ASP A 1 748 ? -16.785 15.796 -7.587 1.00 42.00 748 ASP A C 1
ATOM 5536 O O . ASP A 1 748 ? -17.028 16.511 -8.568 1.00 42.00 748 ASP A O 1
ATOM 5540 N N . PHE A 1 749 ? -16.127 14.642 -7.742 1.00 37.50 749 PHE A N 1
ATOM 5541 C CA . PHE A 1 749 ? -15.742 14.109 -9.055 1.00 37.50 749 PHE A CA 1
ATOM 5542 C C . PHE A 1 749 ? -16.950 13.556 -9.828 1.00 37.50 749 PHE A C 1
ATOM 5544 O O . PHE A 1 749 ? -17.071 13.791 -11.032 1.00 37.50 749 PHE A O 1
ATOM 5551 N N . ALA A 1 750 ? -17.868 12.859 -9.156 1.00 35.00 750 ALA A N 1
ATOM 5552 C CA . ALA A 1 750 ? -19.111 12.330 -9.712 1.00 35.00 750 ALA A CA 1
ATOM 5553 C C . ALA A 1 750 ? -19.944 13.443 -10.350 1.00 35.00 750 ALA A C 1
ATOM 5555 O O . ALA A 1 750 ? -20.362 13.311 -11.504 1.00 35.00 750 ALA A O 1
ATOM 5556 N N . ASN A 1 751 ? -20.104 14.570 -9.656 1.00 42.56 751 ASN A N 1
ATOM 5557 C CA . ASN A 1 751 ? -20.790 15.756 -10.169 1.00 42.56 751 ASN A CA 1
ATOM 5558 C C . ASN A 1 751 ? -20.222 16.257 -11.515 1.00 42.56 751 ASN A C 1
ATOM 5560 O O . ASN A 1 751 ? -20.947 16.900 -12.271 1.00 42.56 751 ASN A O 1
ATOM 5564 N N . ASN A 1 752 ? -18.967 15.925 -11.854 1.00 38.62 752 ASN A N 1
ATOM 5565 C CA . ASN A 1 752 ? -18.243 16.509 -12.985 1.00 38.62 752 ASN A CA 1
ATOM 5566 C C . ASN A 1 752 ? -17.736 15.526 -14.067 1.00 38.62 752 ASN A C 1
ATOM 5568 O O . ASN A 1 752 ? -17.512 15.977 -15.193 1.00 38.62 752 ASN A O 1
ATOM 5572 N N . LYS A 1 753 ? -17.480 14.235 -13.774 1.00 38.06 753 LYS A N 1
ATOM 5573 C CA . LYS A 1 753 ? -16.709 13.345 -14.683 1.00 38.06 753 LYS A CA 1
ATOM 5574 C C . LYS A 1 753 ? -17.040 11.839 -14.718 1.00 38.06 753 LYS A C 1
ATOM 5576 O O . LYS A 1 753 ? -16.420 11.142 -15.520 1.00 38.06 753 LYS A O 1
ATOM 5581 N N . ILE A 1 754 ? -17.966 11.317 -13.911 1.00 42.62 754 ILE A N 1
ATOM 5582 C CA . ILE A 1 754 ? -18.461 9.927 -14.077 1.00 42.62 754 ILE A CA 1
ATOM 5583 C C . ILE A 1 754 ? -19.626 9.942 -15.079 1.00 42.62 754 ILE A C 1
ATOM 5585 O O . ILE A 1 754 ? -20.350 10.939 -15.140 1.00 42.62 754 ILE A O 1
ATOM 5589 N N . ASP A 1 755 ? -19.814 8.871 -15.862 1.00 47.97 755 ASP A N 1
ATOM 5590 C CA . ASP A 1 755 ? -20.996 8.771 -16.726 1.00 47.97 755 ASP A CA 1
ATOM 5591 C C . ASP A 1 755 ? -22.285 8.749 -15.883 1.00 47.97 755 ASP A C 1
ATOM 5593 O O . ASP A 1 755 ? -22.330 8.279 -14.742 1.00 47.97 755 ASP A O 1
ATOM 5597 N N . SER A 1 756 ? -23.327 9.360 -16.431 1.00 47.44 756 SER A N 1
ATOM 5598 C CA . SER A 1 756 ? -24.498 9.809 -15.684 1.00 47.44 756 SER A CA 1
ATOM 5599 C C . SER A 1 756 ? -25.391 8.674 -15.178 1.00 47.44 756 SER A C 1
ATOM 5601 O O . SER A 1 756 ? -26.018 8.844 -14.132 1.00 47.44 756 SER A O 1
ATOM 5603 N N . SER A 1 757 ? -25.410 7.525 -15.859 1.00 46.75 757 SER A N 1
ATOM 5604 C CA . SER A 1 757 ? -26.112 6.304 -15.441 1.00 46.75 757 SER A CA 1
ATOM 5605 C C . SER A 1 757 ? -25.505 5.728 -14.163 1.00 46.75 757 SER A C 1
ATOM 5607 O O . SER A 1 757 ? -26.148 5.692 -13.111 1.00 46.75 757 SER A O 1
ATOM 5609 N N . ASP A 1 758 ? -24.242 5.323 -14.250 1.00 45.91 758 ASP A N 1
ATOM 5610 C CA . ASP A 1 758 ? -23.545 4.510 -13.258 1.00 45.91 758 ASP A CA 1
ATOM 5611 C C . ASP A 1 758 ? -23.384 5.297 -11.959 1.00 45.91 758 ASP A C 1
ATOM 5613 O O . ASP A 1 758 ? -23.627 4.782 -10.870 1.00 45.91 758 ASP A O 1
ATOM 5617 N N . ARG A 1 759 ? -23.072 6.593 -12.089 1.00 51.31 759 ARG A N 1
ATOM 5618 C CA . ARG A 1 759 ? -23.015 7.551 -10.986 1.00 51.31 759 ARG A CA 1
ATOM 5619 C C . ARG A 1 759 ? -24.320 7.621 -10.208 1.00 51.31 759 ARG A C 1
ATOM 5621 O O . ARG A 1 759 ? -24.324 7.434 -8.994 1.00 51.31 759 ARG A O 1
ATOM 5628 N N . ASN A 1 760 ? -25.405 7.981 -10.899 1.00 51.94 760 ASN A N 1
ATOM 5629 C CA . ASN A 1 760 ? -26.687 8.230 -10.251 1.00 51.94 760 ASN A CA 1
ATOM 5630 C C . ASN A 1 760 ? -27.173 6.943 -9.568 1.00 51.94 760 ASN A C 1
ATOM 5632 O O . ASN A 1 760 ? -27.697 6.996 -8.460 1.00 51.94 760 ASN A O 1
ATOM 5636 N N . THR A 1 761 ? -26.917 5.798 -10.204 1.00 58.19 761 THR A N 1
ATOM 5637 C CA . THR A 1 761 ? -27.301 4.472 -9.723 1.00 58.19 761 THR A CA 1
ATOM 5638 C C . THR A 1 761 ? -26.479 4.027 -8.509 1.00 58.19 761 THR A C 1
ATOM 5640 O O . THR A 1 761 ? -27.063 3.640 -7.502 1.00 58.19 761 THR A O 1
ATOM 5643 N N . PHE A 1 762 ? -25.145 4.139 -8.542 1.00 59.75 762 PHE A N 1
ATOM 5644 C CA . PHE A 1 762 ? -24.272 3.771 -7.417 1.00 59.75 762 PHE A CA 1
ATOM 5645 C C . PHE A 1 762 ? -24.561 4.614 -6.169 1.00 59.75 762 PHE A C 1
ATOM 5647 O O . PHE A 1 762 ? -24.763 4.062 -5.088 1.00 59.75 762 PHE A O 1
ATOM 5654 N N . THR A 1 763 ? -24.673 5.938 -6.320 1.00 60.75 763 THR A N 1
ATOM 5655 C CA . THR A 1 763 ? -25.027 6.836 -5.210 1.00 60.75 763 THR A CA 1
ATOM 5656 C C . THR A 1 763 ? -26.430 6.544 -4.669 1.00 60.75 763 THR A C 1
ATOM 5658 O O . THR A 1 763 ? -26.603 6.487 -3.455 1.00 60.75 763 THR A O 1
ATOM 5661 N N . TYR A 1 764 ? -27.420 6.292 -5.536 1.00 62.41 764 TYR A N 1
ATOM 5662 C CA . TYR A 1 764 ? -28.779 5.912 -5.124 1.00 62.41 764 TYR A CA 1
ATOM 5663 C C . TYR A 1 764 ? -28.817 4.580 -4.356 1.00 62.41 764 TYR A C 1
ATOM 5665 O O . TYR A 1 764 ? -29.500 4.478 -3.340 1.00 62.41 764 TYR A O 1
ATOM 5673 N N . LEU A 1 765 ? -28.083 3.561 -4.813 1.00 64.31 765 LEU A N 1
ATOM 5674 C CA . LEU A 1 765 ? -28.015 2.253 -4.154 1.00 64.31 765 LEU A CA 1
ATOM 5675 C C . LEU A 1 765 ? -27.360 2.340 -2.774 1.00 64.31 765 LEU A C 1
ATOM 5677 O O . LEU A 1 765 ? -27.809 1.669 -1.845 1.00 64.31 765 LEU A O 1
ATOM 5681 N N . LEU A 1 766 ? -26.318 3.161 -2.645 1.00 64.69 766 LEU A N 1
ATOM 5682 C CA . LEU A 1 766 ? -25.626 3.394 -1.384 1.00 64.69 766 LEU A CA 1
ATOM 5683 C C . LEU A 1 766 ? -26.496 4.187 -0.399 1.00 64.69 766 LEU A C 1
ATOM 5685 O O . LEU A 1 766 ? -26.676 3.732 0.726 1.00 64.69 766 LEU A O 1
ATOM 5689 N N . ASP A 1 767 ? -27.117 5.291 -0.827 1.00 64.12 767 ASP A N 1
ATOM 5690 C CA . ASP A 1 767 ? -28.111 6.025 -0.027 1.00 64.12 767 ASP A CA 1
ATOM 5691 C C . ASP A 1 767 ? -29.245 5.095 0.440 1.00 64.12 767 ASP A C 1
ATOM 5693 O O . ASP A 1 767 ? -29.532 4.999 1.635 1.00 64.12 767 ASP A O 1
ATOM 5697 N N . ARG A 1 768 ? -29.826 4.310 -0.478 1.00 66.31 768 ARG A N 1
ATOM 5698 C CA . ARG A 1 768 ? -30.889 3.341 -0.175 1.00 66.31 768 ARG A CA 1
ATOM 5699 C C . ARG A 1 768 ? -30.475 2.299 0.868 1.00 66.31 768 ARG A C 1
ATOM 5701 O O . ARG A 1 768 ? -31.321 1.917 1.672 1.00 66.31 768 ARG A O 1
ATOM 5708 N N . GLN A 1 769 ? -29.218 1.849 0.875 1.00 65.69 769 GLN A N 1
ATOM 5709 C CA . GLN A 1 769 ? -28.703 0.911 1.884 1.00 65.69 769 GLN A CA 1
ATOM 5710 C C . GLN A 1 769 ? -28.510 1.559 3.265 1.00 65.69 769 GLN A C 1
ATOM 5712 O O . GLN A 1 769 ? -28.588 0.855 4.269 1.00 65.69 769 GLN A O 1
ATOM 5717 N N . LEU A 1 770 ? -28.299 2.877 3.343 1.00 66.12 770 LEU A N 1
ATOM 5718 C CA . LEU A 1 770 ? -28.137 3.586 4.617 1.00 66.12 770 LEU A CA 1
ATOM 5719 C C . LEU A 1 770 ? -29.471 3.937 5.295 1.00 66.12 770 LEU A C 1
ATOM 5721 O O . LEU A 1 770 ? -29.532 3.978 6.521 1.00 66.12 770 LEU A O 1
ATOM 5725 N N . ARG A 1 771 ? -30.561 4.102 4.530 1.00 66.81 771 ARG A N 1
ATOM 5726 C CA . ARG A 1 771 ? -31.902 4.472 5.046 1.00 66.81 771 ARG A CA 1
ATOM 5727 C C . ARG A 1 771 ? -32.467 3.552 6.139 1.00 66.81 771 ARG A C 1
ATOM 5729 O O . ARG A 1 771 ? -33.364 3.977 6.862 1.00 66.81 771 ARG A O 1
ATOM 5736 N N . SER A 1 772 ? -31.996 2.307 6.243 1.00 61.06 772 SER A N 1
ATOM 5737 C CA . SER A 1 772 ? -32.478 1.308 7.211 1.00 61.06 772 SER A CA 1
ATOM 5738 C C . SER A 1 772 ? -31.460 0.931 8.294 1.00 61.06 772 SER A C 1
ATOM 5740 O O . SER A 1 772 ? -31.686 -0.040 9.013 1.00 61.06 772 SER A O 1
ATOM 5742 N N . VAL A 1 773 ? -30.337 1.648 8.416 1.00 70.81 773 VAL A N 1
ATOM 5743 C CA . VAL A 1 773 ? -29.286 1.369 9.411 1.00 70.81 773 VAL A CA 1
ATOM 5744 C C . VAL A 1 773 ? -28.916 2.614 10.213 1.00 70.81 773 VAL A C 1
ATOM 5746 O O . VAL A 1 773 ? -29.171 3.748 9.817 1.00 70.81 773 VAL A O 1
ATOM 5749 N N . ARG A 1 774 ? -28.311 2.404 11.384 1.00 68.38 774 ARG A N 1
ATOM 5750 C CA . ARG A 1 774 ? -27.881 3.488 12.268 1.00 68.38 774 ARG A CA 1
ATOM 5751 C C . ARG A 1 774 ? -26.551 4.077 11.789 1.00 68.38 774 ARG A C 1
ATOM 5753 O O . ARG A 1 774 ? -25.500 3.483 12.019 1.00 68.38 774 ARG A O 1
ATOM 5760 N N . THR A 1 775 ? -26.591 5.268 11.199 1.00 72.25 775 THR A N 1
ATOM 5761 C CA . THR A 1 775 ? -25.396 6.031 10.805 1.00 72.25 775 THR A CA 1
ATOM 5762 C C . THR A 1 775 ? -25.087 7.191 11.766 1.00 72.25 775 THR A C 1
ATOM 5764 O O . THR A 1 775 ? -25.830 7.457 12.716 1.00 72.25 775 THR A O 1
ATOM 5767 N N . ARG A 1 776 ? -23.941 7.861 11.561 1.00 73.81 776 ARG A N 1
ATOM 5768 C CA . ARG A 1 776 ? -23.465 9.013 12.363 1.00 73.81 776 ARG A CA 1
ATOM 5769 C C . ARG A 1 776 ? -23.021 10.187 11.495 1.00 73.81 776 ARG A C 1
ATOM 5771 O O . ARG A 1 776 ? -23.479 11.308 11.683 1.00 73.81 776 ARG A O 1
ATOM 5778 N N . LYS A 1 777 ? -22.085 9.905 10.595 1.00 77.81 777 LYS A N 1
ATOM 5779 C CA . LYS A 1 777 ? -21.721 10.694 9.417 1.00 77.81 777 LYS A CA 1
ATOM 5780 C C . LYS A 1 777 ? -21.700 9.692 8.270 1.00 77.81 777 LYS A C 1
ATOM 5782 O O . LYS A 1 777 ? -21.080 8.635 8.415 1.00 77.81 777 LYS A O 1
ATOM 5787 N N . ASP A 1 778 ? -22.400 9.980 7.183 1.00 76.12 778 ASP A N 1
ATOM 5788 C CA . ASP A 1 778 ? -22.598 8.999 6.114 1.00 76.12 778 ASP A CA 1
ATOM 5789 C C . ASP A 1 778 ? -21.371 8.866 5.205 1.00 76.12 778 ASP A C 1
ATOM 5791 O O . ASP A 1 778 ? -21.166 7.803 4.631 1.00 76.12 778 ASP A O 1
ATOM 5795 N N . ASP A 1 779 ? -20.530 9.901 5.129 1.00 75.31 779 ASP A N 1
ATOM 5796 C CA . ASP A 1 779 ? -19.434 10.083 4.168 1.00 75.31 779 ASP A CA 1
ATOM 5797 C C . ASP A 1 779 ? -18.053 9.561 4.626 1.00 75.31 779 ASP A C 1
ATOM 5799 O O . ASP A 1 779 ? -17.123 9.476 3.826 1.00 75.31 779 ASP A O 1
ATOM 5803 N N . VAL A 1 780 ? -17.902 9.172 5.896 1.00 85.62 780 VAL A N 1
ATOM 5804 C CA . VAL A 1 780 ? -16.615 8.772 6.509 1.00 85.62 780 VAL A CA 1
ATOM 5805 C C . VAL A 1 780 ? -16.688 7.404 7.174 1.00 85.62 780 VAL A C 1
ATOM 5807 O O . VAL A 1 780 ? -17.763 6.934 7.540 1.00 85.62 780 VAL A O 1
ATOM 5810 N N . ALA A 1 781 ? -15.550 6.759 7.409 1.00 91.31 781 ALA A N 1
ATOM 5811 C CA . ALA A 1 781 ? -15.487 5.569 8.245 1.00 91.31 781 ALA A CA 1
ATOM 5812 C C . ALA A 1 781 ? -15.679 5.958 9.724 1.00 91.31 781 ALA A C 1
ATOM 5814 O O . ALA A 1 781 ? -14.807 6.581 10.335 1.00 91.31 781 ALA A O 1
ATOM 5815 N N . ASN A 1 782 ? -16.817 5.577 10.312 1.00 91.00 782 ASN A N 1
ATOM 5816 C CA . ASN A 1 782 ? -17.120 5.849 11.718 1.00 91.00 782 ASN A CA 1
ATOM 5817 C C . ASN A 1 782 ? -16.344 4.881 12.630 1.00 91.00 782 ASN A C 1
ATOM 5819 O O . ASN A 1 782 ? -16.676 3.699 12.730 1.00 91.00 782 ASN A O 1
ATOM 5823 N N . TRP A 1 783 ? -15.308 5.384 13.307 1.00 93.50 783 TRP A N 1
ATOM 5824 C CA . TRP A 1 783 ? -14.491 4.609 14.251 1.00 93.50 783 TRP A CA 1
ATOM 5825 C C . TRP A 1 783 ? -14.751 5.047 15.701 1.00 93.50 783 TRP A C 1
ATOM 5827 O O . TRP A 1 783 ? -14.636 6.239 15.991 1.00 93.50 783 TRP A O 1
ATOM 5837 N N . PRO A 1 784 ? -15.049 4.133 16.644 1.00 91.88 784 PRO A N 1
ATOM 5838 C CA . PRO A 1 784 ? -15.033 4.440 18.073 1.00 91.88 784 PRO A CA 1
ATOM 5839 C C . PRO A 1 784 ? -13.677 5.021 18.484 1.00 91.88 784 PRO A C 1
ATOM 5841 O O . PRO A 1 784 ? -12.640 4.436 18.190 1.00 91.88 784 PRO A O 1
ATOM 5844 N N . SER A 1 785 ? -13.661 6.174 19.155 1.00 91.56 785 SER A N 1
ATOM 5845 C CA . SER A 1 785 ? -12.409 6.810 19.580 1.00 91.56 785 SER A CA 1
ATOM 5846 C C . SER A 1 785 ? -11.844 6.110 20.822 1.00 91.56 785 SER A C 1
ATOM 5848 O O . SER A 1 785 ? -12.480 6.142 21.884 1.00 91.56 785 SER A O 1
ATOM 5850 N N . PRO A 1 786 ? -10.634 5.523 20.750 1.00 92.56 786 PRO A N 1
ATOM 5851 C CA . PRO A 1 786 ? -9.929 5.040 21.931 1.00 92.56 786 PRO A CA 1
ATOM 5852 C C . PRO A 1 786 ? -9.118 6.166 22.602 1.00 92.56 786 PRO A C 1
ATOM 5854 O O . PRO A 1 786 ? -8.550 5.970 23.674 1.00 92.56 786 PRO A O 1
ATOM 5857 N N . PHE A 1 787 ? -9.051 7.348 21.977 1.00 93.75 787 PHE A N 1
ATOM 5858 C CA . PHE A 1 787 ? -8.204 8.473 22.379 1.00 93.75 787 PHE A CA 1
ATOM 5859 C C . PHE A 1 787 ? -8.993 9.605 23.070 1.00 93.75 787 PHE A C 1
ATOM 5861 O O . PHE A 1 787 ? -8.458 10.692 23.303 1.00 93.75 787 PHE A O 1
ATOM 5868 N N . THR A 1 788 ? -10.258 9.364 23.433 1.00 92.81 788 THR A N 1
ATOM 5869 C CA . THR A 1 788 ? -11.074 10.325 24.187 1.00 92.81 788 THR A CA 1
ATOM 5870 C C . THR A 1 788 ? -10.431 10.612 25.547 1.00 92.81 788 THR A C 1
ATOM 5872 O O . THR A 1 788 ? -10.133 9.698 26.317 1.00 92.81 788 THR A O 1
ATOM 5875 N N . GLY A 1 789 ? -10.237 11.884 25.887 1.00 91.50 789 GLY A N 1
ATOM 5876 C CA . GLY A 1 789 ? -9.688 12.306 27.176 1.00 91.50 789 GLY A CA 1
ATOM 5877 C C . GLY A 1 789 ? -8.193 12.023 27.379 1.00 91.50 789 GLY A C 1
ATOM 5878 O O . GLY A 1 789 ? -7.766 11.949 28.535 1.00 91.50 789 GLY A O 1
ATOM 5879 N N . ILE A 1 790 ? -7.402 11.869 26.306 1.00 91.88 790 ILE A N 1
ATOM 5880 C CA . ILE A 1 790 ? -5.926 11.905 26.349 1.00 91.88 790 ILE A CA 1
ATOM 5881 C C . ILE A 1 790 ? -5.372 13.037 25.470 1.00 91.88 790 ILE A C 1
ATOM 5883 O O . ILE A 1 790 ? -6.030 13.493 24.543 1.00 91.88 790 ILE A O 1
ATOM 5887 N N . LYS A 1 791 ? -4.143 13.497 25.753 1.00 91.00 791 LYS A N 1
ATOM 5888 C CA . LYS A 1 791 ? -3.423 14.527 24.965 1.00 91.00 791 LYS A CA 1
ATOM 5889 C C . LYS A 1 791 ? -4.184 15.852 24.733 1.00 91.00 791 LYS A C 1
ATOM 5891 O O . LYS A 1 791 ? -3.902 16.564 23.770 1.00 91.00 791 LYS A O 1
ATOM 5896 N N . GLY A 1 792 ? -5.092 16.233 25.635 1.00 86.38 792 GLY A N 1
ATOM 5897 C CA . GLY A 1 792 ? -6.062 17.326 25.437 1.00 86.38 792 GLY A CA 1
ATOM 5898 C C . GLY A 1 792 ? -5.542 18.765 25.277 1.00 86.38 792 GLY A C 1
ATOM 5899 O O . GLY A 1 792 ? -6.331 19.703 25.314 1.00 86.38 792 GLY A O 1
ATOM 5900 N N . SER A 1 793 ? -4.233 18.959 25.108 1.00 87.25 793 SER A N 1
ATOM 5901 C CA . SER A 1 793 ? -3.596 20.231 24.735 1.00 87.25 793 SER A CA 1
ATOM 5902 C C . SER A 1 793 ? -2.892 20.201 23.369 1.00 87.25 793 SER A C 1
ATOM 5904 O O . SER A 1 793 ? -2.353 21.224 22.957 1.00 87.25 793 SER A O 1
ATOM 5906 N N . THR A 1 794 ? -2.824 19.043 22.700 1.00 90.75 794 THR A N 1
ATOM 5907 C CA . THR A 1 794 ? -2.090 18.841 21.431 1.00 90.75 794 THR A CA 1
ATOM 5908 C C . THR A 1 794 ? -2.843 18.004 20.399 1.00 90.75 794 THR A C 1
ATOM 5910 O O . THR A 1 794 ? -2.529 18.096 19.216 1.00 90.75 794 THR A O 1
ATOM 5913 N N . TYR A 1 795 ? -3.815 17.195 20.820 1.00 92.44 795 TYR A N 1
ATOM 5914 C CA . TYR A 1 795 ? -4.612 16.332 19.952 1.00 92.44 795 TYR A CA 1
ATOM 5915 C C . TYR A 1 795 ? -6.008 16.927 19.729 1.00 92.44 795 TYR A C 1
ATOM 5917 O O . TYR A 1 795 ? -6.739 17.174 20.687 1.00 92.44 795 TYR A O 1
ATOM 5925 N N . VAL A 1 796 ? -6.370 17.164 18.465 1.00 89.31 796 VAL A N 1
ATOM 5926 C CA . VAL A 1 796 ? -7.610 17.864 18.081 1.00 89.31 796 VAL A CA 1
ATOM 5927 C C . VAL A 1 796 ? -8.875 17.074 18.438 1.00 89.31 796 VAL A C 1
ATOM 5929 O O . VAL A 1 796 ? -9.796 17.627 19.035 1.00 89.31 796 VAL A O 1
ATOM 5932 N N . ASP A 1 797 ? -8.882 15.763 18.194 1.00 90.44 797 ASP A N 1
ATOM 5933 C CA . ASP A 1 797 ? -10.028 14.881 18.455 1.00 90.44 797 ASP A CA 1
ATOM 5934 C C . ASP A 1 797 ? -10.110 14.395 19.922 1.00 90.44 797 ASP A C 1
ATOM 5936 O O . ASP A 1 797 ? -10.864 13.480 20.249 1.00 90.44 797 ASP A O 1
ATOM 5940 N N . THR A 1 798 ? -9.381 15.029 20.852 1.00 92.44 798 THR A N 1
ATOM 5941 C CA . THR A 1 798 ? -9.319 14.658 22.284 1.00 92.44 798 THR A CA 1
ATOM 5942 C C . THR A 1 798 ? -10.674 14.575 22.992 1.00 92.44 798 THR A C 1
ATOM 5944 O O . THR A 1 798 ? -10.785 13.860 23.987 1.00 92.44 798 THR A O 1
ATOM 5947 N N . ASN A 1 799 ? -11.683 15.325 22.545 1.00 90.69 799 ASN A N 1
ATOM 5948 C CA . ASN A 1 799 ? -13.019 15.342 23.151 1.00 90.69 799 ASN A CA 1
ATOM 5949 C C . ASN A 1 799 ? -14.038 14.509 22.355 1.00 90.69 799 ASN A C 1
ATOM 5951 O O . ASN A 1 799 ? -15.186 14.384 22.781 1.00 90.69 799 ASN A O 1
ATOM 5955 N N . ASN A 1 800 ? -13.629 13.939 21.220 1.00 89.56 800 ASN A N 1
ATOM 5956 C CA . ASN A 1 800 ? -14.517 13.248 20.298 1.00 89.56 800 ASN A CA 1
ATOM 5957 C C . ASN A 1 800 ? -14.527 11.753 20.622 1.00 89.56 800 ASN A C 1
ATOM 5959 O O . ASN A 1 800 ? -13.495 11.083 20.593 1.00 89.56 800 ASN A O 1
ATOM 5963 N N . THR A 1 801 ? -15.714 11.226 20.931 1.00 89.19 801 THR A N 1
ATOM 5964 C CA . THR A 1 801 ? -15.942 9.800 21.227 1.00 89.19 801 THR A CA 1
ATOM 5965 C C . THR A 1 801 ? -15.941 8.917 19.977 1.00 89.19 801 THR A C 1
ATOM 5967 O O . THR A 1 801 ? -15.922 7.691 20.097 1.00 89.19 801 THR A O 1
ATOM 5970 N N . TRP A 1 802 ? -15.917 9.532 18.793 1.00 90.00 802 TRP A N 1
ATOM 5971 C CA . TRP A 1 802 ? -15.826 8.912 17.473 1.00 90.00 802 TRP A CA 1
ATOM 5972 C C . TRP A 1 802 ? -14.821 9.680 16.610 1.00 90.00 802 TRP A C 1
ATOM 5974 O O . TRP A 1 802 ? -14.738 10.904 16.710 1.00 90.00 802 TRP A O 1
ATOM 5984 N N . LEU A 1 803 ? -14.088 8.967 15.759 1.00 91.88 803 LEU A N 1
ATOM 5985 C CA . LEU A 1 803 ? -13.186 9.512 14.746 1.00 91.88 803 LEU A CA 1
ATOM 5986 C C . LEU A 1 803 ? -13.855 9.417 13.369 1.00 91.88 803 LEU A C 1
ATOM 5988 O O . LEU A 1 803 ? -14.536 8.432 13.074 1.00 91.88 803 LEU A O 1
ATOM 5992 N N . SER A 1 804 ? -13.652 10.442 12.540 1.00 90.69 804 SER A N 1
ATOM 5993 C CA . SER A 1 804 ? -14.148 10.514 11.159 1.00 90.69 804 SER A CA 1
ATOM 5994 C C . SER A 1 804 ? -13.015 10.133 10.202 1.00 90.69 804 SER A C 1
ATOM 5996 O O . SER A 1 804 ? -12.366 11.019 9.642 1.00 90.69 804 SER A O 1
ATOM 5998 N N . LEU A 1 805 ? -12.721 8.835 10.069 1.00 92.56 805 LEU A N 1
ATOM 5999 C CA . LEU A 1 805 ? -11.583 8.391 9.257 1.00 92.56 805 LEU A CA 1
ATOM 6000 C C . LEU A 1 805 ? -11.925 8.362 7.761 1.00 92.56 805 LEU A C 1
ATOM 6002 O O . LEU A 1 805 ? -13.030 7.975 7.379 1.00 92.56 805 LEU A O 1
ATOM 6006 N N . ILE A 1 806 ? -10.974 8.757 6.917 1.00 90.50 806 ILE A N 1
ATOM 6007 C CA . ILE A 1 806 ? -11.098 8.787 5.454 1.00 90.50 806 ILE A CA 1
ATOM 6008 C C . ILE A 1 806 ? -9.848 8.214 4.766 1.00 90.50 806 ILE A C 1
ATOM 6010 O O . ILE A 1 806 ? -8.869 7.851 5.424 1.00 90.50 806 ILE A O 1
ATOM 6014 N N . ASP A 1 807 ? -9.897 8.122 3.434 1.00 91.12 807 ASP A N 1
ATOM 6015 C CA . ASP A 1 807 ? -8.795 7.631 2.595 1.00 91.12 807 ASP A CA 1
ATOM 6016 C C . ASP A 1 807 ? -7.459 8.311 2.954 1.00 91.12 807 ASP A C 1
ATOM 6018 O O . ASP A 1 807 ? -7.387 9.538 3.040 1.00 91.12 807 ASP A O 1
ATOM 6022 N N . GLY A 1 808 ? -6.401 7.518 3.153 1.00 89.44 808 GLY A N 1
ATOM 6023 C CA . GLY A 1 808 ? -5.083 8.000 3.593 1.00 89.44 808 GLY A CA 1
ATOM 6024 C C . GLY A 1 808 ? -4.325 8.875 2.583 1.00 89.44 808 GLY A C 1
ATOM 6025 O O . GLY A 1 808 ? -3.212 9.297 2.874 1.00 89.44 808 GLY A O 1
ATOM 6026 N N . ALA A 1 809 ? -4.879 9.120 1.391 1.00 89.56 809 ALA A N 1
ATOM 6027 C CA . ALA A 1 809 ? -4.378 10.102 0.431 1.00 89.56 809 ALA A CA 1
ATOM 6028 C C . ALA A 1 809 ? -4.973 11.513 0.623 1.00 89.56 809 ALA A C 1
ATOM 6030 O O . ALA A 1 809 ? -4.597 12.432 -0.111 1.00 89.56 809 ALA A O 1
ATOM 6031 N N . SER A 1 810 ? -5.930 11.699 1.539 1.00 87.75 810 SER A N 1
ATOM 6032 C CA . SER A 1 810 ? -6.785 12.898 1.594 1.00 87.75 810 SER A CA 1
ATOM 6033 C C . SER A 1 810 ? -6.046 14.181 1.989 1.00 87.75 810 SER A C 1
ATOM 6035 O O . SER A 1 810 ? -6.459 15.266 1.578 1.00 87.75 810 SER A O 1
ATOM 6037 N N . ASN A 1 811 ? -4.938 14.068 2.724 1.00 88.38 811 ASN A N 1
ATOM 6038 C CA . ASN A 1 811 ? -3.999 15.156 3.024 1.00 88.38 811 ASN A CA 1
ATOM 6039 C C . ASN A 1 811 ? -2.983 15.453 1.889 1.00 88.38 811 ASN A C 1
ATOM 6041 O O . ASN A 1 811 ? -2.099 16.298 2.042 1.00 88.38 811 ASN A O 1
ATOM 6045 N N . GLY A 1 812 ? -3.072 14.744 0.757 1.00 89.38 812 GLY A N 1
ATOM 6046 C CA . GLY A 1 812 ? -2.162 14.848 -0.388 1.00 89.38 812 GLY A CA 1
ATOM 6047 C C . GLY A 1 812 ? -0.947 13.905 -0.357 1.00 89.38 812 GLY A C 1
ATOM 6048 O O . GLY A 1 812 ? -0.188 13.871 -1.329 1.00 89.38 812 GLY A O 1
ATOM 6049 N N . GLU A 1 813 ? -0.745 13.114 0.700 1.00 92.81 813 GLU A N 1
ATOM 6050 C CA . GLU A 1 813 ? 0.280 12.064 0.793 1.00 92.81 813 GLU A CA 1
ATOM 6051 C C . GLU A 1 813 ? -0.180 10.755 0.112 1.00 92.81 813 GLU A C 1
ATOM 6053 O O . GLU A 1 813 ? -0.194 9.695 0.729 1.00 92.81 813 GLU A O 1
ATOM 6058 N N . ASN A 1 814 ? -0.521 10.774 -1.188 1.00 93.38 814 ASN A N 1
ATOM 6059 C CA . ASN A 1 814 ? -1.022 9.577 -1.905 1.00 93.38 814 ASN A CA 1
ATOM 6060 C C . ASN A 1 814 ? -0.043 8.370 -1.925 1.00 93.38 814 ASN A C 1
ATOM 6062 O O . ASN A 1 814 ? -0.418 7.277 -2.347 1.00 93.38 814 ASN A O 1
ATOM 6066 N N . VAL A 1 815 ? 1.194 8.528 -1.442 1.00 95.81 815 VAL A N 1
ATOM 6067 C CA . VAL A 1 815 ? 2.123 7.434 -1.122 1.00 95.81 815 VAL A CA 1
ATOM 6068 C C . VAL A 1 815 ? 2.225 7.294 0.409 1.00 95.81 815 VAL A C 1
ATOM 6070 O O . VAL A 1 815 ? 2.596 8.271 1.057 1.00 95.81 815 VAL A O 1
ATOM 6073 N N . PRO A 1 816 ? 2.032 6.093 1.003 1.00 96.88 816 PRO A N 1
ATOM 6074 C CA . PRO A 1 816 ? 2.093 5.863 2.454 1.00 96.88 816 PRO A CA 1
ATOM 6075 C C . PRO A 1 816 ? 3.539 5.863 2.985 1.00 96.88 816 PRO A C 1
ATOM 6077 O O . PRO A 1 816 ? 4.063 4.851 3.464 1.00 96.88 816 PRO A O 1
ATOM 6080 N N . PHE A 1 817 ? 4.215 7.004 2.875 1.00 97.19 817 PHE A N 1
ATOM 6081 C CA . PHE A 1 817 ? 5.596 7.192 3.297 1.00 97.19 817 PHE A CA 1
ATOM 6082 C C . PHE A 1 817 ? 5.744 7.300 4.813 1.00 97.19 817 PHE A C 1
ATOM 6084 O O . PHE A 1 817 ? 6.644 6.659 5.354 1.00 97.19 817 PHE A O 1
ATOM 6091 N N . GLY A 1 818 ? 4.893 8.088 5.486 1.00 95.31 818 GLY A N 1
ATOM 6092 C CA . GLY A 1 818 ? 4.980 8.384 6.926 1.00 95.31 818 GLY A CA 1
ATOM 6093 C C . GLY A 1 818 ? 5.394 7.176 7.782 1.00 95.31 818 GLY A C 1
ATOM 6094 O O . GLY A 1 818 ? 6.486 7.207 8.360 1.00 95.31 818 GLY A O 1
ATOM 6095 N N . PRO A 1 819 ? 4.654 6.049 7.736 1.00 97.00 819 PRO A N 1
ATOM 6096 C CA . PRO A 1 819 ? 4.965 4.861 8.531 1.00 97.00 819 PRO A CA 1
ATOM 6097 C C . PRO A 1 819 ? 6.373 4.298 8.321 1.00 97.00 819 PRO A C 1
ATOM 6099 O O . PRO A 1 819 ? 6.983 3.778 9.255 1.00 97.00 819 PRO A O 1
ATOM 6102 N N . LEU A 1 820 ? 6.920 4.418 7.110 1.00 98.31 820 LEU A N 1
ATOM 6103 C CA . LEU A 1 820 ? 8.259 3.946 6.758 1.00 98.31 820 LEU A CA 1
ATOM 6104 C C . LEU A 1 820 ? 9.368 4.916 7.209 1.00 98.31 820 LEU A C 1
ATOM 6106 O O . LEU A 1 820 ? 10.509 4.494 7.406 1.00 98.31 820 LEU A O 1
ATOM 6110 N N . PHE A 1 821 ? 9.045 6.197 7.417 1.00 98.00 821 PHE A N 1
ATOM 6111 C CA . PHE A 1 821 ? 9.965 7.201 7.960 1.00 98.00 821 PHE A CA 1
ATOM 6112 C C . PHE A 1 821 ? 9.963 7.272 9.500 1.00 98.00 821 PHE A C 1
ATOM 6114 O O . PHE A 1 821 ? 10.871 7.889 10.057 1.00 98.00 821 PHE A O 1
ATOM 6121 N N . VAL A 1 822 ? 9.031 6.627 10.215 1.00 97.38 822 VAL A N 1
ATOM 6122 C CA . VAL A 1 822 ? 9.008 6.567 11.695 1.00 97.38 822 VAL A CA 1
ATOM 6123 C C . VAL A 1 822 ? 10.364 6.108 12.264 1.00 97.38 822 VAL A C 1
ATOM 6125 O O . VAL A 1 822 ? 10.858 5.019 11.951 1.00 97.38 822 VAL A O 1
ATOM 6128 N N . LYS A 1 823 ? 10.982 6.920 13.140 1.00 96.00 823 LYS A N 1
ATOM 6129 C CA . LYS A 1 823 ? 12.367 6.699 13.623 1.00 96.00 823 LYS A CA 1
ATOM 6130 C C . LYS A 1 823 ? 12.569 5.352 14.312 1.00 96.00 823 LYS A C 1
ATOM 6132 O O . LYS A 1 823 ? 13.629 4.752 14.162 1.00 96.00 823 LYS A O 1
ATOM 6137 N N . SER A 1 824 ? 11.572 4.876 15.056 1.00 95.56 824 SER A N 1
ATOM 6138 C CA . SER A 1 824 ? 11.647 3.619 15.809 1.00 95.56 824 SER A CA 1
ATOM 6139 C C . SER A 1 824 ? 11.631 2.368 14.918 1.00 95.56 824 SER A C 1
ATOM 6141 O O . SER A 1 824 ? 12.108 1.325 15.363 1.00 95.56 824 SER A O 1
ATOM 6143 N N . ARG A 1 825 ? 11.173 2.457 13.656 1.00 96.81 825 ARG A N 1
ATOM 6144 C CA . ARG A 1 825 ? 11.314 1.366 12.669 1.00 96.81 825 ARG A CA 1
ATOM 6145 C C . ARG A 1 825 ? 12.716 1.283 12.071 1.00 96.81 825 ARG A C 1
ATOM 6147 O O . ARG A 1 825 ? 13.160 0.183 11.738 1.00 96.81 825 ARG A O 1
ATOM 6154 N N . GLY A 1 826 ? 13.413 2.418 11.974 1.00 95.25 826 GLY A N 1
ATOM 6155 C CA . GLY A 1 826 ? 14.823 2.488 11.580 1.00 95.25 826 GLY A CA 1
ATOM 6156 C C . GLY A 1 826 ? 15.106 1.931 10.183 1.00 95.25 826 GLY A C 1
ATOM 6157 O O . GLY A 1 826 ? 16.051 1.161 10.016 1.00 95.25 826 GLY A O 1
ATOM 6158 N N . LEU A 1 827 ? 14.266 2.265 9.195 1.00 97.19 827 LEU A N 1
ATOM 6159 C CA . LEU A 1 827 ? 14.468 1.830 7.812 1.00 97.19 827 LEU A CA 1
ATOM 6160 C C . LEU A 1 827 ? 15.677 2.528 7.185 1.00 97.19 827 LEU A C 1
ATOM 6162 O O . LEU A 1 827 ? 15.879 3.730 7.348 1.00 97.19 827 LEU A O 1
ATOM 6166 N N . ASP A 1 828 ? 16.432 1.751 6.415 1.00 96.94 828 ASP A N 1
ATOM 6167 C CA . ASP A 1 828 ? 17.613 2.174 5.664 1.00 96.94 828 ASP A CA 1
ATOM 6168 C C . ASP A 1 828 ? 17.292 2.508 4.202 1.00 96.94 828 ASP A C 1
ATOM 6170 O O . ASP A 1 828 ? 17.964 3.339 3.583 1.00 96.94 828 ASP A O 1
ATOM 6174 N N . VAL A 1 829 ? 16.304 1.805 3.638 1.00 98.44 829 VAL A N 1
ATOM 6175 C CA . VAL A 1 829 ? 15.901 1.869 2.230 1.00 98.44 829 VAL A CA 1
ATOM 6176 C C . VAL A 1 829 ? 14.377 1.824 2.143 1.00 98.44 829 VAL A C 1
ATOM 6178 O O . VAL A 1 829 ? 13.740 1.000 2.799 1.00 98.44 829 VAL A O 1
ATOM 6181 N N . ILE A 1 830 ? 13.790 2.682 1.314 1.00 98.75 830 ILE A N 1
ATOM 6182 C CA . ILE A 1 830 ? 12.349 2.714 1.035 1.00 98.75 830 ILE A CA 1
ATOM 6183 C C . ILE A 1 830 ? 12.143 2.595 -0.474 1.00 98.75 830 ILE A C 1
ATOM 6185 O O . ILE A 1 830 ? 12.758 3.328 -1.243 1.00 98.75 830 ILE A O 1
ATOM 6189 N N . VAL A 1 831 ? 11.278 1.683 -0.905 1.00 98.75 831 VAL A N 1
ATOM 6190 C CA . VAL A 1 831 ? 10.910 1.456 -2.306 1.00 98.75 831 VAL A CA 1
ATOM 6191 C C . VAL A 1 831 ? 9.518 2.036 -2.535 1.00 98.75 831 VAL A C 1
ATOM 6193 O O . VAL A 1 831 ? 8.578 1.671 -1.838 1.00 98.75 831 VAL A O 1
ATOM 6196 N N . THR A 1 832 ? 9.378 2.947 -3.493 1.00 97.81 832 THR A N 1
ATOM 6197 C CA . THR A 1 832 ? 8.122 3.656 -3.785 1.00 97.81 832 THR A CA 1
ATOM 6198 C C . THR A 1 832 ? 7.538 3.175 -5.099 1.00 97.81 832 THR A C 1
ATOM 6200 O O . THR A 1 832 ? 8.190 3.313 -6.133 1.00 97.81 832 THR A O 1
ATOM 6203 N N . LEU A 1 833 ? 6.312 2.656 -5.068 1.00 97.62 833 LEU A N 1
ATOM 6204 C CA . LEU A 1 833 ? 5.602 2.150 -6.243 1.00 97.62 833 LEU A CA 1
ATOM 6205 C C . LEU A 1 833 ? 4.646 3.222 -6.793 1.00 97.62 833 LEU A C 1
ATOM 6207 O O . LEU A 1 833 ? 3.436 3.034 -6.791 1.00 97.62 833 LEU A O 1
ATOM 6211 N N . GLU A 1 834 ? 5.183 4.365 -7.219 1.00 94.62 834 GLU A N 1
ATOM 6212 C CA . GLU A 1 834 ? 4.407 5.579 -7.520 1.00 94.62 834 GLU A CA 1
ATOM 6213 C C . GLU A 1 834 ? 3.418 5.416 -8.696 1.00 94.62 834 GLU A C 1
ATOM 6215 O O . GLU A 1 834 ? 3.790 4.966 -9.777 1.00 94.62 834 GLU A O 1
ATOM 6220 N N . ASN A 1 835 ? 2.166 5.844 -8.501 1.00 93.88 835 ASN A N 1
ATOM 6221 C CA . ASN A 1 835 ? 1.056 5.730 -9.460 1.00 93.88 835 ASN A CA 1
ATOM 6222 C C . ASN A 1 835 ? -0.056 6.789 -9.241 1.00 93.88 835 ASN A C 1
ATOM 6224 O O . ASN A 1 835 ? -1.219 6.601 -9.623 1.00 93.88 835 ASN A O 1
ATOM 6228 N N . SER A 1 836 ? 0.281 7.914 -8.612 1.00 91.81 836 SER A N 1
ATOM 6229 C CA . SER A 1 836 ? -0.616 9.068 -8.474 1.00 91.81 836 SER A CA 1
ATOM 6230 C C . SER A 1 836 ? -1.057 9.603 -9.851 1.00 91.81 836 SER A C 1
ATOM 6232 O O . SER A 1 836 ? -0.323 9.496 -10.832 1.00 91.81 836 SER A O 1
ATOM 6234 N N . ALA A 1 837 ? -2.279 10.134 -9.957 1.00 90.88 837 ALA A N 1
ATOM 6235 C CA . ALA A 1 837 ? -2.855 10.632 -11.215 1.00 90.88 837 ALA A CA 1
ATOM 6236 C C . ALA A 1 837 ? -2.801 12.167 -11.270 1.00 90.88 837 ALA A C 1
ATOM 6238 O O . ALA A 1 837 ? -3.830 12.834 -11.336 1.00 90.88 837 ALA A O 1
ATOM 6239 N N . ASP A 1 838 ? -1.587 12.712 -11.198 1.00 90.31 838 ASP A N 1
ATOM 6240 C CA . ASP A 1 838 ? -1.364 14.132 -10.897 1.00 90.31 838 ASP A CA 1
ATOM 6241 C C . ASP A 1 838 ? -1.461 15.064 -12.120 1.00 90.31 838 ASP A C 1
ATOM 6243 O O . ASP A 1 838 ? -1.502 16.286 -11.969 1.00 90.31 838 ASP A O 1
ATOM 6247 N N . ASP A 1 839 ? -1.436 14.518 -13.342 1.00 88.88 839 ASP A N 1
ATOM 6248 C CA . ASP A 1 839 ? -1.512 15.290 -14.589 1.00 88.88 839 ASP A CA 1
ATOM 6249 C C . ASP A 1 839 ? -2.782 14.996 -15.419 1.00 88.88 839 ASP A C 1
ATOM 6251 O O . ASP A 1 839 ? -3.486 14.014 -15.166 1.00 88.88 839 ASP A O 1
ATOM 6255 N N . PRO A 1 840 ? -3.097 15.812 -16.449 1.00 87.44 840 PRO A N 1
ATOM 6256 C CA . PRO A 1 840 ? -4.297 15.627 -17.274 1.00 87.44 840 PRO A CA 1
ATOM 6257 C C . PRO A 1 840 ? -4.392 14.292 -18.033 1.00 87.44 840 PRO A C 1
ATOM 6259 O O . PRO A 1 840 ? -5.451 13.988 -18.577 1.00 87.44 840 PRO A O 1
ATOM 6262 N N . ASN A 1 841 ? -3.313 13.504 -18.086 1.00 89.75 841 ASN A N 1
ATOM 6263 C CA . ASN A 1 841 ? -3.255 12.167 -18.677 1.00 89.75 841 ASN A CA 1
ATOM 6264 C C . ASN A 1 841 ? -3.126 11.062 -17.603 1.00 89.75 841 ASN A C 1
ATOM 6266 O O . ASN A 1 841 ? -2.819 9.924 -17.947 1.00 89.75 841 ASN A O 1
ATOM 6270 N N . SER A 1 842 ? -3.384 11.369 -16.324 1.00 91.94 842 SER A N 1
ATOM 6271 C CA . SER A 1 842 ? -3.321 10.449 -15.173 1.00 91.94 842 SER A CA 1
ATOM 6272 C C . SER A 1 842 ? -1.942 9.825 -14.894 1.00 91.94 842 SER A C 1
ATOM 6274 O O . SER A 1 842 ? -1.870 8.699 -14.401 1.00 91.94 842 SER A O 1
ATOM 6276 N N . TRP A 1 843 ? -0.850 10.549 -15.168 1.00 94.62 843 TRP A N 1
ATOM 6277 C CA . TRP A 1 843 ? 0.512 10.143 -14.783 1.00 94.62 843 TRP A CA 1
ATOM 6278 C C . TRP A 1 843 ? 1.011 10.883 -13.528 1.00 94.62 843 TRP A C 1
ATOM 6280 O O . TRP A 1 843 ? 0.690 12.064 -13.357 1.00 94.62 843 TRP A O 1
ATOM 6290 N N . PRO A 1 844 ? 1.880 10.270 -12.702 1.00 95.12 844 PRO A N 1
ATOM 6291 C CA . PRO A 1 844 ? 2.417 10.909 -11.499 1.00 95.12 844 PRO A CA 1
ATOM 6292 C C . PRO A 1 844 ? 3.358 12.063 -11.851 1.00 95.12 844 PRO A C 1
ATOM 6294 O O . PRO A 1 844 ? 4.092 11.987 -12.836 1.00 95.12 844 PRO A O 1
ATOM 6297 N N . ASN A 1 845 ? 3.365 13.144 -11.076 1.00 94.19 845 ASN A N 1
ATOM 6298 C CA . ASN A 1 845 ? 4.221 14.321 -11.274 1.00 94.19 845 ASN A CA 1
ATOM 6299 C C . ASN A 1 845 ? 5.122 14.637 -10.065 1.00 94.19 845 ASN A C 1
ATOM 6301 O O . ASN A 1 845 ? 5.851 15.622 -10.105 1.00 94.19 845 ASN A O 1
ATOM 6305 N N . GLY A 1 846 ? 5.088 13.812 -9.013 1.00 94.25 846 GLY A N 1
ATOM 6306 C CA . GLY A 1 846 ? 5.897 13.995 -7.805 1.00 94.25 846 GLY A CA 1
ATOM 6307 C C . GLY A 1 846 ? 5.205 14.760 -6.673 1.00 94.25 846 GLY A C 1
ATOM 6308 O O . GLY A 1 846 ? 5.844 14.981 -5.646 1.00 94.25 846 GLY A O 1
ATOM 6309 N N . THR A 1 847 ? 3.921 15.122 -6.818 1.00 94.56 847 THR A N 1
ATOM 6310 C CA . THR A 1 847 ? 3.140 15.814 -5.774 1.00 94.56 847 THR A CA 1
ATOM 6311 C C . THR A 1 847 ? 3.196 15.065 -4.440 1.00 94.56 847 THR A C 1
ATOM 6313 O O . THR A 1 847 ? 3.680 15.641 -3.472 1.00 94.56 847 THR A O 1
ATOM 6316 N N . GLY A 1 848 ? 2.824 13.778 -4.386 1.00 93.62 848 GLY A N 1
ATOM 6317 C CA . GLY A 1 848 ? 2.864 12.975 -3.149 1.00 93.62 848 GLY A CA 1
ATOM 6318 C C . GLY A 1 848 ? 4.215 13.026 -2.407 1.00 93.62 848 GLY A C 1
ATOM 6319 O O . GLY A 1 848 ? 4.254 13.454 -1.252 1.00 93.62 848 GLY A O 1
ATOM 6320 N N . PRO A 1 849 ? 5.347 12.682 -3.058 1.00 96.38 849 PRO A N 1
ATOM 6321 C CA . PRO A 1 849 ? 6.685 12.842 -2.483 1.00 96.38 849 PRO A CA 1
ATOM 6322 C C . PRO A 1 849 ? 7.025 14.261 -1.990 1.00 96.38 849 PRO A C 1
ATOM 6324 O O . PRO A 1 849 ? 7.671 14.396 -0.949 1.00 96.38 849 PRO A O 1
ATOM 6327 N N . ILE A 1 850 ? 6.600 15.321 -2.692 1.00 97.00 850 ILE A N 1
ATOM 6328 C CA . ILE A 1 850 ? 6.804 16.717 -2.256 1.00 97.00 850 ILE A CA 1
ATOM 6329 C C . ILE A 1 850 ? 5.959 17.026 -1.009 1.00 97.00 850 ILE A C 1
ATOM 6331 O O . ILE A 1 850 ? 6.475 17.621 -0.056 1.00 97.00 850 ILE A O 1
ATOM 6335 N N . THR A 1 851 ? 4.696 16.595 -0.982 1.00 95.88 851 THR A N 1
ATOM 6336 C CA . THR A 1 851 ? 3.771 16.764 0.149 1.00 95.88 851 THR A CA 1
ATOM 6337 C C . THR A 1 851 ? 4.327 16.104 1.409 1.00 95.88 851 THR A C 1
ATOM 6339 O O . THR A 1 851 ? 4.537 16.783 2.417 1.00 95.88 851 THR A O 1
ATOM 6342 N N . THR A 1 852 ? 4.694 14.821 1.326 1.00 96.31 852 THR A N 1
ATOM 6343 C CA . THR A 1 852 ? 5.360 14.091 2.414 1.00 96.31 852 THR A CA 1
ATOM 6344 C C . THR A 1 852 ? 6.651 14.774 2.847 1.00 96.31 852 THR A C 1
ATOM 6346 O O . THR A 1 852 ? 6.855 14.999 4.040 1.00 96.31 852 THR A O 1
ATOM 6349 N N . SER A 1 853 ? 7.535 15.135 1.907 1.00 96.94 853 SER A N 1
ATOM 6350 C CA . SER A 1 853 ? 8.796 15.804 2.245 1.00 96.94 853 SER A CA 1
ATOM 6351 C C . SER A 1 853 ? 8.548 17.107 3.012 1.00 96.94 853 SER A C 1
ATOM 6353 O O . SER A 1 853 ? 9.277 17.401 3.956 1.00 96.94 853 SER A O 1
ATOM 6355 N N . THR A 1 854 ? 7.503 17.858 2.658 1.00 96.75 854 THR A N 1
ATOM 6356 C CA . THR A 1 854 ? 7.103 19.098 3.339 1.00 96.75 854 THR A CA 1
ATOM 6357 C C . THR A 1 854 ? 6.551 18.821 4.738 1.00 96.75 854 THR A C 1
ATOM 6359 O O . THR A 1 854 ? 6.961 19.475 5.700 1.00 96.75 854 THR A O 1
ATOM 6362 N N . ARG A 1 855 ? 5.669 17.827 4.889 1.00 96.12 855 ARG A N 1
ATOM 6363 C CA . ARG A 1 855 ? 5.051 17.448 6.172 1.00 96.12 855 ARG A CA 1
ATOM 6364 C C . ARG A 1 855 ? 6.077 16.888 7.164 1.00 96.12 855 ARG A C 1
ATOM 6366 O O . ARG A 1 855 ? 6.091 17.283 8.333 1.00 96.12 855 ARG A O 1
ATOM 6373 N N . LEU A 1 856 ? 7.005 16.054 6.686 1.00 96.19 856 LEU A N 1
ATOM 6374 C CA . LEU A 1 856 ? 8.125 15.539 7.476 1.00 96.19 856 LEU A CA 1
ATOM 6375 C C . LEU A 1 856 ? 9.001 16.665 8.036 1.00 96.19 856 LEU A C 1
ATOM 6377 O O . LEU A 1 856 ? 9.369 16.621 9.210 1.00 96.19 856 LEU A O 1
ATOM 6381 N N . ASP A 1 857 ? 9.310 17.679 7.223 1.00 95.19 857 ASP A N 1
ATOM 6382 C CA . ASP A 1 857 ? 10.229 18.758 7.601 1.00 95.19 857 ASP A CA 1
ATOM 6383 C C . ASP A 1 857 ? 9.582 19.882 8.429 1.00 95.19 857 ASP A C 1
ATOM 6385 O O . ASP A 1 857 ? 10.273 20.555 9.202 1.00 95.19 857 ASP A O 1
ATOM 6389 N N . THR A 1 858 ? 8.268 20.079 8.302 1.00 94.94 858 THR A N 1
ATOM 6390 C CA . THR A 1 858 ? 7.517 21.112 9.040 1.00 94.94 858 THR A CA 1
ATOM 6391 C C . THR A 1 858 ? 6.919 20.602 10.351 1.00 94.94 858 THR A C 1
ATOM 6393 O O . THR A 1 858 ? 7.015 21.305 11.357 1.00 94.94 858 THR A O 1
ATOM 6396 N N . LEU A 1 859 ? 6.357 19.388 10.374 1.00 95.12 859 LEU A N 1
ATOM 6397 C CA . LEU A 1 859 ? 5.612 18.855 11.521 1.00 95.12 859 LEU A CA 1
ATOM 6398 C C . LEU A 1 859 ? 6.306 17.656 12.180 1.00 95.12 859 LEU A C 1
ATOM 6400 O O . LEU A 1 859 ? 6.456 17.620 13.401 1.00 95.12 859 LEU A O 1
ATOM 6404 N N . LEU A 1 860 ? 6.767 16.675 11.397 1.00 96.50 860 LEU A N 1
ATOM 6405 C CA . LEU A 1 860 ? 7.105 15.347 11.935 1.00 96.50 860 LEU A CA 1
ATOM 6406 C C . LEU A 1 860 ? 8.577 15.151 12.340 1.00 96.50 860 LEU A C 1
ATOM 6408 O O . LEU A 1 860 ? 8.931 14.081 12.837 1.00 96.50 860 LEU A O 1
ATOM 6412 N N . ARG A 1 861 ? 9.444 16.169 12.221 1.00 94.06 861 ARG A N 1
ATOM 6413 C CA . ARG A 1 861 ? 10.888 16.098 12.566 1.00 94.06 861 ARG A CA 1
ATOM 6414 C C . ARG A 1 861 ? 11.199 15.541 13.965 1.00 94.06 861 ARG A C 1
ATOM 6416 O O . ARG A 1 861 ? 12.303 15.037 14.194 1.00 94.06 861 ARG A O 1
ATOM 6423 N N . ALA A 1 862 ? 10.266 15.629 14.916 1.00 93.81 862 ALA A N 1
ATOM 6424 C CA . ALA A 1 862 ? 10.409 15.012 16.237 1.00 93.81 862 ALA A CA 1
ATOM 6425 C C . ALA A 1 862 ? 10.397 13.472 16.164 1.00 93.81 862 ALA A C 1
ATOM 6427 O O . ALA A 1 862 ? 11.270 12.830 16.752 1.00 93.81 862 ALA A O 1
ATOM 6428 N N . THR A 1 863 ? 9.490 12.898 15.373 1.00 95.75 863 THR A N 1
ATOM 6429 C CA . THR A 1 863 ? 9.098 11.479 15.392 1.00 95.75 863 THR A CA 1
ATOM 6430 C C . THR A 1 863 ? 9.604 10.684 14.182 1.00 95.75 863 THR A C 1
ATOM 6432 O O . THR A 1 863 ? 9.864 9.486 14.294 1.00 95.75 863 THR A O 1
ATOM 6435 N N . HIS A 1 864 ? 9.852 11.353 13.051 1.00 96.94 864 HIS A N 1
ATOM 6436 C CA . HIS A 1 864 ? 10.226 10.741 11.771 1.00 96.94 864 HIS A CA 1
ATOM 6437 C C . HIS A 1 864 ? 11.640 11.128 11.289 1.00 96.94 864 HIS A C 1
ATOM 6439 O O . HIS A 1 864 ? 12.183 12.178 11.644 1.00 96.94 864 HIS A O 1
ATOM 6445 N N . GLN A 1 865 ? 12.258 10.248 10.498 1.00 96.50 865 GLN A N 1
ATOM 6446 C CA . GLN A 1 865 ? 13.486 10.508 9.740 1.00 96.50 865 GLN A CA 1
ATOM 6447 C C . GLN A 1 865 ? 13.252 11.626 8.706 1.00 96.50 865 GLN A C 1
ATOM 6449 O O . GLN A 1 865 ? 12.118 11.890 8.313 1.00 96.50 865 GLN A O 1
ATOM 6454 N N . GLN A 1 866 ? 14.322 12.281 8.251 1.00 96.25 866 GLN A N 1
ATOM 6455 C CA . GLN A 1 866 ? 14.214 13.281 7.181 1.00 96.25 866 GLN A CA 1
ATOM 6456 C C . GLN A 1 866 ? 13.914 12.599 5.841 1.00 96.25 866 GLN A C 1
ATOM 6458 O O . GLN A 1 866 ? 14.327 11.458 5.626 1.00 96.25 866 GLN A O 1
ATOM 6463 N N . PHE A 1 867 ? 13.256 13.303 4.918 1.00 97.00 867 PHE A N 1
ATOM 6464 C CA . PHE A 1 867 ? 13.204 12.876 3.518 1.00 97.00 867 PHE A CA 1
ATOM 6465 C C . PHE A 1 867 ? 14.556 13.181 2.838 1.00 97.00 867 PHE A C 1
ATOM 6467 O O . PHE A 1 867 ? 15.176 14.203 3.154 1.00 97.00 867 PHE A O 1
ATOM 6474 N N . PRO A 1 868 ? 15.065 12.330 1.928 1.00 96.31 868 PRO A N 1
ATOM 6475 C CA . PRO A 1 868 ? 16.250 12.667 1.142 1.00 96.31 868 PRO A CA 1
ATOM 6476 C C . PRO A 1 868 ? 15.988 13.844 0.179 1.00 96.31 868 PRO A C 1
ATOM 6478 O O . PRO A 1 868 ? 14.840 14.099 -0.178 1.00 96.31 868 PRO A O 1
ATOM 6481 N N . PRO A 1 869 ? 17.031 14.534 -0.324 1.00 94.44 869 PRO A N 1
ATOM 6482 C CA . PRO A 1 869 ? 16.857 15.599 -1.312 1.00 94.44 869 PRO A CA 1
ATOM 6483 C C . PRO A 1 869 ? 16.135 15.122 -2.586 1.00 94.44 869 PRO A C 1
ATOM 6485 O O . PRO A 1 869 ? 16.597 14.195 -3.253 1.00 94.44 869 PRO A O 1
ATOM 6488 N N . ILE A 1 870 ? 15.042 15.806 -2.933 1.00 95.94 870 ILE A N 1
ATOM 6489 C CA . ILE A 1 870 ? 14.209 15.612 -4.136 1.00 95.94 870 ILE A CA 1
ATOM 6490 C C . ILE A 1 870 ? 13.965 16.954 -4.853 1.00 95.94 870 ILE A C 1
ATOM 6492 O O . ILE A 1 870 ? 14.155 18.006 -4.226 1.00 95.94 870 ILE A O 1
ATOM 6496 N N . PRO A 1 871 ? 13.520 16.973 -6.126 1.00 95.94 871 PRO A N 1
ATOM 6497 C CA . PRO A 1 871 ? 12.996 18.193 -6.737 1.00 95.94 871 PRO A CA 1
ATOM 6498 C C . PRO A 1 871 ? 11.768 18.687 -5.955 1.00 95.94 871 PRO A C 1
ATOM 6500 O O . PRO A 1 871 ? 10.913 17.894 -5.566 1.00 95.94 871 PRO A O 1
ATOM 6503 N N . GLN A 1 872 ? 11.689 19.994 -5.699 1.00 94.31 872 GLN A N 1
ATOM 6504 C CA . GLN A 1 872 ? 10.714 20.585 -4.764 1.00 94.31 872 GLN A CA 1
ATOM 6505 C C . GLN A 1 872 ? 9.438 21.107 -5.453 1.00 94.31 872 GLN A C 1
ATOM 6507 O O . GLN A 1 872 ? 8.617 21.760 -4.814 1.00 94.31 872 GLN A O 1
ATOM 6512 N N . LYS A 1 873 ? 9.286 20.870 -6.762 1.00 94.88 873 LYS A N 1
ATOM 6513 C CA . LYS A 1 873 ? 8.158 21.335 -7.580 1.00 94.88 873 LYS A CA 1
ATOM 6514 C C . LYS A 1 873 ? 7.804 20.314 -8.653 1.00 94.88 873 LYS A C 1
ATOM 6516 O O . LYS A 1 873 ? 8.711 19.746 -9.259 1.00 94.88 873 LYS A O 1
ATOM 6521 N N . ALA A 1 874 ? 6.520 20.124 -8.947 1.00 95.00 874 ALA A N 1
ATOM 6522 C CA . ALA A 1 874 ? 6.068 19.159 -9.952 1.00 95.00 874 ALA A CA 1
ATOM 6523 C C . ALA A 1 874 ? 6.649 19.433 -11.358 1.00 95.00 874 ALA A C 1
ATOM 6525 O O . ALA A 1 874 ? 6.984 18.503 -12.094 1.00 95.00 874 ALA A O 1
ATOM 6526 N N . GLU A 1 875 ? 6.857 20.702 -11.725 1.00 94.31 875 GLU A N 1
ATOM 6527 C CA . GLU A 1 875 ? 7.465 21.088 -13.005 1.00 94.31 875 GLU A CA 1
ATOM 6528 C C . GLU A 1 875 ? 8.926 20.623 -13.121 1.00 94.31 875 GLU A C 1
ATOM 6530 O O . GLU A 1 875 ? 9.389 20.306 -14.222 1.00 94.31 875 GLU A O 1
ATOM 6535 N N . ASP A 1 876 ? 9.647 20.528 -11.999 1.00 94.69 876 ASP A N 1
ATOM 6536 C CA . ASP A 1 876 ? 11.015 20.010 -11.960 1.00 94.69 876 ASP A CA 1
ATOM 6537 C C . ASP A 1 876 ? 11.011 18.488 -12.199 1.00 94.69 876 ASP A C 1
ATOM 6539 O O . ASP A 1 876 ? 11.759 17.998 -13.042 1.00 94.69 876 ASP A O 1
ATOM 6543 N N . TRP A 1 877 ? 10.112 17.726 -11.557 1.00 95.19 877 TRP A N 1
ATOM 6544 C CA . TRP A 1 877 ? 9.971 16.275 -11.793 1.00 95.19 877 TRP A CA 1
ATOM 6545 C C . TRP A 1 877 ? 9.622 15.947 -13.252 1.00 95.19 877 TRP A C 1
ATOM 6547 O O . TRP A 1 877 ? 10.138 14.966 -13.800 1.00 95.19 877 TRP A O 1
ATOM 6557 N N . VAL A 1 878 ? 8.776 16.768 -13.887 1.00 93.06 878 VAL A N 1
ATOM 6558 C CA . VAL A 1 878 ? 8.419 16.651 -15.310 1.00 93.06 878 VAL A CA 1
ATOM 6559 C C . VAL A 1 878 ? 9.599 17.027 -16.207 1.00 93.06 878 VAL A C 1
ATOM 6561 O O . VAL A 1 878 ? 10.019 16.216 -17.025 1.00 93.06 878 VAL A O 1
ATOM 6564 N N . SER A 1 879 ? 10.183 18.218 -16.056 1.00 93.00 879 SER A N 1
ATOM 6565 C CA . SER A 1 879 ? 11.257 18.699 -16.945 1.00 93.00 879 SER A CA 1
ATOM 6566 C C . SER A 1 879 ? 12.570 17.912 -16.809 1.00 93.00 879 SER A C 1
ATOM 6568 O O . SER A 1 879 ? 13.299 17.731 -17.792 1.00 93.00 879 SER A O 1
ATOM 6570 N N . MET A 1 880 ? 12.843 17.361 -15.623 1.00 93.50 880 MET A N 1
ATOM 6571 C CA . MET A 1 880 ? 13.964 16.452 -15.371 1.00 93.50 880 MET A CA 1
ATOM 6572 C C . MET A 1 880 ? 13.662 14.992 -15.767 1.00 93.50 880 MET A C 1
ATOM 6574 O O . MET A 1 880 ? 14.554 14.138 -15.708 1.00 93.50 880 MET A O 1
ATOM 6578 N N . GLY A 1 881 ? 12.424 14.674 -16.164 1.00 92.19 881 GLY A N 1
ATOM 6579 C CA . GLY A 1 881 ? 11.981 13.332 -16.563 1.00 92.19 881 GLY A CA 1
ATOM 6580 C C . GLY A 1 881 ? 12.022 12.303 -15.432 1.00 92.19 881 GLY A C 1
ATOM 6581 O O . GLY A 1 881 ? 12.185 11.114 -15.688 1.00 92.19 881 GLY A O 1
ATOM 6582 N N . VAL A 1 882 ? 11.955 12.738 -14.169 1.00 93.56 882 VAL A N 1
ATOM 6583 C CA . VAL A 1 882 ? 12.033 11.849 -12.992 1.00 93.56 882 VAL A CA 1
ATOM 6584 C C . VAL A 1 882 ? 10.840 10.892 -12.964 1.00 93.56 882 VAL A C 1
ATOM 6586 O O . VAL A 1 882 ? 11.004 9.720 -12.644 1.00 93.56 882 VAL A O 1
ATOM 6589 N N . ARG A 1 883 ? 9.670 11.364 -13.409 1.00 91.69 883 ARG A N 1
ATOM 6590 C CA . ARG A 1 883 ? 8.426 10.588 -13.555 1.00 91.69 883 ARG A CA 1
ATOM 6591 C C . ARG A 1 883 ? 8.468 9.455 -14.597 1.00 91.69 883 ARG A C 1
ATOM 6593 O O . ARG A 1 883 ? 7.517 8.696 -14.696 1.00 91.69 883 ARG A O 1
ATOM 6600 N N . GLU A 1 884 ? 9.521 9.358 -15.411 1.00 91.81 884 GLU A N 1
ATOM 6601 C CA . GLU A 1 884 ? 9.586 8.463 -16.583 1.00 91.81 884 GLU A CA 1
ATOM 6602 C C . GLU A 1 884 ? 10.571 7.288 -16.422 1.00 91.81 884 GLU A C 1
ATOM 6604 O O . GLU A 1 884 ? 10.784 6.511 -17.362 1.00 91.81 884 GLU A O 1
ATOM 6609 N N . ARG A 1 885 ? 11.229 7.180 -15.263 1.00 92.50 885 ARG A N 1
ATOM 6610 C CA . ARG A 1 885 ? 12.306 6.216 -14.996 1.00 92.50 885 ARG A CA 1
ATOM 6611 C C . ARG A 1 885 ? 12.438 5.908 -13.506 1.00 92.50 885 ARG A C 1
ATOM 6613 O O . ARG A 1 885 ? 12.118 6.738 -12.658 1.00 92.50 885 ARG A O 1
ATOM 6620 N N . ALA A 1 886 ? 13.041 4.764 -13.192 1.00 95.94 886 ALA A N 1
ATOM 6621 C CA . ALA A 1 886 ? 13.560 4.519 -11.852 1.00 95.94 886 ALA A CA 1
ATOM 6622 C C . ALA A 1 886 ? 14.577 5.611 -11.455 1.00 95.94 886 ALA A C 1
ATOM 6624 O O . ALA A 1 886 ? 15.451 5.963 -12.250 1.00 95.94 886 ALA A O 1
ATOM 6625 N N . THR A 1 887 ? 14.469 6.141 -10.234 1.00 97.31 887 THR A N 1
ATOM 6626 C CA . THR A 1 887 ? 15.378 7.168 -9.687 1.00 97.31 887 THR A CA 1
ATOM 6627 C C . THR A 1 887 ? 15.716 6.844 -8.227 1.00 97.31 887 THR A C 1
ATOM 6629 O O . THR A 1 887 ? 14.853 6.399 -7.473 1.00 97.31 887 THR A O 1
ATOM 6632 N N . PHE A 1 888 ? 16.967 7.050 -7.813 1.00 98.00 888 PHE A N 1
ATOM 6633 C CA . PHE A 1 888 ? 17.428 6.849 -6.437 1.00 98.00 888 PHE A CA 1
ATOM 6634 C C . PHE A 1 888 ? 17.690 8.207 -5.768 1.00 98.00 888 PHE A C 1
ATOM 6636 O O . PHE A 1 888 ? 18.489 9.005 -6.261 1.00 98.00 888 PHE A O 1
ATOM 6643 N N . PHE A 1 889 ? 17.060 8.463 -4.624 1.00 97.69 889 PHE A N 1
ATOM 6644 C CA . PHE A 1 889 ? 17.262 9.669 -3.819 1.00 97.69 889 PHE A CA 1
ATOM 6645 C C . PHE A 1 889 ? 18.049 9.353 -2.544 1.00 97.69 889 PHE A C 1
ATOM 6647 O O . PHE A 1 889 ? 17.926 8.272 -1.966 1.00 97.69 889 PHE A O 1
ATOM 6654 N N . GLY A 1 890 ? 18.856 10.308 -2.074 1.00 95.12 890 GLY A N 1
ATOM 6655 C CA . GLY A 1 890 ? 19.609 10.150 -0.824 1.00 95.12 890 GLY A CA 1
ATOM 6656 C C . GLY A 1 890 ? 20.763 9.145 -0.908 1.00 95.12 890 GLY A C 1
ATOM 6657 O O . GLY A 1 890 ? 21.108 8.502 0.086 1.00 95.12 890 GLY A O 1
ATOM 6658 N N . CYS A 1 891 ? 21.357 8.992 -2.091 1.00 94.38 891 CYS A N 1
ATOM 6659 C CA . CYS A 1 891 ? 22.454 8.062 -2.367 1.00 94.38 891 CYS A CA 1
ATOM 6660 C C . CYS A 1 891 ? 23.654 8.268 -1.437 1.00 94.38 891 CYS A C 1
ATOM 6662 O O . CYS A 1 891 ? 24.201 7.309 -0.889 1.00 94.38 891 CYS A O 1
ATOM 6664 N N . ASP A 1 892 ? 24.032 9.531 -1.240 1.00 90.94 892 ASP A N 1
ATOM 6665 C CA . ASP A 1 892 ? 25.236 9.934 -0.525 1.00 90.94 892 ASP A CA 1
ATOM 6666 C C . ASP A 1 892 ? 24.901 10.871 0.643 1.00 90.94 892 ASP A C 1
ATOM 6668 O O . ASP A 1 892 ? 25.091 12.083 0.552 1.00 90.94 892 ASP A O 1
ATOM 6672 N N . PRO A 1 893 ? 24.363 10.313 1.747 1.00 90.50 893 PRO A N 1
ATOM 6673 C CA . PRO A 1 893 ? 24.113 11.064 2.967 1.00 90.50 893 PRO A CA 1
ATOM 6674 C C . PRO A 1 893 ? 25.428 11.474 3.641 1.00 90.50 893 PRO A C 1
ATOM 6676 O O . PRO A 1 893 ? 26.474 10.836 3.459 1.00 90.50 893 PRO A O 1
ATOM 6679 N N . ALA A 1 894 ? 25.335 12.498 4.490 1.00 86.00 894 ALA A N 1
ATOM 6680 C CA . ALA A 1 894 ? 26.311 12.725 5.550 1.00 86.00 894 ALA A CA 1
ATOM 6681 C C . ALA A 1 894 ? 26.306 11.547 6.548 1.00 86.00 894 ALA A C 1
ATOM 6683 O O . ALA A 1 894 ? 25.346 10.783 6.611 1.00 86.00 894 ALA A O 1
ATOM 6684 N N . GLU A 1 895 ? 27.375 11.405 7.330 1.00 81.12 895 GLU A N 1
ATOM 6685 C CA . GLU A 1 895 ? 27.499 10.356 8.348 1.00 81.12 895 GLU A CA 1
ATOM 6686 C C . GLU A 1 895 ? 27.377 10.969 9.760 1.00 81.12 895 GLU A C 1
ATOM 6688 O O . GLU A 1 895 ? 28.108 11.920 10.056 1.00 81.12 895 GLU A O 1
ATOM 6693 N N . PRO A 1 896 ? 26.506 10.448 10.650 1.00 81.00 896 PRO A N 1
ATOM 6694 C CA . PRO A 1 896 ? 25.532 9.379 10.405 1.00 81.00 896 PRO A CA 1
ATOM 6695 C C . PRO A 1 896 ? 24.372 9.843 9.496 1.00 81.00 896 PRO A C 1
ATOM 6697 O O . PRO A 1 896 ? 24.012 11.023 9.525 1.00 81.00 896 PRO A O 1
ATOM 6700 N N . PRO A 1 897 ? 23.755 8.934 8.718 1.00 82.69 897 PRO A N 1
ATOM 6701 C CA . PRO A 1 897 ? 22.656 9.278 7.824 1.00 82.69 897 PRO A CA 1
ATOM 6702 C C . PRO A 1 897 ? 21.412 9.715 8.602 1.00 82.69 897 PRO A C 1
ATOM 6704 O O . PRO A 1 897 ? 20.973 9.036 9.527 1.00 82.69 897 PRO A O 1
ATOM 6707 N N . THR A 1 898 ? 20.812 10.832 8.188 1.00 87.31 898 THR A N 1
ATOM 6708 C CA . THR A 1 898 ? 19.547 11.351 8.742 1.00 87.31 898 THR A CA 1
ATOM 6709 C C . THR A 1 898 ? 18.308 10.915 7.951 1.00 87.31 898 THR A C 1
ATOM 6711 O O . THR A 1 898 ? 17.183 11.200 8.372 1.00 87.31 898 THR A O 1
ATOM 6714 N N . PHE A 1 899 ? 18.515 10.233 6.816 1.00 95.00 899 PHE A N 1
ATOM 6715 C CA . PHE A 1 899 ? 17.478 9.779 5.893 1.00 95.00 899 PHE A CA 1
ATOM 6716 C C . PHE A 1 899 ? 17.803 8.415 5.235 1.00 95.00 899 PHE A C 1
ATOM 6718 O O . PHE A 1 899 ? 18.972 8.125 4.921 1.00 95.00 899 PHE A O 1
ATOM 6725 N N . PRO A 1 900 ? 16.781 7.580 4.961 1.00 96.75 900 PRO A N 1
ATOM 6726 C CA . PRO A 1 900 ? 16.919 6.373 4.147 1.00 96.75 900 PRO A CA 1
ATOM 6727 C C . PRO A 1 900 ? 17.262 6.702 2.684 1.00 96.75 900 PRO A C 1
ATOM 6729 O O . PRO A 1 900 ? 17.107 7.832 2.219 1.00 96.75 900 PRO A O 1
ATOM 6732 N N . LEU A 1 901 ? 17.732 5.701 1.938 1.00 98.06 901 LEU A N 1
ATOM 6733 C CA . LEU A 1 901 ? 17.799 5.769 0.475 1.00 98.06 901 LEU A CA 1
ATOM 6734 C C . LEU A 1 901 ? 16.398 5.484 -0.082 1.00 98.06 901 LEU A C 1
ATOM 6736 O O . LEU A 1 901 ? 15.824 4.443 0.229 1.00 98.06 901 LEU A O 1
ATOM 6740 N N . VAL A 1 902 ? 15.847 6.372 -0.911 1.00 98.56 902 VAL A N 1
ATOM 6741 C CA . VAL A 1 902 ? 14.534 6.146 -1.543 1.00 98.56 902 VAL A CA 1
ATOM 6742 C C . VAL A 1 902 ? 14.731 5.679 -2.984 1.00 98.56 902 VAL A C 1
ATOM 6744 O O . VAL A 1 902 ? 15.324 6.385 -3.797 1.00 98.56 902 VAL A O 1
ATOM 6747 N N . ILE A 1 903 ? 14.234 4.484 -3.295 1.00 98.62 903 ILE A N 1
ATOM 6748 C CA . ILE A 1 903 ? 14.162 3.896 -4.633 1.00 98.62 903 ILE A CA 1
ATOM 6749 C C . ILE A 1 903 ? 12.769 4.208 -5.186 1.00 98.62 903 ILE A C 1
ATOM 6751 O O . ILE A 1 903 ? 11.780 3.629 -4.745 1.00 98.62 903 ILE A O 1
ATOM 6755 N N . TYR A 1 904 ? 12.680 5.135 -6.131 1.00 98.19 904 TYR A N 1
ATOM 6756 C CA . TYR A 1 904 ? 11.425 5.587 -6.726 1.00 98.19 904 TYR A CA 1
ATOM 6757 C C . TYR A 1 904 ? 11.174 4.883 -8.064 1.00 98.19 904 TYR A C 1
ATOM 6759 O O . TYR A 1 904 ? 12.023 4.946 -8.956 1.00 98.19 904 TYR A O 1
ATOM 6767 N N . LEU A 1 905 ? 10.026 4.207 -8.186 1.00 97.75 905 LEU A N 1
ATOM 6768 C CA . LEU A 1 905 ? 9.612 3.399 -9.338 1.00 97.75 905 LEU A CA 1
ATOM 6769 C C . LEU A 1 905 ? 8.242 3.893 -9.866 1.00 97.75 905 LEU A C 1
ATOM 6771 O O . LEU A 1 905 ? 7.201 3.415 -9.401 1.00 97.75 905 LEU A O 1
ATOM 6775 N N . PRO A 1 906 ? 8.218 4.869 -10.794 1.00 96.00 906 PRO A N 1
ATOM 6776 C CA . PRO A 1 906 ? 6.984 5.495 -11.265 1.00 96.00 906 PRO A CA 1
ATOM 6777 C C . PRO A 1 906 ? 6.265 4.696 -12.347 1.00 96.00 906 PRO A C 1
ATOM 6779 O O . PRO A 1 906 ? 6.896 4.141 -13.251 1.00 96.00 906 PRO A O 1
ATOM 6782 N N . ASN A 1 907 ? 4.932 4.747 -12.319 1.00 96.12 907 ASN A N 1
ATOM 6783 C CA . ASN A 1 907 ? 4.115 4.381 -13.462 1.00 96.12 907 ASN A CA 1
ATOM 6784 C C . ASN A 1 907 ? 4.432 5.355 -14.599 1.00 96.12 907 ASN A C 1
ATOM 6786 O O . ASN A 1 907 ? 4.229 6.563 -14.471 1.00 96.12 907 ASN A O 1
ATOM 6790 N N . ALA A 1 908 ? 4.954 4.816 -15.694 1.00 93.88 908 ALA A N 1
ATOM 6791 C CA . ALA A 1 908 ? 5.466 5.573 -16.822 1.00 93.88 908 ALA A CA 1
ATOM 6792 C C . ALA A 1 908 ? 5.041 4.917 -18.146 1.00 93.88 908 ALA A C 1
ATOM 6794 O O . ALA A 1 908 ? 4.817 3.702 -18.186 1.00 93.88 908 ALA A O 1
ATOM 6795 N N . PRO A 1 909 ? 4.983 5.682 -19.251 1.00 93.81 909 PRO A N 1
ATOM 6796 C CA . PRO A 1 909 ? 4.805 5.132 -20.589 1.00 93.81 909 PRO A CA 1
ATOM 6797 C C . PRO A 1 909 ? 5.794 4.007 -20.936 1.00 93.81 909 PRO A C 1
ATOM 6799 O O . PRO A 1 909 ? 6.946 4.069 -20.495 1.00 93.81 909 PRO A O 1
ATOM 6802 N N . PRO A 1 910 ? 5.423 3.043 -21.798 1.00 92.94 910 PRO A N 1
ATOM 6803 C CA . PRO A 1 910 ? 6.334 2.009 -22.293 1.00 92.94 910 PRO A CA 1
ATOM 6804 C C . PRO A 1 910 ? 7.672 2.551 -22.816 1.00 92.94 910 PRO A C 1
ATOM 6806 O O . PRO A 1 910 ? 7.727 3.566 -23.520 1.00 92.94 910 PRO A O 1
ATOM 6809 N N . LEU A 1 911 ? 8.766 1.864 -22.477 1.00 89.12 911 LEU A N 1
ATOM 6810 C CA . LEU A 1 911 ? 10.129 2.224 -22.896 1.00 89.12 911 LEU A CA 1
ATOM 6811 C C . LEU A 1 911 ? 10.339 2.158 -24.415 1.00 89.12 911 LEU A C 1
ATOM 6813 O O . LEU A 1 911 ? 11.112 2.946 -24.958 1.00 89.12 911 LEU A O 1
ATOM 6817 N N . ASP A 1 912 ? 9.655 1.241 -25.095 1.00 86.44 912 ASP A N 1
ATOM 6818 C CA . ASP A 1 912 ? 9.719 1.024 -26.545 1.00 86.44 912 ASP A CA 1
ATOM 6819 C C . ASP A 1 912 ? 8.910 2.054 -27.361 1.00 86.44 912 ASP A C 1
ATOM 6821 O O . ASP A 1 912 ? 9.112 2.177 -28.572 1.00 86.44 912 ASP A O 1
ATOM 6825 N N . GLY A 1 913 ? 8.043 2.829 -26.699 1.00 87.44 913 GLY A N 1
ATOM 6826 C CA . GLY A 1 913 ? 7.097 3.753 -27.327 1.00 87.44 913 GLY A CA 1
ATOM 6827 C C . GLY A 1 913 ? 5.759 3.115 -27.722 1.00 87.44 913 GLY A C 1
ATOM 6828 O O . GLY A 1 913 ? 5.045 3.693 -28.544 1.00 87.44 913 GLY A O 1
ATOM 6829 N N . GLY A 1 914 ? 5.428 1.942 -27.170 1.00 90.75 914 GLY A N 1
ATOM 6830 C CA . GLY A 1 914 ? 4.126 1.293 -27.311 1.00 90.75 914 GLY A CA 1
ATOM 6831 C C . GLY A 1 914 ? 2.968 2.048 -26.642 1.00 90.75 914 GLY A C 1
ATOM 6832 O O . GLY A 1 914 ? 3.156 3.018 -25.905 1.00 90.75 914 GLY A O 1
ATOM 6833 N N . ASP A 1 915 ? 1.748 1.586 -26.915 1.00 94.25 915 ASP A N 1
ATOM 6834 C CA . ASP A 1 915 ? 0.502 2.168 -26.408 1.00 94.25 915 ASP A CA 1
ATOM 6835 C C . ASP A 1 915 ? 0.370 1.996 -24.871 1.00 94.25 915 ASP A C 1
ATOM 6837 O O . ASP A 1 915 ? 0.449 0.866 -24.371 1.00 94.25 915 ASP A 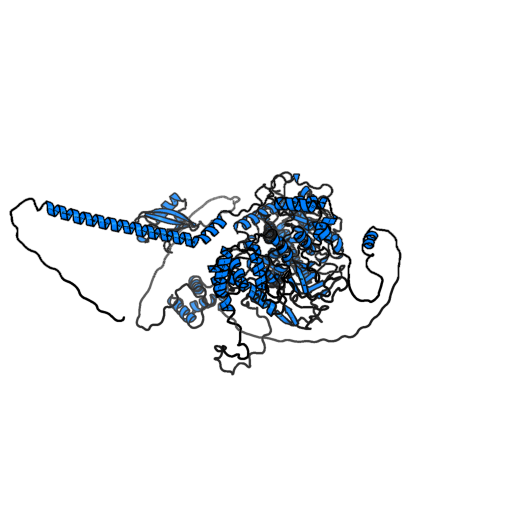O 1
ATOM 6841 N N . PRO A 1 916 ? 0.164 3.078 -24.090 1.00 95.00 916 PRO A N 1
ATOM 6842 C CA . PRO A 1 916 ? 0.063 3.000 -22.636 1.00 95.00 916 PRO A CA 1
ATOM 6843 C C . PRO A 1 916 ? -1.349 2.590 -22.192 1.00 95.00 916 PRO A C 1
ATOM 6845 O O . PRO A 1 916 ? -2.341 3.213 -22.572 1.00 95.00 916 PRO A O 1
ATOM 6848 N N . VAL A 1 917 ? -1.438 1.564 -21.346 1.00 95.31 917 VAL A N 1
ATOM 6849 C CA . VAL A 1 917 ? -2.702 1.028 -20.799 1.00 95.31 917 VAL A CA 1
ATOM 6850 C C . VAL A 1 917 ? -2.807 1.188 -19.278 1.00 95.31 917 VAL A C 1
ATOM 6852 O O . VAL A 1 917 ? -3.820 0.806 -18.688 1.00 95.31 917 VAL A O 1
ATOM 6855 N N . THR A 1 918 ? -1.757 1.703 -18.628 1.00 95.50 918 THR A N 1
ATOM 6856 C CA . THR A 1 918 ? -1.640 1.788 -17.164 1.00 95.50 918 THR A CA 1
ATOM 6857 C C . THR A 1 918 ? -2.131 3.111 -16.577 1.00 95.50 918 THR A C 1
ATOM 6859 O O . THR A 1 918 ? -2.397 3.171 -15.382 1.00 95.50 918 THR A O 1
ATOM 6862 N N . ASN A 1 919 ? -2.283 4.168 -17.379 1.00 94.12 919 ASN A N 1
ATOM 6863 C CA . ASN A 1 919 ? -2.731 5.502 -16.957 1.00 94.12 919 ASN A CA 1
ATOM 6864 C C . ASN A 1 919 ? -4.253 5.706 -17.099 1.00 94.12 919 ASN A C 1
ATOM 6866 O O . ASN A 1 919 ? -4.735 6.744 -17.545 1.00 94.12 919 ASN A O 1
ATOM 6870 N N . SER A 1 920 ? -5.023 4.686 -16.725 1.00 90.19 920 SER A N 1
ATOM 6871 C CA . SER A 1 920 ? -6.487 4.734 -16.633 1.00 90.19 920 SER A CA 1
ATOM 6872 C C . SER A 1 920 ? -6.970 5.664 -15.505 1.00 90.19 920 SER A C 1
ATOM 6874 O O . SER A 1 920 ? -6.309 5.797 -14.469 1.00 90.19 920 SER A O 1
ATOM 6876 N N . GLY A 1 921 ? -8.158 6.256 -15.652 1.00 84.50 921 GLY A N 1
ATOM 6877 C CA . GLY A 1 921 ? -8.738 7.138 -14.631 1.00 84.50 921 GLY A CA 1
ATOM 6878 C C . GLY A 1 921 ? -8.934 6.435 -13.281 1.00 84.50 921 GLY A C 1
ATOM 6879 O O . GLY A 1 921 ? -9.258 5.250 -13.238 1.00 84.50 921 GLY A O 1
ATOM 6880 N N . THR A 1 922 ? -8.745 7.155 -12.171 1.00 80.56 922 THR A N 1
ATOM 6881 C CA . THR A 1 922 ? -8.815 6.596 -10.801 1.00 80.56 922 THR A CA 1
ATOM 6882 C C . THR A 1 922 ? -10.149 5.909 -10.490 1.00 80.56 922 THR A C 1
ATOM 6884 O O . THR A 1 922 ? -10.159 4.874 -9.831 1.00 80.56 922 THR A O 1
ATOM 6887 N N . PHE A 1 923 ? -11.253 6.432 -11.030 1.00 76.88 923 PHE A N 1
ATOM 6888 C CA . PHE A 1 923 ? -12.608 5.895 -10.859 1.00 76.88 923 PHE A CA 1
ATOM 6889 C C . PHE A 1 923 ? -13.013 4.897 -11.961 1.00 76.88 923 PHE A C 1
ATOM 6891 O O . PHE A 1 923 ? -14.194 4.682 -12.211 1.00 76.88 923 PHE A O 1
ATOM 6898 N N . THR A 1 924 ? -12.037 4.269 -12.626 1.00 82.75 924 THR A N 1
ATOM 6899 C CA . THR A 1 924 ? -12.287 3.074 -13.446 1.00 82.75 924 THR A CA 1
ATOM 6900 C C . THR A 1 924 ? -12.534 1.907 -12.486 1.00 82.75 924 THR A C 1
ATOM 6902 O O . THR A 1 924 ? -11.586 1.381 -11.907 1.00 82.75 924 THR A O 1
ATOM 6905 N N . LEU A 1 925 ? -13.799 1.538 -12.259 1.00 81.19 925 LEU A N 1
ATOM 6906 C CA . LEU A 1 925 ? -14.187 0.506 -11.279 1.00 81.19 925 LEU A CA 1
ATOM 6907 C C . LEU A 1 925 ? -14.356 -0.906 -11.869 1.00 81.19 925 LEU A C 1
ATOM 6909 O O . LEU A 1 925 ? -14.706 -1.823 -11.134 1.00 81.19 925 LEU A O 1
ATOM 6913 N N . THR A 1 926 ? -14.048 -1.090 -13.157 1.00 85.12 926 THR A N 1
ATOM 6914 C CA . THR A 1 926 ? -14.106 -2.388 -13.848 1.00 85.12 926 THR A CA 1
ATOM 6915 C C . THR A 1 926 ? -12.955 -2.499 -14.849 1.00 85.12 926 THR A C 1
ATOM 6917 O O . THR A 1 926 ? -12.718 -1.575 -15.627 1.00 85.12 926 THR A O 1
ATOM 6920 N N . TYR A 1 927 ? -12.252 -3.630 -14.859 1.00 89.75 927 TYR A N 1
ATOM 6921 C CA . TYR A 1 927 ? -11.186 -3.967 -15.806 1.00 89.75 927 TYR A CA 1
ATOM 6922 C C . TYR A 1 927 ? -11.465 -5.344 -16.412 1.00 89.75 927 TYR A C 1
ATOM 6924 O O . TYR A 1 927 ? -11.319 -6.355 -15.724 1.00 89.75 927 TYR A O 1
ATOM 6932 N N . PRO A 1 928 ? -11.800 -5.434 -17.712 1.00 90.62 928 PRO A N 1
ATOM 6933 C CA . PRO A 1 928 ? -11.889 -6.718 -18.391 1.00 90.62 928 PRO A CA 1
ATOM 6934 C C . PRO A 1 928 ? -10.580 -7.497 -18.229 1.00 90.62 928 PRO A C 1
ATOM 6936 O O . PRO A 1 928 ? -9.503 -6.925 -18.400 1.00 90.62 928 PRO A O 1
ATOM 6939 N N . LEU A 1 929 ? -10.656 -8.812 -17.998 1.00 90.06 929 LEU A N 1
ATOM 6940 C CA . LEU A 1 929 ? -9.494 -9.692 -17.774 1.00 90.06 929 LEU A CA 1
ATOM 6941 C C . LEU A 1 929 ? -8.338 -9.457 -18.771 1.00 90.06 929 LEU A C 1
ATOM 6943 O O . LEU A 1 929 ? -7.161 -9.534 -18.414 1.00 90.06 929 LEU A O 1
ATOM 6947 N N . LYS A 1 930 ? -8.660 -9.132 -20.031 1.00 90.44 930 LYS A N 1
ATOM 6948 C CA . LYS A 1 930 ? -7.660 -8.843 -21.065 1.00 90.44 930 LYS A CA 1
ATOM 6949 C C . LYS A 1 930 ? -6.917 -7.513 -20.860 1.00 90.44 930 LYS A C 1
ATOM 6951 O O . LYS A 1 930 ? -5.729 -7.453 -21.178 1.00 90.44 930 LYS A O 1
ATOM 6956 N N . HIS A 1 931 ? -7.567 -6.483 -20.316 1.00 93.31 931 HIS A N 1
ATOM 6957 C CA . HIS A 1 931 ? -6.908 -5.242 -19.898 1.00 93.31 931 HIS A CA 1
ATOM 6958 C C . HIS A 1 931 ? -5.965 -5.532 -18.735 1.00 93.31 931 HIS A C 1
ATOM 6960 O O . HIS A 1 931 ? -4.775 -5.267 -18.878 1.00 93.31 931 HIS A O 1
ATOM 6966 N N . SER A 1 932 ? -6.429 -6.184 -17.663 1.00 95.19 932 SER A N 1
ATOM 6967 C CA . SER A 1 932 ? -5.581 -6.537 -16.511 1.00 95.19 932 SER A CA 1
ATOM 6968 C C . SER A 1 932 ? -4.349 -7.361 -16.903 1.00 95.19 932 SER A C 1
ATOM 6970 O O . SER A 1 932 ? -3.251 -7.084 -16.429 1.00 95.19 932 SER A O 1
ATOM 6972 N N . GLN A 1 933 ? -4.474 -8.311 -17.837 1.00 95.00 933 GLN A N 1
ATOM 6973 C CA . GLN A 1 933 ? -3.322 -9.045 -18.382 1.00 95.00 933 GLN A CA 1
ATOM 6974 C C . GLN A 1 933 ? -2.281 -8.133 -19.057 1.00 95.00 933 GLN A C 1
ATOM 6976 O O . GLN A 1 933 ? -1.084 -8.317 -18.847 1.00 95.00 933 GLN A O 1
ATOM 6981 N N . ILE A 1 934 ? -2.712 -7.167 -19.877 1.00 95.56 934 ILE A N 1
ATOM 6982 C CA . ILE A 1 934 ? -1.797 -6.258 -20.593 1.00 95.56 934 ILE A CA 1
ATOM 6983 C C . ILE A 1 934 ? -1.227 -5.204 -19.632 1.00 95.56 934 ILE A C 1
ATOM 6985 O O . ILE A 1 934 ? -0.038 -4.913 -19.696 1.00 95.56 934 ILE A O 1
ATOM 6989 N N . PHE A 1 935 ? -2.038 -4.701 -18.697 1.00 96.50 935 PHE A N 1
ATOM 6990 C CA . PHE A 1 935 ? -1.629 -3.802 -17.616 1.00 96.50 935 PHE A CA 1
ATOM 6991 C C . PHE A 1 935 ? -0.501 -4.439 -16.796 1.00 96.50 935 PHE A C 1
ATOM 6993 O O . PHE A 1 935 ? 0.580 -3.867 -16.674 1.00 96.50 935 PHE A O 1
ATOM 7000 N N . MET A 1 936 ? -0.715 -5.661 -16.301 1.00 96.31 936 MET A N 1
ATOM 7001 C CA . MET A 1 936 ? 0.270 -6.400 -15.508 1.00 96.31 936 MET A CA 1
ATOM 7002 C C . MET A 1 936 ? 1.569 -6.669 -16.275 1.00 96.31 936 MET A C 1
ATOM 7004 O O . MET A 1 936 ? 2.644 -6.564 -15.688 1.00 96.31 936 MET A O 1
ATOM 7008 N N . HIS A 1 937 ? 1.490 -6.972 -17.575 1.00 95.62 937 HIS A N 1
ATOM 7009 C CA . HIS A 1 937 ? 2.666 -7.154 -18.434 1.00 95.62 937 HIS A CA 1
ATOM 7010 C C . HIS A 1 937 ? 3.434 -5.837 -18.635 1.00 95.62 937 HIS A C 1
ATOM 7012 O O . HIS A 1 937 ? 4.651 -5.805 -18.482 1.00 95.62 937 HIS A O 1
ATOM 7018 N N . GLN A 1 938 ? 2.726 -4.737 -18.908 1.00 96.62 938 GLN A N 1
ATOM 7019 C CA . GLN A 1 938 ? 3.321 -3.421 -19.151 1.00 96.62 938 GLN A CA 1
ATOM 7020 C C . GLN A 1 938 ? 4.000 -2.845 -17.899 1.00 96.62 938 GLN A C 1
ATOM 7022 O O . GLN A 1 938 ? 5.103 -2.307 -17.996 1.00 96.62 938 GLN A O 1
ATOM 7027 N N . VAL A 1 939 ? 3.390 -3.002 -16.717 1.00 97.62 939 VAL A N 1
ATOM 7028 C CA . VAL A 1 939 ? 4.036 -2.646 -15.442 1.00 97.62 939 VAL A CA 1
ATOM 7029 C C . VAL A 1 939 ? 5.256 -3.530 -15.197 1.00 97.62 939 VAL A C 1
ATOM 7031 O O . VAL A 1 939 ? 6.319 -3.011 -14.865 1.00 97.62 939 VAL A O 1
ATOM 7034 N N . PHE A 1 940 ? 5.134 -4.847 -15.395 1.00 97.56 940 PHE A N 1
ATOM 7035 C CA . PHE A 1 940 ? 6.245 -5.774 -15.191 1.00 97.56 940 PHE A CA 1
ATOM 7036 C C . PHE A 1 940 ? 7.462 -5.404 -16.051 1.00 97.56 940 PHE A C 1
ATOM 7038 O O . PHE A 1 940 ? 8.553 -5.220 -15.510 1.00 97.56 940 PHE A O 1
ATOM 7045 N N . ASP A 1 941 ? 7.268 -5.223 -17.361 1.00 95.94 941 ASP A N 1
ATOM 7046 C CA . ASP A 1 941 ? 8.335 -4.876 -18.306 1.00 95.94 941 ASP A CA 1
ATOM 7047 C C . ASP A 1 941 ? 9.010 -3.549 -17.946 1.00 95.94 941 ASP A C 1
ATOM 7049 O O . ASP A 1 941 ? 10.241 -3.477 -17.899 1.00 95.94 941 ASP A O 1
ATOM 7053 N N . ASN A 1 942 ? 8.226 -2.507 -17.647 1.00 95.12 942 ASN A N 1
ATOM 7054 C CA . ASN A 1 942 ? 8.756 -1.196 -17.270 1.00 95.12 942 ASN A CA 1
ATOM 7055 C C . ASN A 1 942 ? 9.593 -1.261 -15.980 1.00 95.12 942 ASN A C 1
ATOM 7057 O O . ASN A 1 942 ? 10.643 -0.620 -15.904 1.00 95.12 942 ASN A O 1
ATOM 7061 N N . ILE A 1 943 ? 9.176 -2.058 -14.990 1.00 96.81 943 ILE A N 1
ATOM 7062 C CA . ILE A 1 943 ? 9.880 -2.181 -13.706 1.00 96.81 943 ILE A CA 1
ATOM 7063 C C . ILE A 1 943 ? 11.155 -3.025 -13.824 1.00 96.81 943 ILE A C 1
ATOM 7065 O O . ILE A 1 943 ? 12.160 -2.658 -13.219 1.00 96.81 943 ILE A O 1
ATOM 7069 N N . VAL A 1 944 ? 11.180 -4.113 -14.605 1.00 97.00 944 VAL A N 1
ATOM 7070 C CA . VAL A 1 944 ? 12.413 -4.919 -14.758 1.00 97.00 944 VAL A CA 1
ATOM 7071 C C . VAL A 1 944 ? 13.471 -4.265 -15.658 1.00 97.00 944 VAL A C 1
ATOM 7073 O O . VAL A 1 944 ? 14.638 -4.650 -15.601 1.00 97.00 944 VAL A O 1
ATOM 7076 N N . SER A 1 945 ? 13.087 -3.287 -16.485 1.00 94.50 945 SER A N 1
ATOM 7077 C CA . SER A 1 945 ? 13.924 -2.779 -17.583 1.00 94.50 945 SER A CA 1
ATOM 7078 C C . SER A 1 945 ? 14.834 -1.590 -17.257 1.00 94.50 945 SER A C 1
ATOM 7080 O O . SER A 1 945 ? 15.761 -1.325 -18.024 1.00 94.50 945 SER A O 1
ATOM 7082 N N . GLY A 1 946 ? 14.589 -0.835 -16.181 1.00 93.25 946 GLY A N 1
ATOM 7083 C CA . GLY A 1 946 ? 15.337 0.402 -15.904 1.00 93.25 946 GLY A CA 1
ATOM 7084 C C . GLY A 1 946 ? 15.231 1.429 -17.042 1.00 93.25 946 GLY A C 1
ATOM 7085 O O . GLY A 1 946 ? 14.160 1.615 -17.616 1.00 93.25 946 GLY A O 1
ATOM 7086 N N . PHE A 1 947 ? 16.328 2.115 -17.385 1.00 93.56 947 PHE A N 1
ATOM 7087 C CA . PHE A 1 947 ? 16.382 2.975 -18.578 1.00 93.56 947 PHE A CA 1
ATOM 7088 C C . PHE A 1 947 ? 17.807 3.144 -19.122 1.00 93.56 947 PHE A C 1
ATOM 7090 O O . PHE A 1 947 ? 18.758 3.252 -18.352 1.00 93.56 947 PHE A O 1
ATOM 7097 N N . THR A 1 948 ? 17.949 3.271 -20.446 1.00 93.25 948 THR A N 1
ATOM 7098 C CA . THR A 1 948 ? 19.209 3.677 -21.096 1.00 93.25 948 THR A CA 1
ATOM 7099 C C . THR A 1 948 ? 19.124 5.146 -21.550 1.00 93.25 948 THR A C 1
ATOM 7101 O O . THR A 1 948 ? 18.244 5.468 -22.352 1.00 93.25 948 THR A O 1
ATOM 7104 N N . PRO A 1 949 ? 20.019 6.056 -21.107 1.00 91.69 949 PRO A N 1
ATOM 7105 C CA . PRO A 1 949 ? 19.990 7.462 -21.520 1.00 91.69 949 PRO A CA 1
ATOM 7106 C C . PRO A 1 949 ? 20.070 7.664 -23.043 1.00 91.69 949 PRO A C 1
ATOM 7108 O O . PRO A 1 949 ? 20.972 7.153 -23.705 1.00 91.69 949 PRO A O 1
ATOM 7111 N N . ASN A 1 950 ? 19.173 8.493 -23.582 1.00 92.12 950 ASN A N 1
ATOM 7112 C CA . ASN A 1 950 ? 19.000 8.812 -25.007 1.00 92.12 950 ASN A CA 1
ATOM 7113 C C . ASN A 1 950 ? 18.568 7.625 -25.894 1.00 92.12 950 ASN A C 1
ATOM 7115 O O . ASN A 1 950 ? 18.692 7.698 -27.118 1.00 92.12 950 ASN A O 1
ATOM 7119 N N . ALA A 1 951 ? 18.040 6.547 -25.307 1.00 90.25 951 ALA A N 1
ATOM 7120 C CA . ALA A 1 951 ? 17.583 5.363 -26.028 1.00 90.25 951 ALA A CA 1
ATOM 7121 C C . ALA A 1 951 ? 16.212 4.863 -25.534 1.00 90.25 951 ALA A C 1
ATOM 7123 O O . ALA A 1 951 ? 15.708 5.272 -24.493 1.00 90.25 951 ALA A O 1
ATOM 7124 N N . ASN A 1 952 ? 15.620 3.950 -26.307 1.00 87.44 952 ASN A N 1
ATOM 7125 C CA . ASN A 1 952 ? 14.352 3.265 -26.015 1.00 87.44 952 ASN A CA 1
ATOM 7126 C C . ASN A 1 952 ? 14.597 1.777 -25.724 1.00 87.44 952 ASN A C 1
ATOM 7128 O O . ASN A 1 952 ? 13.875 0.905 -26.197 1.00 87.44 952 ASN A O 1
ATOM 7132 N N . THR A 1 953 ? 15.698 1.486 -25.035 1.00 90.56 953 THR A N 1
ATOM 7133 C CA . THR A 1 953 ? 16.145 0.127 -24.723 1.00 90.56 953 THR A CA 1
ATOM 7134 C C . THR A 1 953 ? 16.258 -0.049 -23.211 1.00 90.56 953 THR A C 1
ATOM 7136 O O . THR A 1 953 ? 16.792 0.851 -22.548 1.00 90.56 953 THR A O 1
ATOM 7139 N N . PRO A 1 954 ? 15.823 -1.200 -22.665 1.00 93.06 954 PRO A N 1
ATOM 7140 C CA . PRO A 1 954 ? 16.142 -1.600 -21.300 1.00 93.06 954 PRO A CA 1
ATOM 7141 C C . PRO A 1 954 ? 17.641 -1.491 -21.002 1.00 93.06 954 PRO A C 1
ATOM 7143 O O . PRO A 1 954 ? 18.473 -1.734 -21.879 1.00 93.06 954 PRO A O 1
ATOM 7146 N N . ASP A 1 955 ? 17.980 -1.147 -19.765 1.00 96.06 955 ASP A N 1
ATOM 7147 C CA . ASP A 1 955 ? 19.338 -1.259 -19.242 1.00 96.06 955 ASP A CA 1
ATOM 7148 C C . ASP A 1 955 ? 19.568 -2.703 -18.761 1.00 96.06 955 ASP A C 1
ATOM 7150 O O . ASP A 1 955 ? 18.964 -3.120 -17.768 1.00 96.06 955 ASP A O 1
ATOM 7154 N N . PRO A 1 956 ? 20.457 -3.482 -19.409 1.00 95.19 956 PRO A N 1
ATOM 7155 C CA . PRO A 1 956 ? 20.702 -4.876 -19.039 1.00 95.19 956 PRO A CA 1
ATOM 7156 C C . PRO A 1 956 ? 21.338 -5.041 -17.647 1.00 95.19 956 PRO A C 1
ATOM 7158 O O . PRO A 1 956 ? 21.454 -6.167 -17.166 1.00 95.19 956 PRO A O 1
ATOM 7161 N N . ASN A 1 957 ? 21.756 -3.951 -16.994 1.00 96.81 957 ASN A N 1
ATOM 7162 C CA . ASN A 1 957 ? 22.319 -3.958 -15.647 1.00 96.81 957 ASN A CA 1
ATOM 7163 C C . ASN A 1 957 ? 21.318 -3.513 -14.571 1.00 96.81 957 ASN A C 1
ATOM 7165 O O . ASN A 1 957 ? 21.700 -3.497 -13.400 1.00 96.81 957 ASN A O 1
ATOM 7169 N N . PHE A 1 958 ? 20.066 -3.161 -14.907 1.00 97.81 958 PHE A N 1
ATOM 7170 C CA . PHE A 1 958 ? 19.161 -2.515 -13.947 1.00 97.81 958 PHE A CA 1
ATOM 7171 C C . PHE A 1 958 ? 18.960 -3.317 -12.653 1.00 97.81 958 PHE A C 1
ATOM 7173 O O . PHE A 1 958 ? 19.049 -2.743 -11.570 1.00 97.81 958 PHE A O 1
ATOM 7180 N N . GLY A 1 959 ? 18.794 -4.643 -12.727 1.00 97.81 959 GLY A N 1
ATOM 7181 C CA . GLY A 1 959 ? 18.711 -5.488 -11.530 1.00 97.81 959 GLY A CA 1
ATOM 7182 C C . GLY A 1 959 ? 19.962 -5.416 -10.644 1.00 97.81 959 GLY A C 1
ATOM 7183 O O . GLY A 1 959 ? 19.846 -5.343 -9.424 1.00 97.81 959 GLY A O 1
ATOM 7184 N N . ILE A 1 960 ? 21.159 -5.330 -11.237 1.00 97.69 960 ILE A N 1
ATOM 7185 C CA . ILE A 1 960 ? 22.412 -5.119 -10.489 1.00 97.69 960 ILE A CA 1
ATOM 7186 C C . ILE A 1 960 ? 22.432 -3.708 -9.884 1.00 97.69 960 ILE A C 1
ATOM 7188 O O . ILE A 1 960 ? 22.835 -3.539 -8.737 1.00 97.69 960 ILE A O 1
ATOM 7192 N N . CYS A 1 961 ? 21.942 -2.693 -10.599 1.00 98.44 961 CYS A N 1
ATOM 7193 C CA . CYS A 1 961 ? 21.822 -1.333 -10.073 1.00 98.44 961 CYS A CA 1
ATOM 7194 C C . CYS A 1 961 ? 20.836 -1.229 -8.899 1.00 98.44 961 CYS A C 1
ATOM 7196 O O . CYS A 1 961 ? 21.123 -0.534 -7.922 1.00 98.44 961 CYS A O 1
ATOM 7198 N N . LEU A 1 962 ? 19.727 -1.968 -8.951 1.00 98.31 962 LEU A N 1
ATOM 7199 C CA . LEU A 1 962 ? 18.753 -2.087 -7.870 1.00 98.31 962 LEU A CA 1
ATOM 7200 C C . LEU A 1 962 ? 19.365 -2.790 -6.644 1.00 98.31 962 LEU A C 1
ATOM 7202 O O . LEU A 1 962 ? 19.237 -2.294 -5.526 1.00 98.31 962 LEU A O 1
ATOM 7206 N N . GLN A 1 963 ? 20.112 -3.879 -6.855 1.00 98.00 963 GLN A N 1
ATOM 7207 C CA . GLN A 1 963 ? 20.889 -4.562 -5.811 1.00 98.00 963 GLN A CA 1
ATOM 7208 C C . GLN A 1 963 ? 21.956 -3.647 -5.181 1.00 98.00 963 GLN A C 1
ATOM 7210 O O . GLN A 1 963 ? 22.059 -3.572 -3.956 1.00 98.00 963 GLN A O 1
ATOM 7215 N N . CYS A 1 964 ? 22.715 -2.904 -5.996 1.00 97.81 964 CYS A N 1
ATOM 7216 C CA . CYS A 1 964 ? 23.698 -1.914 -5.543 1.00 97.81 964 CYS A CA 1
ATOM 7217 C C . CYS A 1 964 ? 23.064 -0.834 -4.653 1.00 97.81 964 CYS A C 1
ATOM 7219 O O . CYS A 1 964 ? 23.623 -0.503 -3.606 1.00 97.81 964 CYS A O 1
ATOM 7221 N N . ALA A 1 965 ? 21.909 -0.290 -5.050 1.00 98.00 965 ALA A N 1
ATOM 7222 C CA . ALA A 1 965 ? 21.184 0.707 -4.265 1.00 98.00 965 ALA A CA 1
ATOM 7223 C C . ALA A 1 965 ? 20.670 0.123 -2.945 1.00 98.00 965 ALA A C 1
ATOM 7225 O O . ALA A 1 965 ? 20.892 0.705 -1.882 1.00 98.00 965 ALA A O 1
ATOM 7226 N N . ALA A 1 966 ? 20.053 -1.059 -3.006 1.00 97.19 966 ALA A N 1
ATOM 7227 C CA . ALA A 1 966 ? 19.490 -1.730 -1.846 1.00 97.19 966 ALA A CA 1
ATOM 7228 C C . ALA A 1 966 ? 20.559 -2.131 -0.809 1.00 97.19 966 ALA A C 1
ATOM 7230 O O . ALA A 1 966 ? 20.266 -2.097 0.381 1.00 97.19 966 ALA A O 1
ATOM 7231 N N . VAL A 1 967 ? 21.798 -2.456 -1.217 1.00 95.75 967 VAL A N 1
ATOM 7232 C CA . VAL A 1 967 ? 22.876 -2.907 -0.307 1.00 95.75 967 VAL A CA 1
ATOM 7233 C C . VAL A 1 967 ? 23.850 -1.802 0.156 1.00 95.75 967 VAL A C 1
ATOM 7235 O O . VAL A 1 967 ? 24.608 -2.020 1.105 1.00 95.75 967 VAL A O 1
ATOM 7238 N N . ASP A 1 968 ? 23.844 -0.594 -0.432 1.00 95.12 968 ASP A N 1
ATOM 7239 C CA . ASP A 1 968 ? 24.841 0.460 -0.123 1.00 95.12 968 ASP A CA 1
ATOM 7240 C C . ASP A 1 968 ? 24.865 0.878 1.360 1.00 95.12 968 ASP A C 1
ATOM 7242 O O . ASP A 1 968 ? 25.917 1.232 1.899 1.00 95.12 968 ASP A O 1
ATOM 7246 N N . ARG A 1 969 ? 23.726 0.785 2.057 1.00 93.88 969 ARG A N 1
ATOM 7247 C CA . ARG A 1 969 ? 23.647 1.059 3.500 1.00 93.88 969 ARG A CA 1
ATOM 7248 C C . ARG A 1 969 ? 24.349 -0.019 4.343 1.00 93.88 969 ARG A C 1
ATOM 7250 O O . ARG A 1 969 ? 25.008 0.325 5.321 1.00 93.88 969 ARG A O 1
ATOM 7257 N N . ALA A 1 970 ? 24.341 -1.290 3.928 1.00 93.25 970 ALA A N 1
ATOM 7258 C CA . ALA A 1 970 ? 25.135 -2.338 4.584 1.00 93.25 970 ALA A CA 1
ATOM 7259 C C . ALA A 1 970 ? 26.639 -2.157 4.333 1.00 93.25 970 ALA A C 1
ATOM 7261 O O . ALA A 1 970 ? 27.437 -2.325 5.257 1.00 93.25 970 ALA A O 1
ATOM 7262 N N . ARG A 1 971 ? 27.030 -1.710 3.129 1.00 92.81 971 ARG A N 1
ATOM 7263 C CA . ARG A 1 971 ? 28.417 -1.319 2.821 1.00 92.81 971 ARG A CA 1
ATOM 7264 C C . ARG A 1 971 ? 28.919 -0.232 3.781 1.00 92.81 971 ARG A C 1
ATOM 7266 O O . ARG A 1 971 ? 29.995 -0.387 4.358 1.00 92.81 971 ARG A O 1
ATOM 7273 N N . ARG A 1 972 ? 28.127 0.824 4.012 1.00 90.25 972 ARG A N 1
ATOM 7274 C CA . ARG A 1 972 ? 28.453 1.917 4.958 1.00 90.25 972 ARG A CA 1
ATOM 7275 C C . ARG A 1 972 ? 28.554 1.464 6.426 1.00 90.25 972 ARG A C 1
ATOM 7277 O O . ARG A 1 972 ? 29.265 2.092 7.199 1.00 90.25 972 ARG A O 1
ATOM 7284 N N . ARG A 1 973 ? 27.929 0.342 6.804 1.00 90.50 973 ARG A N 1
ATOM 7285 C CA . ARG A 1 973 ? 28.017 -0.272 8.150 1.00 90.50 973 ARG A CA 1
ATOM 7286 C C . ARG A 1 973 ? 29.260 -1.151 8.378 1.00 90.50 973 ARG A C 1
ATOM 7288 O O . ARG A 1 973 ? 29.419 -1.704 9.468 1.00 90.50 973 ARG A O 1
ATOM 7295 N N . THR A 1 974 ? 30.124 -1.338 7.378 1.00 89.44 974 THR A N 1
ATOM 7296 C CA . THR A 1 974 ? 31.386 -2.092 7.533 1.00 89.44 974 THR A CA 1
ATOM 7297 C C . THR A 1 974 ? 32.548 -1.183 7.939 1.00 89.44 974 THR A C 1
ATOM 7299 O O . THR A 1 974 ? 32.531 0.013 7.673 1.00 89.44 974 THR A O 1
ATOM 7302 N N . ASN A 1 975 ? 33.562 -1.737 8.611 1.00 87.19 975 ASN A N 1
ATOM 7303 C CA . ASN A 1 975 ? 34.719 -0.980 9.094 1.00 87.19 975 ASN A CA 1
ATOM 7304 C C . ASN A 1 975 ? 36.034 -1.702 8.728 1.00 87.19 975 ASN A C 1
ATOM 7306 O O . ASN A 1 975 ? 36.228 -2.827 9.199 1.00 87.19 975 ASN A O 1
ATOM 7310 N N . PRO A 1 976 ? 36.935 -1.093 7.930 1.00 88.31 976 PRO A N 1
ATOM 7311 C CA . PRO A 1 976 ? 36.749 0.175 7.215 1.00 88.31 976 PRO A CA 1
ATOM 7312 C C . PRO A 1 976 ? 35.657 0.066 6.139 1.00 88.31 976 PRO A C 1
ATOM 7314 O O . PRO A 1 976 ? 35.449 -1.007 5.576 1.00 88.31 976 PRO A O 1
ATOM 7317 N N . VAL A 1 977 ? 34.985 1.179 5.833 1.00 90.31 977 VAL A N 1
ATOM 7318 C CA . VAL A 1 977 ? 33.993 1.244 4.747 1.00 90.31 977 VAL A CA 1
ATOM 7319 C C . VAL A 1 977 ? 34.718 1.084 3.401 1.00 90.31 977 VAL A C 1
ATOM 7321 O O . VAL A 1 977 ? 35.544 1.938 3.066 1.00 90.31 977 VAL A O 1
ATOM 7324 N N . PRO A 1 978 ? 34.437 0.043 2.594 1.00 91.06 978 PRO A N 1
ATOM 7325 C CA . PRO A 1 978 ? 35.038 -0.097 1.278 1.00 91.06 978 PRO A CA 1
ATOM 7326 C C . PRO A 1 978 ? 34.393 0.893 0.291 1.00 91.06 978 PRO A C 1
ATOM 7328 O O . PRO A 1 978 ? 33.220 1.261 0.455 1.00 91.06 978 PRO A O 1
ATOM 7331 N N . PRO A 1 979 ? 35.117 1.318 -0.761 1.00 93.69 979 PRO A N 1
ATOM 7332 C CA . PRO A 1 979 ? 34.547 2.137 -1.828 1.00 93.69 979 PRO A CA 1
ATOM 7333 C C . PRO A 1 979 ? 33.395 1.409 -2.540 1.00 93.69 979 PRO A C 1
ATOM 7335 O O . PRO A 1 979 ? 33.225 0.191 -2.416 1.00 93.69 979 PRO A O 1
ATOM 7338 N N . ARG A 1 980 ? 32.592 2.146 -3.316 1.00 95.12 980 ARG A N 1
ATOM 7339 C CA . ARG A 1 980 ? 31.672 1.499 -4.261 1.00 95.12 980 ARG A CA 1
ATOM 7340 C C . ARG A 1 980 ? 32.479 0.761 -5.335 1.00 95.12 980 ARG A C 1
ATOM 7342 O O . ARG A 1 980 ? 33.540 1.229 -5.738 1.00 95.12 980 ARG A O 1
ATOM 7349 N N . SER A 1 981 ? 31.984 -0.392 -5.781 1.00 96.44 981 SER A N 1
ATOM 7350 C CA . SER A 1 981 ? 32.566 -1.109 -6.920 1.00 96.44 981 SER A CA 1
ATOM 7351 C C . SER A 1 981 ? 32.378 -0.308 -8.214 1.00 96.44 981 SER A C 1
ATOM 7353 O O . SER A 1 981 ? 31.579 0.627 -8.258 1.00 96.44 981 SER A O 1
ATOM 7355 N N . GLU A 1 982 ? 33.091 -0.657 -9.284 1.00 97.00 982 GLU A N 1
ATOM 7356 C CA . GLU A 1 982 ? 32.988 0.042 -10.575 1.00 97.00 982 GLU A CA 1
ATOM 7357 C C . GLU A 1 982 ? 31.563 -0.010 -11.158 1.00 97.00 982 GLU A C 1
ATOM 7359 O O . GLU A 1 982 ? 31.015 1.015 -11.575 1.00 97.00 982 GLU A O 1
ATOM 7364 N N . ILE A 1 983 ? 30.916 -1.180 -11.090 1.00 96.81 983 ILE A N 1
ATOM 7365 C CA . ILE A 1 983 ? 29.531 -1.362 -11.537 1.00 96.81 983 ILE A CA 1
ATOM 7366 C C . ILE A 1 983 ? 28.541 -0.587 -10.661 1.00 96.81 983 ILE A C 1
ATOM 7368 O O . ILE A 1 983 ? 27.747 0.185 -11.194 1.00 96.81 983 ILE A O 1
ATOM 7372 N N . CYS A 1 984 ? 28.643 -0.664 -9.327 1.00 97.50 984 CYS A N 1
ATOM 7373 C CA . CYS A 1 984 ? 27.764 0.122 -8.461 1.00 97.50 984 CYS A CA 1
ATOM 7374 C C . CYS A 1 984 ? 28.012 1.632 -8.600 1.00 97.50 984 CYS A C 1
ATOM 7376 O O . CYS A 1 984 ? 27.062 2.405 -8.562 1.00 97.50 984 CYS A O 1
ATOM 7378 N N . THR A 1 985 ? 29.250 2.074 -8.826 1.00 97.56 985 THR A N 1
ATOM 7379 C CA . THR A 1 985 ? 29.565 3.488 -9.105 1.00 97.56 985 THR A CA 1
ATOM 7380 C C . THR A 1 985 ? 28.911 3.954 -10.406 1.00 97.56 985 THR A C 1
ATOM 7382 O O . THR A 1 985 ? 28.354 5.050 -10.450 1.00 97.56 985 THR A O 1
ATOM 7385 N N . SER A 1 986 ? 28.909 3.108 -11.440 1.00 96.94 986 SER A N 1
ATOM 7386 C CA . SER A 1 986 ? 28.236 3.382 -12.716 1.00 96.94 986 SER A CA 1
ATOM 7387 C C . SER A 1 986 ? 26.714 3.451 -12.551 1.00 96.94 986 SER A C 1
ATOM 7389 O O . SER A 1 986 ? 26.093 4.416 -12.991 1.00 96.94 986 SER A O 1
ATOM 7391 N N . CYS A 1 987 ? 26.125 2.499 -11.822 1.00 97.56 987 CYS A N 1
ATOM 7392 C CA . CYS A 1 987 ? 24.707 2.496 -11.467 1.00 97.56 987 CYS A CA 1
ATOM 7393 C C . CYS A 1 987 ? 24.294 3.750 -10.684 1.00 97.56 987 CYS A C 1
ATOM 7395 O O . CYS A 1 987 ? 23.341 4.429 -11.060 1.00 97.56 987 CYS A O 1
ATOM 7397 N N . PHE A 1 988 ? 25.030 4.113 -9.629 1.00 96.88 988 PHE A N 1
ATOM 7398 C CA . PHE A 1 988 ? 24.751 5.334 -8.872 1.00 96.88 988 PHE A CA 1
ATOM 7399 C C . PHE A 1 988 ? 24.901 6.591 -9.745 1.00 96.88 988 PHE A C 1
ATOM 7401 O O . PHE A 1 988 ? 24.076 7.487 -9.635 1.00 96.88 988 PHE A O 1
ATOM 7408 N N . LYS A 1 989 ? 25.859 6.645 -10.678 1.00 95.25 989 LYS A N 1
ATOM 7409 C CA . LYS A 1 989 ? 25.987 7.764 -11.630 1.00 95.25 989 LYS A CA 1
ATOM 7410 C C . LYS A 1 989 ? 24.795 7.897 -12.598 1.00 95.25 989 LYS A C 1
ATOM 7412 O O . LYS A 1 989 ? 24.535 8.999 -13.068 1.00 95.25 989 LYS A O 1
ATOM 7417 N N . GLN A 1 990 ? 24.106 6.803 -12.925 1.00 94.94 990 GLN A N 1
ATOM 7418 C CA . GLN A 1 990 ? 22.986 6.799 -13.876 1.00 94.94 990 GLN A CA 1
ATOM 7419 C C . GLN A 1 990 ? 21.622 7.005 -13.204 1.00 94.94 990 GLN A C 1
ATOM 7421 O O . GLN A 1 990 ? 20.785 7.727 -13.737 1.00 94.94 990 GLN A O 1
ATOM 7426 N N . TYR A 1 991 ? 21.400 6.377 -12.047 1.00 96.81 991 TYR A N 1
ATOM 7427 C CA . TYR A 1 991 ? 20.095 6.348 -11.377 1.00 96.81 991 TYR A CA 1
ATOM 7428 C C . TYR A 1 991 ? 19.973 7.333 -10.208 1.00 96.81 991 TYR A C 1
ATOM 7430 O O . TYR A 1 991 ? 18.853 7.627 -9.797 1.00 96.81 991 TYR A O 1
ATOM 7438 N N . CYS A 1 992 ? 21.076 7.847 -9.652 1.00 96.12 992 CYS A N 1
ATOM 7439 C CA . CYS A 1 992 ? 20.993 8.800 -8.547 1.00 96.12 992 CYS A CA 1
ATOM 7440 C C . CYS A 1 992 ? 20.520 10.185 -9.006 1.00 96.12 992 CYS A C 1
ATOM 7442 O O . CYS A 1 992 ? 20.989 10.715 -10.013 1.00 96.12 992 CYS A O 1
ATOM 7444 N N . TYR A 1 993 ? 19.648 10.805 -8.216 1.00 95.31 993 TYR A N 1
ATOM 7445 C CA . TYR A 1 993 ? 19.342 12.224 -8.335 1.00 95.31 993 TYR A CA 1
ATOM 7446 C C . TYR A 1 993 ? 20.466 13.080 -7.729 1.00 95.31 993 TYR A C 1
ATOM 7448 O O . TYR A 1 993 ? 20.689 13.057 -6.518 1.00 95.31 993 TYR A O 1
ATOM 7456 N N . ASP A 1 994 ? 21.142 13.862 -8.574 1.00 90.88 994 ASP A N 1
ATOM 7457 C CA . ASP A 1 994 ? 22.086 14.906 -8.166 1.00 90.88 994 ASP A CA 1
ATOM 7458 C C . ASP A 1 994 ? 21.445 16.301 -8.339 1.00 90.88 994 ASP A C 1
ATOM 7460 O O . ASP A 1 994 ? 21.241 16.734 -9.477 1.00 90.88 994 ASP A O 1
ATOM 7464 N N . PRO A 1 995 ? 21.165 17.043 -7.248 1.00 86.75 995 PRO A N 1
ATOM 7465 C CA . PRO A 1 995 ? 20.656 18.415 -7.320 1.00 86.75 995 PRO A CA 1
ATOM 7466 C C . PRO A 1 995 ? 21.592 19.416 -8.020 1.00 86.75 995 PRO A C 1
ATOM 7468 O O . PRO A 1 995 ? 21.138 20.487 -8.415 1.00 86.75 995 PRO A O 1
ATOM 7471 N N . GLN A 1 996 ? 22.892 19.117 -8.144 1.00 87.81 996 GLN A N 1
ATOM 7472 C CA . GLN A 1 996 ? 23.877 19.988 -8.803 1.00 87.81 996 GLN A CA 1
ATOM 7473 C C . GLN A 1 996 ? 23.963 19.737 -10.314 1.00 87.81 996 GLN A C 1
ATOM 7475 O O . GLN A 1 996 ? 24.284 20.653 -11.069 1.00 87.81 996 GLN A O 1
ATOM 7480 N N . ASN A 1 997 ? 23.660 18.513 -10.753 1.00 88.06 997 ASN A N 1
ATOM 7481 C CA . ASN A 1 997 ? 23.688 18.089 -12.153 1.00 88.06 997 ASN A CA 1
ATOM 7482 C C . ASN A 1 997 ? 22.356 17.400 -12.518 1.00 88.06 997 ASN A C 1
ATOM 7484 O O . ASN A 1 997 ? 22.348 16.200 -12.809 1.00 88.06 997 ASN A O 1
ATOM 7488 N N . PRO A 1 998 ? 21.219 18.125 -12.474 1.00 85.00 998 PRO A N 1
ATOM 7489 C CA . PRO A 1 998 ? 19.909 17.517 -12.644 1.00 85.00 998 PRO A CA 1
ATOM 7490 C C . PRO A 1 998 ? 19.760 16.857 -14.030 1.00 85.00 998 PRO A C 1
ATOM 7492 O O . PRO A 1 998 ? 20.141 17.451 -15.045 1.00 85.00 998 PRO A O 1
ATOM 7495 N N . PRO A 1 999 ? 19.190 15.639 -14.103 1.00 85.75 999 PRO A N 1
ATOM 7496 C CA . PRO A 1 999 ? 18.884 14.970 -15.368 1.00 85.75 999 PRO A CA 1
ATOM 7497 C C . PRO A 1 999 ? 17.803 15.723 -16.165 1.00 85.75 999 PRO A C 1
ATOM 7499 O O . PRO A 1 999 ? 17.128 16.603 -15.641 1.00 85.75 999 PRO A O 1
ATOM 7502 N N . SER A 1 1000 ? 17.605 15.361 -17.437 1.00 88.12 1000 SER A N 1
ATOM 7503 C CA . SER A 1 1000 ? 16.609 15.981 -18.329 1.00 88.12 1000 SER A CA 1
ATOM 7504 C C . SER A 1 1000 ? 15.664 14.944 -18.935 1.00 88.12 1000 SER A C 1
ATOM 7506 O O . SER A 1 1000 ? 16.114 13.874 -19.350 1.00 88.12 1000 SER A O 1
ATOM 7508 N N . ALA A 1 1001 ? 14.381 15.292 -19.086 1.00 89.25 1001 ALA A N 1
ATOM 7509 C CA . ALA A 1 1001 ? 13.403 14.494 -19.835 1.00 89.25 1001 ALA A CA 1
ATOM 7510 C C . ALA A 1 1001 ? 13.818 14.254 -21.300 1.00 89.25 1001 ALA A C 1
ATOM 7512 O O . ALA A 1 1001 ? 13.499 13.222 -21.880 1.00 89.25 1001 ALA A O 1
ATOM 7513 N N . SER A 1 1002 ? 14.616 15.153 -21.892 1.00 88.94 1002 SER A N 1
ATOM 7514 C CA . SER A 1 1002 ? 15.142 14.979 -23.257 1.00 88.94 1002 SER A CA 1
ATOM 7515 C C . SER A 1 1002 ? 16.005 13.718 -23.440 1.00 88.94 1002 SER A C 1
ATOM 7517 O O . SER A 1 1002 ? 16.129 13.225 -24.560 1.00 88.94 1002 SER A O 1
ATOM 7519 N N . ALA A 1 1003 ? 16.535 13.148 -22.350 1.00 88.19 1003 ALA A N 1
ATOM 7520 C CA . ALA A 1 1003 ? 17.260 11.880 -22.360 1.00 88.19 1003 ALA A CA 1
ATOM 7521 C C . ALA A 1 1003 ? 16.345 10.634 -22.391 1.00 88.19 1003 ALA A C 1
ATOM 7523 O O . ALA A 1 1003 ? 16.865 9.518 -22.399 1.00 88.19 1003 ALA A O 1
ATOM 7524 N N . LEU A 1 1004 ? 15.015 10.788 -22.414 1.00 89.38 1004 LEU A N 1
ATOM 7525 C CA . LEU A 1 1004 ? 14.023 9.702 -22.445 1.00 89.38 1004 LEU A CA 1
ATOM 7526 C C . LEU A 1 1004 ? 13.108 9.832 -23.686 1.00 89.38 1004 LEU A C 1
ATOM 7528 O O . LEU A 1 1004 ? 11.929 10.161 -23.579 1.00 89.38 1004 LEU A O 1
ATOM 7532 N N . PRO A 1 1005 ? 13.639 9.613 -24.903 1.00 86.56 1005 PRO A N 1
ATOM 7533 C CA . PRO A 1 1005 ? 12.915 9.899 -26.141 1.00 86.56 1005 PRO A CA 1
ATOM 7534 C C . PRO A 1 1005 ? 11.682 9.000 -26.373 1.00 86.56 1005 PRO A C 1
ATOM 7536 O O . PRO A 1 1005 ? 11.601 7.879 -25.881 1.00 86.56 1005 PRO A O 1
ATOM 7539 N N . ARG A 1 1006 ? 10.754 9.464 -27.227 1.00 80.38 1006 ARG A N 1
ATOM 7540 C CA . ARG A 1 1006 ? 9.669 8.674 -27.866 1.00 80.38 1006 ARG A CA 1
ATOM 7541 C C . ARG A 1 1006 ? 8.675 7.944 -26.933 1.00 80.38 1006 ARG A C 1
ATOM 7543 O O . ARG A 1 1006 ? 8.171 6.887 -27.297 1.00 80.38 1006 ARG A O 1
ATOM 7550 N N . ARG A 1 1007 ? 8.337 8.509 -25.772 1.00 86.12 1007 ARG A N 1
ATOM 7551 C CA . ARG A 1 1007 ? 7.234 8.013 -24.921 1.00 86.12 1007 ARG A CA 1
ATOM 7552 C C . ARG A 1 1007 ? 5.850 8.419 -25.458 1.00 86.12 1007 ARG A C 1
ATOM 7554 O O . ARG A 1 1007 ? 5.691 9.530 -25.963 1.00 86.12 1007 ARG A O 1
ATOM 7561 N N . GLN A 1 1008 ? 4.852 7.544 -25.306 1.00 90.69 1008 GLN A N 1
ATOM 7562 C CA . GLN A 1 1008 ? 3.437 7.819 -25.602 1.00 90.69 1008 GLN A CA 1
ATOM 7563 C C . GLN A 1 1008 ? 2.676 8.152 -24.315 1.00 90.69 1008 GLN A C 1
ATOM 7565 O O . GLN A 1 1008 ? 2.707 7.376 -23.370 1.00 90.69 1008 GLN A O 1
ATOM 7570 N N . TRP A 1 1009 ? 1.972 9.284 -24.272 1.00 91.25 1009 TRP A N 1
ATOM 7571 C CA . TRP A 1 1009 ? 1.371 9.791 -23.027 1.00 91.25 1009 TRP A CA 1
ATOM 7572 C C . TRP A 1 1009 ? -0.154 9.650 -22.942 1.00 91.25 1009 TRP A C 1
ATOM 7574 O O . TRP A 1 1009 ? -0.710 9.695 -21.848 1.00 91.25 1009 TRP A O 1
ATOM 7584 N N . VAL A 1 1010 ? -0.841 9.487 -24.074 1.00 93.25 1010 VAL A N 1
ATOM 7585 C CA . VAL A 1 1010 ? -2.310 9.414 -24.126 1.00 93.25 1010 VAL A CA 1
ATOM 7586 C C . VAL A 1 1010 ? -2.756 7.976 -23.888 1.00 93.25 1010 VAL A C 1
ATOM 7588 O O . VAL A 1 1010 ? -2.359 7.101 -24.657 1.00 93.25 1010 VAL A O 1
ATOM 7591 N N . PHE A 1 1011 ? -3.588 7.756 -22.863 1.00 92.62 1011 PHE A N 1
ATOM 7592 C CA . PHE A 1 1011 ? -4.149 6.444 -22.511 1.00 92.62 1011 PHE A CA 1
ATOM 7593 C C . PHE A 1 1011 ? -4.791 5.735 -23.712 1.00 92.62 1011 PHE A C 1
ATOM 7595 O O . PHE A 1 1011 ? -5.445 6.354 -24.560 1.00 92.62 1011 PHE A O 1
ATOM 7602 N N . LYS A 1 1012 ? -4.627 4.413 -23.753 1.00 92.44 1012 LYS A N 1
ATOM 7603 C CA . LYS A 1 1012 ? -5.188 3.516 -24.757 1.00 92.44 1012 LYS A CA 1
ATOM 7604 C C . LYS A 1 1012 ? -5.937 2.399 -24.055 1.00 92.44 1012 LYS A C 1
ATOM 7606 O O . LYS A 1 1012 ? -5.338 1.570 -23.380 1.00 92.44 1012 LYS A O 1
ATOM 7611 N N . ASP A 1 1013 ? -7.246 2.366 -24.260 1.00 86.75 1013 ASP A N 1
ATOM 7612 C CA . ASP A 1 1013 ? -8.070 1.226 -23.879 1.00 86.75 1013 ASP A CA 1
ATOM 7613 C C . ASP A 1 1013 ? -7.693 0.010 -24.754 1.00 86.75 1013 ASP A C 1
ATOM 7615 O O . ASP A 1 1013 ? -7.845 0.080 -25.979 1.00 86.75 1013 ASP A O 1
ATOM 7619 N N . PRO A 1 1014 ? -7.184 -1.098 -24.178 1.00 85.06 1014 PRO A N 1
ATOM 7620 C CA . PRO A 1 1014 ? -6.875 -2.311 -24.932 1.00 85.06 1014 PRO A CA 1
ATOM 7621 C C . PRO A 1 1014 ? -8.117 -3.180 -25.203 1.00 85.06 1014 PRO A C 1
ATOM 7623 O O . PRO A 1 1014 ? -8.001 -4.246 -25.817 1.00 85.06 1014 PRO A O 1
ATOM 7626 N N . THR A 1 1015 ? -9.295 -2.778 -24.721 1.00 75.25 1015 THR A N 1
ATOM 7627 C CA . THR A 1 1015 ? -10.546 -3.527 -24.856 1.00 75.25 1015 THR A CA 1
ATOM 7628 C C . THR A 1 1015 ? -11.112 -3.386 -26.276 1.00 75.25 1015 THR A C 1
ATOM 7630 O O . THR A 1 1015 ? -11.208 -2.278 -26.807 1.00 75.25 1015 THR A O 1
ATOM 7633 N N . PRO A 1 1016 ? -11.541 -4.480 -26.937 1.00 58.38 1016 PRO A N 1
ATOM 7634 C CA . PRO A 1 1016 ? -12.174 -4.383 -28.250 1.00 58.38 1016 PRO A CA 1
ATOM 7635 C C . PRO A 1 1016 ? -13.540 -3.679 -28.169 1.00 58.38 1016 PRO A C 1
ATOM 7637 O O . PRO A 1 1016 ? -14.556 -4.314 -27.895 1.00 58.38 1016 PRO A O 1
ATOM 7640 N N . GLN A 1 1017 ? -13.580 -2.379 -28.481 1.00 50.09 1017 GLN A N 1
ATOM 7641 C CA . GLN A 1 1017 ? -14.755 -1.486 -28.367 1.00 50.09 1017 GLN A CA 1
ATOM 7642 C C . GLN A 1 1017 ? -16.029 -1.944 -29.116 1.00 50.09 1017 GLN A C 1
ATOM 7644 O O . GLN A 1 1017 ? -17.109 -1.387 -28.920 1.00 50.09 1017 GLN A O 1
ATOM 7649 N N . GLY A 1 1018 ? -15.926 -2.955 -29.984 1.00 45.38 1018 GLY A N 1
ATOM 7650 C CA . GLY A 1 1018 ? -17.072 -3.600 -30.626 1.00 45.38 1018 GLY A CA 1
ATOM 7651 C C . GLY A 1 1018 ? -17.727 -4.716 -29.803 1.00 45.38 1018 GLY A C 1
ATOM 7652 O O . GLY A 1 1018 ? -18.894 -5.008 -30.037 1.00 45.38 1018 GLY A O 1
ATOM 7653 N N . PHE A 1 1019 ? -17.025 -5.349 -28.855 1.00 46.00 1019 PHE A N 1
ATOM 7654 C CA . PHE A 1 1019 ? -17.522 -6.560 -28.188 1.00 46.00 1019 PHE A CA 1
ATOM 7655 C C . PHE A 1 1019 ? -18.565 -6.258 -27.108 1.00 46.00 1019 PHE A C 1
ATOM 7657 O O . PHE A 1 1019 ? -19.595 -6.922 -27.081 1.00 46.00 1019 PHE A O 1
ATOM 7664 N N . THR A 1 1020 ? -18.372 -5.214 -26.295 1.00 46.84 1020 THR A N 1
ATOM 7665 C CA . THR A 1 1020 ? -19.374 -4.761 -25.310 1.00 46.84 1020 THR A CA 1
ATOM 7666 C C . THR A 1 1020 ? -20.663 -4.327 -26.009 1.00 46.84 1020 THR A C 1
ATOM 7668 O O . THR A 1 1020 ? -21.746 -4.778 -25.653 1.00 46.84 1020 THR A O 1
ATOM 7671 N N . LYS A 1 1021 ? -20.544 -3.551 -27.099 1.00 44.53 1021 LYS A N 1
ATOM 7672 C CA . LYS A 1 1021 ? -21.690 -3.157 -27.938 1.00 44.53 1021 LYS A CA 1
ATOM 7673 C C . LYS A 1 1021 ? -22.363 -4.344 -28.625 1.00 44.53 1021 LYS A C 1
ATOM 7675 O O . LYS A 1 1021 ? -23.576 -4.319 -28.792 1.00 44.53 1021 LYS A O 1
ATOM 7680 N N . LEU A 1 1022 ? -21.612 -5.379 -29.008 1.00 42.44 1022 LEU A N 1
ATOM 7681 C CA . LEU A 1 1022 ? -22.177 -6.604 -29.573 1.00 42.44 1022 LEU A CA 1
ATOM 7682 C C . LEU A 1 1022 ? -22.901 -7.443 -28.509 1.00 42.44 1022 LEU A C 1
ATOM 7684 O O . LEU A 1 1022 ? -23.956 -7.985 -28.811 1.00 42.44 1022 LEU A O 1
ATOM 7688 N N . ILE A 1 1023 ? -22.375 -7.533 -27.283 1.00 51.09 1023 ILE A N 1
ATOM 7689 C CA . ILE A 1 1023 ? -23.017 -8.247 -26.169 1.00 51.09 1023 ILE A CA 1
ATOM 7690 C C . ILE A 1 1023 ? -24.309 -7.536 -25.750 1.00 51.09 1023 ILE A C 1
ATOM 7692 O O . ILE A 1 1023 ? -25.348 -8.191 -25.733 1.00 51.09 1023 ILE A O 1
ATOM 7696 N N . GLY A 1 1024 ? -24.276 -6.215 -25.531 1.00 43.09 1024 GLY A N 1
ATOM 7697 C CA . GLY A 1 1024 ? -25.475 -5.410 -25.259 1.00 43.09 1024 GLY A CA 1
ATOM 7698 C C . GLY A 1 1024 ? -26.515 -5.563 -26.371 1.00 43.09 1024 GLY A C 1
ATOM 7699 O O . GLY A 1 1024 ? -27.609 -6.064 -26.131 1.00 43.09 1024 GLY A O 1
ATOM 7700 N N . PHE A 1 1025 ? -26.125 -5.327 -27.630 1.00 52.72 1025 PHE A N 1
ATOM 7701 C CA . PHE A 1 1025 ? -27.008 -5.522 -28.786 1.00 52.72 1025 PHE A CA 1
ATOM 7702 C C . PHE A 1 1025 ? -27.599 -6.943 -28.872 1.00 52.72 1025 PHE A C 1
ATOM 7704 O O . PHE A 1 1025 ? -28.765 -7.094 -29.241 1.00 52.72 1025 PHE A O 1
ATOM 7711 N N . LEU A 1 1026 ? -26.832 -7.989 -28.544 1.00 52.34 1026 LEU A N 1
ATOM 7712 C CA . LEU A 1 1026 ? -27.318 -9.374 -28.511 1.00 52.34 1026 LEU A CA 1
ATOM 7713 C C . LEU A 1 1026 ? -28.219 -9.671 -27.301 1.00 52.34 1026 LEU A C 1
ATOM 7715 O O . LEU A 1 1026 ? -29.040 -10.581 -27.405 1.00 52.34 1026 LEU A O 1
ATOM 7719 N N . GLY A 1 1027 ? -28.108 -8.918 -26.204 1.00 50.66 1027 GLY A N 1
ATOM 7720 C CA . GLY A 1 1027 ? -29.036 -8.910 -25.068 1.00 50.66 1027 GLY A CA 1
ATOM 7721 C C . GLY A 1 1027 ? -30.347 -8.195 -25.410 1.00 50.66 1027 GLY A C 1
ATOM 7722 O O . GLY A 1 1027 ? -31.395 -8.839 -25.490 1.00 50.66 1027 GLY A O 1
ATOM 7723 N N . ASP A 1 1028 ? -30.275 -6.903 -25.738 1.00 53.31 1028 ASP A N 1
ATOM 7724 C CA . ASP A 1 1028 ? -31.401 -6.011 -26.088 1.00 53.31 1028 ASP A CA 1
ATOM 7725 C C . ASP A 1 1028 ? -32.277 -6.545 -27.231 1.00 53.31 1028 ASP A C 1
ATOM 7727 O O . ASP A 1 1028 ? -33.469 -6.227 -27.367 1.00 53.31 1028 ASP A O 1
ATOM 7731 N N . ASN A 1 1029 ? -31.653 -7.327 -28.115 1.00 45.88 1029 ASN A N 1
ATOM 7732 C CA . ASN A 1 1029 ? -32.292 -7.942 -29.264 1.00 45.88 1029 ASN A CA 1
ATOM 7733 C C . ASN A 1 1029 ? -32.363 -9.468 -29.161 1.00 45.88 1029 ASN A C 1
ATOM 7735 O O . ASN A 1 1029 ? -32.799 -10.085 -30.126 1.00 45.88 1029 ASN A O 1
ATOM 7739 N N . LYS A 1 1030 ? -32.050 -10.096 -28.016 1.00 49.59 1030 LYS A N 1
ATOM 7740 C CA . LYS A 1 1030 ? -32.145 -11.558 -27.814 1.00 49.59 1030 LYS A CA 1
ATOM 7741 C C . LYS A 1 1030 ? -33.529 -12.079 -28.202 1.00 49.59 1030 LYS A C 1
ATOM 7743 O O . LYS A 1 1030 ? -33.653 -12.949 -29.060 1.00 49.59 1030 LYS A O 1
ATOM 7748 N N . PHE A 1 1031 ? -34.579 -11.464 -27.654 1.00 51.59 1031 PHE A N 1
ATOM 7749 C CA . PHE A 1 1031 ? -35.972 -11.798 -27.962 1.00 51.59 1031 PHE A CA 1
ATOM 7750 C C . PHE A 1 1031 ? -36.409 -11.360 -29.368 1.00 51.59 1031 PHE A C 1
ATOM 7752 O O . PHE A 1 1031 ? -37.172 -12.075 -30.014 1.00 51.59 1031 PHE A O 1
ATOM 7759 N N . LYS A 1 1032 ? -35.895 -10.238 -29.891 1.00 59.44 1032 LYS A N 1
ATOM 7760 C CA . LYS A 1 1032 ? -36.216 -9.745 -31.248 1.00 59.44 1032 LYS A CA 1
ATOM 7761 C C . LYS A 1 1032 ? -35.594 -10.630 -32.339 1.00 59.44 1032 LYS A C 1
ATOM 7763 O O . LYS A 1 1032 ? -36.244 -10.919 -33.339 1.00 59.44 1032 LYS A O 1
ATOM 7768 N N . LEU A 1 1033 ? -34.374 -11.121 -32.125 1.00 55.72 1033 LEU A N 1
ATOM 7769 C CA . LEU A 1 1033 ? -33.670 -12.073 -32.986 1.00 55.72 1033 LEU A CA 1
ATOM 7770 C C . LEU A 1 1033 ? -34.287 -13.471 -32.889 1.00 55.72 1033 LEU A C 1
ATOM 7772 O O . LEU A 1 1033 ? -34.519 -14.096 -33.921 1.00 55.72 1033 LEU A O 1
ATOM 7776 N N . LEU A 1 1034 ? -34.616 -13.946 -31.681 1.00 55.56 1034 LEU A N 1
ATOM 7777 C CA . LEU A 1 1034 ? -35.281 -15.239 -31.496 1.00 55.56 1034 LEU A CA 1
ATOM 7778 C C . LEU A 1 1034 ? -36.697 -15.234 -32.099 1.00 55.56 1034 LEU A C 1
ATOM 7780 O O . LEU A 1 1034 ? -37.066 -16.173 -32.802 1.00 55.56 1034 LEU A O 1
ATOM 7784 N N . GLY A 1 1035 ? -37.453 -14.148 -31.905 1.00 61.12 1035 GLY A N 1
ATOM 7785 C CA . GLY A 1 1035 ? -38.758 -13.916 -32.526 1.00 61.12 1035 GLY A CA 1
ATOM 7786 C C . GLY A 1 1035 ? -38.677 -13.760 -34.046 1.00 61.12 1035 GLY A C 1
ATOM 7787 O O . GLY A 1 1035 ? -39.491 -14.337 -34.761 1.00 61.12 1035 GLY A O 1
ATOM 7788 N N . GLY A 1 1036 ? -37.655 -13.071 -34.562 1.00 65.00 1036 GLY A N 1
ATOM 7789 C CA . GLY A 1 1036 ? -37.370 -12.988 -35.997 1.00 65.00 1036 GLY A CA 1
ATOM 7790 C C . GLY A 1 1036 ? -37.016 -14.345 -36.612 1.00 65.00 1036 GLY A C 1
ATOM 7791 O O . GLY A 1 1036 ? -37.490 -14.672 -37.699 1.00 65.00 1036 GLY A O 1
ATOM 7792 N N . PHE A 1 1037 ? -36.254 -15.179 -35.898 1.00 64.56 1037 PHE A N 1
ATOM 7793 C CA . PHE A 1 1037 ? -35.935 -16.544 -36.317 1.00 64.56 1037 PHE A CA 1
ATOM 7794 C C . PHE A 1 1037 ? -37.174 -17.452 -36.287 1.00 64.56 1037 PHE A C 1
ATOM 7796 O O . PHE A 1 1037 ? -37.420 -18.177 -37.250 1.00 64.56 1037 PHE A O 1
ATOM 7803 N N . PHE A 1 1038 ? -38.013 -17.359 -35.249 1.00 65.75 1038 PHE A N 1
ATOM 7804 C CA . PHE A 1 1038 ? -39.312 -18.040 -35.202 1.00 65.75 1038 PHE A CA 1
ATOM 7805 C C . PHE A 1 1038 ? -40.236 -17.590 -36.340 1.00 65.75 1038 PHE A C 1
ATOM 7807 O O . PHE A 1 1038 ? -40.811 -18.431 -37.026 1.00 65.75 1038 PHE A O 1
ATOM 7814 N N . GLY A 1 1039 ? -40.330 -16.283 -36.598 1.00 68.50 1039 GLY A N 1
ATOM 7815 C CA . GLY A 1 1039 ? -41.098 -15.718 -37.708 1.00 68.50 1039 GLY A CA 1
ATOM 7816 C C . GLY A 1 1039 ? -40.606 -16.212 -39.070 1.00 68.50 1039 GLY A C 1
ATOM 7817 O O . GLY A 1 1039 ? -41.420 -16.581 -39.914 1.00 68.50 1039 GLY A O 1
ATOM 7818 N N . LEU A 1 1040 ? -39.287 -16.313 -39.264 1.00 69.19 1040 LEU A N 1
ATOM 7819 C CA . LEU A 1 1040 ? -38.682 -16.883 -40.469 1.00 69.19 1040 LEU A CA 1
ATOM 7820 C C . LEU A 1 1040 ? -39.000 -18.380 -40.619 1.00 69.19 1040 LEU A C 1
ATOM 7822 O O . LEU A 1 1040 ? -39.377 -18.815 -41.705 1.00 69.19 1040 LEU A O 1
ATOM 7826 N N . VAL A 1 1041 ? -38.903 -19.167 -39.542 1.00 75.12 1041 VAL A N 1
ATOM 7827 C CA . VAL A 1 1041 ? -39.245 -20.602 -39.543 1.00 75.12 1041 VAL A CA 1
ATOM 7828 C C . VAL A 1 1041 ? -40.734 -20.818 -39.833 1.00 75.12 1041 VAL A C 1
ATOM 7830 O O . VAL A 1 1041 ? -41.072 -21.668 -40.657 1.00 75.12 1041 VAL A O 1
ATOM 7833 N N . VAL A 1 1042 ? -41.625 -20.020 -39.237 1.00 77.25 1042 VAL A N 1
ATOM 7834 C CA . VAL A 1 1042 ? -43.071 -20.051 -39.517 1.00 77.25 1042 VAL A CA 1
ATOM 7835 C C . VAL A 1 1042 ? -43.358 -19.627 -40.959 1.00 77.25 1042 VAL A C 1
ATOM 7837 O O . VAL A 1 1042 ? -44.129 -20.300 -41.641 1.00 77.25 1042 VAL A O 1
ATOM 7840 N N . PHE A 1 1043 ? -42.708 -18.578 -41.472 1.00 77.81 1043 PHE A N 1
ATOM 7841 C CA . PHE A 1 1043 ? -42.855 -18.153 -42.866 1.00 77.81 1043 PHE A CA 1
ATOM 7842 C C . PHE A 1 1043 ? -42.397 -19.241 -43.846 1.00 77.81 1043 PHE A C 1
ATOM 7844 O O . PHE A 1 1043 ? -43.113 -19.543 -44.799 1.00 77.81 1043 PHE A O 1
ATOM 7851 N N . ILE A 1 1044 ? -41.257 -19.892 -43.589 1.00 78.19 1044 ILE A N 1
ATOM 7852 C CA . ILE A 1 1044 ? -40.768 -21.026 -44.389 1.00 78.19 1044 ILE A CA 1
ATOM 7853 C C . ILE A 1 1044 ? -41.745 -22.208 -44.305 1.00 78.19 1044 ILE A C 1
ATOM 7855 O O . ILE A 1 1044 ? -42.067 -22.795 -45.336 1.00 78.19 1044 ILE A O 1
ATOM 7859 N N . ALA A 1 1045 ? -42.282 -22.529 -43.124 1.00 75.56 1045 ALA A N 1
ATOM 7860 C CA . ALA A 1 1045 ? -43.272 -23.594 -42.961 1.00 75.56 1045 ALA A CA 1
ATOM 7861 C C . ALA A 1 1045 ? -44.578 -23.302 -43.727 1.00 75.56 1045 ALA A C 1
ATOM 7863 O O . ALA A 1 1045 ? -45.093 -24.183 -44.419 1.00 75.56 1045 ALA A O 1
ATOM 7864 N N . VAL A 1 1046 ? -45.080 -22.063 -43.676 1.00 78.25 1046 VAL A N 1
ATOM 7865 C CA . VAL A 1 1046 ? -46.260 -21.612 -44.436 1.00 78.25 1046 VAL A CA 1
ATOM 7866 C C . VAL A 1 1046 ? -45.981 -21.601 -45.941 1.00 78.25 1046 VAL A C 1
ATOM 7868 O O . VAL A 1 1046 ? -46.825 -22.048 -46.715 1.00 78.25 1046 VAL A O 1
ATOM 7871 N N . PHE A 1 1047 ? -44.796 -21.169 -46.376 1.00 80.31 1047 PHE A N 1
ATOM 7872 C CA . PHE A 1 1047 ? -44.395 -21.170 -47.785 1.00 80.31 1047 PHE A CA 1
ATOM 7873 C C . PHE A 1 1047 ? -44.264 -22.598 -48.337 1.00 80.31 1047 PHE A C 1
ATOM 7875 O O . PHE A 1 1047 ? -44.842 -22.914 -49.377 1.00 80.31 1047 PHE A O 1
ATOM 7882 N N . CYS A 1 1048 ? -43.598 -23.502 -47.613 1.00 78.25 1048 CYS A N 1
ATOM 7883 C CA . CYS A 1 1048 ? -43.523 -24.920 -47.960 1.00 78.25 1048 CYS A CA 1
ATOM 7884 C C . CYS A 1 1048 ? -44.904 -25.594 -47.937 1.00 78.25 1048 CYS A C 1
ATOM 7886 O O . CYS A 1 1048 ? -45.226 -26.341 -48.860 1.00 78.25 1048 CYS A O 1
ATOM 7888 N N . GLY A 1 1049 ? -45.754 -25.292 -46.950 1.00 77.00 1049 GLY A N 1
ATOM 7889 C CA . GLY A 1 1049 ? -47.145 -25.752 -46.906 1.00 77.00 1049 GLY A CA 1
ATOM 7890 C C . GLY A 1 1049 ? -47.966 -25.254 -48.100 1.00 77.00 1049 GLY A C 1
ATOM 7891 O O . GLY A 1 1049 ? -48.687 -26.033 -48.724 1.00 77.00 1049 GLY A O 1
ATOM 7892 N N . GLY A 1 1050 ? -47.788 -23.988 -48.483 1.00 77.88 1050 GLY A N 1
ATOM 7893 C CA . GLY A 1 1050 ? -48.383 -23.375 -49.670 1.00 77.88 1050 GLY A CA 1
ATOM 7894 C C . GLY A 1 1050 ? -47.914 -24.023 -50.973 1.00 77.88 1050 GLY A C 1
ATOM 7895 O O . GLY A 1 1050 ? -48.741 -24.304 -51.837 1.00 77.88 1050 GLY A O 1
ATOM 7896 N N . LEU A 1 1051 ? -46.623 -24.348 -51.099 1.00 76.19 1051 LEU A N 1
ATOM 7897 C CA . LEU A 1 1051 ? -46.075 -25.097 -52.236 1.00 76.19 1051 LEU A CA 1
ATOM 7898 C C . LEU A 1 1051 ? -46.593 -26.542 -52.288 1.00 76.19 1051 LEU A C 1
ATOM 7900 O O . LEU A 1 1051 ? -46.917 -27.028 -53.369 1.00 76.19 1051 LEU A O 1
ATOM 7904 N N . ILE A 1 1052 ? -46.732 -27.222 -51.146 1.00 78.81 1052 ILE A N 1
ATOM 7905 C CA . ILE A 1 1052 ? -47.310 -28.576 -51.062 1.00 78.81 1052 ILE A CA 1
ATOM 7906 C C . ILE A 1 1052 ? -48.805 -28.556 -51.419 1.00 78.81 1052 ILE A C 1
ATOM 7908 O O . ILE A 1 1052 ? -49.280 -29.445 -52.126 1.00 78.81 1052 ILE A O 1
ATOM 7912 N N . TRP A 1 1053 ? -49.549 -27.535 -50.987 1.00 77.44 1053 TRP A N 1
ATOM 7913 C CA . TRP A 1 1053 ? -50.953 -27.336 -51.359 1.00 77.44 1053 TRP A CA 1
ATOM 7914 C C . TRP A 1 1053 ? -51.109 -26.977 -52.840 1.00 77.44 1053 TRP A C 1
ATOM 7916 O O . TRP A 1 1053 ? -51.955 -27.553 -53.523 1.00 77.44 1053 TRP A O 1
ATOM 7926 N N . TRP A 1 1054 ? -50.264 -26.085 -53.364 1.00 73.44 1054 TRP A N 1
ATOM 7927 C CA . TRP A 1 1054 ? -50.225 -25.734 -54.784 1.00 73.44 1054 TRP A CA 1
ATOM 7928 C C . TRP A 1 1054 ? -49.875 -26.950 -55.641 1.00 73.44 1054 TRP A C 1
ATOM 7930 O O . TRP A 1 1054 ? -50.551 -27.192 -56.638 1.00 73.44 1054 TRP A O 1
ATOM 7940 N N . LYS A 1 1055 ? -48.915 -27.778 -55.205 1.00 77.12 1055 LYS A N 1
ATOM 7941 C CA . LYS A 1 1055 ? -48.609 -29.061 -55.842 1.00 77.12 1055 LYS A CA 1
ATOM 7942 C C . LYS A 1 1055 ? -49.810 -30.007 -55.793 1.00 77.12 1055 LYS A C 1
ATOM 7944 O O . LYS A 1 1055 ? -50.264 -30.403 -56.852 1.00 77.12 1055 LYS A O 1
ATOM 7949 N N . LYS A 1 1056 ? -50.434 -30.259 -54.635 1.00 73.69 1056 LYS A N 1
ATOM 7950 C CA . LYS A 1 1056 ? -51.672 -31.068 -54.565 1.00 73.69 1056 LYS A CA 1
ATOM 7951 C C . LYS A 1 1056 ? -52.812 -30.512 -55.434 1.00 73.69 1056 LYS A C 1
ATOM 7953 O O . LYS A 1 1056 ? -53.658 -31.277 -55.889 1.00 73.69 1056 LYS A O 1
ATOM 7958 N N . ARG A 1 1057 ? -52.855 -29.197 -55.679 1.00 74.56 1057 ARG A N 1
ATOM 7959 C CA . ARG A 1 1057 ? -53.826 -28.547 -56.575 1.00 74.56 1057 ARG A CA 1
ATOM 7960 C C . ARG A 1 1057 ? -53.447 -28.661 -58.058 1.00 74.56 1057 ARG A C 1
ATOM 7962 O O . ARG A 1 1057 ? -54.354 -28.704 -58.885 1.00 74.56 1057 ARG A O 1
ATOM 7969 N N . GLN A 1 1058 ? -52.157 -28.738 -58.390 1.00 69.44 1058 GLN A N 1
ATOM 7970 C CA . GLN A 1 1058 ? -51.655 -29.138 -59.711 1.00 69.44 1058 GLN A CA 1
ATOM 7971 C C . GLN A 1 1058 ? -51.930 -30.625 -59.958 1.00 69.44 1058 GLN A C 1
ATOM 7973 O O . GLN A 1 1058 ? -52.566 -30.953 -60.949 1.00 69.44 1058 GLN A O 1
ATOM 7978 N N . ASP A 1 1059 ? -51.567 -31.502 -59.020 1.00 71.56 1059 ASP A N 1
ATOM 7979 C CA . ASP A 1 1059 ? -51.794 -32.948 -59.089 1.00 71.56 1059 ASP A CA 1
ATOM 7980 C C . ASP A 1 1059 ? -53.291 -33.252 -59.303 1.00 71.56 1059 ASP A C 1
ATOM 7982 O O . ASP A 1 1059 ? -53.646 -33.966 -60.235 1.00 71.56 1059 ASP A O 1
ATOM 7986 N N . LYS A 1 1060 ? -54.196 -32.607 -58.544 1.00 66.38 1060 LYS A N 1
ATOM 7987 C CA . LYS A 1 1060 ? -55.649 -32.703 -58.790 1.00 66.38 1060 LYS A CA 1
ATOM 7988 C C . LYS A 1 1060 ? -56.107 -32.090 -60.116 1.00 66.38 1060 LYS A C 1
ATOM 7990 O O . LYS A 1 1060 ? -57.090 -32.550 -60.683 1.00 66.38 1060 LYS A O 1
ATOM 7995 N N . ARG A 1 1061 ? -55.447 -31.046 -60.628 1.00 62.59 1061 ARG A N 1
ATOM 7996 C CA . ARG A 1 1061 ? -55.756 -30.509 -61.966 1.00 62.59 1061 ARG A CA 1
ATOM 7997 C C . ARG A 1 1061 ? -55.338 -31.477 -63.070 1.00 62.59 1061 ARG A C 1
ATOM 7999 O O . ARG A 1 1061 ? -56.093 -31.608 -64.021 1.00 62.59 1061 ARG A O 1
ATOM 8006 N N . MET A 1 1062 ? -54.208 -32.167 -62.917 1.00 59.25 1062 MET A N 1
ATOM 8007 C CA . MET A 1 1062 ? -53.776 -33.254 -63.802 1.00 59.25 1062 MET A CA 1
ATOM 8008 C C . MET A 1 1062 ? -54.736 -34.448 -63.713 1.00 59.25 1062 MET A C 1
ATOM 8010 O O . MET A 1 1062 ? -55.106 -35.007 -64.735 1.00 59.25 1062 MET A O 1
ATOM 8014 N N . GLU A 1 1063 ? -55.220 -34.786 -62.513 1.00 56.25 1063 GLU A N 1
ATOM 8015 C CA . GLU A 1 1063 ? -56.254 -35.810 -62.293 1.00 56.25 1063 GLU A CA 1
ATOM 8016 C C . GLU A 1 1063 ? -57.550 -35.476 -63.063 1.00 56.25 1063 GLU A C 1
ATOM 8018 O O . GLU A 1 1063 ? -58.040 -36.309 -63.823 1.00 56.25 1063 GLU A O 1
ATOM 8023 N N . TYR A 1 1064 ? -58.043 -34.232 -62.983 1.00 53.22 1064 TYR A N 1
ATOM 8024 C CA . TYR A 1 1064 ? -59.163 -33.763 -63.815 1.00 53.22 1064 TYR A CA 1
ATOM 8025 C C . TYR A 1 1064 ? -58.835 -33.698 -65.320 1.00 53.22 1064 TYR A C 1
ATOM 8027 O O . TYR A 1 1064 ? -59.729 -33.905 -66.136 1.00 53.22 1064 TYR A O 1
ATOM 8035 N N . HIS A 1 1065 ? -57.584 -33.427 -65.710 1.00 54.12 1065 HIS A N 1
ATOM 8036 C CA . HIS A 1 1065 ? -57.184 -33.379 -67.122 1.00 54.12 1065 HIS A CA 1
ATOM 8037 C C . HIS A 1 1065 ? -57.165 -34.776 -67.756 1.00 54.12 1065 HIS A C 1
ATOM 8039 O O . HIS A 1 1065 ? -57.730 -34.963 -68.829 1.00 54.12 1065 HIS A O 1
ATOM 8045 N N . ASN A 1 1066 ? -56.612 -35.766 -67.048 1.00 54.94 1066 ASN A N 1
ATOM 8046 C CA . ASN A 1 1066 ? -56.619 -37.166 -67.466 1.00 54.94 1066 ASN A CA 1
ATOM 8047 C C . ASN A 1 1066 ? -58.056 -37.712 -67.552 1.00 54.94 1066 ASN A C 1
ATOM 8049 O O . ASN A 1 1066 ? -58.385 -38.443 -68.482 1.00 54.94 1066 ASN A O 1
ATOM 8053 N N . VAL A 1 1067 ? -58.934 -37.344 -66.606 1.00 53.59 1067 VAL A N 1
ATOM 8054 C CA . VAL A 1 1067 ? -60.364 -37.710 -66.659 1.00 53.59 1067 VAL A CA 1
ATOM 8055 C C . VAL A 1 1067 ? -61.055 -37.103 -67.887 1.00 53.59 1067 VAL A C 1
ATOM 8057 O O . VAL A 1 1067 ? -61.885 -37.776 -68.495 1.00 53.59 1067 VAL A O 1
ATOM 8060 N N . ASN A 1 1068 ? -60.685 -35.889 -68.310 1.00 49.19 1068 ASN A N 1
ATOM 8061 C CA . ASN A 1 1068 ? -61.177 -35.319 -69.566 1.00 49.19 1068 ASN A CA 1
ATOM 8062 C C . ASN A 1 1068 ? -60.631 -36.049 -70.809 1.00 49.19 1068 ASN A C 1
ATOM 8064 O O . ASN A 1 1068 ? -61.417 -36.324 -71.710 1.00 49.19 1068 ASN A O 1
ATOM 8068 N N . GLU A 1 1069 ? -59.347 -36.426 -70.865 1.00 51.50 1069 GLU A N 1
ATOM 8069 C CA . GLU A 1 1069 ? -58.806 -37.198 -72.004 1.00 51.50 1069 GLU A CA 1
ATOM 8070 C C . GLU A 1 1069 ? -59.508 -38.563 -72.164 1.00 51.50 1069 GLU A C 1
ATOM 8072 O O . GLU A 1 1069 ? -59.899 -38.929 -73.275 1.00 51.50 1069 GLU A O 1
ATOM 8077 N N . PHE A 1 1070 ? -59.806 -39.267 -71.063 1.00 46.31 1070 PHE A N 1
ATOM 8078 C CA . PHE A 1 1070 ? -60.617 -40.497 -71.101 1.00 46.31 1070 PHE A CA 1
ATOM 8079 C C . PHE A 1 1070 ? -62.076 -40.277 -71.566 1.00 46.31 1070 PHE A C 1
ATOM 8081 O O . PHE A 1 1070 ? -62.730 -41.223 -72.024 1.00 46.31 1070 PHE A O 1
ATOM 8088 N N . HIS A 1 1071 ? -62.590 -39.045 -71.501 1.00 46.03 1071 HIS A N 1
ATOM 8089 C CA . HIS A 1 1071 ? -63.894 -38.674 -72.057 1.00 46.03 1071 HIS A CA 1
ATOM 8090 C C . HIS A 1 1071 ? -63.847 -38.248 -73.535 1.00 46.03 1071 HIS A C 1
ATOM 8092 O O . HIS A 1 1071 ? -64.886 -38.300 -74.193 1.00 46.03 1071 HIS A O 1
ATOM 8098 N N . GLU A 1 1072 ? -62.683 -37.894 -74.091 1.00 47.16 1072 GLU A N 1
ATOM 8099 C CA . GLU A 1 1072 ? -62.551 -37.558 -75.518 1.00 47.16 1072 GLU A CA 1
ATOM 8100 C C . GLU A 1 1072 ? -62.246 -38.791 -76.395 1.00 47.16 1072 GLU A C 1
ATOM 8102 O O . GLU A 1 1072 ? -62.814 -38.907 -77.484 1.00 47.16 1072 GLU A O 1
ATOM 8107 N N . GLU A 1 1073 ? -61.481 -39.784 -75.916 1.00 44.47 1073 GLU A N 1
ATOM 8108 C CA . GLU A 1 1073 ? -61.264 -41.042 -76.668 1.00 44.47 1073 GLU A CA 1
ATOM 8109 C C . GLU A 1 1073 ? -62.528 -41.919 -76.801 1.00 44.47 1073 GLU A C 1
ATOM 8111 O O . GLU A 1 1073 ? -62.616 -42.759 -77.699 1.00 44.47 1073 GLU A O 1
ATOM 8116 N N . SER A 1 1074 ? -63.534 -41.730 -75.941 1.00 39.41 1074 SER A N 1
ATOM 8117 C CA . SER A 1 1074 ? -64.744 -42.568 -75.898 1.00 39.41 1074 SER A CA 1
ATOM 8118 C C . SER A 1 1074 ? -65.926 -42.046 -76.736 1.00 39.41 1074 SER A C 1
ATOM 8120 O O . SER A 1 1074 ? -66.925 -42.751 -76.878 1.00 39.41 1074 SER A O 1
ATOM 8122 N N . ALA A 1 1075 ? -65.815 -40.863 -77.355 1.00 35.69 1075 ALA A N 1
ATOM 8123 C CA . ALA A 1 1075 ? -66.899 -40.209 -78.106 1.00 35.69 1075 ALA A CA 1
ATOM 8124 C C . ALA A 1 1075 ? -66.816 -40.359 -79.647 1.00 35.69 1075 ALA A C 1
ATOM 8126 O O . ALA A 1 1075 ? -67.599 -39.749 -80.377 1.00 35.69 1075 ALA A O 1
ATOM 8127 N N . GLY A 1 1076 ? -65.874 -41.157 -80.167 1.00 34.03 1076 GLY A N 1
ATOM 8128 C CA . GLY A 1 1076 ? -65.595 -41.263 -81.609 1.00 34.03 1076 GLY A CA 1
ATOM 8129 C C . GLY A 1 1076 ? -66.472 -42.233 -82.421 1.00 34.03 1076 GLY A C 1
ATOM 8130 O O . GLY A 1 1076 ? -66.405 -42.219 -83.651 1.00 34.03 1076 GLY A O 1
ATOM 8131 N N . LEU A 1 1077 ? -67.274 -43.094 -81.779 1.00 33.94 1077 LEU A N 1
ATOM 8132 C CA . LEU A 1 1077 ? -68.039 -44.159 -82.446 1.00 33.94 1077 LEU A CA 1
ATOM 8133 C C . LEU A 1 1077 ? -69.438 -44.336 -81.833 1.00 33.94 1077 LEU A C 1
ATOM 8135 O O . LEU A 1 1077 ? -69.557 -44.706 -80.670 1.00 33.94 1077 LEU A O 1
ATOM 8139 N N . TRP A 1 1078 ? -70.468 -44.191 -82.681 1.00 32.91 1078 TRP A N 1
ATOM 8140 C CA . TRP A 1 1078 ? -71.912 -44.307 -82.384 1.00 32.91 1078 TRP A CA 1
ATOM 8141 C C . TRP A 1 1078 ? -72.469 -43.225 -81.421 1.00 32.91 1078 TRP A C 1
ATOM 8143 O O . TRP A 1 1078 ? -71.817 -42.810 -80.479 1.00 32.91 1078 TRP A O 1
ATOM 8153 N N . GLY A 1 1079 ? -73.695 -42.712 -81.573 1.00 28.14 1079 GLY A N 1
ATOM 8154 C CA . GLY A 1 1079 ? -74.667 -42.908 -82.653 1.00 28.14 1079 GLY A CA 1
ATOM 8155 C C . GLY A 1 1079 ? -76.127 -42.732 -82.200 1.00 28.14 1079 GLY A C 1
ATOM 8156 O O . GLY A 1 1079 ? -76.640 -43.570 -81.476 1.00 28.14 1079 GLY A O 1
ATOM 8157 N N . GLN A 1 1080 ? -76.810 -41.706 -82.726 1.00 30.67 1080 GLN A N 1
ATOM 8158 C CA . GLN A 1 1080 ? -78.279 -41.518 -82.764 1.00 30.67 1080 GLN A CA 1
ATOM 8159 C C . GLN A 1 1080 ? -79.111 -41.290 -81.466 1.00 30.67 1080 GLN A C 1
ATOM 8161 O O . GLN A 1 1080 ? -79.521 -42.214 -80.782 1.00 30.67 1080 GLN A O 1
ATOM 8166 N N . GLN A 1 1081 ? -79.613 -40.046 -81.374 1.00 29.48 1081 GLN A N 1
ATOM 8167 C CA . GLN A 1 1081 ? -81.045 -39.660 -81.301 1.00 29.48 1081 GLN A CA 1
ATOM 8168 C C . GLN A 1 1081 ? -81.908 -39.762 -80.012 1.00 29.48 1081 GLN A C 1
ATOM 8170 O O . GLN A 1 1081 ? -82.214 -40.835 -79.511 1.00 29.48 1081 GLN A O 1
ATOM 8175 N N . ARG A 1 1082 ? -82.561 -38.605 -79.759 1.00 29.22 1082 ARG A N 1
ATOM 8176 C CA . ARG A 1 1082 ? -83.788 -38.288 -78.976 1.00 29.22 1082 ARG A CA 1
ATOM 8177 C C . ARG A 1 1082 ? -83.633 -38.242 -77.443 1.00 29.22 1082 ARG A C 1
ATOM 8179 O O . ARG A 1 1082 ? -83.002 -39.121 -76.886 1.00 29.22 1082 ARG A O 1
ATOM 8186 N N . TYR A 1 1083 ? -84.013 -37.169 -76.724 1.00 28.14 1083 TYR A N 1
ATOM 8187 C CA . TYR A 1 1083 ? -85.245 -36.328 -76.610 1.00 28.14 1083 TYR A CA 1
ATOM 8188 C C . TYR A 1 1083 ? -86.339 -36.916 -75.697 1.00 28.14 1083 TYR A C 1
ATOM 8190 O O . TYR A 1 1083 ? -86.595 -38.113 -75.773 1.00 28.14 1083 TYR A O 1
ATOM 8198 N N . SER A 1 1084 ? -87.026 -36.027 -74.952 1.00 28.52 1084 SER A N 1
ATOM 8199 C CA . SER A 1 1084 ? -87.988 -36.242 -73.835 1.00 28.52 1084 SER A CA 1
ATOM 8200 C C . SER A 1 1084 ? -87.338 -36.595 -72.472 1.00 28.52 1084 SER A C 1
ATOM 8202 O O . SER A 1 1084 ? -86.366 -37.342 -72.460 1.00 28.52 1084 SER A O 1
ATOM 8204 N N . ASP A 1 1085 ? -87.784 -36.088 -71.305 1.00 29.28 1085 ASP A N 1
ATOM 8205 C CA . ASP A 1 1085 ? -88.728 -34.977 -71.025 1.00 29.28 1085 ASP A CA 1
ATOM 8206 C C . ASP A 1 1085 ? -88.667 -34.461 -69.549 1.00 29.28 1085 ASP A C 1
ATOM 8208 O O . ASP A 1 1085 ? -88.163 -35.161 -68.681 1.00 29.28 1085 ASP A O 1
ATOM 8212 N N . TYR A 1 1086 ? -89.231 -33.261 -69.298 1.00 29.41 1086 TYR A N 1
ATOM 8213 C CA . TYR A 1 1086 ? -89.809 -32.700 -68.037 1.00 29.41 1086 TYR A CA 1
ATOM 8214 C C . TYR A 1 1086 ? -89.049 -32.626 -66.668 1.00 29.41 1086 TYR A C 1
ATOM 8216 O O . TYR A 1 1086 ? -88.822 -33.627 -66.006 1.00 29.41 1086 TYR A O 1
ATOM 8224 N N . HIS A 1 1087 ? -88.836 -31.374 -66.203 1.00 33.03 1087 HIS A N 1
ATOM 8225 C CA . HIS A 1 1087 ? -89.289 -30.695 -64.945 1.00 33.03 1087 HIS A CA 1
ATOM 8226 C C . HIS A 1 1087 ? -89.309 -31.314 -63.508 1.00 33.03 1087 HIS A C 1
ATOM 8228 O O . HIS A 1 1087 ? -89.538 -32.500 -63.323 1.00 33.03 1087 HIS A O 1
ATOM 8234 N N . ALA A 1 1088 ? -89.293 -30.378 -62.520 1.00 31.58 1088 ALA A N 1
ATOM 8235 C CA . ALA A 1 1088 ? -89.709 -30.451 -61.086 1.00 31.58 1088 ALA A CA 1
ATOM 8236 C C . ALA A 1 1088 ? -88.764 -31.184 -60.094 1.00 31.58 1088 ALA A C 1
ATOM 8238 O O . ALA A 1 1088 ? -88.032 -32.073 -60.512 1.00 31.58 1088 ALA A O 1
ATOM 8239 N N . GLU A 1 1089 ? -88.676 -30.896 -58.778 1.00 30.69 1089 GLU A N 1
ATOM 8240 C CA . GLU A 1 1089 ? -89.121 -29.826 -57.824 1.00 30.69 1089 GLU A CA 1
ATOM 8241 C C . GLU A 1 1089 ? -88.130 -29.897 -56.607 1.00 30.69 10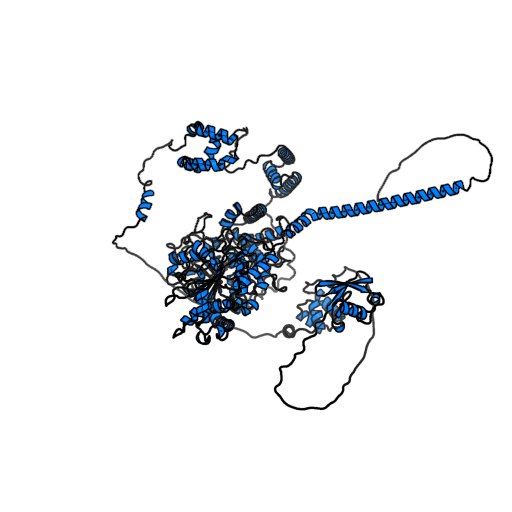89 GLU A C 1
ATOM 8243 O O . GLU A 1 1089 ? -87.507 -30.938 -56.416 1.00 30.69 1089 GLU A O 1
ATOM 8248 N N . GLU A 1 1090 ? -87.661 -28.828 -55.944 1.00 32.28 1090 GLU A N 1
ATOM 8249 C CA . GLU A 1 1090 ? -88.232 -27.981 -54.856 1.00 32.28 1090 GLU A CA 1
ATOM 8250 C C . GLU A 1 1090 ? -88.294 -28.599 -53.414 1.00 32.28 1090 GLU A C 1
ATOM 8252 O O . GLU A 1 1090 ? -88.397 -29.807 -53.248 1.00 32.28 1090 GLU A O 1
ATOM 8257 N N . TYR A 1 1091 ? -88.231 -27.729 -52.381 1.00 30.25 1091 TYR A N 1
ATOM 8258 C CA . TYR A 1 1091 ? -88.525 -27.898 -50.926 1.00 30.25 1091 TYR A CA 1
ATOM 8259 C C . TYR A 1 1091 ? -87.528 -28.508 -49.876 1.00 30.25 1091 TYR A C 1
ATOM 8261 O O . TYR A 1 1091 ? -87.446 -29.710 -49.664 1.00 30.25 1091 TYR A O 1
ATOM 8269 N N . GLU A 1 1092 ? -86.901 -27.587 -49.112 1.00 30.16 1092 GLU A N 1
ATOM 8270 C CA . GLU A 1 1092 ? -86.831 -27.426 -47.623 1.00 30.16 1092 GLU A CA 1
ATOM 8271 C C . GLU A 1 1092 ? -86.145 -28.370 -46.570 1.00 30.16 1092 GLU A C 1
ATOM 8273 O O . GLU A 1 1092 ? -85.822 -29.536 -46.761 1.00 30.16 1092 GLU A O 1
ATOM 8278 N N . LEU A 1 1093 ? -85.912 -27.698 -45.420 1.00 33.84 1093 LEU A N 1
ATOM 8279 C CA . LEU A 1 1093 ? -85.392 -27.974 -44.050 1.00 33.84 1093 LEU A CA 1
ATOM 8280 C C . LEU A 1 1093 ? -86.196 -29.061 -43.249 1.00 33.84 1093 LEU A C 1
ATOM 8282 O O . LEU A 1 1093 ? -87.195 -29.508 -43.808 1.00 33.84 1093 LEU A O 1
ATOM 8286 N N . PRO A 1 1094 ? -85.911 -29.480 -41.961 1.00 38.00 1094 PRO A N 1
ATOM 8287 C CA . PRO A 1 1094 ? -85.353 -28.712 -40.816 1.00 38.00 1094 PRO A CA 1
ATOM 8288 C C . PRO A 1 1094 ? -84.386 -29.479 -39.819 1.00 38.00 1094 PRO A C 1
ATOM 8290 O O . PRO A 1 1094 ? -83.358 -29.940 -40.306 1.00 38.00 1094 PRO A O 1
ATOM 8293 N N . PRO A 1 1095 ? -84.503 -29.500 -38.452 1.00 45.09 1095 PRO A N 1
ATOM 8294 C CA . PRO A 1 1095 ? -83.617 -28.694 -37.577 1.00 45.09 1095 PRO A CA 1
ATOM 8295 C C . PRO A 1 1095 ? -82.989 -29.385 -36.317 1.00 45.09 1095 PRO A C 1
ATOM 8297 O O . PRO A 1 1095 ? -83.260 -30.540 -36.017 1.00 45.09 1095 PRO A O 1
ATOM 8300 N N . HIS A 1 1096 ? -82.221 -28.599 -35.533 1.00 35.22 1096 HIS A N 1
ATOM 8301 C CA . HIS A 1 1096 ? -81.932 -28.667 -34.070 1.00 35.22 1096 HIS A CA 1
ATOM 8302 C C . HIS A 1 1096 ? -81.753 -30.012 -33.314 1.00 35.22 1096 HIS A C 1
ATOM 8304 O O . HIS A 1 1096 ? -82.706 -30.772 -33.141 1.00 35.22 1096 HIS A O 1
ATOM 8310 N N . ARG A 1 1097 ? -80.646 -30.122 -32.544 1.00 36.62 1097 ARG A N 1
ATOM 8311 C CA . ARG A 1 1097 ? -80.713 -30.508 -31.110 1.00 36.62 1097 ARG A CA 1
ATOM 8312 C C . ARG A 1 1097 ? -79.491 -30.083 -30.275 1.00 36.62 1097 ARG A C 1
ATOM 8314 O O . ARG A 1 1097 ? -78.464 -29.701 -30.821 1.00 36.62 1097 ARG A O 1
ATOM 8321 N N . GLU A 1 1098 ? -79.636 -30.149 -28.951 1.00 36.78 1098 GLU A N 1
ATOM 8322 C CA . GLU A 1 1098 ? -78.672 -29.709 -27.932 1.00 36.78 1098 GLU A CA 1
ATOM 8323 C C . GLU A 1 1098 ? -78.017 -30.875 -27.149 1.00 36.78 1098 GLU A C 1
ATOM 8325 O O . GLU A 1 1098 ? -78.603 -31.952 -27.017 1.00 36.78 1098 GLU A O 1
ATOM 8330 N N . SER A 1 1099 ? -76.932 -30.538 -26.434 1.00 38.41 1099 SER A N 1
ATOM 8331 C CA . SER A 1 1099 ? -76.737 -30.794 -24.984 1.00 38.41 1099 SER A CA 1
ATOM 8332 C C . SER A 1 1099 ? -75.746 -31.871 -24.474 1.00 38.41 1099 SER A C 1
ATOM 8334 O O . SER A 1 1099 ? -75.684 -32.992 -24.962 1.00 38.41 1099 SER A O 1
ATOM 8336 N N . ARG A 1 1100 ? -75.106 -31.480 -23.351 1.00 36.53 1100 ARG A N 1
ATOM 8337 C CA . ARG A 1 1100 ? -74.533 -32.248 -22.216 1.00 36.53 1100 ARG A CA 1
ATOM 8338 C C . ARG A 1 1100 ? -73.201 -33.014 -22.339 1.00 36.53 1100 ARG A C 1
ATOM 8340 O O . ARG A 1 1100 ? -73.143 -34.106 -22.878 1.00 36.53 1100 ARG A O 1
ATOM 8347 N N . HIS A 1 1101 ? -72.244 -32.465 -21.578 1.00 38.69 1101 HIS A N 1
ATOM 8348 C CA . HIS A 1 1101 ? -71.358 -33.094 -20.579 1.00 38.69 1101 HIS A CA 1
ATOM 8349 C C . HIS A 1 1101 ? -70.456 -34.286 -20.942 1.00 38.69 1101 HIS A C 1
ATOM 8351 O O . HIS A 1 1101 ? -70.896 -35.338 -21.397 1.00 38.69 1101 HIS A O 1
ATOM 8357 N N . GLY A 1 1102 ? -69.200 -34.110 -20.532 1.00 37.72 1102 GLY A N 1
ATOM 8358 C CA . GLY A 1 1102 ? -68.101 -35.062 -20.422 1.00 37.72 1102 GLY A CA 1
ATOM 8359 C C . GLY A 1 1102 ? -66.973 -34.331 -19.709 1.00 37.72 1102 GLY A C 1
ATOM 8360 O O . GLY A 1 1102 ? -65.899 -34.215 -20.327 1.00 37.72 1102 GLY A O 1
#

Foldseek 3Di:
DKEWEAEPVRDIDIDDDDQAAFLLNVLVVCCVVPVADSVQKWKDDPRDTGDRPDGNVNVVHDHHYYIYIYGHDDDDDDDDDDDDDDDDDDDDDDDDDDDDDDDDDDDDDDDDDDDDDDDDDPDPQDDQDDDVRLVVLLVVVVVVPDDSVLLVLLCQLVNNGNVSSVVCSVPNRDPVSNVVSPDDDDDDYDDDDDDDDDDDDDDDDDDDDDDDDDDDDDDDVVVVVVVVPPPDDDDDDDDDDDDDDDDDPLVVVLPDVVLVVVLVVCVPDVVCVVVVVVVVCVVPVVVVVVCVVCVVSVCVSSPPDDDDDDDDDDDDDPPDDDDDDDPVLVVLLVVLVVVVDDSVLSVVLCVVVVNDSVSSNVVRVVVVVVVVPDDPDDDDDDDDDDDDPDDDDPDPPPPDPDDDPDDDDDDDDQAFLLLLAWDWQPFDPDCVVDFQKDFDFLQDFADDPVLVVLLVVLVVPFLQVLLCVLCPCVVLFVDRCVLLRVPFFAEEEWQFAQAPLSLLLLLLLVLLQALVNPVSSVLSNHSNQQNHQEYEAFASRLLNQLLCLQVLNDRSCCQACNPVPQGNHFPQQAFLQCRVPLPCPPPLNVLLLVSQLSNQASNQVSVAAFALLSSQLLSSLLGRHGPHHPVCNSHRSHNSQRSPALLCSCVRVCSVVSRHHFYKYKWWFPFDPDPDLAFDALLTFMWIDGSFWIDTSFNLGRMIGGRQQQQFQAAPRAGPVRTMTIGSVRRSSSSNSLQNLSQSVVVVCLVPPDPPSSSVSRVVSSVVSCVPGRHDDHRFSKTQDNQAHPSVVRHRCNPPRITRIHHRCRNVLSIPCFVVFFVNSPGQEYEYSAQQQPDPLGWDQCRNVLSVQVSCVPGSVSGGFHAFDDPNDSVLCVFLVVSAFWAWGPQDADPPRSYHIYTYQTDHFQLQLDADASRDHSPSSHDDPVSSVVNSVRSSCRSSFTDDFQHSGGDSCVSSLVSLRSRVSSLVVGVVRDDRDPSNVVSCVVRYADPVDRHGSNRRPNGDRHHDDPDPPVPVVVVVVCVVCVVVVVVVVVVVVVVVVVVVVVVVVVVVVVVVVVVVVVVVVVVVVPPPDDDDDDDDDDDDDDDDDDDDDDYDDD

Sequence (1102 aa):
MKITVKTTQQKVFQIDAEPTDTVGVLKERISTEHGHSTASMKMIYSGKVLTDDKTVESCGIKEKDFLVLMVSKPKPTPTPMPPSASTSTPVATEATPAAAPAAAPAAVAPAADASAAPPPAFGDTSSFLSGTVLQETITNMMEMGFTREEVTRAMRASFNNPDRAAEYLMTGIPAHLQAEAAGPQPPAAAPQDAAAAPAQPAAAAPAPAAPAAPGVGQNLFQLAQQAQQQQAQGGAGAGAAAGGPGALDLAALQNNPQIQQLRDLMAQNPALIQPLIQQLGAQNPALMQMIEQNPAAIARLFGVEGAEFEGEDGALPPGAQVISVTEEERAAIQRLEALGFPRQAVLEAYFACDKNEELAANYLFDAQNFQDYDGDRFDHDGTASILVVCMFPPSLLVLALAGATSGLDALPTQDNVTDYAPSVNVECPDFSTTSLLREWSPQNQSLHPQEVAYVDSRYNTTVQDEWNAWLGDGSKLGYNISSFQGRFPKVGIAVPGGGLRAAQYGAGCMNALDARNASAKAAGTGGLLQVASYVSGLSGGSWVTGSLLFNNWPTIPDLIFGNGGDLDGWKLDLPFASPDGDNVFSDDNQYFFGSILWSVISKADAGVDTSITDPWSRMISYHFLNQTDRFNFFTNATAHGAGQLWSDIPRIPAYQEKKVPFPLIVADSRAGNDESTDALGLDSVVYEITPFEFASFDPSLSAGMNLSYAGTHLTSGKAANGSACVRGFDQAGFIMGTSASLFNQIFDFANNKIDSSDRNTFTYLLDRQLRSVRTRKDDVANWPSPFTGIKGSTYVDTNNTWLSLIDGASNGENVPFGPLFVKSRGLDVIVTLENSADDPNSWPNGTGPITTSTRLDTLLRATHQQFPPIPQKAEDWVSMGVRERATFFGCDPAEPPTFPLVIYLPNAPPLDGGDPVTNSGTFTLTYPLKHSQIFMHQVFDNIVSGFTPNANTPDPNFGICLQCAAVDRARRRTNPVPPRSEICTSCFKQYCYDPQNPPSASALPRRQWVFKDPTPQGFTKLIGFLGDNKFKLLGGFFGLVVFIAVFCGGLIWWKKRQDKRMEYHNVNEFHEESAGLWGQQRYSDYHAEEYELPPHRESRHG